Protein 8UG7 (pdb70)

Radius of gyration: 28.23 Å; Cα contacts (8 Å, |Δi|>4): 1019; chains: 2; bounding box: 72×80×54 Å

GO terms:
  GO:0015252 proton channel activity (F, IDA)
  GO:1902600 proton transmembrane transport (P, IDA)

Sequence (786 aa):
GGRLLSVLLAVNVLLLACTLISGGAFNKVAVYDTDVFALLTTMMLLAALWIVFYLLRTARHAGPIWLRGGLVLFGICTLVMDVFKTGYYSSFFECQSAIKILHPIIQAVFVIVQTYFLWISTHLDLTRCGLMFTLATNLAIWMAAVVDESVHQQQGYFYLYPFNIEYSLFASTMLYVMWKNVGRLETFFAGPVLGLLLFVVGLAVFILYEVQGHTRQALVIYYSFNIVCLGLMTLVSLSGSVIYRFDHKNPTRTLDVALLMGAALGQYAISYYSIVAVVVGSPRDLQGALNLSHALLMIAQHTFQNVFIIESLHRGCHWRRRCLKDISLFLLLCNVILWIMPAFGARPHFSNTVEVDFYGYSLWAAIVNICLPFGIFYRMHAVSSLLEVYVLSGGRLLSVLLAVNVLLLACTLISGGAFNKVAVYDTDVFALLTTMMLLAALWIVFYLLRTARHAGPIWLRGGLVLFGICTLVMDVFKTGYYSSFFECQSAIKILHPIIQAVFVIVQTYFLWISTHLDLTRCGLMFTLATNLAIWMAAVVDESVHQQQGYFYLYPFNIEYSLFASTMLYVMWKNVGRLETFFAGPVLGLLLFVVGLAVFILYEVQGHTRQALVIYYSFNIVCLGLMTLVSLSGSVIYRFDHKNPTRTLDVALLMGAALGQYAISYYSIVAVVVGSPRDLQGALNLSHALLMIAQHTFQNVFIIESLHRGCHWRRRCLKDISLFLLLCNVILWIMPAFGARPHFSNTVEVDFYGYSLWAAIVNICLPFGIFYRMHAVSSLLEVYVLS

Structure (mmCIF, N/CA/C/O backbone):
data_8UG7
#
_entry.id   8UG7
#
_cell.length_a   1.00
_cell.length_b   1.00
_cell.length_c   1.00
_cell.angle_alpha   90.00
_cell.angle_beta   90.00
_cell.angle_gamma   90.00
#
_symmetry.space_group_name_H-M   'P 1'
#
loop_
_atom_site.group_PDB
_atom_site.id
_atom_site.type_symbol
_atom_site.label_atom_id
_atom_site.label_alt_id
_atom_site.label_comp_id
_atom_site.label_asym_id
_atom_site.label_entity_id
_atom_site.label_seq_id
_atom_site.pdbx_PDB_ins_code
_atom_site.Cartn_x
_atom_site.Cartn_y
_atom_site.Cartn_z
_atom_site.occupancy
_atom_site.B_iso_or_equiv
_atom_site.auth_seq_id
_atom_site.auth_comp_id
_atom_site.auth_asym_id
_atom_site.auth_atom_id
_atom_site.pdbx_PDB_model_num
ATOM 1 N N . GLY A 1 27 ? 120.680 103.817 104.768 1.00 81.34 27 GLY A N 1
ATOM 2 C CA . GLY A 1 27 ? 121.787 103.480 103.892 1.00 79.31 27 GLY A CA 1
ATOM 3 C C . GLY A 1 27 ? 122.624 104.678 103.490 1.00 79.61 27 GLY A C 1
ATOM 4 O O . GLY A 1 27 ? 122.131 105.804 103.433 1.00 77.77 27 GLY A O 1
ATOM 5 N N . GLY A 1 28 ? 123.901 104.430 103.211 1.00 74.08 28 GLY A N 1
ATOM 6 C CA . GLY A 1 28 ? 124.800 105.484 102.785 1.00 74.65 28 GLY A CA 1
ATOM 7 C C . GLY A 1 28 ? 125.038 106.547 103.836 1.00 74.15 28 GLY A C 1
ATOM 8 O O . GLY A 1 28 ? 125.525 106.253 104.932 1.00 68.83 28 GLY A O 1
ATOM 9 N N . ARG A 1 29 ? 124.706 107.796 103.501 1.00 70.66 29 ARG A N 1
ATOM 10 C CA . ARG A 1 29 ? 124.909 108.896 104.438 1.00 65.34 29 ARG A CA 1
ATOM 11 C C . ARG A 1 29 ? 124.041 108.737 105.678 1.00 66.62 29 ARG A C 1
ATOM 12 O O . ARG A 1 29 ? 124.502 108.983 106.799 1.00 66.80 29 ARG A O 1
ATOM 20 N N . LEU A 1 30 ? 122.781 108.335 105.499 1.00 64.38 30 LEU A N 1
ATOM 21 C CA . LEU A 1 30 ? 121.881 108.210 106.639 1.00 63.67 30 LEU A CA 1
ATOM 22 C C . LEU A 1 30 ? 122.292 107.073 107.562 1.00 63.73 30 LEU A C 1
ATOM 23 O O . LEU A 1 30 ? 122.057 107.147 108.773 1.00 60.63 30 LEU A O 1
ATOM 28 N N . LEU A 1 31 ? 122.904 106.021 107.018 1.00 57.59 31 LEU A N 1
ATOM 29 C CA . LEU A 1 31 ? 123.364 104.924 107.860 1.00 55.31 31 LEU A CA 1
ATOM 30 C C . LEU A 1 31 ? 124.418 105.401 108.852 1.00 55.82 31 LEU A C 1
ATOM 31 O O . LEU A 1 31 ? 124.408 105.001 110.022 1.00 52.66 31 LEU A O 1
ATOM 36 N N . SER A 1 32 ? 125.337 106.256 108.400 1.00 51.91 32 SER A N 1
ATOM 37 C CA . SER A 1 32 ? 126.350 106.799 109.298 1.00 49.13 32 SER A CA 1
ATOM 38 C C . SER A 1 32 ? 125.738 107.731 110.335 1.00 53.33 32 SER A C 1
ATOM 39 O O . SER A 1 32 ? 126.140 107.717 111.504 1.00 45.99 32 SER A O 1
ATOM 42 N N . VAL A 1 33 ? 124.769 108.554 109.926 1.00 50.34 33 VAL A N 1
ATOM 43 C CA . VAL A 1 33 ? 124.130 109.481 110.857 1.00 40.12 33 VAL A CA 1
ATOM 44 C C . VAL A 1 33 ? 123.396 108.718 111.949 1.00 44.34 33 VAL A C 1
ATOM 45 O O . VAL A 1 33 ? 123.479 109.064 113.133 1.00 44.40 33 VAL A O 1
ATOM 49 N N . LEU A 1 34 ? 122.662 107.670 111.570 1.00 42.51 34 LEU A N 1
ATOM 50 C CA . LEU A 1 34 ? 121.924 106.884 112.550 1.00 45.86 34 LEU A CA 1
ATOM 51 C C . LEU A 1 34 ? 122.857 106.209 113.543 1.00 49.72 34 LEU A C 1
ATOM 52 O O . LEU A 1 34 ? 122.524 106.087 114.727 1.00 48.37 34 LEU A O 1
ATOM 57 N N . LEU A 1 35 ? 124.033 105.777 113.095 1.00 46.82 35 LEU A N 1
ATOM 58 C CA . LEU A 1 35 ? 124.996 105.178 114.055 1.00 41.75 35 LEU A CA 1
ATOM 59 C C . LEU A 1 35 ? 125.435 106.245 115.037 1.00 43.53 35 LEU A C 1
ATOM 60 O O . LEU A 1 35 ? 125.448 105.966 116.234 1.00 42.88 35 LEU A O 1
ATOM 65 N N . ALA A 1 36 ? 125.724 107.420 114.557 1.00 47.01 36 ALA A N 1
ATOM 66 C CA . ALA A 1 36 ? 126.274 108.439 115.446 1.00 44.80 36 ALA A CA 1
ATOM 67 C C . ALA A 1 36 ? 125.305 108.785 116.571 1.00 47.47 36 ALA A C 1
ATOM 68 O O . ALA A 1 36 ? 125.692 108.818 117.744 1.00 42.84 36 ALA A O 1
ATOM 70 N N . VAL A 1 37 ? 124.039 109.045 116.233 1.00 42.92 37 VAL A N 1
ATOM 71 C CA . VAL A 1 37 ? 123.078 109.459 117.252 1.00 37.16 37 VAL A CA 1
ATOM 72 C C . VAL A 1 37 ? 122.817 108.325 118.235 1.00 42.13 37 VAL A C 1
ATOM 73 O O . VAL A 1 37 ? 122.653 108.558 119.438 1.00 41.71 37 VAL A O 1
ATOM 77 N N . ASN A 1 38 ? 122.761 107.087 117.744 1.00 37.15 38 ASN A N 1
ATOM 78 C CA . ASN A 1 38 ? 122.591 105.948 118.639 1.00 27.53 38 ASN A CA 1
ATOM 79 C C . ASN A 1 38 ? 123.795 105.779 119.551 1.00 44.69 38 ASN A C 1
ATOM 80 O O . ASN A 1 38 ? 123.645 105.487 120.742 1.00 48.65 38 ASN A O 1
ATOM 85 N N . VAL A 1 39 ? 125.002 105.952 119.008 1.00 43.02 39 VAL A N 1
ATOM 86 C CA . VAL A 1 39 ? 126.203 105.886 119.829 1.00 32.51 39 VAL A CA 1
ATOM 87 C C . VAL A 1 39 ? 126.251 107.060 120.799 1.00 42.25 39 VAL A C 1
ATOM 88 O O . VAL A 1 39 ? 126.567 106.893 121.983 1.00 46.20 39 VAL A O 1
ATOM 92 N N . LEU A 1 40 ? 125.936 108.264 120.315 1.00 34.54 40 LEU A N 1
ATOM 93 C CA . LEU A 1 40 ? 125.953 109.441 121.178 1.00 25.50 40 LEU A CA 1
ATOM 94 C C . LEU A 1 40 ? 124.914 109.336 122.285 1.00 38.38 40 LEU A C 1
ATOM 95 O O . LEU A 1 40 ? 125.186 109.692 123.436 1.00 40.48 40 LEU A O 1
ATOM 100 N N . LEU A 1 41 ? 123.714 108.853 121.955 1.00 37.89 41 LEU A N 1
ATOM 101 C CA . LEU A 1 41 ? 122.672 108.712 122.968 1.00 33.35 41 LEU A CA 1
ATOM 102 C C . LEU A 1 41 ? 123.083 107.720 124.046 1.00 38.68 41 LEU A C 1
ATOM 103 O O . LEU A 1 41 ? 122.832 107.945 125.235 1.00 43.06 41 LEU A O 1
ATOM 108 N N . LEU A 1 42 ? 123.708 106.609 123.650 1.00 27.33 42 LEU A N 1
ATOM 109 C CA . LEU A 1 42 ? 124.169 105.634 124.630 1.00 26.84 42 LEU A CA 1
ATOM 110 C C . LEU A 1 42 ? 125.220 106.235 125.552 1.00 32.56 42 LEU A C 1
ATOM 111 O O . LEU A 1 42 ? 125.158 106.070 126.775 1.00 34.38 42 LEU A O 1
ATOM 116 N N . ALA A 1 43 ? 126.193 106.948 124.981 1.00 35.16 43 ALA A N 1
ATOM 117 C CA . ALA A 1 43 ? 127.234 107.563 125.797 1.00 34.52 43 ALA A CA 1
ATOM 118 C C . ALA A 1 43 ? 126.665 108.648 126.701 1.00 42.05 43 ALA A C 1
ATOM 119 O O . ALA A 1 43 ? 127.036 108.741 127.876 1.00 44.27 43 ALA A O 1
ATOM 121 N N . CYS A 1 44 ? 125.763 109.476 126.171 1.00 41.18 44 CYS A N 1
ATOM 122 C CA . CYS A 1 44 ? 125.224 110.588 126.947 1.00 35.94 44 CYS A CA 1
ATOM 123 C C . CYS A 1 44 ? 124.436 110.096 128.154 1.00 42.68 44 CYS A C 1
ATOM 124 O O . CYS A 1 44 ? 124.499 110.699 129.231 1.00 44.09 44 CYS A O 1
ATOM 127 N N . THR A 1 45 ? 123.675 109.015 127.987 1.00 46.41 45 THR A N 1
ATOM 128 C CA . THR A 1 45 ? 122.922 108.460 129.106 1.00 37.27 45 THR A CA 1
ATOM 129 C C . THR A 1 45 ? 123.851 107.945 130.197 1.00 43.45 45 THR A C 1
ATOM 130 O O . THR A 1 45 ? 123.609 108.172 131.388 1.00 48.49 45 THR A O 1
ATOM 134 N N . LEU A 1 46 ? 124.923 107.252 129.810 1.00 41.65 46 LEU A N 1
ATOM 135 C CA . LEU A 1 46 ? 125.879 106.758 130.796 1.00 38.48 46 LEU A CA 1
ATOM 136 C C . LEU A 1 46 ? 126.585 107.905 131.505 1.00 39.07 46 LEU A C 1
ATOM 137 O O . LEU A 1 46 ? 126.818 107.841 132.717 1.00 47.53 46 LEU A O 1
ATOM 142 N N . ILE A 1 47 ? 126.941 108.957 130.768 1.00 39.81 47 ILE A N 1
ATOM 143 C CA . ILE A 1 47 ? 127.588 110.110 131.388 1.00 40.59 47 ILE A CA 1
ATOM 144 C C . ILE A 1 47 ? 126.623 110.820 132.331 1.00 47.83 47 ILE A C 1
ATOM 145 O O . ILE A 1 47 ? 126.959 111.114 133.484 1.00 54.38 47 ILE A O 1
ATOM 150 N N . SER A 1 48 ? 125.407 111.099 131.857 1.00 45.82 48 SER A N 1
ATOM 151 C CA . SER A 1 48 ? 124.434 111.804 132.686 1.00 40.80 48 SER A CA 1
ATOM 152 C C . SER A 1 48 ? 123.903 110.915 133.801 1.00 41.37 48 SER A C 1
ATOM 153 O O . SER A 1 48 ? 123.738 111.370 134.940 1.00 45.82 48 SER A O 1
ATOM 156 N N . GLY A 1 49 ? 123.621 109.649 133.497 1.00 43.85 49 GLY A N 1
ATOM 157 C CA . GLY A 1 49 ? 123.128 108.749 134.525 1.00 45.17 49 GLY A CA 1
ATOM 158 C C . GLY A 1 49 ? 124.142 108.506 135.625 1.00 45.04 49 GLY A C 1
ATOM 159 O O . GLY A 1 49 ? 123.794 108.464 136.805 1.00 49.39 49 GLY A O 1
ATOM 160 N N . GLY A 1 50 ? 125.413 108.349 135.252 1.00 52.83 50 GLY A N 1
ATOM 161 C CA . GLY A 1 50 ? 126.446 108.083 136.236 1.00 54.97 50 GLY A CA 1
ATOM 162 C C . GLY A 1 50 ? 126.851 109.290 137.055 1.00 55.72 50 GLY A C 1
ATOM 163 O O . GLY A 1 50 ? 127.549 109.135 138.061 1.00 63.71 50 GLY A O 1
ATOM 164 N N . ALA A 1 51 ? 126.422 110.485 136.655 1.00 44.13 51 ALA A N 1
ATOM 165 C CA . ALA A 1 51 ? 126.788 111.710 137.349 1.00 47.29 51 ALA A CA 1
ATOM 166 C C . ALA A 1 51 ? 125.641 112.364 138.099 1.00 53.82 51 ALA A C 1
ATOM 167 O O . ALA A 1 51 ? 125.886 113.064 139.083 1.00 57.13 51 ALA A O 1
ATOM 169 N N . PHE A 1 52 ? 124.399 112.157 137.664 1.00 52.46 52 PHE A N 1
ATOM 170 C CA . PHE A 1 52 ? 123.245 112.826 138.250 1.00 42.93 52 PHE A CA 1
ATOM 171 C C . PHE A 1 52 ? 122.369 111.883 139.065 1.00 50.48 52 PHE A C 1
ATOM 172 O O . PHE A 1 52 ? 121.233 112.233 139.399 1.00 61.41 52 PHE A O 1
ATOM 180 N N . ASN A 1 53 ? 122.869 110.697 139.391 1.00 57.61 53 ASN A N 1
ATOM 181 C CA . ASN A 1 53 ? 122.137 109.772 140.240 1.00 50.37 53 ASN A CA 1
ATOM 182 C C . ASN A 1 53 ? 122.452 110.042 141.707 1.00 54.61 53 ASN A C 1
ATOM 183 O O . ASN A 1 53 ? 123.422 110.720 142.050 1.00 63.48 53 ASN A O 1
ATOM 188 N N . LYS A 1 54 ? 121.616 109.491 142.583 1.00 56.71 54 LYS A N 1
ATOM 189 C CA . LYS A 1 54 ? 121.707 109.766 144.011 1.00 56.92 54 LYS A CA 1
ATOM 190 C C . LYS A 1 54 ? 122.488 108.718 144.787 1.00 59.61 54 LYS A C 1
ATOM 191 O O . LYS A 1 54 ? 123.015 109.028 145.859 1.00 66.23 54 LYS A O 1
ATOM 197 N N . VAL A 1 55 ? 122.574 107.485 144.280 1.00 65.34 55 VAL A N 1
ATOM 198 C CA . VAL A 1 55 ? 123.242 106.416 145.025 1.00 65.81 55 VAL A CA 1
ATOM 199 C C . VAL A 1 55 ? 124.725 106.724 145.186 1.00 69.97 55 VAL A C 1
ATOM 200 O O . VAL A 1 55 ? 125.271 106.691 146.295 1.00 74.92 55 VAL A O 1
ATOM 204 N N . ALA A 1 56 ? 125.394 107.040 144.079 1.00 72.16 56 ALA A N 1
ATOM 205 C CA . ALA A 1 56 ? 126.812 107.369 144.107 1.00 75.31 56 ALA A CA 1
ATOM 206 C C . ALA A 1 56 ? 127.202 107.973 142.767 1.00 77.63 56 ALA A C 1
ATOM 207 O O . ALA A 1 56 ? 126.507 107.793 141.765 1.00 80.10 56 ALA A O 1
ATOM 209 N N . VAL A 1 57 ? 128.322 108.687 142.764 1.00 76.64 57 VAL A N 1
ATOM 210 C CA . VAL A 1 57 ? 128.842 109.286 141.540 1.00 74.94 57 VAL A CA 1
ATOM 211 C C . VAL A 1 57 ? 129.893 108.358 140.948 1.00 78.43 57 VAL A C 1
ATOM 212 O O . VAL A 1 57 ? 130.832 107.942 141.638 1.00 80.72 57 VAL A O 1
ATOM 216 N N . TYR A 1 58 ? 129.737 108.023 139.670 1.00 75.49 58 TYR A N 1
ATOM 217 C CA . TYR A 1 58 ? 130.625 107.097 138.982 1.00 73.73 58 TYR A CA 1
ATOM 218 C C . TYR A 1 58 ? 131.399 107.851 137.913 1.00 77.08 58 TYR A C 1
ATOM 219 O O . TYR A 1 58 ? 130.800 108.501 137.049 1.00 78.27 58 TYR A O 1
ATOM 228 N N . ASP A 1 59 ? 132.720 107.765 137.976 1.00 91.38 59 ASP A N 1
ATOM 229 C CA . ASP A 1 59 ? 133.596 108.349 136.972 1.00 89.76 59 ASP A CA 1
ATOM 230 C C . ASP A 1 59 ? 134.514 107.330 136.319 1.00 92.86 59 ASP A C 1
ATOM 231 O O . ASP A 1 59 ? 134.850 107.477 135.143 1.00 92.54 59 ASP A O 1
ATOM 236 N N . THR A 1 60 ? 134.918 106.289 137.050 1.00 94.10 60 THR A N 1
ATOM 237 C CA . THR A 1 60 ? 135.749 105.245 136.455 1.00 93.93 60 THR A CA 1
ATOM 238 C C . THR A 1 60 ? 135.023 104.563 135.303 1.00 90.87 60 THR A C 1
ATOM 239 O O . THR A 1 60 ? 135.627 104.274 134.264 1.00 90.36 60 THR A O 1
ATOM 243 N N . ASP A 1 61 ? 133.728 104.294 135.471 1.00 87.59 61 ASP A N 1
ATOM 244 C CA . ASP A 1 61 ? 132.936 103.755 134.370 1.00 89.73 61 ASP A CA 1
ATOM 245 C C . ASP A 1 61 ? 132.847 104.751 133.221 1.00 87.17 61 ASP A C 1
ATOM 246 O O . ASP A 1 61 ? 132.911 104.365 132.047 1.00 87.91 61 ASP A O 1
ATOM 251 N N . VAL A 1 62 ? 132.693 106.039 133.538 1.00 74.63 62 VAL A N 1
ATOM 252 C CA . VAL A 1 62 ? 132.629 107.062 132.497 1.00 74.75 62 VAL A CA 1
ATOM 253 C C . VAL A 1 62 ? 133.968 107.178 131.781 1.00 77.15 62 VAL A C 1
ATOM 254 O O . VAL A 1 62 ? 134.025 107.275 130.549 1.00 78.27 62 VAL A O 1
ATOM 258 N N . PHE A 1 63 ? 135.066 107.178 132.540 1.00 87.34 63 PHE A N 1
ATOM 259 C CA . PHE A 1 63 ? 136.397 107.193 131.937 1.00 85.65 63 PHE A CA 1
ATOM 260 C C . PHE A 1 63 ? 136.644 105.927 131.124 1.00 84.99 63 PHE A C 1
ATOM 261 O O . PHE A 1 63 ? 137.256 105.972 130.050 1.00 82.49 63 PHE A O 1
ATOM 269 N N . ALA A 1 64 ? 136.179 104.782 131.627 1.00 74.32 64 ALA A N 1
ATOM 270 C CA . ALA A 1 64 ? 136.288 103.537 130.870 1.00 68.51 64 ALA A CA 1
ATOM 271 C C . ALA A 1 64 ? 135.507 103.626 129.568 1.00 68.13 64 ALA A C 1
ATOM 272 O O . ALA A 1 64 ? 135.944 103.118 128.529 1.00 69.39 64 ALA A O 1
ATOM 274 N N . LEU A 1 65 ? 134.333 104.260 129.614 1.00 60.52 65 LEU A N 1
ATOM 275 C CA . LEU A 1 65 ? 133.550 104.459 128.400 1.00 55.95 65 LEU A CA 1
ATOM 276 C C . LEU A 1 65 ? 134.284 105.354 127.411 1.00 58.08 65 LEU A C 1
ATOM 277 O O . LEU A 1 65 ? 134.446 104.998 126.240 1.00 59.96 65 LEU A O 1
ATOM 282 N N . LEU A 1 66 ? 134.750 106.516 127.871 1.00 56.88 66 LEU A N 1
ATOM 283 C CA . LEU A 1 66 ? 135.402 107.464 126.974 1.00 49.09 66 LEU A CA 1
ATOM 284 C C . LEU A 1 66 ? 136.673 106.878 126.375 1.00 53.61 66 LEU A C 1
ATOM 285 O O . LEU A 1 66 ? 136.991 107.128 125.207 1.00 52.02 66 LEU A O 1
ATOM 290 N N . THR A 1 67 ? 137.416 106.099 127.164 1.00 58.25 67 THR A N 1
ATOM 291 C CA . THR A 1 67 ? 138.621 105.458 126.648 1.00 52.44 67 THR A CA 1
ATOM 292 C C . THR A 1 67 ? 138.288 104.490 125.521 1.00 57.10 67 THR A C 1
ATOM 293 O O . THR A 1 67 ? 139.010 104.422 124.518 1.00 58.64 67 THR A O 1
ATOM 297 N N . THR A 1 68 ? 137.203 103.732 125.669 1.00 54.01 68 THR A N 1
ATOM 298 C CA . THR A 1 68 ? 136.804 102.788 124.630 1.00 48.70 68 THR A CA 1
ATOM 299 C C . THR A 1 68 ? 136.419 103.513 123.346 1.00 53.65 68 THR A C 1
ATOM 300 O O . THR A 1 68 ? 136.825 103.115 122.251 1.00 53.44 68 THR A O 1
ATOM 304 N N . MET A 1 69 ? 135.630 104.585 123.465 1.00 51.02 69 MET A N 1
ATOM 305 C CA . MET A 1 69 ? 135.249 105.356 122.286 1.00 45.77 69 MET A CA 1
ATOM 306 C C . MET A 1 69 ? 136.464 105.983 121.616 1.00 51.03 69 MET A C 1
ATOM 307 O O . MET A 1 69 ? 136.560 105.999 120.384 1.00 57.61 69 MET A O 1
ATOM 312 N N . MET A 1 70 ? 137.398 106.513 122.407 1.00 44.42 70 MET A N 1
ATOM 313 C CA . MET A 1 70 ? 138.600 107.099 121.824 1.00 42.56 70 MET A CA 1
ATOM 314 C C . MET A 1 70 ? 139.471 106.034 121.171 1.00 49.25 70 MET A C 1
ATOM 315 O O . MET A 1 70 ? 140.084 106.283 120.127 1.00 46.04 70 MET A O 1
ATOM 320 N N . LEU A 1 71 ? 139.542 104.847 121.775 1.00 51.32 71 LEU A N 1
ATOM 321 C CA . LEU A 1 71 ? 140.364 103.777 121.217 1.00 44.46 71 LEU A CA 1
ATOM 322 C C . LEU A 1 71 ? 139.862 103.350 119.844 1.00 45.94 71 LEU A C 1
ATOM 323 O O . LEU A 1 71 ? 140.643 103.233 118.895 1.00 53.77 71 LEU A O 1
ATOM 328 N N . LEU A 1 72 ? 138.556 103.105 119.722 1.00 40.99 72 LEU A N 1
ATOM 329 C CA . LEU A 1 72 ? 138.003 102.729 118.425 1.00 44.49 72 LEU A CA 1
ATOM 330 C C . LEU A 1 72 ? 138.116 103.869 117.423 1.00 51.21 72 LEU A C 1
ATOM 331 O O . LEU A 1 72 ? 138.445 103.642 116.253 1.00 52.24 72 LEU A O 1
ATOM 336 N N . ALA A 1 73 ? 137.849 105.101 117.861 1.00 48.59 73 ALA A N 1
ATOM 337 C CA . ALA A 1 73 ? 137.966 106.243 116.962 1.00 42.63 73 ALA A CA 1
ATOM 338 C C . ALA A 1 73 ? 139.400 106.424 116.487 1.00 45.63 73 ALA A C 1
ATOM 339 O O . ALA A 1 73 ? 139.640 106.685 115.304 1.00 57.57 73 ALA A O 1
ATOM 341 N N . ALA A 1 74 ? 140.368 106.288 117.396 1.00 46.04 74 ALA A N 1
ATOM 342 C CA . ALA A 1 74 ? 141.769 106.359 116.996 1.00 45.13 74 ALA A CA 1
ATOM 343 C C . ALA A 1 74 ? 142.137 105.198 116.081 1.00 44.91 74 ALA A C 1
ATOM 344 O O . ALA A 1 74 ? 142.905 105.369 115.128 1.00 48.97 74 ALA A O 1
ATOM 346 N N . LEU A 1 75 ? 141.571 104.036 116.309 1.00 42.04 75 LEU A N 1
ATOM 347 C CA . LEU A 1 75 ? 141.991 102.881 115.479 1.00 43.94 75 LEU A CA 1
ATOM 348 C C . LEU A 1 75 ? 141.405 103.036 114.086 1.00 43.67 75 LEU A C 1
ATOM 349 O O . LEU A 1 75 ? 142.107 102.671 113.145 1.00 51.98 75 LEU A O 1
ATOM 354 N N . TRP A 1 76 ? 140.204 103.582 113.936 1.00 42.20 76 TRP A N 1
ATOM 355 C CA . TRP A 1 76 ? 139.712 103.838 112.588 1.00 39.18 76 TRP A CA 1
ATOM 356 C C . TRP A 1 76 ? 140.554 104.891 111.887 1.00 47.42 76 TRP A C 1
ATOM 357 O O . TRP A 1 76 ? 140.867 104.751 110.699 1.00 55.86 76 TRP A O 1
ATOM 368 N N . ILE A 1 77 ? 140.924 105.954 112.603 1.00 50.70 77 ILE A N 1
ATOM 369 C CA . ILE A 1 77 ? 141.729 107.011 112.000 1.00 44.43 77 ILE A CA 1
ATOM 370 C C . ILE A 1 77 ? 143.087 106.471 111.574 1.00 56.40 77 ILE A C 1
ATOM 371 O O . ILE A 1 77 ? 143.570 106.759 110.473 1.00 61.30 77 ILE A O 1
ATOM 376 N N . VAL A 1 78 ? 143.719 105.674 112.438 1.00 64.16 78 VAL A N 1
ATOM 377 C CA . VAL A 1 78 ? 145.013 105.084 112.101 1.00 57.46 78 VAL A CA 1
ATOM 378 C C . VAL A 1 78 ? 144.879 104.187 110.877 1.00 58.67 78 VAL A C 1
ATOM 379 O O . VAL A 1 78 ? 145.699 104.240 109.953 1.00 64.33 78 VAL A O 1
ATOM 383 N N . PHE A 1 79 ? 143.835 103.360 110.848 1.00 56.38 79 PHE A N 1
ATOM 384 C CA . PHE A 1 79 ? 143.581 102.537 109.672 1.00 57.81 79 PHE A CA 1
ATOM 385 C C . PHE A 1 79 ? 143.293 103.404 108.453 1.00 60.88 79 PHE A C 1
ATOM 386 O O . PHE A 1 79 ? 143.720 103.084 107.338 1.00 65.52 79 PHE A O 1
ATOM 394 N N . TYR A 1 80 ? 142.560 104.502 108.647 1.00 58.95 80 TYR A N 1
ATOM 395 C CA . TYR A 1 80 ? 142.261 105.401 107.537 1.00 58.38 80 TYR A CA 1
ATOM 396 C C . TYR A 1 80 ? 143.525 106.048 106.990 1.00 60.49 80 TYR A C 1
ATOM 397 O O . TYR A 1 80 ? 143.692 106.167 105.770 1.00 65.32 80 TYR A O 1
ATOM 406 N N . LEU A 1 81 ? 144.425 106.484 107.874 1.00 63.35 81 LEU A N 1
ATOM 407 C CA . LEU A 1 81 ? 145.638 107.158 107.424 1.00 59.96 81 LEU A CA 1
ATOM 408 C C . LEU A 1 81 ? 146.532 106.222 106.621 1.00 62.70 81 LEU A C 1
ATOM 409 O O . LEU A 1 81 ? 147.099 106.621 105.599 1.00 64.43 81 LEU A O 1
ATOM 414 N N . LEU A 1 82 ? 146.672 104.972 107.070 1.00 67.07 82 LEU A N 1
ATOM 415 C CA . LEU A 1 82 ? 147.512 104.021 106.351 1.00 67.27 82 LEU A CA 1
ATOM 416 C C . LEU A 1 82 ? 146.948 103.713 104.971 1.00 70.49 82 LEU A C 1
ATOM 417 O O . LEU A 1 82 ? 147.697 103.613 103.993 1.00 73.08 82 LEU A O 1
ATOM 422 N N . ARG A 1 83 ? 145.628 103.564 104.869 1.00 74.20 83 ARG A N 1
ATOM 423 C CA . ARG A 1 83 ? 144.996 103.243 103.596 1.00 73.83 83 ARG A CA 1
ATOM 424 C C . ARG A 1 83 ? 144.863 104.448 102.674 1.00 77.86 83 ARG A C 1
ATOM 425 O O . ARG A 1 83 ? 144.473 104.277 101.514 1.00 76.88 83 ARG A O 1
ATOM 433 N N . THR A 1 84 ? 145.169 105.654 103.155 1.00 80.98 84 THR A N 1
ATOM 434 C CA . THR A 1 84 ? 145.070 106.858 102.343 1.00 80.37 84 THR A CA 1
ATOM 435 C C . THR A 1 84 ? 146.419 107.503 102.051 1.00 83.53 84 THR A C 1
ATOM 436 O O . THR A 1 84 ? 146.533 108.234 101.063 1.00 85.07 84 THR A O 1
ATOM 440 N N . ALA A 1 85 ? 147.444 107.226 102.861 1.00 86.52 85 ALA A N 1
ATOM 441 C CA . ALA A 1 85 ? 148.744 107.860 102.671 1.00 86.55 85 ALA A CA 1
ATOM 442 C C . ALA A 1 85 ? 149.413 107.449 101.366 1.00 89.70 85 ALA A C 1
ATOM 443 O O . ALA A 1 85 ? 150.378 108.099 100.951 1.00 88.41 85 ALA A O 1
ATOM 445 N N . ARG A 1 86 ? 148.933 106.391 100.717 1.00 92.71 86 ARG A N 1
ATOM 446 C CA . ARG A 1 86 ? 149.496 105.947 99.446 1.00 91.65 86 ARG A CA 1
ATOM 447 C C . ARG A 1 86 ? 149.385 107.030 98.380 1.00 90.95 86 ARG A C 1
ATOM 448 O O . ARG A 1 86 ? 148.531 106.957 97.497 1.00 90.59 86 ARG A O 1
ATOM 456 N N . HIS A 1 97 ? 134.609 124.636 100.432 1.00 90.10 97 HIS A N 1
ATOM 457 C CA . HIS A 1 97 ? 134.054 123.341 100.807 1.00 90.06 97 HIS A CA 1
ATOM 458 C C . HIS A 1 97 ? 134.719 122.810 102.070 1.00 93.21 97 HIS A C 1
ATOM 459 O O . HIS A 1 97 ? 134.189 121.921 102.734 1.00 96.97 97 HIS A O 1
ATOM 466 N N . ALA A 1 98 ? 135.886 123.361 102.397 1.00 82.40 98 ALA A N 1
ATOM 467 C CA . ALA A 1 98 ? 136.622 122.954 103.587 1.00 81.85 98 ALA A CA 1
ATOM 468 C C . ALA A 1 98 ? 136.148 123.661 104.847 1.00 84.02 98 ALA A C 1
ATOM 469 O O . ALA A 1 98 ? 136.661 123.365 105.933 1.00 83.89 98 ALA A O 1
ATOM 471 N N . GLY A 1 99 ? 135.193 124.577 104.737 1.00 75.63 99 GLY A N 1
ATOM 472 C CA . GLY A 1 99 ? 134.692 125.295 105.883 1.00 72.74 99 GLY A CA 1
ATOM 473 C C . GLY A 1 99 ? 135.578 126.458 106.276 1.00 72.80 99 GLY A C 1
ATOM 474 O O . GLY A 1 99 ? 136.457 126.885 105.522 1.00 74.33 99 GLY A O 1
ATOM 475 N N . PRO A 1 100 ? 135.348 127.000 107.469 1.00 55.08 100 PRO A N 1
ATOM 476 C CA . PRO A 1 100 ? 136.123 128.160 107.923 1.00 54.42 100 PRO A CA 1
ATOM 477 C C . PRO A 1 100 ? 137.609 127.849 108.038 1.00 51.93 100 PRO A C 1
ATOM 478 O O . PRO A 1 100 ? 138.009 126.729 108.359 1.00 55.98 100 PRO A O 1
ATOM 482 N N . ILE A 1 101 ? 138.430 128.864 107.772 1.00 44.63 101 ILE A N 1
ATOM 483 C CA . ILE A 1 101 ? 139.879 128.689 107.786 1.00 51.37 101 ILE A CA 1
ATOM 484 C C . ILE A 1 101 ? 140.413 128.697 109.213 1.00 51.09 101 ILE A C 1
ATOM 485 O O . ILE A 1 101 ? 141.410 128.035 109.523 1.00 52.41 101 ILE A O 1
ATOM 490 N N . TRP A 1 102 ? 139.761 129.442 110.102 1.00 41.00 102 TRP A N 1
ATOM 491 C CA . TRP A 1 102 ? 140.209 129.557 111.485 1.00 38.13 102 TRP A CA 1
ATOM 492 C C . TRP A 1 102 ? 139.972 128.267 112.260 1.00 40.93 102 TRP A C 1
ATOM 493 O O . TRP A 1 102 ? 140.452 128.120 113.387 1.00 45.40 102 TRP A O 1
ATOM 504 N N . LEU A 1 103 ? 139.222 127.335 111.668 1.00 41.48 103 LEU A N 1
ATOM 505 C CA . LEU A 1 103 ? 138.905 126.088 112.359 1.00 36.01 103 LEU A CA 1
ATOM 506 C C . LEU A 1 103 ? 140.161 125.280 112.653 1.00 43.19 103 LEU A C 1
ATOM 507 O O . LEU A 1 103 ? 140.308 124.724 113.748 1.00 45.89 103 LEU A O 1
ATOM 512 N N . ARG A 1 104 ? 141.075 125.195 111.685 1.00 52.27 104 ARG A N 1
ATOM 513 C CA . ARG A 1 104 ? 142.297 124.420 111.880 1.00 40.70 104 ARG A CA 1
ATOM 514 C C . ARG A 1 104 ? 143.166 125.019 112.977 1.00 48.05 104 ARG A C 1
ATOM 515 O O . ARG A 1 104 ? 143.741 124.288 113.791 1.00 55.77 104 ARG A O 1
ATOM 523 N N . GLY A 1 105 ? 143.277 126.347 113.014 1.00 43.30 105 GLY A N 1
ATOM 524 C CA . GLY A 1 105 ? 144.085 126.983 114.042 1.00 40.49 105 GLY A CA 1
ATOM 525 C C . GLY A 1 105 ? 143.534 126.755 115.436 1.00 43.08 105 GLY A C 1
ATOM 526 O O . GLY A 1 105 ? 144.286 126.528 116.387 1.00 47.97 105 GLY A O 1
ATOM 527 N N . G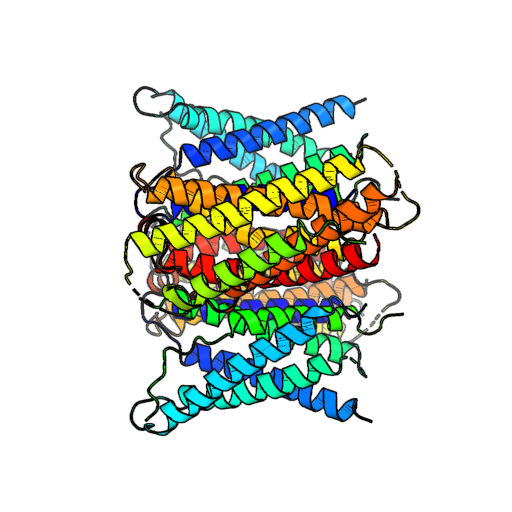LY A 1 106 ? 142.210 126.823 115.576 1.00 34.94 106 GLY A N 1
ATOM 528 C CA . GLY A 1 106 ? 141.604 126.566 116.871 1.00 38.81 106 GLY A CA 1
ATOM 529 C C . GLY A 1 106 ? 141.770 125.127 117.319 1.00 41.45 106 GLY A C 1
ATOM 530 O O . GLY A 1 106 ? 141.947 124.853 118.507 1.00 45.41 106 GLY A O 1
ATOM 531 N N . LEU A 1 107 ? 141.705 124.187 116.375 1.00 37.04 107 LEU A N 1
ATOM 532 C CA . LEU A 1 107 ? 141.866 122.778 116.715 1.00 37.69 107 LEU A CA 1
ATOM 533 C C . LEU A 1 107 ? 143.270 122.494 117.238 1.00 44.44 107 LEU A C 1
ATOM 534 O O . LEU A 1 107 ? 143.441 121.800 118.247 1.00 44.95 107 LEU A O 1
ATOM 539 N N . VAL A 1 108 ? 144.289 123.029 116.562 1.00 41.79 108 VAL A N 1
ATOM 540 C CA . VAL A 1 108 ? 145.667 122.789 116.981 1.00 34.45 108 VAL A CA 1
ATOM 541 C C . VAL A 1 108 ? 145.947 123.463 118.317 1.00 41.46 108 VAL A C 1
ATOM 542 O O . VAL A 1 108 ? 146.578 122.878 119.205 1.00 46.20 108 VAL A O 1
ATOM 546 N N . LEU A 1 109 ? 145.483 124.704 118.484 1.00 34.31 109 LEU A N 1
ATOM 547 C CA . LEU A 1 109 ? 145.738 125.426 119.725 1.00 37.79 109 LEU A CA 1
ATOM 548 C C . LEU A 1 109 ? 145.090 124.729 120.913 1.00 43.02 109 LEU A C 1
ATOM 549 O O . LEU A 1 109 ? 145.739 124.492 121.938 1.00 41.11 109 LEU A O 1
ATOM 554 N N . PHE A 1 110 ? 143.808 124.388 120.793 1.00 42.60 110 PHE A N 1
ATOM 555 C CA . PHE A 1 110 ? 143.120 123.736 121.900 1.00 32.61 110 PHE A CA 1
ATOM 556 C C . PHE A 1 110 ? 143.520 122.273 122.027 1.00 39.09 110 PHE A C 1
ATOM 557 O O . PHE A 1 110 ? 143.435 121.702 123.120 1.00 40.19 110 PHE A O 1
ATOM 565 N N . GLY A 1 111 ? 143.957 121.654 120.931 1.00 41.54 111 GLY A N 1
ATOM 566 C CA . GLY A 1 111 ? 144.518 120.318 121.030 1.00 38.13 111 GLY A CA 1
ATOM 567 C C . GLY A 1 111 ? 145.823 120.293 121.802 1.00 42.86 111 GLY A C 1
ATOM 568 O O . GLY A 1 111 ? 146.079 119.368 122.576 1.00 43.04 111 GLY A O 1
ATOM 569 N N . ILE A 1 112 ? 146.669 121.306 121.598 1.00 46.26 112 ILE A N 1
ATOM 570 C CA . ILE A 1 112 ? 147.923 121.393 122.340 1.00 41.82 112 ILE A CA 1
ATOM 571 C C . ILE A 1 112 ? 147.649 121.605 123.822 1.00 46.08 112 ILE A C 1
ATOM 572 O O . ILE A 1 112 ? 148.291 120.990 124.683 1.00 50.47 112 ILE A O 1
ATOM 577 N N . CYS A 1 113 ? 146.692 122.476 124.145 1.00 55.65 113 CYS A N 1
ATOM 578 C CA . CYS A 1 113 ? 146.353 122.723 125.543 1.00 48.69 113 CYS A CA 1
ATOM 579 C C . CYS A 1 113 ? 145.820 121.463 126.210 1.00 48.23 113 CYS A C 1
ATOM 580 O O . CYS A 1 113 ? 146.095 121.213 127.389 1.00 58.57 113 CYS A O 1
ATOM 583 N N . THR A 1 114 ? 145.039 120.667 125.478 1.00 45.64 114 THR A N 1
ATOM 584 C CA . THR A 1 114 ? 144.591 119.385 126.012 1.00 53.23 114 THR A CA 1
ATOM 585 C C . THR A 1 114 ? 145.769 118.450 126.255 1.00 56.04 114 THR A C 1
ATOM 586 O O . THR A 1 114 ? 145.815 117.747 127.269 1.00 54.56 114 THR A O 1
ATOM 590 N N . LEU A 1 115 ? 146.731 118.431 125.330 1.00 54.78 115 LEU A N 1
ATOM 591 C CA . LEU A 1 115 ? 147.892 117.561 125.481 1.00 49.88 115 LEU A CA 1
ATOM 592 C C . LEU A 1 115 ? 148.704 117.928 126.715 1.00 49.58 115 LEU A C 1
ATOM 593 O O . LEU A 1 115 ? 149.192 117.044 127.428 1.00 54.01 115 LEU A O 1
ATOM 598 N N . VAL A 1 116 ? 148.871 119.225 126.976 1.00 50.75 116 VAL A N 1
ATOM 599 C CA . VAL A 1 116 ? 149.585 119.657 128.174 1.00 52.83 116 VAL A CA 1
ATOM 600 C C . VAL A 1 116 ? 148.848 119.190 129.423 1.00 53.75 116 VAL A C 1
ATOM 601 O O . VAL A 1 116 ? 149.457 118.683 130.374 1.00 60.41 116 VAL A O 1
ATOM 605 N N . MET A 1 117 ? 147.524 119.352 129.439 1.00 61.96 117 MET A N 1
ATOM 606 C CA . MET A 1 117 ? 146.726 118.798 130.526 1.00 63.14 117 MET A CA 1
ATOM 607 C C . MET A 1 117 ? 146.823 117.279 130.555 1.00 64.05 117 MET A C 1
ATOM 608 O O . MET A 1 117 ? 146.902 116.673 131.630 1.00 66.16 117 MET A O 1
ATOM 613 N N . ASP A 1 118 ? 146.820 116.604 129.415 1.00 63.36 118 ASP A N 1
ATOM 614 C CA . ASP A 1 118 ? 146.960 115.131 129.480 1.00 64.07 118 ASP A CA 1
ATOM 615 C C . ASP A 1 118 ? 148.371 114.743 129.906 1.00 67.29 118 ASP A C 1
ATOM 616 O O . ASP A 1 118 ? 148.497 113.754 130.619 1.00 68.86 118 ASP A O 1
ATOM 621 N N . VAL A 1 119 ? 149.392 115.496 129.497 1.00 68.91 119 VAL A N 1
ATOM 622 C CA . VAL A 1 119 ? 150.734 115.157 129.969 1.00 62.94 119 VAL A CA 1
ATOM 623 C C . VAL A 1 119 ? 150.829 115.331 131.479 1.00 65.29 119 VAL A C 1
ATOM 624 O O . VAL A 1 119 ? 151.401 114.487 132.181 1.00 73.46 119 VAL A O 1
ATOM 628 N N . PHE A 1 120 ? 150.274 116.424 132.004 1.00 68.29 120 PHE A N 1
ATOM 629 C CA . PHE A 1 120 ? 150.326 116.658 133.443 1.00 65.70 120 PHE A CA 1
ATOM 630 C C . PHE A 1 120 ? 149.546 115.606 134.218 1.00 69.35 120 PHE A C 1
ATOM 631 O O . PHE A 1 120 ? 149.902 115.288 135.358 1.00 74.61 120 PHE A O 1
ATOM 639 N N . LYS A 1 121 ? 148.483 115.060 133.626 1.00 72.36 121 LYS A N 1
ATOM 640 C CA . LYS A 1 121 ? 147.686 114.060 134.327 1.00 73.84 121 LYS A CA 1
ATOM 641 C C . LYS A 1 121 ? 148.454 112.753 134.495 1.00 74.59 121 LYS A C 1
ATOM 642 O O . LYS A 1 121 ? 148.412 112.135 135.564 1.00 75.75 121 LYS A O 1
ATOM 648 N N . THR A 1 122 ? 149.161 112.316 133.450 1.00 73.58 122 THR A N 1
ATOM 649 C CA . THR A 1 122 ? 149.947 111.091 133.559 1.00 76.58 122 THR A CA 1
ATOM 650 C C . THR A 1 122 ? 151.069 111.248 134.575 1.00 80.32 122 THR A C 1
ATOM 651 O O . THR A 1 122 ? 151.358 110.329 135.345 1.00 84.04 122 THR A O 1
ATOM 655 N N . GLY A 1 123 ? 151.721 112.411 134.583 1.00 83.59 123 GLY A N 1
ATOM 656 C CA . GLY A 1 123 ? 152.794 112.636 135.539 1.00 84.10 123 GLY A CA 1
ATOM 657 C C . GLY A 1 123 ? 152.313 112.593 136.973 1.00 86.56 123 GLY A C 1
ATOM 658 O O . GLY A 1 123 ? 152.978 112.040 137.851 1.00 89.12 123 GLY A O 1
ATOM 659 N N . TYR A 1 124 ? 151.097 113.040 137.204 1.00 83.42 124 TYR A N 1
ATOM 660 C CA . TYR A 1 124 ? 150.607 113.094 138.589 1.00 86.24 124 TYR A CA 1
ATOM 661 C C . TYR A 1 124 ? 150.131 111.706 138.939 1.00 92.07 124 TYR A C 1
ATOM 662 O O . TYR A 1 124 ? 150.438 111.173 140.009 1.00 95.98 124 TYR A O 1
ATOM 671 N N . TYR A 1 125 ? 149.342 111.093 138.068 1.00 93.22 125 TYR A N 1
ATOM 672 C CA . TYR A 1 125 ? 148.753 109.789 138.450 1.00 91.79 125 TYR A CA 1
ATOM 673 C C . TYR A 1 125 ? 149.788 108.655 138.365 1.00 94.86 125 TYR A C 1
ATOM 674 O O . TYR A 1 125 ? 149.411 107.527 138.726 1.00 97.52 125 TYR A O 1
ATOM 683 N N . SER A 1 126 ? 151.021 108.897 137.890 1.00 96.52 126 SER A N 1
ATOM 684 C CA . SER A 1 126 ? 152.033 107.850 137.896 1.00 96.19 126 SER A CA 1
ATOM 685 C C . SER A 1 126 ? 152.882 107.834 139.155 1.00 98.67 126 SER A C 1
ATOM 686 O O . SER A 1 126 ? 153.490 106.808 139.459 1.00 98.62 126 SER A O 1
ATOM 689 N N . SER A 1 127 ? 152.942 108.949 139.887 1.00 105.51 127 SER A N 1
ATOM 690 C CA . SER A 1 127 ? 153.688 108.967 141.139 1.00 106.13 127 SER A CA 1
ATOM 691 C C . SER A 1 127 ? 153.076 108.022 142.163 1.00 107.46 127 SER A C 1
ATOM 692 O O . SER A 1 127 ? 153.805 107.340 142.893 1.00 106.88 127 SER A O 1
ATOM 695 N N . PHE A 1 128 ? 151.749 107.960 142.229 1.00 109.74 128 PHE A N 1
ATOM 696 C CA . PHE A 1 128 ? 151.067 107.023 143.108 1.00 110.00 128 PHE A CA 1
ATOM 697 C C . PHE A 1 128 ? 150.097 106.192 142.282 1.00 111.18 128 PHE A C 1
ATOM 698 O O . PHE A 1 128 ? 149.377 106.704 141.423 1.00 112.25 128 PHE A O 1
ATOM 706 N N . PHE A 1 129 ? 150.088 104.891 142.558 1.00 119.32 129 PHE A N 1
ATOM 707 C CA . PHE A 1 129 ? 149.191 103.966 141.880 1.00 120.18 129 PHE A CA 1
ATOM 708 C C . PHE A 1 129 ? 148.538 103.047 142.902 1.00 122.28 129 PHE A C 1
ATOM 709 O O . PHE A 1 129 ? 147.574 102.339 142.595 1.00 120.89 129 PHE A O 1
ATOM 717 N N . GLU A 1 130 ? 149.067 103.059 144.127 1.00 130.54 130 GLU A N 1
ATOM 718 C CA . GLU A 1 130 ? 148.562 102.188 145.181 1.00 129.33 130 GLU A CA 1
ATOM 719 C C . GLU A 1 130 ? 147.171 102.588 145.653 1.00 128.95 130 GLU A C 1
ATOM 720 O O . GLU A 1 130 ? 146.485 101.771 146.275 1.00 127.94 130 GLU A O 1
ATOM 726 N N . CYS A 1 131 ? 146.742 103.818 145.378 1.00 129.23 131 CYS A N 1
ATOM 727 C CA . CYS A 1 131 ? 145.459 104.320 145.852 1.00 129.51 131 CYS A CA 1
ATOM 728 C C . CYS A 1 131 ? 144.659 104.979 144.731 1.00 128.92 131 CYS A C 1
ATOM 729 O O . CYS A 1 131 ? 143.926 105.941 144.968 1.00 129.33 131 CYS A O 1
ATOM 732 N N . GLN A 1 132 ? 144.787 104.473 143.506 1.00 119.27 132 GLN A N 1
ATOM 733 C CA . GLN A 1 132 ? 144.014 105.018 142.399 1.00 119.06 132 GLN A CA 1
ATOM 734 C C . GLN A 1 132 ? 143.877 103.950 141.323 1.00 119.47 132 GLN A C 1
ATOM 735 O O . GLN A 1 132 ? 144.807 103.167 141.104 1.00 119.50 132 GLN A O 1
ATOM 741 N N . SER A 1 133 ? 142.726 103.926 140.659 1.00 112.99 133 SER A N 1
ATOM 742 C CA . SER A 1 133 ? 142.425 102.882 139.692 1.00 112.68 133 SER A CA 1
ATOM 743 C C . SER A 1 133 ? 143.273 103.032 138.432 1.00 111.58 133 SER A C 1
ATOM 744 O O . SER A 1 133 ? 143.817 104.099 138.131 1.00 112.62 133 SER A O 1
ATOM 747 N N . ALA A 1 134 ? 143.373 101.931 137.685 1.00 99.53 134 ALA A N 1
ATOM 748 C CA . ALA A 1 134 ? 144.203 101.907 136.485 1.00 97.06 134 ALA A CA 1
ATOM 749 C C . ALA A 1 134 ? 143.578 102.719 135.359 1.00 98.40 134 ALA A C 1
ATOM 750 O O . ALA A 1 134 ? 144.283 103.237 134.486 1.00 99.03 134 ALA A O 1
ATOM 752 N N . ILE A 1 135 ? 142.251 102.824 135.347 1.00 96.03 135 ILE A N 1
ATOM 753 C CA . ILE A 1 135 ? 141.558 103.565 134.298 1.00 98.21 135 ILE A CA 1
ATOM 754 C C . ILE A 1 135 ? 141.911 105.043 134.404 1.00 95.94 135 ILE A C 1
ATOM 755 O O . ILE A 1 135 ? 141.916 105.764 133.401 1.00 93.48 135 ILE A O 1
ATOM 760 N N . LYS A 1 136 ? 142.225 105.503 135.618 1.00 98.42 136 LYS A N 1
ATOM 761 C CA . LYS A 1 136 ? 142.517 106.918 135.814 1.00 98.13 136 LYS A CA 1
ATOM 762 C C . LYS A 1 136 ? 143.877 107.307 135.246 1.00 102.16 136 LYS A C 1
ATOM 763 O O . LYS A 1 136 ? 144.106 108.487 134.958 1.00 103.42 136 LYS A O 1
ATOM 769 N N . ILE A 1 137 ? 144.786 106.351 135.083 1.00 87.28 137 ILE A N 1
ATOM 770 C CA . ILE A 1 137 ? 146.066 106.651 134.451 1.00 80.39 137 ILE A CA 1
ATOM 771 C C . ILE A 1 137 ? 146.069 106.236 132.981 1.00 78.33 137 ILE A C 1
ATOM 772 O O . ILE A 1 137 ? 146.743 106.867 132.161 1.00 80.63 137 ILE A O 1
ATOM 777 N N . LEU A 1 138 ? 145.307 105.203 132.623 1.00 73.21 138 LEU A N 1
ATOM 778 C CA . LEU A 1 138 ? 145.230 104.789 131.226 1.00 75.11 138 LEU A CA 1
ATOM 779 C C . LEU A 1 138 ? 144.457 105.803 130.390 1.00 74.73 138 LEU A C 1
ATOM 780 O O . LEU A 1 138 ? 144.730 105.967 129.196 1.00 75.41 138 LEU A O 1
ATOM 785 N N . HIS A 1 139 ? 143.485 106.486 130.996 1.00 69.13 139 HIS A N 1
ATOM 786 C CA . HIS A 1 139 ? 142.674 107.445 130.249 1.00 66.46 139 HIS A CA 1
ATOM 787 C C . HIS A 1 139 ? 143.487 108.602 129.676 1.00 69.44 139 HIS A C 1
ATOM 788 O O . HIS A 1 139 ? 143.351 108.877 128.471 1.00 70.54 139 HIS A O 1
ATOM 795 N N . PRO A 1 140 ? 144.322 109.315 130.443 1.00 61.99 140 PRO A N 1
ATOM 796 C CA . PRO A 1 140 ? 145.103 110.400 129.825 1.00 60.48 140 PRO A CA 1
ATOM 797 C C . PRO A 1 140 ? 146.052 109.929 128.738 1.00 63.12 140 PRO A C 1
ATOM 798 O O . PRO A 1 140 ? 146.277 110.663 127.768 1.00 64.43 140 PRO A O 1
ATOM 802 N N . ILE A 1 141 ? 146.622 108.730 128.869 1.00 57.14 141 ILE A N 1
ATOM 803 C CA . ILE A 1 141 ? 147.519 108.219 127.837 1.00 53.08 141 ILE A CA 1
ATOM 804 C C . ILE A 1 141 ? 146.759 107.988 126.539 1.00 51.32 141 ILE A C 1
ATOM 805 O O . ILE A 1 141 ? 147.236 108.330 125.451 1.00 50.14 141 ILE A O 1
ATOM 810 N N . ILE A 1 142 ? 145.567 107.397 126.632 1.00 57.52 142 ILE A N 1
ATOM 811 C CA . ILE A 1 142 ? 144.754 107.176 125.440 1.00 57.28 142 ILE A CA 1
ATOM 812 C C . ILE A 1 142 ? 144.239 108.500 124.892 1.00 60.18 142 ILE A C 1
ATOM 813 O O . ILE A 1 142 ? 144.186 108.708 123.675 1.00 62.26 142 ILE A O 1
ATOM 818 N N . GLN A 1 143 ? 143.852 109.416 125.781 1.00 55.20 143 GLN A N 1
ATOM 819 C CA . GLN A 1 143 ? 143.370 110.716 125.327 1.00 50.31 143 GLN A CA 1
ATOM 820 C C . GLN A 1 143 ? 144.462 111.480 124.591 1.00 54.31 143 GLN A C 1
ATOM 821 O O . GLN A 1 143 ? 144.199 112.117 123.564 1.00 58.92 143 GLN A O 1
ATOM 827 N N . ALA A 1 144 ? 145.695 111.430 125.101 1.00 46.48 144 ALA A N 1
ATOM 828 C CA . ALA A 1 144 ? 146.798 112.107 124.429 1.00 44.71 144 ALA A CA 1
ATOM 829 C C . ALA A 1 144 ? 147.046 111.514 123.049 1.00 44.80 144 ALA A C 1
ATOM 830 O O . ALA A 1 144 ? 147.293 112.250 122.086 1.00 46.40 144 ALA A O 1
ATOM 832 N N . VAL A 1 145 ? 146.990 110.187 122.934 1.00 44.20 145 VAL A N 1
ATOM 833 C CA . VAL A 1 145 ? 147.130 109.545 121.631 1.00 45.27 145 VAL A CA 1
ATOM 834 C C . VAL A 1 145 ? 145.977 109.943 120.720 1.00 50.95 145 VAL A C 1
ATOM 835 O O . VAL A 1 145 ? 146.174 110.266 119.543 1.00 49.31 145 VAL A O 1
ATOM 839 N N . PHE A 1 146 ? 144.755 109.933 121.257 1.00 49.89 146 PHE A N 1
ATOM 840 C CA . PHE A 1 146 ? 143.589 110.293 120.456 1.00 36.64 146 PHE A CA 1
ATOM 841 C C . PHE A 1 146 ? 143.680 111.729 119.958 1.00 40.23 146 PHE A C 1
ATOM 842 O O . PHE A 1 146 ? 143.381 112.008 118.793 1.00 41.12 146 PHE A O 1
ATOM 850 N N . VAL A 1 147 ? 144.098 112.653 120.826 1.00 39.44 147 VAL A N 1
ATOM 851 C CA . VAL A 1 147 ? 144.215 114.051 120.418 1.00 38.53 147 VAL A CA 1
ATOM 852 C C . VAL A 1 147 ? 145.298 114.213 119.361 1.00 39.74 147 VAL A C 1
ATOM 853 O O . VAL A 1 147 ? 145.118 114.935 118.372 1.00 42.36 147 VAL A O 1
ATOM 857 N N . ILE A 1 148 ? 146.440 113.545 119.546 1.00 40.40 148 ILE A N 1
ATOM 858 C CA . ILE A 1 148 ? 147.541 113.668 118.593 1.00 34.05 148 ILE A CA 1
ATOM 859 C C . ILE A 1 148 ? 147.124 113.148 117.224 1.00 35.69 148 ILE A C 1
ATOM 860 O O . ILE A 1 148 ? 147.342 113.802 116.198 1.00 41.61 148 ILE A O 1
ATOM 865 N N . VAL A 1 149 ? 146.510 111.966 117.191 1.00 35.19 149 VAL A N 1
ATOM 866 C CA . VAL A 1 149 ? 146.152 111.359 115.914 1.00 37.85 149 VAL A CA 1
ATOM 867 C C . VAL A 1 149 ? 145.010 112.119 115.252 1.00 42.99 149 VAL A C 1
ATOM 868 O O . VAL A 1 149 ? 145.031 112.359 114.039 1.00 44.55 149 VAL A O 1
ATOM 872 N N . GLN A 1 150 ? 144.000 112.511 116.030 1.00 43.14 150 GLN A N 1
ATOM 873 C CA . GLN A 1 150 ? 142.864 113.228 115.456 1.00 34.24 150 GLN A CA 1
ATOM 874 C C . GLN A 1 150 ? 143.273 114.596 114.927 1.00 44.19 150 GLN A C 1
ATOM 875 O O . GLN A 1 150 ? 142.807 115.019 113.862 1.00 55.60 150 GLN A O 1
ATOM 881 N N . THR A 1 151 ? 144.126 115.314 115.662 1.00 35.52 151 THR A N 1
ATOM 882 C CA . THR A 1 151 ? 144.557 116.631 115.207 1.00 27.47 151 THR A CA 1
ATOM 883 C C . THR A 1 151 ? 145.342 116.535 113.906 1.00 43.89 151 THR A C 1
ATOM 884 O O . THR A 1 151 ? 145.137 117.339 112.989 1.00 55.18 151 THR A O 1
ATOM 888 N N . TYR A 1 152 ? 146.251 115.564 113.809 1.00 44.13 152 TYR A N 1
ATOM 889 C CA . TYR A 1 152 ? 146.981 115.368 112.562 1.00 44.26 152 TYR A CA 1
ATOM 890 C C . TYR A 1 152 ? 146.048 114.929 111.445 1.00 48.12 152 TYR A C 1
ATOM 891 O O . TYR A 1 152 ? 146.181 115.377 110.300 1.00 52.19 152 TYR A O 1
ATOM 900 N N . PHE A 1 153 ? 145.097 114.047 111.759 1.00 42.13 153 PHE A N 1
ATOM 901 C CA . PHE A 1 153 ? 144.155 113.568 110.753 1.00 42.16 153 PHE A CA 1
ATOM 902 C C . PHE A 1 153 ? 143.296 114.701 110.210 1.00 47.49 153 PHE A C 1
ATOM 903 O O . PHE A 1 153 ? 143.066 114.791 108.999 1.00 46.75 153 PHE A O 1
ATOM 911 N N . LEU A 1 154 ? 142.815 115.576 111.092 1.00 50.80 154 LEU A N 1
ATOM 912 C CA . LEU A 1 154 ? 141.989 116.697 110.659 1.00 48.61 154 LEU A CA 1
ATOM 913 C C . LEU A 1 154 ? 142.810 117.781 109.973 1.00 52.43 154 LEU A C 1
ATOM 914 O O . LEU A 1 154 ? 142.282 118.505 109.125 1.00 58.50 154 LEU A O 1
ATOM 919 N N . TRP A 1 155 ? 144.091 117.910 110.330 1.00 51.10 155 TRP A N 1
ATOM 920 C CA . TRP A 1 155 ? 144.929 118.946 109.736 1.00 50.07 155 TRP A CA 1
ATOM 921 C C . TRP A 1 155 ? 145.143 118.710 108.246 1.00 59.54 155 TRP A C 1
ATOM 922 O O . TRP A 1 155 ? 145.066 119.649 107.446 1.00 63.92 155 TRP A O 1
ATOM 933 N N . ILE A 1 156 ? 145.409 117.463 107.852 1.00 59.60 156 ILE A N 1
ATOM 934 C CA . ILE A 1 156 ? 145.714 117.142 106.463 1.00 60.68 156 ILE A CA 1
ATOM 935 C C . ILE A 1 156 ? 144.465 116.909 105.630 1.00 64.44 156 ILE A C 1
ATOM 936 O O . ILE A 1 156 ? 144.574 116.642 104.425 1.00 63.66 156 ILE A O 1
ATOM 941 N N . SER A 1 157 ? 143.283 117.006 106.227 1.00 70.13 157 SER A N 1
ATOM 942 C CA . SER A 1 157 ? 142.031 116.779 105.516 1.00 72.08 157 SER A CA 1
ATOM 943 C C . SER A 1 157 ? 141.767 117.860 104.473 1.00 74.15 157 SER A C 1
ATOM 944 O O . SER A 1 157 ? 140.622 118.243 104.240 1.00 66.66 157 SER A O 1
ATOM 947 N N . THR A 1 164 ? 138.856 102.906 99.672 1.00 89.83 164 THR A N 1
ATOM 948 C CA . THR A 1 164 ? 138.035 104.131 99.871 1.00 94.12 164 THR A CA 1
ATOM 949 C C . THR A 1 164 ? 136.832 103.803 100.760 1.00 92.43 164 THR A C 1
ATOM 950 O O . THR A 1 164 ? 136.688 104.467 101.804 1.00 91.07 164 THR A O 1
ATOM 954 N N . HIS A 1 165 ? 136.014 102.827 100.356 1.00 86.51 165 HIS A N 1
ATOM 955 C CA . HIS A 1 165 ? 134.786 102.469 101.121 1.00 86.63 165 HIS A CA 1
ATOM 956 C C . HIS A 1 165 ? 134.100 103.722 101.673 1.00 87.56 165 HIS A C 1
ATOM 957 O O . HIS A 1 165 ? 133.962 103.857 102.908 1.00 86.42 165 HIS A O 1
ATOM 964 N N . LEU A 1 166 ? 133.665 104.608 100.774 1.00 81.09 166 LEU A N 1
ATOM 965 C CA . LEU A 1 166 ? 133.029 105.868 101.220 1.00 78.47 166 LEU A CA 1
ATOM 966 C C . LEU A 1 166 ? 132.013 105.599 102.324 1.00 78.99 166 LEU A C 1
ATOM 967 O O . LEU A 1 166 ? 131.818 106.476 103.163 1.00 78.70 166 LEU A O 1
ATOM 972 N N . ASP A 1 167 ? 131.409 104.426 102.321 1.00 80.06 167 ASP A N 1
ATOM 973 C CA . ASP A 1 167 ? 130.444 104.064 103.354 1.00 78.49 167 ASP A CA 1
ATOM 974 C C . ASP A 1 167 ? 131.138 103.818 104.688 1.00 77.04 167 ASP A C 1
ATOM 975 O O . ASP A 1 167 ? 130.658 104.255 105.739 1.00 75.80 167 ASP A O 1
ATOM 980 N N . LEU A 1 168 ? 132.266 103.109 104.659 1.00 70.12 168 LEU A N 1
ATOM 981 C CA . LEU A 1 168 ? 133.028 102.909 105.920 1.00 67.38 168 LEU A CA 1
ATOM 982 C C . LEU A 1 168 ? 133.536 104.270 106.399 1.00 67.71 168 LEU A C 1
ATOM 983 O O . LEU A 1 168 ? 133.442 104.545 107.610 1.00 72.92 168 LEU A O 1
ATOM 988 N N . THR A 1 169 ? 134.049 105.088 105.476 1.00 58.80 169 THR A N 1
ATOM 989 C CA . THR A 1 169 ? 134.587 106.386 105.868 1.00 58.67 169 THR A CA 1
ATOM 990 C C . THR A 1 169 ? 133.531 107.230 106.571 1.00 59.38 169 THR A C 1
ATOM 991 O O . THR A 1 169 ? 133.812 107.879 107.586 1.00 61.52 169 THR A O 1
ATOM 995 N N . ARG A 1 170 ? 132.309 107.234 106.042 1.00 54.08 170 ARG A N 1
ATOM 996 C CA . ARG A 1 170 ? 131.242 108.031 106.637 1.00 46.96 170 ARG A CA 1
ATOM 997 C C . ARG A 1 170 ? 130.908 107.544 108.042 1.00 50.83 170 ARG A C 1
ATOM 998 O O . ARG A 1 170 ? 130.724 108.345 108.964 1.00 61.84 170 ARG A O 1
ATOM 1006 N N . CYS A 1 171 ? 130.824 106.226 108.221 1.00 54.03 171 CYS A N 1
ATOM 1007 C CA . CYS A 1 171 ? 130.542 105.680 109.545 1.00 52.33 171 CYS A CA 1
ATOM 1008 C C . CYS A 1 171 ? 131.677 105.973 110.516 1.00 51.95 171 CYS A C 1
ATOM 1009 O O . CYS A 1 171 ? 131.437 106.284 111.688 1.00 58.02 171 CYS A O 1
ATOM 1012 N N . GLY A 1 172 ? 132.923 105.866 110.051 1.00 40.33 172 GLY A N 1
ATOM 1013 C CA . GLY A 1 172 ? 134.051 106.166 110.916 1.00 36.53 172 GLY A CA 1
ATOM 1014 C C . GLY A 1 172 ? 134.104 107.625 111.323 1.00 42.40 172 GLY A C 1
ATOM 1015 O O . GLY A 1 172 ? 134.418 107.948 112.472 1.00 44.66 172 GLY A O 1
ATOM 1016 N N . LEU A 1 173 ? 133.815 108.529 110.384 1.00 43.31 173 LEU A N 1
ATOM 1017 C CA . LEU A 1 173 ? 133.745 109.947 110.716 1.00 36.37 173 LEU A CA 1
ATOM 1018 C C . LEU A 1 173 ? 132.605 110.233 111.681 1.00 40.24 173 LEU A C 1
ATOM 1019 O O . LEU A 1 173 ? 132.765 111.014 112.627 1.00 42.02 173 LEU A O 1
ATOM 1024 N N . MET A 1 174 ? 131.446 109.613 111.456 1.00 39.31 174 MET A N 1
ATOM 1025 C CA . MET A 1 174 ? 130.297 109.844 112.325 1.00 33.54 174 MET A CA 1
ATOM 1026 C C . MET A 1 174 ? 130.539 109.288 113.721 1.00 37.01 174 MET A C 1
ATOM 1027 O O . MET A 1 174 ? 130.110 109.883 114.716 1.00 39.47 174 MET A O 1
ATOM 1032 N N . PHE A 1 175 ? 131.209 108.138 113.815 1.00 36.54 175 PHE A N 1
ATOM 1033 C CA . PHE A 1 175 ? 131.544 107.589 115.122 1.00 34.82 175 PHE A CA 1
ATOM 1034 C C . PHE A 1 175 ? 132.518 108.493 115.866 1.00 39.67 175 PHE A C 1
ATOM 1035 O O . PHE A 1 175 ? 132.381 108.699 117.077 1.00 48.87 175 PHE A O 1
ATOM 1043 N N . THR A 1 176 ? 133.514 109.034 115.160 1.00 40.16 176 THR A N 1
ATOM 1044 C CA . THR A 1 176 ? 134.455 109.946 115.798 1.00 34.69 176 THR A CA 1
ATOM 1045 C C . THR A 1 176 ? 133.788 111.260 116.178 1.00 35.55 176 THR A C 1
ATOM 1046 O O . THR A 1 176 ? 134.143 111.858 117.199 1.00 41.29 176 THR A O 1
ATOM 1050 N N . LEU A 1 177 ? 132.833 111.725 115.373 1.00 29.96 177 LEU A N 1
ATOM 1051 C CA . LEU A 1 177 ? 132.088 112.926 115.734 1.00 27.60 177 LEU A CA 1
ATOM 1052 C C . LEU A 1 177 ? 131.315 112.704 117.027 1.00 28.30 177 LEU A C 1
ATOM 1053 O O . LEU A 1 177 ? 131.302 113.569 117.910 1.00 36.42 177 LEU A O 1
ATOM 1058 N N . ALA A 1 178 ? 130.674 111.541 117.163 1.00 33.83 178 ALA A N 1
ATOM 1059 C CA . ALA A 1 178 ? 129.993 111.216 118.409 1.00 29.44 178 ALA A CA 1
ATOM 1060 C C . ALA A 1 178 ? 130.979 111.014 119.551 1.00 34.09 178 ALA A C 1
ATOM 1061 O O . ALA A 1 178 ? 130.641 111.265 120.712 1.00 35.04 178 ALA A O 1
ATOM 1063 N N . THR A 1 179 ? 132.193 110.550 119.243 1.00 39.82 179 THR A N 1
ATOM 1064 C CA . THR A 1 179 ? 133.217 110.400 120.271 1.00 32.17 179 THR A CA 1
ATOM 1065 C C . THR A 1 179 ? 133.585 111.743 120.885 1.00 38.13 179 THR A C 1
ATOM 1066 O O . THR A 1 179 ? 133.730 111.860 122.106 1.00 41.04 179 THR A O 1
ATOM 1070 N N . ASN A 1 180 ? 133.742 112.772 120.051 1.00 36.40 180 ASN A N 1
ATOM 1071 C CA . ASN A 1 180 ? 134.093 114.089 120.565 1.00 29.91 180 ASN A CA 1
ATOM 1072 C C . ASN A 1 180 ? 132.924 114.729 121.301 1.00 34.59 180 ASN A C 1
ATOM 1073 O O . ASN A 1 180 ? 133.121 115.412 122.311 1.00 37.65 180 ASN A O 1
ATOM 1078 N N . LEU A 1 181 ? 131.701 114.522 120.811 1.00 34.69 181 LEU A N 1
ATOM 1079 C CA . LEU A 1 181 ? 130.534 115.041 121.515 1.00 33.22 181 LEU A CA 1
ATOM 1080 C C . LEU A 1 181 ? 130.312 114.319 122.838 1.00 34.09 181 LEU A C 1
ATOM 1081 O O . LEU A 1 181 ? 129.854 114.932 123.806 1.00 40.71 181 LEU A O 1
ATOM 1086 N N . ALA A 1 182 ? 130.620 113.022 122.895 1.00 28.60 182 ALA A N 1
ATOM 1087 C CA . ALA A 1 182 ? 130.598 112.318 124.171 1.00 24.73 182 ALA A CA 1
ATOM 1088 C C . ALA A 1 182 ? 131.649 112.876 125.118 1.00 37.34 182 ALA A C 1
ATOM 1089 O O . ALA A 1 182 ? 131.396 113.032 126.319 1.00 44.65 182 ALA A O 1
ATOM 1091 N N . ILE A 1 183 ? 132.841 113.176 124.600 1.00 31.44 183 ILE A N 1
ATOM 1092 C CA . ILE A 1 183 ? 133.874 113.806 125.413 1.00 25.78 183 ILE A CA 1
ATOM 1093 C C . ILE A 1 183 ? 133.442 115.204 125.830 1.00 39.27 183 ILE A C 1
ATOM 1094 O O . ILE A 1 183 ? 133.686 115.631 126.965 1.00 47.50 183 ILE A O 1
ATOM 1099 N N . TRP A 1 184 ? 132.790 115.937 124.923 1.00 41.19 184 TRP A N 1
ATOM 1100 C CA . TRP A 1 184 ? 132.330 117.282 125.243 1.00 32.93 184 TRP A CA 1
ATOM 1101 C C . TRP A 1 184 ? 131.320 117.268 126.383 1.00 41.68 184 TRP A C 1
ATOM 1102 O O . TRP A 1 184 ? 131.392 118.101 127.294 1.00 47.28 184 TRP A O 1
ATOM 1113 N N . MET A 1 185 ? 130.371 116.329 126.353 1.00 32.87 185 MET A N 1
ATOM 1114 C CA . MET A 1 185 ? 129.359 116.282 127.401 1.00 33.47 185 MET A CA 1
ATOM 1115 C C . MET A 1 185 ? 129.960 115.881 128.741 1.00 38.62 185 MET A C 1
ATOM 1116 O O . MET A 1 185 ? 129.582 116.425 129.783 1.00 46.88 185 MET A O 1
ATOM 1121 N N . ALA A 1 186 ? 130.885 114.921 128.738 1.00 40.02 186 ALA A N 1
ATOM 1122 C CA . ALA A 1 186 ? 131.520 114.507 129.983 1.00 36.93 186 ALA A CA 1
ATOM 1123 C C . ALA A 1 186 ? 132.337 115.642 130.585 1.00 48.20 186 ALA A C 1
ATOM 1124 O O . ALA A 1 186 ? 132.353 115.825 131.808 1.00 51.89 186 ALA A O 1
ATOM 1126 N N . ALA A 1 187 ? 133.030 116.408 129.741 1.00 40.98 187 ALA A N 1
ATOM 1127 C CA . ALA A 1 187 ? 133.793 117.549 130.233 1.00 35.37 187 ALA A CA 1
ATOM 1128 C C . ALA A 1 187 ? 132.881 118.622 130.812 1.00 42.06 187 ALA A C 1
ATOM 1129 O O . ALA A 1 187 ? 133.190 119.209 131.854 1.00 45.46 187 ALA A O 1
ATOM 1131 N N . VAL A 1 188 ? 131.753 118.892 130.152 1.00 39.17 188 VAL A N 1
ATOM 1132 C CA . VAL A 1 188 ? 130.806 119.881 130.663 1.00 31.64 188 VAL A CA 1
ATOM 1133 C C . VAL A 1 188 ? 130.244 119.432 132.004 1.00 35.95 188 VAL A C 1
ATOM 1134 O 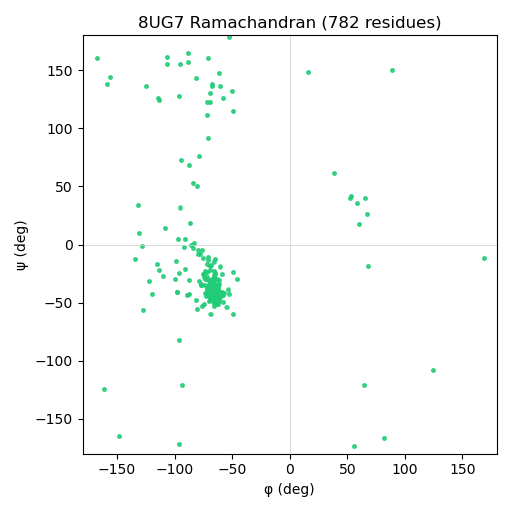O . VAL A 1 188 ? 130.121 120.227 132.944 1.00 42.24 188 VAL A O 1
ATOM 1138 N N . VAL A 1 189 ? 129.900 118.148 132.117 1.00 42.79 189 VAL A N 1
ATOM 1139 C CA . VAL A 1 189 ? 129.364 117.621 133.366 1.00 42.05 189 VAL A CA 1
ATOM 1140 C C . VAL A 1 189 ? 130.405 117.684 134.476 1.00 50.71 189 VAL A C 1
ATOM 1141 O O . VAL A 1 189 ? 130.067 117.927 135.642 1.00 56.48 189 VAL A O 1
ATOM 1145 N N . ASP A 1 190 ? 131.682 117.482 134.141 1.00 51.77 190 ASP A N 1
ATOM 1146 C CA . ASP A 1 190 ? 132.730 117.486 135.156 1.00 51.35 190 ASP A CA 1
ATOM 1147 C C . ASP A 1 190 ? 132.823 118.834 135.862 1.00 56.29 190 ASP A C 1
ATOM 1148 O O . ASP A 1 190 ? 132.954 118.891 137.089 1.00 60.66 190 ASP A O 1
ATOM 1153 N N . GLU A 1 191 ? 132.761 119.930 135.105 1.00 52.09 191 GLU A N 1
ATOM 1154 C CA . GLU A 1 191 ? 132.829 121.248 135.726 1.00 53.56 191 GLU A CA 1
ATOM 1155 C C . GLU A 1 191 ? 131.583 121.552 136.547 1.00 58.13 191 GLU A C 1
ATOM 1156 O O . GLU A 1 191 ? 131.667 122.259 137.557 1.00 63.47 191 GLU A O 1
ATOM 1162 N N . SER A 1 192 ? 130.426 121.037 136.132 1.00 55.49 192 SER A N 1
ATOM 1163 C CA . SER A 1 192 ? 129.190 121.312 136.854 1.00 54.63 192 SER A CA 1
ATOM 1164 C C . SER A 1 192 ? 129.184 120.645 138.223 1.00 59.98 192 SER A C 1
ATOM 1165 O O . SER A 1 192 ? 128.824 121.269 139.227 1.00 63.33 192 SER A O 1
ATOM 1168 N N . VAL A 1 193 ? 129.585 119.372 138.287 1.00 61.45 193 VAL A N 1
ATOM 1169 C CA . VAL A 1 193 ? 129.519 118.638 139.544 1.00 64.30 193 VAL A CA 1
ATOM 1170 C C . VAL A 1 193 ? 130.569 119.111 140.539 1.00 67.82 193 VAL A C 1
ATOM 1171 O O . VAL A 1 193 ? 130.461 118.814 141.734 1.00 71.06 193 VAL A O 1
ATOM 1175 N N . HIS A 1 194 ? 131.590 119.831 140.082 1.00 75.79 194 HIS A N 1
ATOM 1176 C CA . HIS A 1 194 ? 132.602 120.348 140.992 1.00 78.98 194 HIS A CA 1
ATOM 1177 C C . HIS A 1 194 ? 132.001 121.415 141.900 1.00 82.60 194 HIS A C 1
ATOM 1178 O O . HIS A 1 194 ? 131.231 122.267 141.448 1.00 78.88 194 HIS A O 1
ATOM 1185 N N . GLN A 1 195 ? 132.364 121.363 143.180 1.00 85.84 195 GLN A N 1
ATOM 1186 C CA . GLN A 1 195 ? 131.841 122.278 144.197 1.00 86.04 195 GLN A CA 1
ATOM 1187 C C . GLN A 1 195 ? 130.315 122.313 144.200 1.00 83.83 195 GLN A C 1
ATOM 1188 O O . GLN A 1 195 ? 129.707 123.302 144.611 1.00 83.06 195 GLN A O 1
ATOM 1194 N N . GLN A 1 238 ? 156.373 117.094 143.452 1.00 100.24 238 GLN A N 1
ATOM 1195 C CA . GLN A 1 238 ? 155.739 116.643 142.189 1.00 102.34 238 GLN A CA 1
ATOM 1196 C C . GLN A 1 238 ? 155.017 117.849 141.597 1.00 102.54 238 GLN A C 1
ATOM 1197 O O . GLN A 1 238 ? 155.166 118.942 142.164 1.00 98.41 238 GLN A O 1
ATOM 1203 N N . GLN A 1 239 ? 154.246 117.654 140.507 1.00 101.06 239 GLN A N 1
ATOM 1204 C CA . GLN A 1 239 ? 153.694 118.872 139.925 1.00 98.54 239 GLN A CA 1
ATOM 1205 C C . GLN A 1 239 ? 152.533 119.401 140.757 1.00 99.71 239 GLN A C 1
ATOM 1206 O O . GLN A 1 239 ? 152.519 120.570 141.160 1.00 99.86 239 GLN A O 1
ATOM 1212 N N . GLY A 1 240 ? 151.549 118.556 141.043 1.00 101.89 240 GLY A N 1
ATOM 1213 C CA . GLY A 1 240 ? 150.382 118.972 141.799 1.00 104.04 240 GLY A CA 1
ATOM 1214 C C . GLY A 1 240 ? 149.588 120.086 141.157 1.00 107.78 240 GLY A C 1
ATOM 1215 O O . GLY A 1 240 ? 148.782 120.731 141.834 1.00 106.35 240 GLY A O 1
ATOM 1216 N N . TYR A 1 241 ? 149.786 120.324 139.860 1.00 112.21 241 TYR A N 1
ATOM 1217 C CA . TYR A 1 241 ? 149.190 121.472 139.181 1.00 111.98 241 TYR A CA 1
ATOM 1218 C C . TYR A 1 241 ? 147.880 121.026 138.540 1.00 109.38 241 TYR A C 1
ATOM 1219 O O . TYR A 1 241 ? 147.753 120.880 137.323 1.00 106.36 241 TYR A O 1
ATOM 1228 N N . PHE A 1 242 ? 146.885 120.801 139.398 1.00 109.72 242 PHE A N 1
ATOM 1229 C CA . PHE A 1 242 ? 145.564 120.403 138.926 1.00 113.35 242 PHE A CA 1
ATOM 1230 C C . PHE A 1 242 ? 144.755 121.589 138.424 1.00 115.00 242 PHE A C 1
ATOM 1231 O O . PHE A 1 242 ? 143.673 121.400 137.858 1.00 113.00 242 PHE A O 1
ATOM 1239 N N . TYR A 1 243 ? 145.254 122.811 138.626 1.00 107.89 243 TYR A N 1
ATOM 1240 C CA . TYR A 1 243 ? 144.522 123.995 138.188 1.00 108.86 243 TYR A CA 1
ATOM 1241 C C . TYR A 1 243 ? 144.415 124.053 136.669 1.00 108.28 243 TYR A C 1
ATOM 1242 O O . TYR A 1 243 ? 143.520 124.710 136.124 1.00 106.50 243 TYR A O 1
ATOM 1251 N N . LEU A 1 244 ? 145.330 123.380 135.968 1.00 93.82 244 LEU A N 1
ATOM 1252 C CA . LEU A 1 244 ? 145.309 123.343 134.510 1.00 91.18 244 LEU A CA 1
ATOM 1253 C C . LEU A 1 244 ? 143.925 122.980 133.994 1.00 88.88 244 LEU A C 1
ATOM 1254 O O . LEU A 1 244 ? 143.440 121.868 134.222 1.00 90.98 244 LEU A O 1
ATOM 1259 N N . TYR A 1 245 ? 143.289 123.913 133.301 1.00 65.43 245 TYR A N 1
ATOM 1260 C CA . TYR A 1 245 ? 141.957 123.682 132.774 1.00 70.21 245 TYR A CA 1
ATOM 1261 C C . TYR A 1 245 ? 142.026 122.699 131.609 1.00 69.91 245 TYR A C 1
ATOM 1262 O O . TYR A 1 245 ? 142.755 122.951 130.638 1.00 63.51 245 TYR A O 1
ATOM 1271 N N . PRO A 1 246 ? 141.315 121.584 131.670 1.00 65.76 246 PRO A N 1
ATOM 1272 C CA . PRO A 1 246 ? 141.258 120.697 130.505 1.00 64.50 246 PRO A CA 1
ATOM 1273 C C . PRO A 1 246 ? 140.422 121.321 129.402 1.00 69.71 246 PRO A C 1
ATOM 1274 O O . PRO A 1 246 ? 139.202 121.456 129.544 1.00 72.68 246 PRO A O 1
ATOM 1278 N N . PHE A 1 247 ? 141.057 121.708 128.299 1.00 51.57 247 PHE A N 1
ATOM 1279 C CA . PHE A 1 247 ? 140.319 122.332 127.211 1.00 44.46 247 PHE A CA 1
ATOM 1280 C C . PHE A 1 247 ? 139.633 121.260 126.378 1.00 49.47 247 PHE A C 1
ATOM 1281 O O . PHE A 1 247 ? 139.749 121.241 125.150 1.00 54.73 247 PHE A O 1
ATOM 1289 N N . ASN A 1 248 ? 138.907 120.366 127.051 1.00 42.25 248 ASN A N 1
ATOM 1290 C CA . ASN A 1 248 ? 138.208 119.296 126.353 1.00 39.49 248 ASN A CA 1
ATOM 1291 C C . ASN A 1 248 ? 136.949 119.822 125.685 1.00 45.44 248 ASN A C 1
ATOM 1292 O O . ASN A 1 248 ? 136.569 119.365 124.602 1.00 50.14 248 ASN A O 1
ATOM 1297 N N . ILE A 1 249 ? 136.284 120.785 126.323 1.00 34.47 249 ILE A N 1
ATOM 1298 C CA . ILE A 1 249 ? 135.060 121.348 125.758 1.00 31.90 249 ILE A CA 1
ATOM 1299 C C . ILE A 1 249 ? 135.364 122.074 124.455 1.00 38.63 249 ILE A C 1
ATOM 1300 O O . ILE A 1 249 ? 134.666 121.909 123.449 1.00 39.32 249 ILE A O 1
ATOM 1305 N N . GLU A 1 250 ? 136.423 122.885 124.454 1.00 39.95 250 GLU A N 1
ATOM 1306 C CA . GLU A 1 250 ? 136.749 123.673 123.271 1.00 34.94 250 GLU A CA 1
ATOM 1307 C C . GLU A 1 250 ? 137.345 122.803 122.171 1.00 43.10 250 GLU A C 1
ATOM 1308 O O . GLU A 1 250 ? 137.009 122.969 120.995 1.00 51.05 250 GLU A O 1
ATOM 1314 N N . TYR A 1 251 ? 138.236 121.878 122.531 1.00 35.05 251 TYR A N 1
ATOM 1315 C CA . TYR A 1 251 ? 138.823 121.001 121.526 1.00 27.55 251 TYR A CA 1
ATOM 1316 C C . TYR A 1 251 ? 137.767 120.110 120.884 1.00 38.13 251 TYR A C 1
ATOM 1317 O O . TYR A 1 251 ? 137.774 119.908 119.665 1.00 43.61 251 TYR A O 1
ATOM 1326 N N . SER A 1 252 ? 136.848 119.570 121.688 1.00 37.53 252 SER A N 1
ATOM 1327 C CA . SER A 1 252 ? 135.802 118.715 121.141 1.00 31.09 252 SER A CA 1
ATOM 1328 C C . SER A 1 252 ? 134.887 119.492 120.205 1.00 40.37 252 SER A C 1
ATOM 1329 O O . SER A 1 252 ? 134.436 118.961 119.185 1.00 42.85 252 SER A O 1
ATOM 1332 N N . LEU A 1 253 ? 134.590 120.748 120.545 1.00 31.62 253 LEU A N 1
ATOM 1333 C CA . LEU A 1 253 ? 133.776 121.579 119.666 1.00 25.74 253 LEU A CA 1
ATOM 1334 C C . LEU A 1 253 ? 134.457 121.795 118.322 1.00 27.70 253 LEU A C 1
ATOM 1335 O O . LEU A 1 253 ? 133.817 121.690 117.269 1.00 36.04 253 LEU A O 1
ATOM 1340 N N . PHE A 1 254 ? 135.754 122.105 118.339 1.00 33.51 254 PHE A N 1
ATOM 1341 C CA . PHE A 1 254 ? 136.487 122.303 117.094 1.00 28.67 254 PHE A CA 1
ATOM 1342 C C . PHE A 1 254 ? 136.623 121.000 116.318 1.00 34.57 254 PHE A C 1
ATOM 1343 O O . PHE A 1 254 ? 136.498 120.988 115.090 1.00 43.44 254 PHE A O 1
ATOM 1351 N N . ALA A 1 255 ? 136.892 119.897 117.019 1.00 36.13 255 ALA A N 1
ATOM 1352 C CA . ALA A 1 255 ? 137.030 118.611 116.345 1.00 25.38 255 ALA A CA 1
ATOM 1353 C C . ALA A 1 255 ? 135.710 118.154 115.741 1.00 41.26 255 ALA A C 1
ATOM 1354 O O . ALA A 1 255 ? 135.679 117.672 114.604 1.00 46.79 255 ALA A O 1
ATOM 1356 N N . SER A 1 256 ? 134.613 118.264 116.476 1.00 40.27 256 SER A N 1
ATOM 1357 C CA . SER A 1 256 ? 133.285 117.845 115.989 1.00 29.41 256 SER A CA 1
ATOM 1358 C C . SER A 1 256 ? 132.857 118.683 114.787 1.00 35.83 256 SER A C 1
ATOM 1359 O O . SER A 1 256 ? 132.300 118.103 113.855 1.00 51.12 256 SER A O 1
ATOM 1362 N N . THR A 1 257 ? 133.122 119.981 114.784 1.00 33.67 257 THR A N 1
ATOM 1363 C CA . THR A 1 257 ? 132.802 120.806 113.626 1.00 37.81 257 THR A CA 1
ATOM 1364 C C . THR A 1 257 ? 133.638 120.407 112.420 1.00 41.16 257 THR A C 1
ATOM 1365 O O . THR A 1 257 ? 133.131 120.345 111.295 1.00 45.18 257 THR A O 1
ATOM 1369 N N . MET A 1 258 ? 134.929 120.141 112.633 1.00 46.14 258 MET A N 1
ATOM 1370 C CA . MET A 1 258 ? 135.791 119.727 111.534 1.00 44.52 258 MET A CA 1
ATOM 1371 C C . MET A 1 258 ? 135.420 118.339 111.029 1.00 43.17 258 MET A C 1
ATOM 1372 O O . MET A 1 258 ? 135.460 118.082 109.821 1.00 47.03 258 MET A O 1
ATOM 1377 N N . LEU A 1 259 ? 135.065 117.428 111.939 1.00 34.96 259 LEU A N 1
ATOM 1378 C CA . LEU A 1 259 ? 134.662 116.088 111.525 1.00 30.58 259 LEU A CA 1
ATOM 1379 C C . LEU A 1 259 ? 133.390 116.126 110.691 1.00 34.86 259 LEU A C 1
ATOM 1380 O O . LEU A 1 259 ? 133.264 115.392 109.706 1.00 46.44 259 LEU A O 1
ATOM 1385 N N . TYR A 1 260 ? 132.428 116.964 111.080 1.00 38.49 260 TYR A N 1
ATOM 1386 C CA . TYR A 1 260 ? 131.201 117.082 110.304 1.00 41.99 260 TYR A CA 1
ATOM 1387 C C . TYR A 1 260 ? 131.475 117.663 108.923 1.00 47.52 260 TYR A C 1
ATOM 1388 O O . TYR A 1 260 ? 130.868 117.236 107.934 1.00 54.75 260 TYR A O 1
ATOM 1397 N N . VAL A 1 261 ? 132.380 118.640 108.837 1.00 49.85 261 VAL A N 1
ATOM 1398 C CA . VAL A 1 261 ? 132.677 119.268 107.553 1.00 47.16 261 VAL A CA 1
ATOM 1399 C C . VAL A 1 261 ? 133.264 118.249 106.585 1.00 50.64 261 VAL A C 1
ATOM 1400 O O . VAL A 1 261 ? 132.866 118.174 105.418 1.00 60.27 261 VAL A O 1
ATOM 1404 N N . MET A 1 262 ? 134.159 117.441 107.101 1.00 48.77 262 MET A N 1
ATOM 1405 C CA . MET A 1 262 ? 134.803 116.399 106.281 1.00 46.94 262 MET A CA 1
ATOM 1406 C C . MET A 1 262 ? 133.752 115.399 105.854 1.00 50.77 262 MET A C 1
ATOM 1407 O O . MET A 1 262 ? 133.723 115.032 104.681 1.00 55.76 262 MET A O 1
ATOM 1412 N N . TRP A 1 263 ? 132.929 114.988 106.782 1.00 46.91 263 TRP A N 1
ATOM 1413 C CA . TRP A 1 263 ? 131.899 113.990 106.509 1.00 44.54 263 TRP A CA 1
ATOM 1414 C C . TRP A 1 263 ? 130.950 114.461 105.416 1.00 52.36 263 TRP A C 1
ATOM 1415 O O . TRP A 1 263 ? 130.543 113.675 104.553 1.00 57.64 263 TRP A O 1
ATOM 1426 N N . LYS A 1 264 ? 130.578 115.742 105.438 1.00 56.57 264 LYS A N 1
ATOM 1427 C CA . LYS A 1 264 ? 129.682 116.272 104.418 1.00 54.86 264 LYS A CA 1
ATOM 1428 C C . LYS A 1 264 ? 130.330 116.269 103.039 1.00 57.26 264 LYS A C 1
ATOM 1429 O O . LYS A 1 264 ? 129.630 116.150 102.028 1.00 65.99 264 LYS A O 1
ATOM 1435 N N . ASN A 1 265 ? 131.651 116.389 102.974 1.00 55.12 265 ASN A N 1
ATOM 1436 C CA . ASN A 1 265 ? 132.363 116.446 101.706 1.00 58.06 265 ASN A CA 1
ATOM 1437 C C . ASN A 1 265 ? 132.805 115.080 101.205 1.00 61.37 265 ASN A C 1
ATOM 1438 O O . ASN A 1 265 ? 133.502 115.006 100.187 1.00 67.20 265 ASN A O 1
ATOM 1443 N N . VAL A 1 266 ? 132.429 114.001 101.889 1.00 59.57 266 VAL A N 1
ATOM 1444 C CA . VAL A 1 266 ? 132.812 112.663 101.456 1.00 55.81 266 VAL A CA 1
ATOM 1445 C C . VAL A 1 266 ? 132.070 112.332 100.169 1.00 55.73 266 VAL A C 1
ATOM 1446 O O . VAL A 1 266 ? 130.835 112.357 100.122 1.00 60.30 266 VAL A O 1
ATOM 1450 N N . GLY A 1 267 ? 132.821 112.013 99.120 1.00 70.45 267 GLY A N 1
ATOM 1451 C CA . GLY A 1 267 ? 132.220 111.722 97.829 1.00 74.11 267 GLY A CA 1
ATOM 1452 C C . GLY A 1 267 ? 131.524 112.902 97.185 1.00 77.70 267 GLY A C 1
ATOM 1453 O O . GLY A 1 267 ? 130.451 112.734 96.592 1.00 78.42 267 GLY A O 1
ATOM 1454 N N . ARG A 1 268 ? 132.106 114.093 97.289 1.00 80.44 268 ARG A N 1
ATOM 1455 C CA . ARG A 1 268 ? 131.531 115.292 96.700 1.00 78.86 268 ARG A CA 1
ATOM 1456 C C . ARG A 1 268 ? 131.879 115.371 95.219 1.00 83.26 268 ARG A C 1
ATOM 1457 O O . ARG A 1 268 ? 132.980 114.993 94.807 1.00 83.36 268 ARG A O 1
ATOM 1465 N N . LEU A 1 269 ? 130.934 115.860 94.423 1.00 94.69 269 LEU A N 1
ATOM 1466 C CA . LEU A 1 269 ? 131.138 115.998 92.985 1.00 93.75 269 LEU A CA 1
ATOM 1467 C C . LEU A 1 269 ? 131.566 117.416 92.625 1.00 91.65 269 LEU A C 1
ATOM 1468 O O . LEU A 1 269 ? 132.525 117.949 93.183 1.00 92.32 269 LEU A O 1
ATOM 1473 N N . GLU A 1 288 ? 142.243 154.907 102.497 1.00 104.41 288 GLU A N 1
ATOM 1474 C CA . GLU A 1 288 ? 143.305 154.207 103.208 1.00 104.51 288 GLU A CA 1
ATOM 1475 C C . GLU A 1 288 ? 142.929 154.018 104.677 1.00 104.45 288 GLU A C 1
ATOM 1476 O O . GLU A 1 288 ? 142.475 152.946 105.073 1.00 103.40 288 GLU A O 1
ATOM 1482 N N . THR A 1 289 ? 143.149 155.070 105.482 1.00 102.14 289 THR A N 1
ATOM 1483 C CA . THR A 1 289 ? 142.908 154.983 106.949 1.00 101.45 289 THR A CA 1
ATOM 1484 C C . THR A 1 289 ? 142.721 156.385 107.540 1.00 101.12 289 THR A C 1
ATOM 1485 O O . THR A 1 289 ? 143.484 157.286 107.147 1.00 100.72 289 THR A O 1
ATOM 1489 N N . PHE A 1 290 ? 141.755 156.564 108.446 1.00 101.54 290 PHE A N 1
ATOM 1490 C CA . PHE A 1 290 ? 141.509 157.833 109.112 1.00 97.87 290 PHE A CA 1
ATOM 1491 C C . PHE A 1 290 ? 142.258 157.960 110.432 1.00 100.24 290 PHE A C 1
ATOM 1492 O O . PHE A 1 290 ? 142.159 159.004 111.085 1.00 100.54 290 PHE A O 1
ATOM 1500 N N . PHE A 1 291 ? 142.988 156.914 110.831 1.00 103.22 291 PHE A N 1
ATOM 1501 C CA . PHE A 1 291 ? 143.791 156.938 112.086 1.00 102.92 291 PHE A CA 1
ATOM 1502 C C . PHE A 1 291 ? 142.873 157.217 113.281 1.00 103.19 291 PHE A C 1
ATOM 1503 O O . PHE A 1 291 ? 143.312 157.903 114.224 1.00 105.69 291 PHE A O 1
ATOM 1511 N N . ALA A 1 292 ? 141.643 156.701 113.240 1.00 90.51 292 ALA A N 1
ATOM 1512 C CA . ALA A 1 292 ? 140.696 156.856 114.340 1.00 88.77 292 ALA A CA 1
ATOM 1513 C C . ALA A 1 292 ? 140.283 155.509 114.918 1.00 89.97 292 ALA A C 1
ATOM 1514 O O . ALA A 1 292 ? 140.199 155.350 116.139 1.00 89.71 292 ALA A O 1
ATOM 1516 N N . GLY A 1 293 ? 140.023 154.532 114.057 1.00 87.82 293 GLY A N 1
ATOM 1517 C CA . GLY A 1 293 ? 139.607 153.220 114.484 1.00 86.33 293 GLY A CA 1
ATOM 1518 C C . GLY A 1 293 ? 140.760 152.348 114.940 1.00 87.87 293 GLY A C 1
ATOM 1519 O O . GLY A 1 293 ? 140.756 151.816 116.054 1.00 88.02 293 GLY A O 1
ATOM 1520 N N . PRO A 1 294 ? 141.765 152.166 114.072 1.00 87.50 294 PRO A N 1
ATOM 1521 C CA . PRO A 1 294 ? 142.942 151.375 114.459 1.00 86.99 294 PRO A CA 1
ATOM 1522 C C . PRO A 1 294 ? 143.593 151.863 115.744 1.00 87.17 294 PRO A C 1
ATOM 1523 O O . PRO A 1 294 ? 144.047 151.057 116.560 1.00 88.76 294 PRO A O 1
ATOM 1527 N N . VAL A 1 295 ? 143.648 153.182 115.930 1.00 86.94 295 VAL A N 1
ATOM 1528 C CA . VAL A 1 295 ? 144.214 153.734 117.158 1.00 86.91 295 VAL A CA 1
ATOM 1529 C C . VAL A 1 295 ? 143.331 153.381 118.349 1.00 88.28 295 VAL A C 1
ATOM 1530 O O . VAL A 1 295 ? 143.809 152.914 119.388 1.00 85.28 295 VAL A O 1
ATOM 1534 N N . LEU A 1 296 ? 142.022 153.605 118.210 1.00 81.82 296 LEU A N 1
ATOM 1535 C CA . LEU A 1 296 ? 141.095 153.258 119.281 1.00 77.79 296 LEU A CA 1
ATOM 1536 C C . LEU A 1 296 ? 141.029 151.751 119.492 1.00 80.28 296 LEU A C 1
ATOM 1537 O O . LEU A 1 296 ? 140.959 151.277 120.632 1.00 82.76 296 LEU A O 1
ATOM 1542 N N . GLY A 1 297 ? 141.037 150.982 118.401 1.00 75.81 297 GLY A N 1
ATOM 1543 C CA . GLY A 1 297 ? 140.994 149.534 118.529 1.00 74.65 297 GLY A CA 1
ATOM 1544 C C . GLY A 1 297 ? 142.217 148.979 119.233 1.00 78.19 297 GLY A C 1
ATOM 1545 O O . GLY A 1 297 ? 142.114 148.070 120.061 1.00 75.42 297 GLY A O 1
ATOM 1546 N N . LEU A 1 298 ? 143.394 149.519 118.908 1.00 82.00 298 LEU A N 1
ATOM 1547 C CA . LEU A 1 298 ? 144.615 149.080 119.572 1.00 77.14 298 LEU A CA 1
ATOM 1548 C C . LEU A 1 298 ? 144.617 149.453 121.048 1.00 75.76 298 LEU A C 1
ATOM 1549 O O . LEU A 1 298 ? 145.099 148.676 121.880 1.00 76.34 298 LEU A O 1
ATOM 1554 N N . LEU A 1 299 ? 144.091 150.631 121.392 1.00 76.34 299 LEU A N 1
ATOM 1555 C CA . LEU A 1 299 ? 144.056 151.047 122.790 1.00 77.24 299 LEU A CA 1
ATOM 1556 C C . LEU A 1 299 ? 143.196 150.104 123.621 1.00 75.73 299 LEU A C 1
ATOM 1557 O O . LEU A 1 299 ? 143.581 149.712 124.729 1.00 75.75 299 LEU A O 1
ATOM 1562 N N . LEU A 1 300 ? 142.028 149.723 123.100 1.00 68.09 300 LEU A N 1
ATOM 1563 C CA . LEU A 1 300 ? 141.178 148.768 123.801 1.00 65.62 300 LEU A CA 1
ATOM 1564 C C . LEU A 1 300 ? 141.807 147.385 123.876 1.00 69.77 300 LEU A C 1
ATOM 1565 O O . LEU A 1 300 ? 141.565 146.661 124.846 1.00 74.84 300 LEU A O 1
A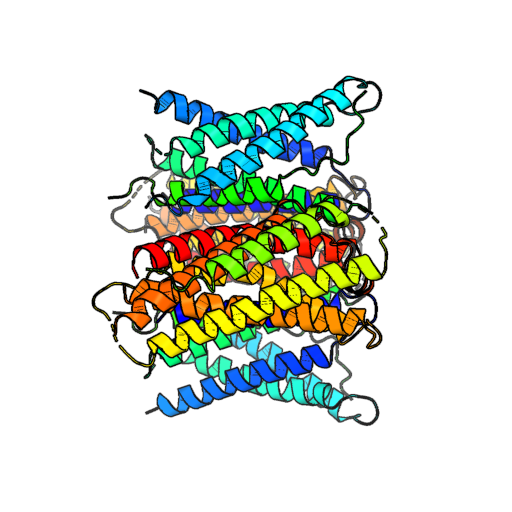TOM 1570 N N . PHE A 1 301 ? 142.600 147.002 122.874 1.00 67.49 301 PHE A N 1
ATOM 1571 C CA . PHE A 1 301 ? 143.290 145.718 122.926 1.00 63.40 301 PHE A CA 1
ATOM 1572 C C . PHE A 1 301 ? 144.275 145.668 124.085 1.00 64.31 301 PHE A C 1
ATOM 1573 O O . PHE A 1 301 ? 144.362 144.656 124.790 1.00 63.15 301 PHE A O 1
ATOM 1581 N N . VAL A 1 302 ? 145.029 146.748 124.298 1.00 68.15 302 VAL A N 1
ATOM 1582 C CA . VAL A 1 302 ? 145.993 146.780 125.396 1.00 67.46 302 VAL A CA 1
ATOM 1583 C C . VAL A 1 302 ? 145.272 146.813 126.737 1.00 68.35 302 VAL A C 1
ATOM 1584 O O . VAL A 1 302 ? 145.628 146.081 127.670 1.00 69.72 302 VAL A O 1
ATOM 1588 N N . VAL A 1 303 ? 144.249 147.662 126.857 1.00 69.62 303 VAL A N 1
ATOM 1589 C CA . VAL A 1 303 ? 143.488 147.737 128.102 1.00 70.38 303 VAL A CA 1
ATOM 1590 C C . VAL A 1 303 ? 142.795 146.410 128.381 1.00 70.17 303 VAL A C 1
ATOM 1591 O O . VAL A 1 303 ? 142.773 145.933 129.521 1.00 68.09 303 VAL A O 1
ATOM 1595 N N . GLY A 1 304 ? 142.217 145.799 127.346 1.00 68.92 304 GLY A N 1
ATOM 1596 C CA . GLY A 1 304 ? 141.577 144.508 127.527 1.00 66.18 304 GLY A CA 1
ATOM 1597 C C . GLY A 1 304 ? 142.559 143.399 127.861 1.00 67.64 304 GLY A C 1
ATOM 1598 O O . GLY A 1 304 ? 142.259 142.520 128.672 1.00 72.48 304 GLY A O 1
ATOM 1599 N N . LEU A 1 305 ? 143.736 143.418 127.232 1.00 62.97 305 LEU A N 1
ATOM 1600 C CA . LEU A 1 305 ? 144.743 142.406 127.531 1.00 63.28 305 LEU A CA 1
ATOM 1601 C C . LEU A 1 305 ? 145.205 142.501 128.979 1.00 66.37 305 LEU A C 1
ATOM 1602 O O . LEU A 1 305 ? 145.410 141.478 129.642 1.00 70.39 305 LEU A O 1
ATOM 1607 N N . ALA A 1 306 ? 145.379 143.724 129.485 1.00 58.74 306 ALA A N 1
ATOM 1608 C CA . ALA A 1 306 ? 145.772 143.899 130.879 1.00 58.89 306 ALA A CA 1
ATOM 1609 C C . ALA A 1 306 ? 144.687 143.404 131.825 1.00 63.48 306 ALA A C 1
ATOM 1610 O O . ALA A 1 306 ? 144.986 142.807 132.865 1.00 68.83 306 ALA A O 1
ATOM 1612 N N . VAL A 1 307 ? 143.420 143.629 131.482 1.00 59.14 307 VAL A N 1
ATOM 1613 C CA . VAL A 1 307 ? 142.263 143.200 132.331 1.00 56.74 307 VAL A CA 1
ATOM 1614 C C . VAL A 1 307 ? 142.189 141.678 132.404 1.00 59.54 307 VAL A C 1
ATOM 1615 O O . VAL A 1 307 ? 141.871 141.160 133.477 1.00 64.63 307 VAL A O 1
ATOM 1619 N N . PHE A 1 308 ? 142.548 140.988 131.334 1.00 57.46 308 PHE A N 1
ATOM 1620 C CA . PHE A 1 308 ? 142.552 139.529 131.363 1.00 60.86 308 PHE A CA 1
ATOM 1621 C C . PHE A 1 308 ? 143.658 138.992 132.263 1.00 65.05 308 PHE A C 1
ATOM 1622 O O . PHE A 1 308 ? 143.436 138.052 133.034 1.00 69.82 308 PHE A O 1
ATOM 1630 N N . ILE A 1 309 ? 144.854 139.576 132.178 1.00 63.26 309 ILE A N 1
ATOM 1631 C CA . ILE A 1 309 ? 145.977 139.080 132.968 1.00 63.04 309 ILE A CA 1
ATOM 1632 C C . ILE A 1 309 ? 145.747 139.329 134.454 1.00 68.20 309 ILE A C 1
ATOM 1633 O O . ILE A 1 309 ? 146.034 138.467 135.293 1.00 70.22 309 ILE A O 1
ATOM 1638 N N . LEU A 1 310 ? 145.223 140.503 134.803 1.00 62.45 310 LEU A N 1
ATOM 1639 C CA . LEU A 1 310 ? 145.156 140.890 136.208 1.00 62.88 310 LEU A CA 1
ATOM 1640 C C . LEU A 1 310 ? 144.094 140.104 136.971 1.00 66.71 310 LEU A C 1
ATOM 1641 O O . LEU A 1 310 ? 144.350 139.637 138.086 1.00 69.30 310 LEU A O 1
ATOM 1646 N N . TYR A 1 311 ? 142.899 139.943 136.396 1.00 67.17 311 TYR A N 1
ATOM 1647 C CA . TYR A 1 311 ? 141.778 139.399 137.152 1.00 67.11 311 TYR A CA 1
ATOM 1648 C C . TYR A 1 311 ? 141.072 138.227 136.480 1.00 70.39 311 TYR A C 1
ATOM 1649 O O . TYR A 1 311 ? 140.129 137.681 137.062 1.00 73.08 311 TYR A O 1
ATOM 1658 N N . GLU A 1 312 ? 141.489 137.817 135.283 1.00 72.56 312 GLU A N 1
ATOM 1659 C CA . GLU A 1 312 ? 140.742 136.814 134.538 1.00 70.99 312 GLU A CA 1
ATOM 1660 C C . GLU A 1 312 ? 141.480 135.504 134.311 1.00 75.15 312 GLU A C 1
ATOM 1661 O O . GLU A 1 312 ? 140.830 134.512 133.964 1.00 77.91 312 GLU A O 1
ATOM 1667 N N . VAL A 1 313 ? 142.804 135.462 134.479 1.00 79.83 313 VAL A N 1
ATOM 1668 C CA . VAL A 1 313 ? 143.517 134.204 134.287 1.00 76.65 313 VAL A CA 1
ATOM 1669 C C . VAL A 1 313 ? 143.171 133.210 135.391 1.00 80.11 313 VAL A C 1
ATOM 1670 O O . VAL A 1 313 ? 143.138 131.996 135.152 1.00 82.44 313 VAL A O 1
ATOM 1674 N N . GLN A 1 314 ? 142.907 133.693 136.600 1.00 92.30 314 GLN A N 1
ATOM 1675 C CA . GLN A 1 314 ? 142.625 132.816 137.731 1.00 92.82 314 GLN A CA 1
ATOM 1676 C C . GLN A 1 314 ? 141.128 132.591 137.897 1.00 95.59 314 GLN A C 1
ATOM 1677 O O . GLN A 1 314 ? 140.703 131.547 138.391 1.00 96.18 314 GLN A O 1
ATOM 1683 N N . GLY A 1 320 ? 138.248 135.104 145.365 1.00 103.77 320 GLY A N 1
ATOM 1684 C CA . GLY A 1 320 ? 137.631 136.417 145.384 1.00 104.36 320 GLY A CA 1
ATOM 1685 C C . GLY A 1 320 ? 138.514 137.502 144.800 1.00 105.60 320 GLY A C 1
ATOM 1686 O O . GLY A 1 320 ? 139.647 137.238 144.395 1.00 106.25 320 GLY A O 1
ATOM 1687 N N . HIS A 1 321 ? 137.996 138.723 144.763 1.00 95.90 321 HIS A N 1
ATOM 1688 C CA . HIS A 1 321 ? 138.725 139.856 144.205 1.00 96.01 321 HIS A CA 1
ATOM 1689 C C . HIS A 1 321 ? 138.307 141.108 144.969 1.00 95.00 321 HIS A C 1
ATOM 1690 O O . HIS A 1 321 ? 137.712 141.022 146.048 1.00 96.15 321 HIS A O 1
ATOM 1697 N N . THR A 1 322 ? 138.620 142.273 144.414 1.00 86.44 322 THR A N 1
ATOM 1698 C CA . THR A 1 322 ? 138.291 143.551 145.023 1.00 86.35 322 THR A CA 1
ATOM 1699 C C . THR A 1 322 ? 137.153 144.222 144.266 1.00 84.66 322 THR A C 1
ATOM 1700 O O . THR A 1 322 ? 136.849 143.878 143.121 1.00 83.46 322 THR A O 1
ATOM 1704 N N . ARG A 1 323 ? 136.520 145.188 144.932 1.00 79.64 323 ARG A N 1
ATOM 1705 C CA . ARG A 1 323 ? 135.430 145.927 144.305 1.00 76.90 323 ARG A CA 1
ATOM 1706 C C . ARG A 1 323 ? 135.921 146.710 143.093 1.00 78.69 323 ARG A C 1
ATOM 1707 O O . ARG A 1 323 ? 135.259 146.727 142.049 1.00 77.53 323 ARG A O 1
ATOM 1715 N N . GLN A 1 324 ? 137.085 147.355 143.209 1.00 82.06 324 GLN A N 1
ATOM 1716 C CA . GLN A 1 324 ? 137.618 148.123 142.088 1.00 80.88 324 GLN A CA 1
ATOM 1717 C C . GLN A 1 324 ? 137.944 147.223 140.905 1.00 82.74 324 GLN A C 1
ATOM 1718 O O . GLN A 1 324 ? 137.750 147.613 139.748 1.00 84.05 324 GLN A O 1
ATOM 1724 N N . ALA A 1 325 ? 138.449 146.017 141.173 1.00 71.12 325 ALA A N 1
ATOM 1725 C CA . ALA A 1 325 ? 138.761 145.088 140.091 1.00 66.96 325 ALA A CA 1
ATOM 1726 C C . ALA A 1 325 ? 137.509 144.712 139.313 1.00 65.71 325 ALA A C 1
ATOM 1727 O O . ALA A 1 325 ? 137.541 144.602 138.082 1.00 64.52 325 ALA A O 1
ATOM 1729 N N . LEU A 1 326 ? 136.397 144.502 140.018 1.00 61.36 326 LEU A N 1
ATOM 1730 C CA . LEU A 1 326 ? 135.137 144.201 139.348 1.00 61.24 326 LEU A CA 1
ATOM 1731 C C . LEU A 1 326 ? 134.671 145.371 138.490 1.00 63.30 326 LEU A C 1
ATOM 1732 O O . LEU A 1 326 ? 134.190 145.173 137.369 1.00 64.86 326 LEU A O 1
ATOM 1737 N N . VAL A 1 327 ? 134.807 146.597 138.998 1.00 63.47 327 VAL A N 1
ATOM 1738 C CA . VAL A 1 327 ? 134.357 147.765 138.245 1.00 62.73 327 VAL A CA 1
ATOM 1739 C C . VAL A 1 327 ? 135.210 147.963 136.998 1.00 60.94 327 VAL A C 1
ATOM 1740 O O . VAL A 1 327 ? 134.705 148.368 135.945 1.00 58.08 327 VAL A O 1
ATOM 1744 N N . ILE A 1 328 ? 136.512 147.686 137.095 1.00 59.01 328 ILE A N 1
ATOM 1745 C CA . ILE A 1 328 ? 137.390 147.843 135.938 1.00 56.38 328 ILE A CA 1
ATOM 1746 C C . ILE A 1 328 ? 136.985 146.887 134.825 1.00 59.98 328 ILE A C 1
ATOM 1747 O O . ILE A 1 328 ? 136.943 147.264 133.647 1.00 58.85 328 ILE A O 1
ATOM 1752 N N . TYR A 1 329 ? 136.679 145.634 135.174 1.00 58.29 329 TY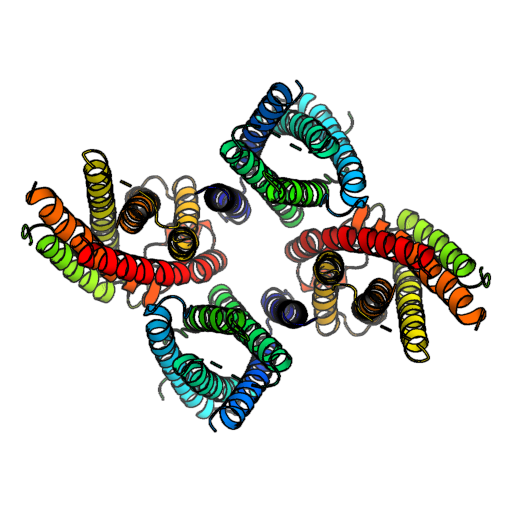R A N 1
ATOM 1753 C CA . TYR A 1 329 ? 136.286 144.662 134.161 1.00 54.66 329 TYR A CA 1
ATOM 1754 C C . TYR A 1 329 ? 135.002 145.084 133.463 1.00 55.17 329 TYR A C 1
ATOM 1755 O O . TYR A 1 329 ? 134.897 145.019 132.233 1.00 60.72 329 TYR A O 1
ATOM 1764 N N . TYR A 1 330 ? 134.005 145.519 134.237 1.00 55.93 330 TYR A N 1
ATOM 1765 C CA . TYR A 1 330 ? 132.754 145.973 133.639 1.00 53.83 330 TYR A CA 1
ATOM 1766 C C . TYR A 1 330 ? 132.960 147.250 132.836 1.00 60.23 330 TYR A C 1
ATOM 1767 O O . TYR A 1 330 ? 132.366 147.417 131.766 1.00 60.20 330 TYR A O 1
ATOM 1776 N N . SER A 1 331 ? 133.795 148.161 133.339 1.00 55.78 331 SER A N 1
ATOM 1777 C CA . SER A 1 331 ? 134.007 149.429 132.653 1.00 53.08 331 SER A CA 1
ATOM 1778 C C . SER A 1 331 ? 134.617 149.217 131.275 1.00 53.47 331 SER A C 1
ATOM 1779 O O . SER A 1 331 ? 134.200 149.855 130.301 1.00 60.40 331 SER A O 1
ATOM 1782 N N . PHE A 1 332 ? 135.607 148.331 131.171 1.00 45.24 332 PHE A N 1
ATOM 1783 C CA . PHE A 1 332 ? 136.206 148.056 129.870 1.00 52.29 332 PHE A CA 1
ATOM 1784 C C . PHE A 1 332 ? 135.211 147.365 128.945 1.00 55.17 332 PHE A C 1
ATOM 1785 O O . PHE A 1 332 ? 135.080 147.732 127.772 1.00 53.18 332 PHE A O 1
ATOM 1793 N N . ASN A 1 333 ? 134.501 146.357 129.458 1.00 54.50 333 ASN A N 1
ATOM 1794 C CA . ASN A 1 333 ? 133.557 145.619 128.625 1.00 44.42 333 ASN A CA 1
ATOM 1795 C C . ASN A 1 333 ? 132.412 146.509 128.162 1.00 50.09 333 ASN A C 1
ATOM 1796 O O . ASN A 1 333 ? 132.006 146.449 126.996 1.00 54.31 333 ASN A O 1
ATOM 1801 N N . ILE A 1 334 ? 131.878 147.339 129.058 1.00 44.69 334 ILE A N 1
ATOM 1802 C CA . ILE A 1 334 ? 130.798 148.247 128.676 1.00 42.32 334 ILE A CA 1
ATOM 1803 C C . ILE A 1 334 ? 131.286 149.237 127.629 1.00 49.63 334 ILE A C 1
ATOM 1804 O O . ILE A 1 334 ? 130.595 149.510 126.641 1.00 48.75 334 ILE A O 1
ATOM 1809 N N . VAL A 1 335 ? 132.486 149.789 127.825 1.00 47.49 335 VAL A N 1
ATOM 1810 C CA . VAL A 1 335 ? 133.052 150.704 126.838 1.00 45.61 335 VAL A CA 1
ATOM 1811 C C . VAL A 1 335 ? 133.318 149.977 125.526 1.00 46.24 335 VAL A C 1
ATOM 1812 O O . VAL A 1 335 ? 132.989 150.478 124.445 1.00 45.58 335 VAL A O 1
ATOM 1816 N N . CYS A 1 336 ? 133.909 148.782 125.599 1.00 46.93 336 CYS A N 1
ATOM 1817 C CA . CYS A 1 336 ? 134.221 148.035 124.385 1.00 45.70 336 CYS A CA 1
ATOM 1818 C C . CYS A 1 336 ? 132.954 147.635 123.640 1.00 47.51 336 CYS A C 1
ATOM 1819 O O . CYS A 1 336 ? 132.825 147.891 122.439 1.00 49.39 336 CYS A O 1
ATOM 1822 N N . LEU A 1 337 ? 132.002 147.017 124.340 1.00 42.90 337 LEU A N 1
ATOM 1823 C CA . LEU A 1 337 ? 130.768 146.591 123.686 1.00 44.63 337 LEU A CA 1
ATOM 1824 C C . LEU A 1 337 ? 129.963 147.783 123.186 1.00 49.98 337 LEU A C 1
ATOM 1825 O O . LEU A 1 337 ? 129.377 147.730 122.099 1.00 52.32 337 LEU A O 1
ATOM 1830 N N . GLY A 1 338 ? 129.914 148.861 123.968 1.00 50.94 338 GLY A N 1
ATOM 1831 C CA . GLY A 1 338 ? 129.199 150.046 123.525 1.00 47.58 338 GLY A CA 1
ATOM 1832 C C . GLY A 1 338 ? 129.798 150.657 122.274 1.00 50.74 338 GLY A C 1
ATOM 1833 O O . GLY A 1 338 ? 129.073 151.104 121.381 1.00 49.40 338 GLY A O 1
ATOM 1834 N N . LEU A 1 339 ? 131.130 150.687 122.191 1.00 51.91 339 LEU A N 1
ATOM 1835 C CA . LEU A 1 339 ? 131.787 151.289 121.037 1.00 49.50 339 LEU A CA 1
ATOM 1836 C C . LEU A 1 339 ? 131.513 150.505 119.758 1.00 56.14 339 LEU A C 1
ATOM 1837 O O . LEU A 1 339 ? 131.248 151.103 118.710 1.00 54.95 339 LEU A O 1
ATOM 1842 N N . MET A 1 340 ? 131.578 149.170 119.815 1.00 50.87 340 MET A N 1
ATOM 1843 C CA . MET A 1 340 ? 131.259 148.380 118.628 1.00 45.74 340 MET A CA 1
ATOM 1844 C C . MET A 1 340 ? 129.807 148.560 118.215 1.00 54.56 340 MET A C 1
ATOM 1845 O O . MET A 1 340 ? 129.499 148.625 117.019 1.00 59.35 340 MET A O 1
ATOM 1850 N N . THR A 1 341 ? 128.895 148.622 119.185 1.00 48.89 341 THR A N 1
ATOM 1851 C CA . THR A 1 341 ? 127.490 148.825 118.854 1.00 45.05 341 THR A CA 1
ATOM 1852 C C . THR A 1 341 ? 127.290 150.141 118.117 1.00 54.99 341 THR A C 1
ATOM 1853 O O . THR A 1 341 ? 126.538 150.207 117.140 1.00 59.20 341 THR A O 1
ATOM 1857 N N . LEU A 1 342 ? 127.964 151.201 118.567 1.00 53.12 342 LEU A N 1
ATOM 1858 C CA . LEU A 1 342 ? 127.899 152.472 117.857 1.00 52.55 342 LEU A CA 1
ATOM 1859 C C . LEU A 1 342 ? 128.627 152.398 116.521 1.00 51.64 342 LEU A C 1
ATOM 1860 O O . LEU A 1 342 ? 128.135 152.914 115.512 1.00 56.19 342 LEU A O 1
ATOM 1865 N N . VAL A 1 343 ? 129.798 151.761 116.496 1.00 49.95 343 VAL A N 1
ATOM 1866 C CA . VAL A 1 343 ? 130.579 151.684 115.266 1.00 48.06 343 VAL A CA 1
ATOM 1867 C C . VAL A 1 343 ? 129.872 150.812 114.235 1.00 52.84 343 VAL A C 1
ATOM 1868 O O . VAL A 1 343 ? 129.767 151.177 113.058 1.00 57.21 343 VAL A O 1
ATOM 1872 N N . SER A 1 344 ? 129.372 149.649 114.659 1.00 52.22 344 SER A N 1
ATOM 1873 C CA . SER A 1 344 ? 128.658 148.774 113.732 1.00 47.23 344 SER A CA 1
ATOM 1874 C C . SER A 1 344 ? 127.377 149.426 113.236 1.00 56.82 344 SER A C 1
ATOM 1875 O O . SER A 1 344 ? 127.011 149.278 112.064 1.00 63.33 344 SER A O 1
ATOM 1878 N N . LEU A 1 345 ? 126.674 150.145 114.114 1.00 64.58 345 LEU A N 1
ATOM 1879 C CA . LEU A 1 345 ? 125.494 150.884 113.682 1.00 59.65 345 LEU A CA 1
ATOM 1880 C C . LEU A 1 345 ? 125.869 151.966 112.677 1.00 63.14 345 LEU A C 1
ATOM 1881 O O . LEU A 1 345 ? 125.163 152.170 111.682 1.00 60.95 345 LEU A O 1
ATOM 1886 N N . SER A 1 346 ? 127.004 152.628 112.907 1.00 61.43 346 SER A N 1
ATOM 1887 C CA . SER A 1 346 ? 127.505 153.644 111.950 1.00 62.09 346 SER A CA 1
ATOM 1888 C C . SER A 1 346 ? 127.805 152.975 110.616 1.00 63.48 346 SER A C 1
ATOM 1889 O O . SER A 1 346 ? 127.555 153.567 109.572 1.00 64.52 346 SER A O 1
ATOM 1892 N N . GLY A 1 347 ? 128.365 151.793 110.675 1.00 63.06 347 GLY A N 1
ATOM 1893 C CA . GLY A 1 347 ? 128.678 151.101 109.437 1.00 62.45 347 GLY A CA 1
ATOM 1894 C C . GLY A 1 347 ? 127.440 150.784 108.621 1.00 66.51 347 GLY A C 1
ATOM 1895 O O . GLY A 1 347 ? 127.465 150.841 107.390 1.00 73.39 347 GLY A O 1
ATOM 1896 N N . SER A 1 348 ? 126.342 150.441 109.296 1.00 63.87 348 SER A N 1
ATOM 1897 C CA . SER A 1 348 ? 125.114 150.106 108.584 1.00 63.92 348 SER A CA 1
ATOM 1898 C C . SER A 1 348 ? 124.481 151.338 107.950 1.00 68.63 348 SER A C 1
ATOM 1899 O O . SER A 1 348 ? 124.025 151.283 106.802 1.00 72.27 348 SER A O 1
ATOM 1902 N N . VAL A 1 349 ? 124.436 152.456 108.678 1.00 67.70 349 VAL A N 1
ATOM 1903 C CA . VAL A 1 349 ? 123.812 153.656 108.129 1.00 69.88 349 VAL A CA 1
ATOM 1904 C C . VAL A 1 349 ? 124.607 154.184 106.943 1.00 71.66 349 VAL A C 1
ATOM 1905 O O . VAL A 1 349 ? 124.047 154.843 106.060 1.00 77.43 349 VAL A O 1
ATOM 1909 N N . ILE A 1 350 ? 125.912 153.911 106.894 1.00 64.56 350 ILE A N 1
ATOM 1910 C CA . ILE A 1 350 ? 126.701 154.282 105.724 1.00 65.45 350 ILE A CA 1
ATOM 1911 C C . ILE A 1 350 ? 126.226 153.506 104.503 1.00 64.54 350 ILE A C 1
ATOM 1912 O O . ILE A 1 350 ? 126.142 154.051 103.395 1.00 72.64 350 ILE A O 1
ATOM 1917 N N . TYR A 1 351 ? 125.895 152.227 104.690 1.00 63.41 351 TYR A N 1
ATOM 1918 C CA . TYR A 1 351 ? 125.393 151.421 103.583 1.00 69.04 351 TYR A CA 1
ATOM 1919 C C . TYR A 1 351 ? 124.049 151.927 103.080 1.00 72.13 351 TYR A C 1
ATOM 1920 O O . TYR A 1 351 ? 123.696 151.700 101.916 1.00 72.12 351 TYR A O 1
ATOM 1929 N N . ARG A 1 352 ? 123.281 152.602 103.938 1.00 73.18 352 ARG A N 1
ATOM 1930 C CA . ARG A 1 352 ? 121.992 153.137 103.510 1.00 75.54 352 ARG A CA 1
ATOM 1931 C C . ARG A 1 352 ? 122.165 154.219 102.451 1.00 77.16 352 ARG A C 1
ATOM 1932 O O . ARG A 1 352 ? 121.404 154.269 101.478 1.00 77.68 352 ARG A O 1
ATOM 1940 N N . PHE A 1 353 ? 123.158 155.093 102.620 1.00 81.29 353 PHE A N 1
ATOM 1941 C CA . PHE A 1 353 ? 123.420 156.168 101.663 1.00 79.71 353 PHE A CA 1
ATOM 1942 C C . PHE A 1 353 ? 124.350 155.659 100.561 1.00 82.97 353 PHE A C 1
ATOM 1943 O O . PHE A 1 353 ? 125.508 156.062 100.433 1.00 83.15 353 PHE A O 1
ATOM 1951 N N . ASP A 1 354 ? 123.812 154.750 99.755 1.00 86.55 354 ASP A N 1
ATOM 1952 C CA . ASP A 1 354 ? 124.541 154.211 98.613 1.00 86.54 354 ASP A CA 1
ATOM 1953 C C . ASP A 1 354 ? 123.586 153.560 97.618 1.00 88.01 354 ASP A C 1
ATOM 1954 O O . ASP A 1 354 ? 123.005 152.511 97.899 1.00 91.39 354 ASP A O 1
ATOM 1959 N N . HIS A 1 361 ? 124.119 142.424 93.568 1.00 115.59 361 HIS A N 1
ATOM 1960 C CA . HIS A 1 361 ? 122.922 141.723 94.022 1.00 116.42 361 HIS A CA 1
ATOM 1961 C C . HIS A 1 361 ? 122.776 140.380 93.314 1.00 116.70 361 HIS A C 1
ATOM 1962 O O . HIS A 1 361 ? 121.958 139.545 93.705 1.00 117.46 361 HIS A O 1
ATOM 1969 N N . LYS A 1 362 ? 123.580 140.174 92.271 1.00 112.69 362 LYS A N 1
ATOM 1970 C CA . LYS A 1 362 ? 123.560 138.945 91.492 1.00 112.54 362 LYS A CA 1
ATOM 1971 C C . LYS A 1 362 ? 124.450 137.859 92.086 1.00 112.05 362 LYS A C 1
ATOM 1972 O O . LYS A 1 362 ? 124.805 136.906 91.385 1.00 110.06 362 LYS A O 1
ATOM 1978 N N . ASN A 1 363 ? 124.811 137.983 93.356 1.00 103.44 363 ASN A N 1
ATOM 1979 C CA . ASN A 1 363 ? 125.583 136.991 94.080 1.00 100.32 363 ASN A CA 1
ATOM 1980 C C . ASN A 1 363 ? 124.694 136.236 95.069 1.00 100.86 363 ASN A C 1
ATOM 1981 O O . ASN A 1 363 ? 123.641 136.742 95.467 1.00 100.85 363 ASN A O 1
ATOM 1986 N N . PRO A 1 364 ? 125.055 135.013 95.452 1.00 93.27 364 PRO A N 1
ATOM 1987 C CA . PRO A 1 364 ? 124.197 134.239 96.347 1.00 92.36 364 PRO A CA 1
ATOM 1988 C C . PRO A 1 364 ? 124.470 134.491 97.826 1.00 91.68 364 PRO A C 1
ATOM 1989 O O . PRO A 1 364 ? 125.543 134.941 98.234 1.00 90.58 364 PRO A O 1
ATOM 1993 N N . THR A 1 365 ? 123.451 134.198 98.630 1.00 77.38 365 THR A N 1
ATOM 1994 C CA . THR A 1 365 ? 123.524 134.462 100.060 1.00 74.52 365 THR A CA 1
ATOM 1995 C C . THR A 1 365 ? 124.532 133.527 100.717 1.00 72.62 365 THR A C 1
ATOM 1996 O O . THR A 1 365 ? 124.490 132.310 100.516 1.00 75.08 365 THR A O 1
ATOM 2000 N N . ARG A 1 366 ? 125.435 134.085 101.512 1.00 63.10 366 ARG A N 1
ATOM 2001 C CA . ARG A 1 366 ? 126.491 133.286 102.157 1.00 65.04 366 ARG A CA 1
ATOM 2002 C C . ARG A 1 366 ? 125.858 132.599 103.358 1.00 65.45 366 ARG A C 1
ATOM 2003 O O . ARG A 1 366 ? 126.118 133.035 104.480 1.00 64.70 366 ARG A O 1
ATOM 2011 N N . THR A 1 367 ? 125.076 131.549 103.127 1.00 63.14 367 THR A N 1
ATOM 2012 C CA . THR A 1 367 ? 124.299 130.871 104.158 1.00 62.24 367 THR A CA 1
ATOM 2013 C C . THR A 1 367 ? 125.190 130.379 105.292 1.00 61.84 367 THR A C 1
ATOM 2014 O O . THR A 1 367 ? 124.825 130.488 106.467 1.00 64.49 367 THR A O 1
ATOM 2018 N N . LEU A 1 368 ? 126.361 129.832 104.959 1.00 54.86 368 LEU A N 1
ATOM 2019 C CA . LEU A 1 368 ? 127.274 129.366 105.997 1.00 57.32 368 LEU A CA 1
ATOM 2020 C C . LEU A 1 368 ? 127.767 130.525 106.854 1.00 54.52 368 LEU A C 1
ATOM 2021 O O . LEU A 1 368 ? 127.820 130.418 108.084 1.00 59.19 368 LEU A O 1
ATOM 2026 N N . ASP A 1 369 ? 128.138 131.640 106.223 1.00 51.98 369 ASP A N 1
ATOM 2027 C CA . ASP A 1 369 ? 128.616 132.792 106.979 1.00 50.70 369 ASP A CA 1
ATOM 2028 C C . ASP A 1 369 ? 127.512 133.386 107.840 1.00 50.17 369 ASP A C 1
ATOM 2029 O O . ASP A 1 369 ? 127.750 133.769 108.990 1.00 56.09 369 ASP A O 1
ATOM 2034 N N . VAL A 1 370 ? 126.296 133.474 107.300 1.00 47.29 370 VAL A N 1
ATOM 2035 C CA . VAL A 1 370 ? 125.178 134.008 108.073 1.00 41.00 370 VAL A CA 1
ATOM 2036 C C . VAL A 1 370 ? 124.836 133.075 109.225 1.00 48.23 370 VAL A C 1
ATOM 2037 O O . VAL A 1 370 ? 124.651 133.512 110.367 1.00 50.33 370 VAL A O 1
ATOM 2041 N N . ALA A 1 371 ? 124.758 131.772 108.947 1.00 42.19 371 ALA A N 1
ATOM 2042 C CA . ALA A 1 371 ? 124.396 130.814 109.988 1.00 36.05 371 ALA A CA 1
ATOM 2043 C C . ALA A 1 371 ? 125.431 130.793 111.105 1.00 41.00 371 ALA A C 1
ATOM 2044 O O . ALA A 1 371 ? 125.080 130.692 112.284 1.00 46.18 371 ALA A O 1
ATOM 2046 N N . LEU A 1 372 ? 126.713 130.875 110.750 1.00 38.11 372 LEU A N 1
ATOM 2047 C CA . LEU A 1 372 ? 127.765 130.852 111.760 1.00 36.34 372 LEU A CA 1
ATOM 2048 C C . LEU A 1 372 ? 127.704 132.090 112.646 1.00 39.83 372 LEU A C 1
ATOM 2049 O O . LEU A 1 372 ? 127.956 132.016 113.854 1.00 44.81 372 LEU A O 1
ATOM 2054 N N . LEU A 1 373 ? 127.388 133.245 112.058 1.00 39.50 373 LEU A N 1
ATOM 2055 C CA . LEU A 1 373 ? 127.346 134.483 112.831 1.00 33.58 373 LEU A CA 1
ATOM 2056 C C . LEU A 1 373 ? 126.232 134.454 113.872 1.00 41.83 373 LEU A C 1
ATOM 2057 O O . LEU A 1 373 ? 126.475 134.690 115.061 1.00 37.94 373 LEU A O 1
ATOM 2062 N N . MET A 1 374 ? 125.001 134.158 113.446 1.00 46.72 374 MET A N 1
ATOM 2063 C CA . MET A 1 374 ? 123.888 134.126 114.390 1.00 41.83 374 MET A CA 1
ATOM 2064 C C . MET A 1 374 ? 123.892 132.850 115.217 1.00 44.56 374 MET A C 1
ATOM 2065 O O . MET A 1 374 ? 123.484 132.861 116.384 1.00 54.37 374 MET A O 1
ATOM 2070 N N . GLY A 1 375 ? 124.327 131.735 114.630 1.00 28.35 375 GLY A N 1
ATOM 2071 C CA . GLY A 1 375 ? 124.354 130.489 115.374 1.00 33.50 375 GLY A CA 1
ATOM 2072 C C . GLY A 1 375 ? 125.321 130.521 116.541 1.00 37.09 375 GLY A C 1
ATOM 2073 O O . GLY A 1 375 ? 124.980 130.116 117.654 1.00 40.21 375 GLY A O 1
ATOM 2074 N N . ALA A 1 376 ? 126.538 131.009 116.306 1.00 28.48 376 ALA A N 1
ATOM 2075 C CA . ALA A 1 376 ? 127.529 131.052 117.374 1.00 22.70 376 ALA A CA 1
ATOM 2076 C C . ALA A 1 376 ? 127.238 132.160 118.377 1.00 39.10 376 ALA A C 1
ATOM 2077 O O . ALA A 1 376 ? 127.652 132.061 119.536 1.00 43.45 376 ALA A O 1
ATOM 2079 N N . ALA A 1 377 ? 126.538 133.214 117.952 1.00 36.32 377 ALA A N 1
ATOM 2080 C CA . ALA A 1 377 ? 126.155 134.269 118.880 1.00 34.04 377 ALA A CA 1
ATOM 2081 C C . ALA A 1 377 ? 125.077 133.819 119.854 1.00 41.55 377 ALA A C 1
ATOM 2082 O O . ALA A 1 377 ? 124.834 134.506 120.849 1.00 42.57 377 ALA A O 1
ATOM 2084 N N . LEU A 1 378 ? 124.430 132.680 119.589 1.00 28.84 378 LEU A N 1
ATOM 2085 C CA . LEU A 1 378 ? 123.383 132.194 120.479 1.00 24.00 378 LEU A CA 1
ATOM 2086 C C . LEU A 1 378 ? 123.925 131.867 121.861 1.00 27.89 378 LEU A C 1
ATOM 2087 O O . LEU A 1 378 ? 123.193 131.965 122.853 1.00 31.74 378 LEU A O 1
ATOM 2092 N N . GLY A 1 379 ? 125.193 131.465 121.948 1.00 22.08 379 GLY A N 1
ATOM 2093 C CA . GLY A 1 379 ? 125.773 131.166 123.247 1.00 26.02 379 GLY A CA 1
ATOM 2094 C C . GLY A 1 379 ? 125.835 132.383 124.146 1.00 31.75 379 GLY A C 1
ATOM 2095 O O . GLY A 1 379 ? 125.498 132.315 125.330 1.00 36.21 379 GLY A O 1
ATOM 2096 N N . GLN A 1 380 ? 126.266 133.519 123.596 1.00 35.07 380 GLN A N 1
ATOM 2097 C CA . GLN A 1 380 ? 126.312 134.741 124.388 1.00 35.09 380 GLN A CA 1
ATOM 2098 C C . GLN A 1 380 ? 124.919 135.304 124.623 1.00 34.27 380 GLN A C 1
ATOM 2099 O O . GLN A 1 380 ? 124.683 135.961 125.644 1.00 40.00 380 GLN A O 1
ATOM 2105 N N . TYR A 1 381 ? 123.990 135.068 123.697 1.00 27.93 381 TYR A N 1
ATOM 2106 C CA . TYR A 1 381 ? 122.604 135.456 123.927 1.00 20.13 381 TYR A CA 1
ATOM 2107 C C . TYR A 1 381 ? 122.043 134.741 125.148 1.00 29.63 381 TYR A C 1
ATOM 2108 O O . TYR A 1 381 ? 121.391 135.358 125.998 1.00 47.19 381 TYR A O 1
ATOM 2117 N N . ALA A 1 382 ? 122.299 133.437 125.256 1.00 23.56 382 ALA A N 1
ATOM 2118 C CA . ALA A 1 382 ? 121.833 132.682 126.414 1.00 25.34 382 ALA A CA 1
ATOM 2119 C C . ALA A 1 382 ? 122.501 133.162 127.695 1.00 28.53 382 ALA A C 1
ATOM 2120 O O . ALA A 1 382 ? 121.848 133.267 128.738 1.00 35.48 382 ALA A O 1
ATOM 2122 N N . ILE A 1 383 ? 123.802 133.456 127.638 1.00 31.41 383 ILE A N 1
ATOM 2123 C CA . ILE A 1 383 ? 124.496 133.985 128.810 1.00 25.79 383 ILE A CA 1
ATOM 2124 C C . ILE A 1 383 ? 123.876 135.310 129.230 1.00 34.42 383 ILE A C 1
ATOM 2125 O O . ILE A 1 383 ? 123.641 135.561 130.418 1.00 45.61 383 ILE A O 1
ATOM 2130 N N . SER A 1 384 ? 123.602 136.179 128.256 1.00 31.94 384 SER A N 1
ATOM 2131 C CA . SER A 1 384 ? 122.993 137.469 128.557 1.00 22.37 384 SER A CA 1
ATOM 2132 C C . SER A 1 384 ? 121.573 137.309 129.082 1.00 32.68 384 SER A C 1
ATOM 2133 O O . SER A 1 384 ? 121.191 137.966 130.055 1.00 40.31 384 SER A O 1
ATOM 2136 N N . TYR A 1 385 ? 120.776 136.442 128.453 1.00 33.33 385 TYR A N 1
ATOM 2137 C CA . TYR A 1 385 ? 119.404 136.234 128.906 1.00 21.67 385 TYR A CA 1
ATOM 2138 C C . TYR A 1 385 ? 119.376 135.704 130.332 1.00 27.54 385 TYR A C 1
ATOM 2139 O O . TYR A 1 385 ? 118.590 136.164 131.164 1.00 38.47 385 TYR A O 1
ATOM 2148 N N . TYR A 1 386 ? 120.235 134.729 130.632 1.00 28.71 386 TYR A N 1
ATOM 2149 C CA . TYR A 1 386 ? 120.312 134.205 131.989 1.00 24.23 386 TYR A CA 1
ATOM 2150 C C . TYR A 1 386 ? 120.795 135.274 132.960 1.00 34.56 386 TYR A C 1
ATOM 2151 O O . TYR A 1 386 ? 120.342 135.334 134.108 1.00 35.15 386 TYR A O 1
ATOM 2160 N N . SER A 1 387 ? 121.727 136.119 132.518 1.00 39.52 387 SER A N 1
ATOM 2161 C CA . SER A 1 387 ? 122.236 137.186 133.370 1.00 24.93 387 SER A CA 1
ATOM 2162 C C . SER A 1 387 ? 121.154 138.207 133.694 1.00 33.69 387 SER A C 1
ATOM 2163 O O . SER A 1 387 ? 121.058 138.677 134.833 1.00 38.38 387 SER A O 1
ATOM 2166 N N . ILE A 1 388 ? 120.332 138.563 132.706 1.00 38.95 388 ILE A N 1
ATOM 2167 C CA . ILE A 1 388 ? 119.356 139.635 132.891 1.00 29.99 388 ILE A CA 1
ATOM 2168 C C . ILE A 1 388 ? 118.342 139.259 133.964 1.00 38.45 388 ILE A C 1
ATOM 2169 O O . ILE A 1 388 ? 118.058 140.046 134.874 1.00 52.68 388 ILE A O 1
ATOM 2174 N N . VAL A 1 389 ? 117.833 138.044 133.882 1.00 32.68 389 VAL A N 1
ATOM 2175 C CA . VAL A 1 389 ? 116.806 137.581 134.848 1.00 39.08 389 VAL A CA 1
ATOM 2176 C C . VAL A 1 389 ? 117.457 137.526 136.214 1.00 44.51 389 VAL A C 1
ATOM 2177 O O . VAL A 1 389 ? 116.796 137.888 137.194 1.00 50.25 389 VAL A O 1
ATOM 2181 N N . ALA A 1 390 ? 118.711 137.141 136.261 1.00 46.12 390 ALA A N 1
ATOM 2182 C CA . ALA A 1 390 ? 119.396 137.007 137.540 1.00 42.42 390 ALA A CA 1
ATOM 2183 C C . ALA A 1 390 ? 119.621 138.360 138.195 1.00 46.09 390 ALA A C 1
ATOM 2184 O O . ALA A 1 390 ? 119.896 138.428 139.398 1.00 50.83 390 ALA A O 1
ATOM 2186 N N . VAL A 1 391 ? 119.523 139.442 137.423 1.00 47.46 391 VAL A N 1
ATOM 2187 C CA . VAL A 1 391 ? 119.703 140.780 137.978 1.00 51.70 391 VAL A CA 1
ATOM 2188 C C . VAL A 1 391 ? 118.353 141.423 138.272 1.00 55.29 391 VAL A C 1
ATOM 2189 O O . VAL A 1 391 ? 118.174 142.085 139.300 1.00 62.19 391 VAL A O 1
ATOM 2193 N N . VAL A 1 392 ? 117.387 141.239 137.371 1.00 49.78 392 VAL A N 1
ATOM 2194 C CA . VAL A 1 392 ? 116.052 141.804 137.539 1.00 53.96 392 VAL A CA 1
ATOM 2195 C C . VAL A 1 392 ? 115.439 141.230 138.808 1.00 58.33 392 VAL A C 1
ATOM 2196 O O . VAL A 1 392 ? 114.838 141.955 139.606 1.00 64.22 392 VAL A O 1
ATOM 2200 N N . VAL A 1 393 ? 115.594 139.926 139.003 1.00 53.28 393 VAL A N 1
ATOM 2201 C CA . VAL A 1 393 ? 115.267 139.264 140.260 1.00 54.38 393 VAL A CA 1
ATOM 2202 C C . VAL A 1 393 ? 116.578 138.751 140.835 1.00 63.23 393 VAL A C 1
ATOM 2203 O O . VAL A 1 393 ? 117.311 138.018 140.162 1.00 74.55 393 VAL A O 1
ATOM 2207 N N . GLY A 1 394 ? 116.874 139.110 142.080 1.00 64.80 394 GLY A N 1
ATOM 2208 C CA . GLY A 1 394 ? 118.195 138.832 142.602 1.00 65.29 394 GLY A CA 1
ATOM 2209 C C . GLY A 1 394 ? 118.909 140.064 143.121 1.00 73.30 394 GLY A C 1
ATOM 2210 O O . GLY A 1 394 ? 118.567 140.572 144.192 1.00 77.87 394 GLY A O 1
ATOM 2211 N N . SER A 1 395 ? 119.921 140.521 142.386 1.00 79.58 395 SER A N 1
ATOM 2212 C CA . SER A 1 395 ? 120.744 141.643 142.817 1.00 82.08 395 SER A CA 1
ATOM 2213 C C . SER A 1 395 ? 119.867 142.823 143.235 1.00 82.89 395 SER A C 1
ATOM 2214 O O . SER A 1 395 ? 118.941 143.192 142.500 1.00 81.58 395 SER A O 1
ATOM 2217 N N . PRO A 1 396 ? 120.125 143.435 144.392 1.00 82.82 396 PRO A N 1
ATOM 2218 C CA . PRO A 1 396 ? 119.220 144.455 144.951 1.00 86.76 396 PRO A CA 1
ATOM 2219 C C . PRO A 1 396 ? 119.471 145.849 144.383 1.00 85.56 396 PRO A C 1
ATOM 2220 O O . PRO A 1 396 ? 119.652 146.826 145.115 1.00 83.65 396 PRO A O 1
ATOM 2224 N N . ARG A 1 397 ? 119.471 145.943 143.052 1.00 83.49 397 ARG A N 1
ATOM 2225 C CA . ARG A 1 397 ? 119.605 147.213 142.346 1.00 84.10 397 ARG A CA 1
ATOM 2226 C C . ARG A 1 397 ? 120.830 147.997 142.805 1.00 83.21 397 ARG A C 1
ATOM 2227 O O . ARG A 1 397 ? 120.761 149.218 142.977 1.00 83.65 397 ARG A O 1
ATOM 2235 N N . ASP A 1 398 ? 121.950 147.311 143.006 1.00 78.51 398 ASP A N 1
ATOM 2236 C CA . ASP A 1 398 ? 123.184 147.948 143.431 1.00 79.57 398 ASP A CA 1
ATOM 2237 C C . ASP A 1 398 ? 124.066 148.227 142.213 1.00 79.67 398 ASP A C 1
ATOM 2238 O O . ASP A 1 398 ? 123.648 148.078 141.064 1.00 77.19 398 ASP A O 1
ATOM 2243 N N . LEU A 1 399 ? 125.303 148.652 142.476 1.00 71.04 399 LEU A N 1
ATOM 2244 C CA . LEU A 1 399 ? 126.211 149.017 141.393 1.00 69.21 399 LEU A CA 1
ATOM 2245 C C . LEU A 1 399 ? 126.512 147.821 140.498 1.00 69.62 399 LEU A C 1
ATOM 2246 O O . LEU A 1 399 ? 126.493 147.930 139.267 1.00 70.55 399 LEU A O 1
ATOM 2251 N N . GLN A 1 400 ? 126.791 146.666 141.103 1.00 69.38 400 GLN A N 1
ATOM 2252 C CA . GLN A 1 400 ? 127.108 145.477 140.320 1.00 68.81 400 GLN A CA 1
ATOM 2253 C C . GLN A 1 400 ? 125.933 145.059 139.448 1.00 69.06 400 GLN A C 1
ATOM 2254 O O . GLN A 1 400 ? 126.115 144.687 138.284 1.00 70.03 400 GLN A O 1
ATOM 2260 N N . GLY A 1 401 ? 124.717 145.120 139.993 1.00 59.77 401 GLY A N 1
ATOM 2261 C CA . GLY A 1 401 ? 123.547 144.775 139.203 1.00 61.04 401 GLY A CA 1
ATOM 2262 C C . GLY A 1 401 ? 123.351 145.700 138.018 1.00 63.56 401 GLY A C 1
ATOM 2263 O O . GLY A 1 401 ? 123.024 145.251 136.916 1.00 62.84 401 GLY A O 1
ATOM 2264 N N . ALA A 1 402 ? 123.542 147.005 138.226 1.00 57.91 402 ALA A N 1
ATOM 2265 C CA . ALA A 1 402 ? 123.452 147.947 137.118 1.00 54.16 402 ALA A CA 1
ATOM 2266 C C . ALA A 1 402 ? 124.533 147.679 136.080 1.00 56.49 402 ALA A C 1
ATOM 2267 O O . ALA A 1 402 ? 124.274 147.741 134.873 1.00 58.71 402 ALA A O 1
ATOM 2269 N N . LEU A 1 403 ? 125.753 147.385 136.533 1.00 55.39 403 LEU A N 1
ATOM 2270 C CA . LEU A 1 403 ? 126.820 147.038 135.601 1.00 51.10 403 LEU A CA 1
ATOM 2271 C C . LEU A 1 403 ? 126.535 145.709 134.915 1.00 54.55 403 LEU A C 1
ATOM 2272 O O . LEU A 1 403 ? 126.765 145.563 133.709 1.00 57.89 403 LEU A O 1
ATOM 2277 N N . ASN A 1 404 ? 126.044 144.735 135.682 1.00 54.82 404 ASN A N 1
ATOM 2278 C CA . ASN A 1 404 ? 125.699 143.417 135.088 1.00 48.96 404 ASN A CA 1
ATOM 2279 C C . ASN A 1 404 ? 124.596 143.623 134.046 1.00 51.47 404 ASN A C 1
ATOM 2280 O O . ASN A 1 404 ? 124.736 143.088 132.931 1.00 56.39 404 ASN A O 1
ATOM 2285 N N . LEU A 1 405 ? 123.549 144.377 134.395 1.00 51.12 405 LEU A N 1
ATOM 2286 C CA . LEU A 1 405 ? 122.438 144.577 133.470 1.00 50.27 405 LEU A CA 1
ATOM 2287 C C . LEU A 1 405 ? 122.909 145.248 132.189 1.00 48.75 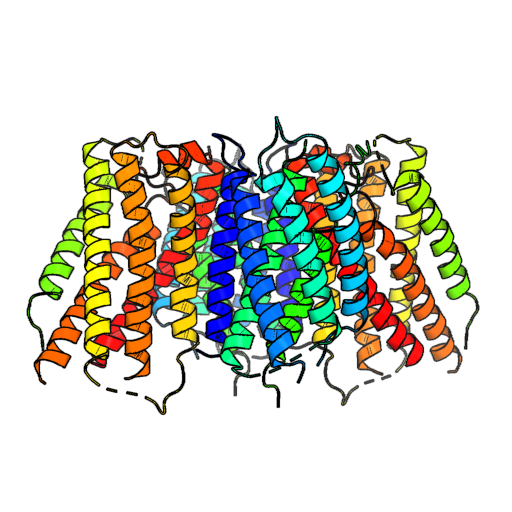405 LEU A C 1
ATOM 2288 O O . LEU A 1 405 ? 122.531 144.843 131.085 1.00 51.11 405 LEU A O 1
ATOM 2293 N N . SER A 1 406 ? 123.740 146.285 132.318 1.00 44.65 406 SER A N 1
ATOM 2294 C CA . SER A 1 406 ? 124.235 146.988 131.139 1.00 45.79 406 SER A CA 1
ATOM 2295 C C . SER A 1 406 ? 125.151 146.102 130.307 1.00 46.58 406 SER A C 1
ATOM 2296 O O . SER A 1 406 ? 125.083 146.115 129.073 1.00 49.55 406 SER A O 1
ATOM 2299 N N . HIS A 1 407 ? 126.016 145.328 130.963 1.00 44.99 407 HIS A N 1
ATOM 2300 C CA . HIS A 1 407 ? 126.923 144.452 130.228 1.00 38.81 407 HIS A CA 1
ATOM 2301 C C . HIS A 1 407 ? 126.159 143.379 129.465 1.00 41.36 407 HIS A C 1
ATOM 2302 O O . HIS A 1 407 ? 126.476 143.086 128.307 1.00 44.01 407 HIS A O 1
ATOM 2309 N N . ALA A 1 408 ? 125.152 142.777 130.099 1.00 37.30 408 ALA A N 1
ATOM 2310 C CA . ALA A 1 408 ? 124.367 141.747 129.430 1.00 30.30 408 ALA A CA 1
ATOM 2311 C C . ALA A 1 408 ? 123.596 142.323 128.249 1.00 34.02 408 ALA A C 1
ATOM 2312 O O . ALA A 1 408 ? 123.541 141.714 127.174 1.00 39.80 408 ALA A O 1
ATOM 2314 N N . LEU A 1 409 ? 122.987 143.496 128.431 1.00 39.63 409 LEU A N 1
ATOM 2315 C CA . LEU A 1 409 ? 122.252 144.125 127.339 1.00 34.24 409 LEU A CA 1
ATOM 2316 C C . LEU A 1 409 ? 123.183 144.534 126.207 1.00 44.51 409 LEU A C 1
ATOM 2317 O O . LEU A 1 409 ? 122.834 144.410 125.029 1.00 44.14 409 LEU A O 1
ATOM 2322 N N . LEU A 1 410 ? 124.374 145.032 126.546 1.00 45.69 410 LEU A N 1
ATOM 2323 C CA . LEU A 1 410 ? 125.317 145.455 125.518 1.00 42.26 410 LEU A CA 1
ATOM 2324 C C . LEU A 1 410 ? 125.844 144.277 124.710 1.00 46.61 410 LEU A C 1
ATOM 2325 O O . LEU A 1 410 ? 126.109 144.424 123.513 1.00 47.39 410 LEU A O 1
ATOM 2330 N N . MET A 1 411 ? 126.007 143.109 125.336 1.00 42.75 411 MET A N 1
ATOM 2331 C CA . MET A 1 411 ? 126.374 141.914 124.582 1.00 37.58 411 MET A CA 1
ATOM 2332 C C . MET A 1 411 ? 125.304 141.564 123.556 1.00 45.53 411 MET A C 1
ATOM 2333 O O . MET A 1 411 ? 125.616 141.205 122.416 1.00 54.40 411 MET A O 1
ATOM 2338 N N . ILE A 1 412 ? 124.033 141.654 123.949 1.00 32.50 412 ILE A N 1
ATOM 2339 C CA . ILE A 1 412 ? 122.943 141.403 123.009 1.00 33.80 412 ILE A CA 1
ATOM 2340 C C . ILE A 1 412 ? 122.968 142.433 121.888 1.00 41.85 412 ILE A C 1
ATOM 2341 O O . ILE A 1 412 ? 122.832 142.097 120.707 1.00 40.44 412 ILE A O 1
ATOM 2346 N N . ALA A 1 413 ? 123.142 143.707 122.247 1.00 46.54 413 ALA A N 1
ATOM 2347 C CA . ALA A 1 413 ? 123.159 144.764 121.242 1.00 42.29 413 ALA A CA 1
ATOM 2348 C C . ALA A 1 413 ? 124.389 144.667 120.349 1.00 46.54 413 ALA A C 1
ATOM 2349 O O . ALA A 1 413 ? 124.287 144.823 119.128 1.00 50.57 413 ALA A O 1
ATOM 2351 N N . GLN A 1 414 ? 125.560 144.417 120.939 1.00 40.08 414 GLN A N 1
ATOM 2352 C CA . GLN A 1 414 ? 126.779 144.330 120.142 1.00 34.83 414 GLN A CA 1
ATOM 2353 C C . GLN A 1 414 ? 126.704 143.172 119.156 1.00 40.63 414 GLN A C 1
ATOM 2354 O O . GLN A 1 414 ? 127.052 143.320 117.980 1.00 46.13 414 GLN A O 1
ATOM 2360 N N . HIS A 1 415 ? 126.243 142.010 119.620 1.00 37.51 415 HIS A N 1
ATOM 2361 C CA . HIS A 1 415 ? 126.138 140.849 118.745 1.00 36.74 415 HIS A CA 1
ATOM 2362 C C . HIS A 1 415 ? 125.132 141.092 117.630 1.00 43.96 415 HIS A C 1
ATOM 2363 O O . HIS A 1 415 ? 125.352 140.702 116.480 1.00 47.10 415 HIS A O 1
ATOM 2370 N N . THR A 1 416 ? 124.010 141.736 117.958 1.00 40.45 416 THR A N 1
ATOM 2371 C CA . THR A 1 416 ? 122.968 141.966 116.964 1.00 37.27 416 THR A CA 1
ATOM 2372 C C . THR A 1 416 ? 123.444 142.915 115.873 1.00 42.67 416 THR A C 1
ATOM 2373 O O . THR A 1 416 ? 123.320 142.623 114.680 1.00 40.15 416 THR A O 1
ATOM 2377 N N . PHE A 1 417 ? 123.996 144.061 116.266 1.00 47.86 417 PHE A N 1
ATOM 2378 C CA . PHE A 1 417 ? 124.335 145.090 115.291 1.00 45.18 417 PHE A CA 1
ATOM 2379 C C . PHE A 1 417 ? 125.605 144.750 114.523 1.00 49.11 417 PHE A C 1
ATOM 2380 O O . PHE A 1 417 ? 125.714 145.074 113.334 1.00 56.25 417 PHE A O 1
ATOM 2388 N N . GLN A 1 418 ? 126.573 144.105 115.175 1.00 37.02 418 GLN A N 1
ATOM 2389 C CA . GLN A 1 418 ? 127.756 143.648 114.454 1.00 32.98 418 GLN A CA 1
ATOM 2390 C C . GLN A 1 418 ? 127.387 142.612 113.403 1.00 43.18 418 GLN A C 1
ATOM 2391 O O . GLN A 1 418 ? 127.914 142.638 112.285 1.00 49.01 418 GLN A O 1
ATOM 2397 N N . ASN A 1 419 ? 126.482 141.693 113.743 1.00 45.86 419 ASN A N 1
ATOM 2398 C CA . ASN A 1 419 ? 126.057 140.684 112.779 1.00 41.60 419 ASN A CA 1
ATOM 2399 C C . ASN A 1 419 ? 125.353 141.319 111.588 1.00 48.02 419 ASN A C 1
ATOM 2400 O O . ASN A 1 419 ? 125.570 140.915 110.442 1.00 49.68 419 ASN A O 1
ATOM 2405 N N . VAL A 1 420 ? 124.506 142.318 111.843 1.00 50.98 420 VAL A N 1
ATOM 2406 C CA . VAL A 1 420 ? 123.819 143.005 110.754 1.00 48.39 420 VAL A CA 1
ATOM 2407 C C . VAL A 1 420 ? 124.830 143.694 109.847 1.00 51.50 420 VAL A C 1
ATOM 2408 O O . VAL A 1 420 ? 124.748 143.607 108.617 1.00 54.20 420 VAL A O 1
ATOM 2412 N N . PHE A 1 421 ? 125.807 144.381 110.444 1.00 44.43 421 PHE A N 1
ATOM 2413 C CA . PHE A 1 421 ? 126.803 145.086 109.645 1.00 41.17 421 PHE A CA 1
ATOM 2414 C C . PHE A 1 421 ? 127.642 144.121 108.819 1.00 45.53 421 PHE A C 1
ATOM 2415 O O . PHE A 1 421 ? 127.895 144.366 107.635 1.00 51.37 421 PHE A O 1
ATOM 2423 N N . ILE A 1 422 ? 128.080 143.016 109.424 1.00 47.33 422 ILE A N 1
ATOM 2424 C CA . ILE A 1 422 ? 128.933 142.074 108.706 1.00 43.27 422 ILE A CA 1
ATOM 2425 C C . ILE A 1 422 ? 128.159 141.386 107.588 1.00 47.81 422 ILE A C 1
ATOM 2426 O O . ILE A 1 422 ? 128.669 141.229 106.471 1.00 54.72 422 ILE A O 1
ATOM 2431 N N . ILE A 1 423 ? 126.922 140.968 107.864 1.00 46.91 423 ILE A N 1
ATOM 2432 C CA . ILE A 1 423 ? 126.149 140.227 106.870 1.00 46.89 423 ILE A CA 1
ATOM 2433 C C . ILE A 1 423 ? 125.870 141.092 105.650 1.00 56.24 423 ILE A C 1
ATOM 2434 O O . ILE A 1 423 ? 126.032 140.646 104.507 1.00 62.25 423 ILE A O 1
ATOM 2439 N N . GLU A 1 424 ? 125.450 142.339 105.865 1.00 62.96 424 GLU A N 1
ATOM 2440 C CA . GLU A 1 424 ? 125.221 143.235 104.736 1.00 60.34 424 GLU A CA 1
ATOM 2441 C C . GLU A 1 424 ? 126.518 143.529 103.996 1.00 65.53 424 GLU A C 1
ATOM 2442 O O . GLU A 1 424 ? 126.530 143.614 102.763 1.00 72.70 424 GLU A O 1
ATOM 2448 N N . SER A 1 425 ? 127.623 143.681 104.728 1.00 53.14 425 SER A N 1
ATOM 2449 C CA . SER A 1 425 ? 128.897 144.003 104.094 1.00 54.67 425 SER A CA 1
ATOM 2450 C C . SER A 1 425 ? 129.359 142.888 103.166 1.00 62.70 425 SER A C 1
ATOM 2451 O O . SER A 1 425 ? 129.855 143.155 102.066 1.00 65.39 425 SER A O 1
ATOM 2454 N N . LEU A 1 426 ? 129.219 141.631 103.594 1.00 64.18 426 LEU A N 1
ATOM 2455 C CA . LEU A 1 426 ? 129.697 140.516 102.784 1.00 60.69 426 LEU A CA 1
ATOM 2456 C C . LEU A 1 426 ? 128.916 140.393 101.483 1.00 64.86 426 LEU A C 1
ATOM 2457 O O . LEU A 1 426 ? 129.500 140.128 100.425 1.00 67.79 426 LEU A O 1
ATOM 2462 N N . HIS A 1 427 ? 127.598 140.585 101.538 1.00 69.96 427 HIS A N 1
ATOM 2463 C CA . HIS A 1 427 ? 126.760 140.268 100.387 1.00 70.24 427 HIS A CA 1
ATOM 2464 C C . HIS A 1 427 ? 126.952 141.262 99.249 1.00 71.87 427 HIS A C 1
ATOM 2465 O O . HIS A 1 427 ? 126.981 140.869 98.078 1.00 74.01 427 HIS A O 1
ATOM 2472 N N . ARG A 1 428 ? 127.072 142.554 99.564 1.00 73.59 428 ARG A N 1
ATOM 2473 C CA . ARG A 1 428 ? 127.246 143.543 98.502 1.00 74.56 428 ARG A CA 1
ATOM 2474 C C . ARG A 1 428 ? 128.568 143.345 97.773 1.00 76.58 428 ARG A C 1
ATOM 2475 O O . ARG A 1 428 ? 128.625 143.442 96.542 1.00 79.77 428 ARG A O 1
ATOM 2483 N N . GLY A 1 429 ? 129.636 143.064 98.510 1.00 80.70 429 GLY A N 1
ATOM 2484 C CA . GLY A 1 429 ? 130.946 142.880 97.915 1.00 83.17 429 GLY A CA 1
ATOM 2485 C C . GLY A 1 429 ? 131.519 144.149 97.313 1.00 82.72 429 GLY A C 1
ATOM 2486 O O . GLY A 1 429 ? 131.613 145.178 97.983 1.00 80.97 429 GLY A O 1
ATOM 2487 N N . CYS A 1 487 ? 132.257 158.636 96.949 1.00 114.77 487 CYS A N 1
ATOM 2488 C CA . CYS A 1 487 ? 133.180 159.489 97.688 1.00 116.60 487 CYS A CA 1
ATOM 2489 C C . CYS A 1 487 ? 134.349 158.686 98.245 1.00 117.99 487 CYS A C 1
ATOM 2490 O O . CYS A 1 487 ? 134.206 157.508 98.573 1.00 118.34 487 CYS A O 1
ATOM 2493 N N . HIS A 1 488 ? 135.512 159.334 98.345 1.00 113.55 488 HIS A N 1
ATOM 2494 C CA . HIS A 1 488 ? 136.698 158.652 98.855 1.00 113.07 488 HIS A CA 1
ATOM 2495 C C . HIS A 1 488 ? 136.541 158.287 100.326 1.00 111.57 488 HIS A C 1
ATOM 2496 O O . HIS A 1 488 ? 136.965 157.206 100.750 1.00 108.61 488 HIS A O 1
ATOM 2503 N N . TRP A 1 489 ? 135.932 159.180 101.107 1.00 111.60 489 TRP A N 1
ATOM 2504 C CA . TRP A 1 489 ? 135.818 158.933 102.568 1.00 110.09 489 TRP A CA 1
ATOM 2505 C C . TRP A 1 489 ? 135.005 157.662 102.827 1.00 110.97 489 TRP A C 1
ATOM 2506 O O . TRP A 1 489 ? 135.277 157.000 103.840 1.00 110.45 489 TRP A O 1
ATOM 2517 N N . ARG A 1 490 ? 134.049 157.334 101.953 1.00 103.03 490 ARG A N 1
ATOM 2518 C CA . ARG A 1 490 ? 133.183 156.189 102.213 1.00 100.86 490 ARG A CA 1
ATOM 2519 C C . ARG A 1 490 ? 133.999 154.915 102.380 1.00 100.30 490 ARG A C 1
ATOM 2520 O O . ARG A 1 490 ? 133.822 154.169 103.348 1.00 101.59 490 ARG A O 1
ATOM 2528 N N . ARG A 1 491 ? 134.911 154.652 101.441 1.00 95.49 491 ARG A N 1
ATOM 2529 C CA . ARG A 1 491 ? 135.773 153.483 101.563 1.00 93.58 491 ARG A CA 1
ATOM 2530 C C . ARG A 1 491 ? 136.777 153.660 102.693 1.00 94.16 491 ARG A C 1
ATOM 2531 O O . ARG A 1 491 ? 137.115 152.695 103.387 1.00 96.55 491 ARG A O 1
ATOM 2539 N N . ARG A 1 492 ? 137.266 154.886 102.889 1.00 98.78 492 ARG A N 1
ATOM 2540 C CA . ARG A 1 492 ? 138.226 155.139 103.957 1.00 96.58 492 ARG A CA 1
ATOM 2541 C C . ARG A 1 492 ? 137.605 154.904 105.328 1.00 95.37 492 ARG A C 1
ATOM 2542 O O . ARG A 1 492 ? 138.226 154.286 106.198 1.00 94.22 492 ARG A O 1
ATOM 2550 N N . CYS A 1 493 ? 136.377 155.383 105.538 1.00 92.68 493 CYS A N 1
ATOM 2551 C CA . CYS A 1 493 ? 135.725 155.196 106.830 1.00 92.63 493 CYS A CA 1
ATOM 2552 C C . CYS A 1 493 ? 135.419 153.727 107.087 1.00 91.01 493 CYS A C 1
ATOM 2553 O O . CYS A 1 493 ? 135.534 153.252 108.223 1.00 92.62 493 CYS A O 1
ATOM 2556 N N . LEU A 1 494 ? 135.023 152.993 106.047 1.00 79.59 494 LEU A N 1
ATOM 2557 C CA . LEU A 1 494 ? 134.732 151.574 106.198 1.00 74.71 494 LEU A CA 1
ATOM 2558 C C . LEU A 1 494 ? 135.967 150.763 106.562 1.00 77.28 494 LEU A C 1
ATOM 2559 O O . LEU A 1 494 ? 135.832 149.682 107.143 1.00 79.47 494 LEU A O 1
ATOM 2564 N N . LYS A 1 495 ? 137.163 151.253 106.229 1.00 77.51 495 LYS A N 1
ATOM 2565 C CA . LYS A 1 495 ? 138.381 150.541 106.596 1.00 71.96 495 LYS A CA 1
ATOM 2566 C C . LYS A 1 495 ? 138.604 150.578 108.103 1.00 73.53 495 LYS A C 1
ATOM 2567 O O . LYS A 1 495 ? 138.891 149.548 108.723 1.00 78.14 495 LYS A O 1
ATOM 2573 N N . ASP A 1 496 ? 138.484 151.760 108.711 1.00 73.74 496 ASP A N 1
ATOM 2574 C CA . ASP A 1 496 ? 138.657 151.860 110.156 1.00 75.18 496 ASP A CA 1
ATOM 2575 C C . ASP A 1 496 ? 137.517 151.179 110.901 1.00 75.37 496 ASP A C 1
ATOM 2576 O O . ASP A 1 496 ? 137.732 150.580 111.959 1.00 81.39 496 ASP A O 1
ATOM 2581 N N . ILE A 1 497 ? 136.297 151.266 110.369 1.00 64.51 497 ILE A N 1
ATOM 2582 C CA . ILE A 1 497 ? 135.164 150.609 111.012 1.00 63.06 497 ILE A CA 1
ATOM 2583 C C . ILE A 1 497 ? 135.373 149.102 111.041 1.00 66.84 497 ILE A C 1
ATOM 2584 O O . ILE A 1 497 ? 135.158 148.448 112.069 1.00 70.10 497 ILE A O 1
ATOM 2589 N N . SER A 1 498 ? 135.827 148.547 109.916 1.00 65.83 498 SER A N 1
ATOM 2590 C CA . SER A 1 498 ? 136.113 147.090 109.870 1.00 63.24 498 SER A CA 1
ATOM 2591 C C . SER A 1 498 ? 137.293 146.770 110.789 1.00 66.23 498 SER A C 1
ATOM 2592 O O . SER A 1 498 ? 137.210 145.764 111.518 1.00 68.79 498 SER A O 1
ATOM 2595 N N . LEU A 1 499 ? 138.339 147.602 110.769 1.00 59.96 499 LEU A N 1
ATOM 2596 C CA . LEU A 1 499 ? 139.534 147.308 111.555 1.00 54.23 499 LEU A CA 1
ATOM 2597 C C . LEU A 1 499 ? 139.287 147.494 113.045 1.00 57.44 499 LEU A C 1
ATOM 2598 O O . LEU A 1 499 ? 139.792 146.718 113.862 1.00 62.96 499 LEU A O 1
ATOM 2603 N N . PHE A 1 500 ? 138.522 148.523 113.423 1.00 52.92 500 PHE A N 1
ATOM 2604 C CA . PHE A 1 500 ? 138.190 148.704 114.832 1.00 55.95 500 PHE A CA 1
ATOM 2605 C C . PHE A 1 500 ? 137.363 147.538 115.354 1.00 57.24 500 PHE A C 1
ATOM 2606 O O . PHE A 1 500 ? 137.586 147.060 116.472 1.00 58.06 500 PHE A O 1
ATOM 2614 N N . LEU A 1 501 ? 136.400 147.069 114.558 1.00 50.00 501 LEU A N 1
ATOM 2615 C CA . LEU A 1 501 ? 135.619 145.903 114.955 1.00 47.39 501 LEU A CA 1
ATOM 2616 C C . LEU A 1 501 ? 136.475 144.647 114.998 1.00 51.96 501 LEU A C 1
ATOM 2617 O O . LEU A 1 501 ? 136.251 143.774 115.844 1.00 56.80 501 LEU A O 1
ATOM 2622 N N . LEU A 1 502 ? 137.448 144.532 114.092 1.00 51.19 502 LEU A N 1
ATOM 2623 C CA . LEU A 1 502 ? 138.338 143.377 114.097 1.00 47.86 502 LEU A CA 1
ATOM 2624 C C . LEU A 1 502 ? 139.167 143.330 115.374 1.00 47.59 502 LEU A C 1
ATOM 2625 O O . LEU A 1 502 ? 139.242 142.293 116.041 1.00 55.23 502 LEU A O 1
ATOM 2630 N N . LEU A 1 503 ? 139.800 144.449 115.727 1.00 48.98 503 LEU A N 1
ATOM 2631 C CA . LEU A 1 503 ? 140.655 144.474 116.910 1.00 49.40 503 LEU A CA 1
ATOM 2632 C C . LEU A 1 503 ? 139.848 144.281 118.185 1.00 49.62 503 LEU A C 1
ATOM 2633 O O . LEU A 1 503 ? 140.296 143.601 119.113 1.00 50.65 503 LEU A O 1
ATOM 2638 N N . CYS A 1 504 ? 138.658 144.878 118.253 1.00 50.27 504 CYS A N 1
ATOM 2639 C CA . CYS A 1 504 ? 137.810 144.698 119.426 1.00 45.70 504 CYS A CA 1
ATOM 2640 C C . CYS A 1 504 ? 137.289 143.272 119.530 1.00 52.84 504 CYS A C 1
ATOM 2641 O O . CYS A 1 504 ? 137.094 142.764 120.640 1.00 63.18 504 CYS A O 1
ATOM 2644 N N . ASN A 1 505 ? 137.048 142.612 118.395 1.00 47.92 505 ASN A N 1
ATOM 2645 C CA . ASN A 1 505 ? 136.629 141.217 118.433 1.00 39.12 505 ASN A CA 1
ATOM 2646 C C . ASN A 1 505 ? 137.750 140.307 118.917 1.00 47.15 505 ASN A C 1
ATOM 2647 O O . ASN A 1 505 ? 137.484 139.311 119.596 1.00 53.19 505 ASN A O 1
ATOM 2652 N N . VAL A 1 506 ? 138.999 140.626 118.575 1.00 46.26 506 VAL A N 1
ATOM 2653 C CA . VAL A 1 506 ? 140.124 139.806 119.014 1.00 42.00 506 VAL A CA 1
ATOM 2654 C C . VAL A 1 506 ? 140.282 139.879 120.527 1.00 41.20 506 VAL A C 1
ATOM 2655 O O . VAL A 1 506 ? 140.454 138.857 121.198 1.00 48.04 506 VAL A O 1
ATOM 2659 N N . ILE A 1 507 ? 140.226 141.089 121.087 1.00 45.24 507 ILE A N 1
ATOM 2660 C CA . ILE A 1 507 ? 140.436 141.236 122.523 1.00 46.57 507 ILE A CA 1
ATOM 2661 C C . ILE A 1 507 ? 139.295 140.605 123.306 1.00 45.39 507 ILE A C 1
ATOM 2662 O O . ILE A 1 507 ? 139.499 140.112 124.422 1.00 49.63 507 ILE A O 1
ATOM 2667 N N . LEU A 1 508 ? 138.084 140.601 122.752 1.00 43.49 508 LEU A N 1
ATOM 2668 C CA . LEU A 1 508 ? 136.965 139.950 123.416 1.00 43.60 508 LEU A CA 1
ATOM 2669 C C . LEU A 1 508 ? 136.916 138.455 123.151 1.00 46.75 508 LEU A C 1
ATOM 2670 O O . LEU A 1 508 ? 136.030 137.779 123.679 1.00 50.32 508 LEU A O 1
ATOM 2675 N N . TRP A 1 509 ? 137.885 137.935 122.396 1.00 41.81 509 TRP A N 1
ATOM 2676 C CA . TRP A 1 509 ? 137.943 136.469 122.165 1.00 34.84 509 TRP A CA 1
ATOM 2677 C C . TRP A 1 509 ? 138.736 135.790 123.285 1.00 36.62 509 TRP A C 1
ATOM 2678 O O . TRP A 1 509 ? 138.432 134.628 123.601 1.00 46.62 509 TRP A O 1
ATOM 2689 N N . ILE A 1 510 ? 139.710 136.488 123.869 1.00 43.29 510 ILE A N 1
ATOM 2690 C CA . ILE A 1 510 ? 140.604 135.817 124.864 1.00 48.23 510 ILE A CA 1
ATOM 2691 C C . ILE A 1 510 ? 139.845 135.389 126.129 1.00 50.09 510 ILE A C 1
ATOM 2692 O O . ILE A 1 510 ? 140.215 134.343 126.699 1.00 53.20 510 ILE A O 1
ATOM 2697 N N . MET A 1 511 ? 138.795 136.108 126.529 1.00 53.46 511 MET A N 1
ATOM 2698 C CA . MET A 1 511 ? 138.147 135.810 127.833 1.00 57.44 511 MET A CA 1
ATOM 2699 C C . MET A 1 511 ? 137.334 134.517 127.694 1.00 55.76 511 MET A C 1
ATOM 2700 O O . MET A 1 511 ? 137.544 133.613 128.525 1.00 55.99 511 MET A O 1
ATOM 2705 N N . PRO A 1 512 ? 136.443 134.351 126.688 1.00 46.12 512 PRO A N 1
ATOM 2706 C CA . PRO A 1 512 ? 135.727 133.085 126.530 1.00 42.30 512 PRO A CA 1
ATOM 2707 C C . PRO A 1 512 ? 136.693 131.943 126.197 1.00 50.34 512 PRO A C 1
ATOM 2708 O O . PRO A 1 512 ? 136.277 130.806 126.270 1.00 56.75 512 PRO A O 1
ATOM 2712 N N . ALA A 1 513 ? 137.942 132.265 125.850 1.00 46.16 513 ALA A N 1
ATOM 2713 C CA . ALA A 1 513 ? 138.879 131.225 125.454 1.00 38.85 513 ALA A CA 1
ATOM 2714 C C . ALA A 1 513 ? 139.814 130.775 126.563 1.00 41.91 513 ALA A C 1
ATOM 2715 O O . ALA A 1 513 ? 140.064 129.575 126.684 1.00 48.78 513 ALA A O 1
ATOM 2717 N N . PHE A 1 514 ? 140.330 131.693 127.382 1.00 44.15 514 PHE A N 1
ATOM 2718 C CA . PHE A 1 514 ? 141.325 131.317 128.379 1.00 47.63 514 PHE A CA 1
ATOM 2719 C C . PHE A 1 514 ? 141.019 131.837 129.777 1.00 49.98 514 PHE A C 1
ATOM 2720 O O . PHE A 1 514 ? 141.882 131.730 130.658 1.00 56.38 514 PHE A O 1
ATOM 2728 N N . GLY A 1 515 ? 139.836 132.389 130.018 1.00 46.09 515 GLY A N 1
ATOM 2729 C CA . GLY A 1 515 ? 139.439 132.821 131.347 1.00 43.34 515 GLY A CA 1
ATOM 2730 C C . GLY A 1 515 ? 138.639 131.733 132.037 1.00 48.62 515 GLY A C 1
ATOM 2731 O O . GLY A 1 515 ? 138.002 130.907 131.383 1.00 54.84 515 GLY A O 1
ATOM 2732 N N . ALA A 1 516 ? 138.646 131.758 133.374 1.00 45.96 516 ALA A N 1
ATOM 2733 C CA . ALA A 1 516 ? 137.856 130.776 134.154 1.00 50.02 516 ALA A CA 1
ATOM 2734 C C . ALA A 1 516 ? 136.381 130.890 133.762 1.00 58.26 516 ALA A C 1
ATOM 2735 O O . ALA A 1 516 ? 135.845 132.014 133.821 1.00 62.85 516 ALA A O 1
ATOM 2737 N N . ARG A 1 517 ? 135.756 129.776 133.369 1.00 50.32 517 ARG A N 1
ATOM 2738 C CA . ARG A 1 517 ? 134.348 129.820 132.883 1.00 48.43 517 ARG A CA 1
ATOM 2739 C C . ARG A 1 517 ? 133.465 130.604 133.868 1.00 57.15 517 ARG A C 1
ATOM 2740 O O . ARG A 1 517 ? 132.880 131.613 133.427 1.00 63.35 517 ARG A O 1
ATOM 2748 N N . PRO A 1 518 ? 133.313 130.222 135.159 1.00 55.75 518 PRO A N 1
ATOM 2749 C CA . PRO A 1 518 ? 132.530 131.028 136.097 1.00 50.75 518 PRO A CA 1
ATOM 2750 C C . PRO A 1 518 ? 133.310 132.312 136.410 1.00 59.10 518 PRO A C 1
ATOM 2751 O O . PRO A 1 518 ? 134.117 132.295 137.320 1.00 61.48 518 PRO A O 1
ATOM 2755 N N . HIS A 1 519 ? 133.060 133.381 135.649 1.00 56.52 519 HIS A N 1
ATOM 2756 C CA . HIS A 1 519 ? 133.806 134.652 135.844 1.00 57.71 519 HIS A CA 1
ATOM 2757 C C . HIS A 1 519 ? 133.597 135.212 137.253 1.00 58.97 519 HIS A C 1
ATOM 2758 O O . HIS A 1 519 ? 132.458 135.203 137.753 1.00 63.55 519 HIS A O 1
ATOM 2765 N N . PHE A 1 520 ? 134.675 135.677 137.886 1.00 57.44 520 PHE A N 1
ATOM 2766 C CA . PHE A 1 520 ? 134.569 136.317 139.191 1.00 57.72 520 PHE A CA 1
ATOM 2767 C C . PHE A 1 520 ? 133.489 137.388 139.223 1.00 54.91 520 PHE A C 1
ATOM 2768 O O . PHE A 1 520 ? 132.974 137.700 140.301 1.00 59.34 520 PHE A O 1
ATOM 2776 N N . SER A 1 521 ? 133.128 137.944 138.071 1.00 48.69 521 SER A N 1
ATOM 2777 C CA . SER A 1 521 ? 132.073 138.942 137.991 1.00 56.11 521 SER A CA 1
ATOM 2778 C C . SER A 1 521 ? 130.681 138.331 138.014 1.00 54.73 521 SER A C 1
ATOM 2779 O O . SER A 1 521 ? 129.696 139.076 138.034 1.00 56.63 521 SER A O 1
ATOM 2782 N N . ASN A 1 522 ? 130.576 137.003 138.010 1.00 51.32 522 ASN A N 1
ATOM 2783 C CA . ASN A 1 522 ? 129.295 136.313 137.985 1.00 52.52 522 ASN A CA 1
ATOM 2784 C C . ASN A 1 522 ? 128.816 135.926 139.377 1.00 51.68 522 ASN A C 1
ATOM 2785 O O . ASN A 1 522 ? 128.150 134.899 139.530 1.00 55.84 522 ASN A O 1
ATOM 2790 N N . THR A 1 523 ? 129.148 136.721 140.394 1.00 51.93 523 THR A N 1
ATOM 2791 C CA . THR A 1 523 ? 128.724 136.410 141.755 1.00 48.76 523 THR A CA 1
ATOM 2792 C C . THR A 1 523 ? 127.205 136.425 141.869 1.00 48.98 523 THR A C 1
ATOM 2793 O O . THR A 1 523 ? 126.610 135.574 142.537 1.00 58.55 523 THR A O 1
ATOM 2797 N N . VAL A 1 524 ? 126.563 137.400 141.223 1.00 48.89 524 VAL A N 1
ATOM 2798 C CA . VAL A 1 524 ? 125.103 137.461 141.221 1.00 53.39 524 VAL A CA 1
ATOM 2799 C C . VAL A 1 524 ? 124.521 136.242 140.524 1.00 52.09 524 VAL A C 1
ATOM 2800 O O . VAL A 1 524 ? 123.554 135.632 141.000 1.00 51.12 524 VAL A O 1
ATOM 2804 N N . GLU A 1 525 ? 125.104 135.862 139.387 1.00 48.66 525 GLU A N 1
ATOM 2805 C CA . GLU A 1 525 ? 124.596 134.722 138.630 1.00 39.96 525 GLU A CA 1
ATOM 2806 C C . GLU A 1 525 ? 124.756 133.427 139.413 1.00 40.75 525 GLU A C 1
ATOM 2807 O O . GLU A 1 525 ? 123.861 132.576 139.408 1.00 46.42 525 GLU A O 1
ATOM 2813 N N . VAL A 1 526 ? 125.901 133.254 140.079 1.00 45.01 526 VAL A N 1
ATOM 2814 C CA . VAL A 1 526 ? 126.144 132.036 140.842 1.00 44.08 526 VAL A CA 1
ATOM 2815 C C . VAL A 1 526 ? 125.163 131.930 142.001 1.00 47.29 526 VAL A C 1
ATOM 2816 O O . VAL A 1 526 ? 124.625 130.853 142.284 1.00 51.86 526 VAL A O 1
ATOM 2820 N N . ASP A 1 527 ? 124.906 133.046 142.686 1.00 50.05 527 ASP A N 1
ATOM 2821 C CA . ASP A 1 527 ? 123.955 133.026 143.790 1.00 54.52 527 ASP A CA 1
ATOM 2822 C C . ASP A 1 527 ? 122.547 132.704 143.303 1.00 53.40 527 ASP A C 1
ATOM 2823 O O . ASP A 1 527 ? 121.797 131.991 143.977 1.00 57.89 527 ASP A O 1
ATOM 2828 N N . PHE A 1 528 ? 122.168 133.227 142.136 1.00 48.66 528 PHE A N 1
ATOM 2829 C CA . PHE A 1 528 ? 120.811 133.031 141.637 1.00 39.68 528 PHE A CA 1
ATOM 2830 C C . PHE A 1 528 ? 120.570 131.587 141.215 1.00 45.12 528 PHE A C 1
ATOM 2831 O O . PHE A 1 528 ? 119.569 130.976 141.603 1.00 58.98 528 PHE A O 1
ATOM 2839 N N . TYR A 1 529 ? 121.479 131.021 140.421 1.00 38.55 529 TYR A N 1
ATOM 2840 C CA . TYR A 1 529 ? 121.290 129.696 139.850 1.00 38.09 529 TYR A CA 1
ATOM 2841 C C . TYR A 1 529 ? 122.011 128.596 140.613 1.00 44.32 529 TYR A C 1
ATOM 2842 O O . TYR A 1 529 ? 121.727 127.417 140.380 1.00 49.58 529 TYR A O 1
ATOM 2851 N N . GLY A 1 530 ? 122.926 128.941 141.499 1.00 44.13 530 GLY A N 1
ATOM 2852 C CA . GLY A 1 530 ? 123.793 127.910 142.042 1.00 50.71 530 GLY A CA 1
ATOM 2853 C C . GLY A 1 530 ? 125.032 127.722 141.192 1.00 51.16 530 GLY A C 1
ATOM 2854 O O . GLY A 1 530 ? 125.033 127.939 139.982 1.00 50.13 530 GLY A O 1
ATOM 2855 N N . TYR A 1 531 ? 126.118 127.316 141.850 1.00 45.10 531 TYR A N 1
ATOM 2856 C CA . TYR A 1 531 ? 127.380 127.157 141.136 1.00 40.21 531 TYR A CA 1
ATOM 2857 C C . TYR A 1 531 ? 127.285 126.073 140.073 1.00 45.28 531 TYR A C 1
ATOM 2858 O O . TYR A 1 531 ? 127.785 126.244 138.957 1.00 54.24 531 TYR A O 1
ATOM 2867 N N . SER A 1 532 ? 126.647 124.948 140.401 1.00 42.23 532 SER A N 1
ATOM 2868 C CA . SER A 1 532 ? 126.592 123.826 139.471 1.00 44.95 532 SER A CA 1
ATOM 2869 C C . SER A 1 532 ? 125.804 124.181 138.215 1.00 43.19 532 SER A C 1
ATOM 2870 O O . SER A 1 532 ? 126.213 123.841 137.099 1.00 43.71 532 SER A O 1
ATOM 2873 N N . LEU A 1 533 ? 124.668 124.857 138.376 1.00 32.35 533 LEU A N 1
ATOM 2874 C CA . LEU A 1 533 ? 123.854 125.202 137.217 1.00 27.74 533 LEU A CA 1
ATOM 2875 C C . LEU A 1 533 ? 124.519 126.283 136.377 1.00 36.35 533 LEU A C 1
ATOM 2876 O O . LEU A 1 533 ? 124.511 126.207 135.143 1.00 42.67 533 LEU A O 1
ATOM 2881 N N . TRP A 1 534 ? 125.094 127.300 137.021 1.00 32.19 534 TRP A N 1
ATOM 2882 C CA . TRP A 1 534 ? 125.737 128.370 136.267 1.00 30.44 534 TRP A CA 1
ATOM 2883 C C . TRP A 1 534 ? 127.001 127.879 135.577 1.00 36.24 534 TRP A C 1
ATOM 2884 O O . TRP A 1 534 ? 127.286 128.275 134.442 1.00 42.48 534 TRP A O 1
ATOM 2895 N N . ALA A 1 535 ? 127.773 127.019 136.245 1.00 37.27 535 ALA A N 1
ATOM 2896 C CA . ALA A 1 535 ? 128.964 126.460 135.615 1.00 25.71 535 ALA A CA 1
ATOM 2897 C C . ALA A 1 535 ? 128.596 125.643 134.386 1.00 37.68 535 ALA A C 1
ATOM 2898 O O . ALA A 1 535 ? 129.318 125.654 133.383 1.00 46.42 535 ALA A O 1
ATOM 2900 N N . ALA A 1 536 ? 127.480 124.917 134.450 1.00 34.59 536 ALA A N 1
ATOM 2901 C CA . ALA A 1 536 ? 126.997 124.201 133.276 1.00 26.36 536 ALA A CA 1
ATOM 2902 C C . ALA A 1 536 ? 126.624 125.165 132.158 1.00 37.50 536 ALA A C 1
ATOM 2903 O O . ALA A 1 536 ? 126.906 124.904 130.984 1.00 42.34 536 ALA A O 1
ATOM 2905 N N . ILE A 1 537 ? 125.989 126.285 132.506 1.00 36.21 537 ILE A N 1
ATOM 2906 C CA . ILE A 1 537 ? 125.535 127.234 131.493 1.00 30.20 537 ILE A CA 1
ATOM 2907 C C . ILE A 1 537 ? 126.725 127.850 130.769 1.00 29.52 537 ILE A C 1
ATOM 2908 O O . ILE A 1 537 ? 126.761 127.906 129.534 1.00 42.85 537 ILE A O 1
ATOM 2913 N N . VAL A 1 538 ? 127.717 128.324 131.524 1.00 27.25 538 VAL A N 1
ATOM 2914 C CA . VAL A 1 538 ? 128.855 128.995 130.905 1.00 32.70 538 VAL A CA 1
ATOM 2915 C C . VAL A 1 538 ? 129.713 128.003 130.125 1.00 37.37 538 VAL A C 1
ATOM 2916 O O . VAL A 1 538 ? 130.233 128.327 129.053 1.00 30.94 538 VAL A O 1
ATOM 2920 N N . ASN A 1 539 ? 129.866 126.781 130.639 1.00 36.55 539 ASN A N 1
ATOM 2921 C CA . ASN A 1 539 ? 130.694 125.797 129.949 1.00 29.53 539 ASN A CA 1
ATOM 2922 C C . ASN A 1 539 ? 130.051 125.327 128.652 1.00 39.41 539 ASN A C 1
ATOM 2923 O O . ASN A 1 539 ? 130.750 124.831 127.762 1.00 43.56 539 ASN A O 1
ATOM 2928 N N . ILE A 1 540 ? 128.732 125.466 128.524 1.00 26.62 540 ILE A N 1
ATOM 2929 C CA . ILE A 1 540 ? 128.076 125.122 127.270 1.00 29.76 540 ILE A CA 1
ATOM 2930 C C . ILE A 1 540 ? 128.078 126.313 126.323 1.00 34.60 540 ILE A C 1
ATOM 2931 O O . ILE A 1 540 ? 128.351 126.171 125.126 1.00 38.39 540 ILE A O 1
ATOM 2936 N N . CYS A 1 541 ? 127.796 127.505 126.844 1.00 27.78 541 CYS A N 1
ATOM 2937 C CA . CYS A 1 541 ? 127.535 128.669 126.011 1.00 22.31 541 CYS A CA 1
ATOM 2938 C C . CYS A 1 541 ? 128.796 129.455 125.663 1.00 37.37 541 CYS A C 1
ATOM 2939 O O . CYS A 1 541 ? 128.958 129.870 124.511 1.00 42.11 541 CYS A O 1
ATOM 2942 N N . LEU A 1 542 ? 129.686 129.674 126.630 1.00 34.64 542 LEU A N 1
ATOM 2943 C CA . LEU A 1 542 ? 130.888 130.463 126.362 1.00 31.29 542 LEU A CA 1
ATOM 2944 C C . LEU A 1 542 ? 131.774 129.897 125.256 1.00 32.43 542 LEU A C 1
ATOM 2945 O O . LEU A 1 542 ? 132.256 130.693 124.433 1.00 43.79 542 LEU A O 1
ATOM 2950 N N . PRO A 1 543 ? 132.043 128.588 125.174 1.00 22.45 543 PRO A N 1
ATOM 2951 C CA . PRO A 1 543 ? 132.905 128.103 124.083 1.00 24.73 543 PRO A CA 1
ATOM 2952 C C . PRO A 1 543 ? 132.375 128.413 122.697 1.00 26.49 543 PRO A C 1
ATOM 2953 O O . PRO A 1 543 ? 133.165 128.486 121.749 1.00 42.44 543 PRO A O 1
ATOM 2957 N N . PHE A 1 544 ? 131.064 128.588 122.538 1.00 21.99 544 PHE A N 1
ATOM 2958 C CA . PHE A 1 544 ? 130.547 129.003 121.240 1.00 20.41 544 PHE A CA 1
ATOM 2959 C C . PHE A 1 544 ? 130.880 130.459 120.949 1.00 21.80 544 PHE A C 1
ATOM 2960 O O . PHE A 1 544 ? 130.906 130.865 119.783 1.00 34.20 544 PHE A O 1
ATOM 2968 N N . GLY A 1 545 ? 131.118 131.245 122.002 1.00 33.17 545 GLY A N 1
ATOM 2969 C CA . GLY A 1 545 ? 131.564 132.633 121.780 1.00 36.30 545 GLY A CA 1
ATOM 2970 C C . GLY A 1 545 ? 132.899 132.602 121.066 1.00 39.07 545 GLY A C 1
ATOM 2971 O O . GLY A 1 545 ? 133.135 133.474 120.211 1.00 35.45 545 GLY A O 1
ATOM 2972 N N . ILE A 1 546 ? 133.738 131.618 121.400 1.00 36.84 546 ILE A N 1
ATOM 2973 C CA . ILE A 1 546 ? 135.034 131.450 120.683 1.00 27.92 546 ILE A CA 1
ATOM 2974 C C . ILE A 1 546 ? 134.716 131.338 119.190 1.00 30.82 546 ILE A C 1
ATOM 2975 O O . ILE A 1 546 ? 135.275 132.128 118.407 1.00 45.65 546 ILE A O 1
ATOM 2980 N N . PHE A 1 547 ? 133.825 130.411 118.825 1.00 29.48 547 PHE A N 1
ATOM 2981 C CA . PHE A 1 547 ? 133.474 130.251 117.418 1.00 26.63 547 PHE A CA 1
ATOM 2982 C C . PHE A 1 547 ? 133.048 131.577 116.803 1.00 31.93 547 PHE A C 1
ATOM 2983 O O . PHE A 1 547 ? 133.423 131.899 115.670 1.00 39.26 547 PHE A O 1
ATOM 2991 N N . TYR A 1 548 ? 132.253 132.358 117.537 1.00 25.76 548 TYR A N 1
ATOM 2992 C CA . TYR A 1 548 ? 131.764 133.621 116.997 1.00 18.50 548 TYR A CA 1
ATOM 2993 C C . TYR A 1 548 ? 132.903 134.605 116.761 1.00 35.65 548 TYR A C 1
ATOM 2994 O O . TYR A 1 548 ? 132.951 135.268 115.718 1.00 47.85 548 TYR A O 1
ATOM 3003 N N . ARG A 1 549 ? 133.821 134.721 117.721 1.00 39.32 549 ARG A N 1
ATOM 3004 C CA . ARG A 1 549 ? 134.870 135.732 117.623 1.00 25.84 549 ARG A CA 1
ATOM 3005 C C . ARG A 1 549 ? 135.809 135.462 116.456 1.00 29.12 549 ARG A C 1
ATOM 3006 O O . ARG A 1 549 ? 136.174 136.388 115.724 1.00 41.19 549 ARG A O 1
ATOM 3014 N N . MET A 1 550 ? 136.219 134.205 116.264 1.00 27.39 550 MET A N 1
ATOM 3015 C CA . MET A 1 550 ? 137.072 133.889 115.123 1.00 29.75 550 MET A CA 1
ATOM 3016 C C . MET A 1 550 ? 136.369 134.198 113.811 1.00 37.24 550 MET A C 1
ATOM 3017 O O . MET A 1 550 ? 136.964 134.784 112.898 1.00 41.99 550 MET A O 1
ATOM 3022 N N . HIS A 1 551 ? 135.102 133.804 113.691 1.00 37.48 551 HIS A N 1
ATOM 3023 C CA . HIS A 1 551 ? 134.388 134.045 112.445 1.00 31.08 551 HIS A CA 1
ATOM 3024 C C . HIS A 1 551 ? 134.109 135.525 112.240 1.00 41.33 551 HIS A C 1
ATOM 3025 O O . HIS A 1 551 ? 134.126 136.001 111.100 1.00 46.13 551 HIS A O 1
ATOM 3032 N N . ALA A 1 552 ? 133.845 136.263 113.317 1.00 38.70 552 ALA A N 1
ATOM 3033 C CA . ALA A 1 552 ? 133.707 137.708 113.192 1.00 30.30 552 ALA A CA 1
ATOM 3034 C C . ALA A 1 552 ? 135.002 138.337 112.702 1.00 41.50 552 ALA A C 1
ATOM 3035 O O . ALA A 1 552 ? 134.987 139.194 111.814 1.00 55.26 552 ALA A O 1
ATOM 3037 N N . VAL A 1 553 ? 136.138 137.904 113.254 1.00 41.01 553 VAL A N 1
ATOM 3038 C CA . VAL A 1 553 ? 137.427 138.435 112.823 1.00 36.76 553 VAL A CA 1
ATOM 3039 C C . VAL A 1 553 ? 137.701 138.055 111.374 1.00 38.18 553 VAL A C 1
ATOM 3040 O O . VAL A 1 553 ? 138.118 138.891 110.563 1.00 48.69 553 VAL A O 1
ATOM 3044 N N . SER A 1 554 ? 137.468 136.789 111.025 1.00 43.80 554 SER A N 1
ATOM 3045 C CA . SER A 1 554 ? 137.717 136.344 109.658 1.00 43.23 554 SER A CA 1
ATOM 3046 C C . SER A 1 554 ? 136.783 137.034 108.672 1.00 46.90 554 SER A C 1
ATOM 3047 O O . SER A 1 554 ? 137.202 137.420 107.576 1.00 50.50 554 SER A O 1
ATOM 3050 N N . SER A 1 555 ? 135.509 137.188 109.038 1.00 43.79 555 SER A N 1
ATOM 3051 C CA . SER A 1 555 ? 134.574 137.892 108.166 1.00 41.55 555 SER A CA 1
ATOM 3052 C C . SER A 1 555 ? 134.930 139.368 108.051 1.00 46.51 555 SER A C 1
ATOM 3053 O O . SER A 1 555 ? 134.839 139.951 106.964 1.00 54.28 555 SER A O 1
ATOM 3056 N N . LEU A 1 556 ? 135.331 139.992 109.161 1.00 44.20 556 LEU A N 1
ATOM 3057 C CA . LEU A 1 556 ? 135.736 141.392 109.111 1.00 43.93 556 LEU A CA 1
ATOM 3058 C C . LEU A 1 556 ? 137.016 141.569 108.307 1.00 47.84 556 LEU A C 1
ATOM 3059 O O . LEU A 1 556 ? 137.193 142.586 107.628 1.00 59.03 556 LEU A O 1
ATOM 3064 N N . LEU A 1 557 ? 137.923 140.592 108.374 1.00 48.57 557 LEU A N 1
ATOM 3065 C CA . LEU A 1 557 ? 139.133 140.657 107.565 1.00 50.98 557 LEU A CA 1
ATOM 3066 C C . LEU A 1 557 ? 138.802 140.652 106.080 1.00 54.21 557 LEU A C 1
ATOM 3067 O O . LEU A 1 557 ? 139.411 141.388 105.296 1.00 59.09 557 LEU A O 1
ATOM 3072 N N . GLU A 1 558 ? 137.840 139.822 105.674 1.00 62.16 558 GLU A N 1
ATOM 3073 C CA . GLU A 1 558 ? 137.420 139.808 104.278 1.00 63.00 558 GLU A CA 1
ATOM 3074 C C . GLU A 1 558 ? 136.737 141.114 103.897 1.00 64.22 558 GLU A C 1
ATOM 3075 O O . GLU A 1 558 ? 136.928 141.622 102.785 1.00 72.40 558 GLU A O 1
ATOM 3081 N N . VAL A 1 559 ? 135.937 141.677 104.807 1.00 60.42 559 VAL A N 1
ATOM 3082 C CA . VAL A 1 559 ? 135.273 142.949 104.537 1.00 60.70 559 VAL A CA 1
ATOM 3083 C C . VAL A 1 559 ? 136.301 144.058 104.359 1.00 62.06 559 VAL A C 1
ATOM 3084 O O . VAL A 1 559 ? 136.228 144.852 103.414 1.00 65.18 559 VAL A O 1
ATOM 3088 N N . TYR A 1 560 ? 137.280 144.124 105.263 1.00 63.18 560 TYR A N 1
ATOM 3089 C CA . TYR A 1 560 ? 138.318 145.145 105.165 1.00 57.46 560 TYR A CA 1
ATOM 3090 C C . TYR A 1 560 ? 139.130 144.975 103.888 1.00 61.52 560 TYR A C 1
ATOM 3091 O O . TYR A 1 560 ? 139.482 145.960 103.232 1.00 65.45 560 TYR A O 1
ATOM 3100 N N . VAL A 1 561 ? 139.444 143.730 103.526 1.00 71.57 561 VAL A N 1
ATOM 3101 C CA . VAL A 1 561 ? 140.146 143.475 102.271 1.00 71.38 561 VAL A CA 1
ATOM 3102 C C . VAL A 1 561 ? 139.269 143.856 101.085 1.00 70.63 561 VAL A C 1
ATOM 3103 O O . VAL A 1 561 ? 139.744 144.441 100.103 1.00 72.23 561 VAL A O 1
ATOM 3107 N N . LEU A 1 562 ? 137.975 143.539 101.158 1.00 71.20 562 LEU A N 1
ATOM 3108 C CA . LEU A 1 562 ? 137.072 143.839 100.051 1.00 70.75 562 LEU A CA 1
ATOM 3109 C C . LEU A 1 562 ? 136.863 145.340 99.905 1.00 72.76 562 LEU A C 1
ATOM 3110 O O . LEU A 1 562 ? 137.163 145.923 98.857 1.00 79.09 562 LEU A O 1
ATOM 3115 N N . SER A 1 563 ? 136.349 145.985 100.948 1.00 78.76 563 SER A N 1
ATOM 3116 C CA . SER A 1 563 ? 136.080 147.417 100.901 1.00 84.29 563 SER A CA 1
ATOM 3117 C C . SER A 1 563 ? 135.973 148.012 102.298 1.00 88.42 563 SER A C 1
ATOM 3118 O O . SER A 1 563 ? 135.292 147.473 103.170 1.00 86.06 563 SER A O 1
ATOM 3122 N N . GLY B 1 27 ? 118.345 135.232 104.773 1.00 81.34 27 GLY B N 1
ATOM 3123 C CA . GLY B 1 27 ? 117.238 135.569 103.896 1.00 79.31 27 GLY B CA 1
ATOM 3124 C C . GLY B 1 27 ? 116.402 134.371 103.494 1.00 79.61 27 GLY B C 1
ATOM 3125 O O . GLY B 1 27 ? 116.895 133.245 103.437 1.00 77.77 27 GLY B O 1
ATOM 3126 N N . GLY B 1 28 ? 115.125 134.618 103.214 1.00 74.08 28 GLY B N 1
ATOM 3127 C CA . GLY B 1 28 ? 114.227 133.564 102.788 1.00 74.65 28 GLY B CA 1
ATOM 3128 C C . GLY B 1 28 ? 113.988 132.501 103.839 1.00 74.15 28 GLY B C 1
ATOM 3129 O O . GLY B 1 28 ? 113.501 132.795 104.934 1.00 68.83 28 GLY B O 1
ATOM 3130 N N . ARG B 1 29 ? 114.321 131.252 103.504 1.00 70.66 29 ARG B N 1
ATOM 3131 C CA . ARG B 1 29 ? 114.118 130.152 104.441 1.00 65.34 29 ARG B CA 1
ATOM 3132 C C . ARG B 1 29 ? 114.985 130.311 105.681 1.00 66.62 29 ARG B C 1
ATOM 3133 O O . ARG B 1 29 ? 114.523 130.065 106.802 1.00 66.80 29 ARG B O 1
ATOM 3141 N N . LEU B 1 30 ? 116.245 130.714 105.503 1.00 64.38 30 LEU B N 1
ATOM 3142 C CA . LEU B 1 30 ? 117.144 130.839 106.644 1.00 63.67 30 LEU B CA 1
ATOM 3143 C C . LEU B 1 30 ? 116.732 131.976 107.566 1.00 63.73 30 LEU B C 1
ATOM 3144 O O . LEU B 1 30 ? 116.967 131.902 108.777 1.00 60.63 30 LEU B O 1
ATOM 3149 N N . LEU B 1 31 ? 116.120 133.028 107.022 1.00 57.59 31 LEU B N 1
ATOM 3150 C CA . LEU B 1 31 ? 115.660 134.124 107.864 1.00 55.31 31 LEU B CA 1
ATOM 3151 C C . LEU B 1 31 ? 114.605 133.647 108.855 1.00 55.82 31 LEU B C 1
ATOM 3152 O O . LEU B 1 31 ? 114.614 134.047 110.025 1.00 52.66 31 LEU B O 1
ATOM 3157 N N . SER B 1 32 ? 113.687 132.792 108.403 1.00 51.91 32 SER B N 1
ATOM 3158 C CA . SER B 1 32 ? 112.673 132.249 109.300 1.00 49.13 32 SER B CA 1
ATOM 3159 C C . SER B 1 32 ? 113.285 131.317 110.337 1.00 53.33 32 SER B C 1
ATOM 3160 O O . SER B 1 32 ? 112.882 131.331 111.506 1.00 45.99 32 SER B O 1
ATOM 3163 N N . VAL B 1 33 ? 114.254 130.494 109.929 1.00 50.34 33 VAL B N 1
ATOM 3164 C CA . VAL B 1 33 ? 114.893 129.567 110.860 1.00 40.12 33 VAL B CA 1
ATOM 3165 C C . VAL B 1 33 ? 115.626 130.331 111.953 1.00 44.34 33 VAL B C 1
ATOM 3166 O O . VAL B 1 33 ? 115.543 129.985 113.137 1.00 44.40 33 VAL B O 1
ATOM 3170 N N . LEU B 1 34 ? 116.360 131.379 111.574 1.00 42.51 34 LEU B N 1
ATOM 3171 C CA . LEU B 1 34 ? 117.097 132.165 112.554 1.00 45.86 34 LEU B CA 1
ATOM 3172 C C . LEU B 1 34 ? 116.164 132.840 113.547 1.00 49.72 34 LEU B C 1
ATOM 3173 O O . LEU B 1 34 ? 116.496 132.962 114.731 1.00 48.37 34 LEU B O 1
ATOM 3178 N N . LEU B 1 35 ? 114.988 133.271 113.098 1.00 46.82 35 LEU B N 1
ATOM 3179 C CA . LEU B 1 35 ? 114.024 133.870 114.058 1.00 41.75 35 LEU B CA 1
ATOM 3180 C C . LEU B 1 35 ? 113.585 132.803 115.040 1.00 43.53 35 LEU B C 1
ATOM 3181 O O . LEU B 1 35 ? 113.571 133.082 116.237 1.00 42.88 35 LEU B O 1
ATOM 3186 N N . ALA B 1 36 ? 113.297 131.628 114.559 1.00 47.01 36 ALA B N 1
ATOM 3187 C CA . ALA B 1 36 ? 112.746 130.609 115.448 1.00 44.80 36 ALA B CA 1
ATOM 3188 C C . ALA B 1 36 ? 113.715 130.263 116.574 1.00 47.47 36 ALA B C 1
ATOM 3189 O O . ALA B 1 36 ? 113.327 130.230 117.746 1.00 42.84 36 ALA B O 1
ATOM 3191 N N . VAL B 1 37 ? 114.981 130.004 116.236 1.00 42.92 37 VAL B N 1
ATOM 3192 C CA . VAL B 1 37 ? 115.942 129.590 117.256 1.00 37.16 37 VAL B CA 1
ATOM 3193 C C . VAL B 1 37 ? 116.202 130.724 118.239 1.00 42.13 37 VAL B C 1
ATOM 3194 O O . VAL B 1 37 ? 116.365 130.491 119.442 1.00 41.71 37 VAL B O 1
ATOM 3198 N N . ASN B 1 38 ? 116.258 131.962 117.748 1.00 37.15 38 ASN B N 1
ATOM 3199 C CA . ASN B 1 38 ? 116.427 133.101 118.643 1.00 27.53 38 ASN B CA 1
ATOM 3200 C C . ASN B 1 38 ? 115.222 133.270 119.554 1.00 44.69 38 ASN B C 1
ATOM 3201 O O . ASN B 1 38 ? 115.372 133.562 120.745 1.00 48.65 38 ASN B O 1
ATOM 3206 N N . VAL B 1 39 ? 114.016 133.096 119.011 1.00 43.02 39 VAL B N 1
ATOM 3207 C CA . VAL B 1 39 ? 112.814 133.162 119.831 1.00 32.51 39 VAL B CA 1
ATOM 3208 C C . VAL B 1 39 ? 112.766 131.988 120.801 1.00 42.25 39 VAL B C 1
ATOM 3209 O O . VAL B 1 39 ? 112.449 132.155 121.985 1.00 46.20 39 VAL B O 1
ATOM 3213 N N . LEU B 1 40 ? 113.082 130.784 120.317 1.00 34.54 40 LEU B N 1
ATOM 3214 C CA . LEU B 1 40 ? 113.064 129.607 121.180 1.00 25.50 40 LEU B CA 1
ATOM 3215 C C . LEU B 1 40 ? 114.103 129.712 122.288 1.00 38.38 40 LEU B C 1
ATOM 3216 O O . LEU B 1 40 ? 113.830 129.356 123.439 1.00 40.48 40 LEU B O 1
ATOM 3221 N N . LEU B 1 41 ? 115.303 130.196 121.959 1.00 37.89 41 LEU B N 1
ATOM 3222 C CA . LEU B 1 41 ? 116.344 130.337 122.972 1.00 33.35 41 LEU B CA 1
ATOM 3223 C C . LEU B 1 41 ? 115.932 131.329 124.050 1.00 38.68 41 LEU B C 1
ATOM 3224 O O . LEU B 1 41 ? 116.183 131.104 125.239 1.00 43.06 41 LEU B O 1
ATOM 3229 N N . LEU B 1 42 ? 115.307 132.440 123.653 1.00 27.33 42 LEU B N 1
ATOM 3230 C CA . LEU B 1 42 ? 114.845 133.415 124.633 1.00 26.84 42 LEU B CA 1
ATOM 3231 C C . LEU B 1 42 ? 113.794 132.814 125.555 1.00 32.56 42 LEU B C 1
ATOM 3232 O O . LEU B 1 42 ? 113.855 132.979 126.778 1.00 34.38 42 LEU B O 1
ATOM 3237 N N . ALA B 1 43 ? 112.822 132.100 124.983 1.00 35.16 43 ALA B N 1
ATOM 3238 C CA . ALA B 1 43 ? 111.780 131.485 125.799 1.00 34.52 43 ALA B CA 1
ATOM 3239 C C . ALA B 1 43 ? 112.349 130.400 126.703 1.00 42.05 43 ALA B C 1
ATOM 3240 O O . ALA B 1 43 ? 111.978 130.307 127.878 1.00 44.27 43 ALA B O 1
ATOM 3242 N N . CYS B 1 44 ? 113.252 129.572 126.173 1.00 41.18 44 CYS B N 1
ATOM 3243 C CA . CYS B 1 44 ? 113.791 128.461 126.950 1.00 35.94 44 CYS B CA 1
ATOM 3244 C C . CYS B 1 44 ? 114.578 128.953 128.157 1.00 42.68 44 CYS B C 1
ATOM 3245 O O . CYS B 1 44 ? 114.514 128.350 129.234 1.00 44.09 44 CYS B O 1
ATOM 3248 N N . THR B 1 45 ? 115.339 130.034 127.991 1.00 46.41 45 THR B N 1
ATOM 3249 C CA . THR B 1 45 ? 116.091 130.589 129.110 1.00 37.27 45 THR B CA 1
ATOM 3250 C C . THR B 1 45 ? 115.161 131.104 130.200 1.00 43.45 45 THR B C 1
ATOM 3251 O O . THR B 1 45 ? 115.402 130.877 131.392 1.00 48.49 45 THR B O 1
ATOM 3255 N N . LEU B 1 46 ? 114.089 131.797 129.813 1.00 41.65 46 LEU B N 1
ATOM 3256 C CA . LEU B 1 46 ? 113.132 132.291 130.798 1.00 38.48 46 LEU B CA 1
ATOM 3257 C C . LEU B 1 46 ? 112.426 131.143 131.507 1.00 39.07 46 LEU B C 1
ATOM 3258 O O . LEU B 1 46 ? 112.193 131.207 132.719 1.00 47.53 46 LEU B O 1
ATOM 3263 N N . ILE B 1 47 ? 112.071 130.091 130.770 1.00 39.81 47 ILE B N 1
ATOM 3264 C CA . ILE B 1 47 ? 111.424 128.938 131.389 1.00 40.59 47 ILE B CA 1
ATOM 3265 C C . ILE B 1 47 ? 112.389 128.228 132.333 1.00 47.83 47 ILE B C 1
ATOM 3266 O O . ILE B 1 47 ? 112.052 127.934 133.486 1.00 54.38 47 ILE B O 1
ATOM 3271 N N . SER B 1 48 ? 113.605 127.950 131.860 1.00 45.82 48 SER B N 1
ATOM 3272 C CA . SER B 1 48 ? 114.578 127.245 132.689 1.00 40.80 48 SER B CA 1
ATOM 3273 C C . SER B 1 48 ? 115.108 128.134 133.805 1.00 41.37 48 SER B C 1
ATOM 3274 O O . SER B 1 48 ? 115.272 127.679 134.944 1.00 45.82 48 SER B O 1
ATOM 3277 N N . GLY B 1 49 ? 115.390 129.400 133.501 1.00 43.85 49 GLY B N 1
ATOM 3278 C CA . GLY B 1 49 ? 115.882 130.300 134.529 1.00 45.17 49 GLY B CA 1
ATOM 3279 C C . GLY B 1 49 ? 114.867 130.543 135.628 1.00 45.04 49 GLY B C 1
ATOM 3280 O O . GLY B 1 49 ? 115.215 130.585 136.809 1.00 49.39 49 GLY B O 1
ATOM 3281 N N . GLY B 1 50 ? 113.596 130.700 135.255 1.00 52.83 50 GLY B N 1
ATOM 3282 C CA . GLY B 1 50 ? 112.563 130.966 136.238 1.00 54.97 50 GLY B CA 1
ATOM 3283 C C . GLY B 1 50 ? 112.158 129.758 137.057 1.00 55.72 50 GLY B C 1
ATOM 3284 O O . GLY B 1 50 ? 111.459 129.913 138.062 1.00 63.71 50 GLY B O 1
ATOM 3285 N N . ALA B 1 51 ? 112.587 128.564 136.657 1.00 44.13 51 ALA B N 1
ATOM 3286 C CA . ALA B 1 51 ? 112.221 127.338 137.351 1.00 47.29 51 ALA B CA 1
ATOM 3287 C C . ALA B 1 51 ? 113.368 126.685 138.102 1.00 53.82 51 ALA B C 1
ATOM 3288 O O . ALA B 1 51 ? 113.122 125.985 139.085 1.00 57.13 51 ALA B O 1
ATOM 3290 N N . PHE B 1 52 ? 114.610 126.892 137.667 1.00 52.46 52 PHE B N 1
ATOM 3291 C CA . PHE B 1 52 ? 115.764 126.223 138.254 1.00 42.93 52 PHE B CA 1
ATOM 3292 C C . PHE B 1 52 ? 116.639 127.167 139.069 1.00 50.48 52 PHE B C 1
ATOM 3293 O O . PHE B 1 52 ? 117.775 126.817 139.404 1.00 61.41 52 PHE B O 1
ATOM 3301 N N . ASN B 1 53 ? 116.139 128.353 139.395 1.00 57.61 53 ASN B N 1
ATOM 3302 C CA . ASN B 1 53 ? 116.870 129.278 140.244 1.00 50.37 53 ASN B CA 1
ATOM 3303 C C . ASN B 1 53 ? 116.554 129.008 141.711 1.00 54.61 53 ASN B C 1
ATOM 3304 O O . ASN B 1 53 ? 115.584 128.330 142.054 1.00 63.48 53 ASN B O 1
ATOM 3309 N N . LYS B 1 54 ? 117.390 129.559 142.588 1.00 56.71 54 LYS B N 1
ATOM 3310 C CA . LYS B 1 54 ? 117.298 129.284 144.016 1.00 56.92 54 LYS B CA 1
ATOM 3311 C C . LYS B 1 54 ? 116.516 130.332 144.791 1.00 59.61 54 LYS B C 1
ATOM 3312 O O . LYS B 1 54 ? 115.989 130.022 145.863 1.00 66.23 54 LYS B O 1
ATOM 3318 N N . VAL B 1 55 ? 116.430 131.565 144.284 1.00 65.34 55 VAL B N 1
ATOM 3319 C CA . VAL B 1 55 ? 115.761 132.634 145.029 1.00 65.81 55 VAL B CA 1
ATOM 3320 C C . VAL B 1 55 ? 114.278 132.325 145.189 1.00 69.97 55 VAL B C 1
ATOM 3321 O O . VAL B 1 55 ? 113.732 132.358 146.298 1.00 74.92 55 VAL B O 1
ATOM 3325 N N . ALA B 1 56 ? 113.610 132.009 144.082 1.00 72.16 56 ALA B N 1
ATOM 3326 C CA . ALA B 1 56 ? 112.192 131.680 144.109 1.00 75.31 56 ALA B CA 1
ATOM 3327 C C . ALA B 1 56 ? 111.803 131.076 142.769 1.00 77.63 56 ALA B C 1
ATOM 3328 O O . ALA B 1 56 ? 112.499 131.256 141.767 1.00 80.10 56 ALA B O 1
ATOM 3330 N N . VAL B 1 57 ? 110.683 130.361 142.765 1.00 76.64 57 VAL B N 1
ATOM 3331 C CA . VAL B 1 57 ? 110.164 129.762 141.541 1.00 74.94 57 VAL B CA 1
ATOM 3332 C C . VAL B 1 57 ? 109.113 130.690 140.948 1.00 78.43 57 VAL B C 1
ATOM 3333 O O . VAL B 1 57 ? 108.174 131.106 141.638 1.00 80.72 57 VAL B O 1
ATOM 3337 N N . TYR B 1 58 ? 109.270 131.025 139.670 1.00 75.49 58 TYR B N 1
ATOM 3338 C CA . TYR B 1 58 ? 108.382 131.951 138.982 1.00 73.73 58 TYR B CA 1
ATOM 3339 C C . TYR B 1 58 ? 107.609 131.196 137.912 1.00 77.08 58 TYR B C 1
ATOM 3340 O O . TYR B 1 58 ? 108.208 130.546 137.049 1.00 78.27 58 TYR B O 1
ATOM 3349 N N . ASP B 1 59 ? 106.288 131.282 137.975 1.00 91.38 59 ASP B N 1
ATOM 3350 C CA . ASP B 1 59 ? 105.412 130.698 136.970 1.00 89.76 59 ASP B CA 1
ATOM 3351 C C . ASP B 1 59 ? 104.494 131.716 136.317 1.00 92.86 59 ASP B C 1
ATOM 3352 O O . ASP B 1 59 ? 104.159 131.569 135.140 1.00 92.54 59 ASP B O 1
ATOM 3357 N N . THR B 1 60 ? 104.090 132.757 137.047 1.00 94.10 60 THR B N 1
ATOM 3358 C CA . THR B 1 60 ? 103.259 133.801 136.452 1.00 93.93 60 THR B CA 1
ATOM 3359 C C . THR B 1 60 ? 103.985 134.483 135.300 1.00 90.87 60 THR B C 1
ATOM 3360 O O . THR B 1 60 ? 103.382 134.772 134.261 1.00 90.36 60 THR B O 1
ATOM 3364 N N . ASP B 1 61 ? 105.280 134.753 135.469 1.00 87.59 61 ASP B N 1
ATOM 3365 C CA . ASP B 1 61 ? 106.073 135.292 134.368 1.00 89.73 61 ASP B CA 1
ATOM 3366 C C . ASP B 1 61 ? 106.162 134.296 133.219 1.00 87.17 61 ASP B C 1
ATOM 3367 O O . ASP B 1 61 ? 106.099 134.682 132.045 1.00 87.91 61 ASP B O 1
ATOM 3372 N N . VAL B 1 62 ? 106.317 133.008 133.537 1.00 74.63 62 VAL B N 1
ATOM 3373 C CA . VAL B 1 62 ? 106.382 131.985 132.496 1.00 74.75 62 VAL B CA 1
ATOM 3374 C C . VAL B 1 62 ? 105.043 131.868 131.779 1.00 77.15 62 VAL B C 1
ATOM 3375 O O . VAL B 1 62 ? 104.987 131.771 130.547 1.00 78.27 62 VAL B O 1
ATOM 3379 N N . PHE B 1 63 ? 103.945 131.868 132.537 1.00 87.34 63 PHE B N 1
ATOM 3380 C CA . PHE B 1 63 ? 102.614 131.853 131.933 1.00 85.65 63 PHE B CA 1
ATOM 3381 C C . PHE B 1 63 ? 102.367 133.119 131.120 1.00 84.99 63 PHE B C 1
ATOM 3382 O O . PHE B 1 63 ? 101.756 133.073 130.046 1.00 82.49 63 PHE B O 1
ATOM 3390 N N . ALA B 1 64 ? 102.831 134.264 131.624 1.00 74.32 64 ALA B N 1
ATOM 3391 C CA . ALA B 1 64 ? 102.722 135.509 130.866 1.00 68.51 64 ALA B CA 1
ATOM 3392 C C . ALA B 1 64 ? 103.504 135.420 129.565 1.00 68.13 64 ALA B C 1
ATOM 3393 O O . ALA B 1 64 ? 103.068 135.928 128.526 1.00 69.39 64 ALA B O 1
ATOM 3395 N N . LEU B 1 65 ? 104.678 134.786 129.612 1.00 60.52 65 LEU B N 1
ATOM 3396 C CA . LEU B 1 65 ? 105.462 134.587 128.398 1.00 55.95 65 LEU B CA 1
ATOM 3397 C C . LEU B 1 65 ? 104.729 133.692 127.409 1.00 58.08 65 LEU B C 1
ATOM 3398 O O . LEU B 1 65 ? 104.567 134.048 126.238 1.00 59.96 65 LEU B O 1
ATOM 3403 N N . LEU B 1 66 ? 104.263 132.530 127.868 1.00 56.88 66 LEU B N 1
ATOM 3404 C CA . LEU B 1 66 ? 103.612 131.582 126.971 1.00 49.09 66 LEU B CA 1
ATOM 3405 C C . LEU B 1 66 ? 102.341 132.167 126.371 1.00 53.61 66 LEU B C 1
ATOM 3406 O O . LEU B 1 66 ? 102.024 131.917 125.203 1.00 52.02 66 LEU B O 1
ATOM 3411 N N . THR B 1 67 ? 101.597 132.946 127.160 1.00 58.25 67 THR B N 1
ATOM 3412 C CA . THR B 1 67 ? 100.392 133.587 126.643 1.00 52.44 67 THR B CA 1
ATOM 3413 C C . THR B 1 67 ? 100.726 134.555 125.516 1.00 57.10 67 THR B C 1
ATOM 3414 O O . THR B 1 67 ? 100.004 134.623 124.513 1.00 58.64 67 THR B O 1
ATOM 3418 N N . THR B 1 68 ? 101.810 135.313 125.665 1.00 54.01 68 THR B N 1
ATOM 3419 C CA . THR B 1 68 ? 102.210 136.257 124.626 1.00 48.70 68 THR B CA 1
ATOM 3420 C C . THR B 1 68 ? 102.596 135.532 123.342 1.00 53.65 68 THR B C 1
ATOM 3421 O O . THR B 1 68 ? 102.190 135.930 122.247 1.00 53.44 68 THR B O 1
ATOM 3425 N N . MET B 1 69 ? 103.385 134.461 123.462 1.00 51.02 69 MET B N 1
ATOM 3426 C CA . MET B 1 69 ? 103.767 133.690 122.283 1.00 45.77 69 MET B CA 1
ATOM 3427 C C . MET B 1 69 ? 102.552 133.062 121.612 1.00 51.03 69 MET B C 1
ATOM 3428 O O . MET B 1 69 ? 102.457 133.046 120.380 1.00 57.61 69 MET B O 1
ATOM 3433 N N . MET B 1 70 ? 101.618 132.532 122.403 1.00 44.42 70 MET B N 1
ATOM 3434 C CA . MET B 1 70 ? 100.416 131.946 121.819 1.00 42.56 70 MET B CA 1
ATOM 3435 C C . MET B 1 70 ? 99.546 133.011 121.166 1.00 49.25 70 MET B C 1
ATOM 3436 O O . MET B 1 70 ? 98.933 132.761 120.121 1.00 46.04 70 MET B O 1
ATOM 3441 N N . LEU B 1 71 ? 99.474 134.198 121.770 1.00 51.32 71 LEU B N 1
ATOM 3442 C CA . LEU B 1 71 ? 98.652 135.267 121.211 1.00 44.46 71 LEU B CA 1
ATOM 3443 C C . LEU B 1 71 ? 99.155 135.694 119.838 1.00 45.94 71 LEU B C 1
ATOM 3444 O O . LEU B 1 71 ? 98.374 135.811 118.889 1.00 53.77 71 LEU B O 1
ATOM 3449 N N . LEU B 1 72 ? 100.461 135.940 119.717 1.00 40.99 72 LEU B N 1
ATOM 3450 C CA . LEU B 1 72 ? 101.014 136.316 118.420 1.00 44.49 72 LEU B CA 1
ATOM 3451 C C . LEU B 1 72 ? 100.902 135.176 117.418 1.00 51.21 72 LEU B C 1
ATOM 3452 O O . LEU B 1 72 ? 100.574 135.403 116.248 1.00 52.24 72 LEU B O 1
ATOM 3457 N N . ALA B 1 73 ? 101.169 133.944 117.857 1.00 48.59 73 ALA B N 1
ATOM 3458 C CA . ALA B 1 73 ? 101.053 132.802 116.958 1.00 42.63 73 ALA B CA 1
ATOM 3459 C C . ALA B 1 73 ? 99.619 132.620 116.482 1.00 45.63 73 ALA B C 1
ATOM 3460 O O . ALA B 1 73 ? 99.380 132.359 115.299 1.00 57.57 73 ALA B O 1
ATOM 3462 N N . ALA B 1 74 ? 98.651 132.756 117.390 1.00 46.04 74 ALA B N 1
ATOM 3463 C CA . ALA B 1 74 ? 97.250 132.685 116.989 1.00 45.13 74 ALA B CA 1
ATOM 3464 C C . ALA B 1 74 ? 96.882 133.846 116.074 1.00 44.91 74 ALA B C 1
ATOM 3465 O O . ALA B 1 74 ? 96.115 133.674 115.121 1.00 48.97 74 ALA B O 1
ATOM 3467 N N . LEU B 1 75 ? 97.448 135.008 116.303 1.00 42.04 75 LEU B N 1
ATOM 3468 C CA . LEU B 1 75 ? 97.028 136.163 115.472 1.00 43.94 75 LEU B CA 1
ATOM 3469 C C . LEU B 1 75 ? 97.615 136.008 114.080 1.00 43.67 75 LEU B C 1
ATOM 3470 O O . LEU B 1 75 ? 96.913 136.373 113.138 1.00 51.98 75 LEU B O 1
ATOM 3475 N N . TRP B 1 76 ? 98.816 135.462 113.930 1.00 42.20 76 TRP B N 1
ATOM 3476 C CA . TRP B 1 76 ? 99.309 135.206 112.583 1.00 39.18 76 TRP B CA 1
ATOM 3477 C C . TRP B 1 76 ? 98.467 134.153 111.881 1.00 47.42 76 TRP B C 1
ATOM 3478 O O . TRP B 1 76 ? 98.155 134.293 110.693 1.00 55.86 76 TRP B O 1
ATOM 3489 N N . ILE B 1 77 ? 98.097 133.090 112.597 1.00 50.70 77 ILE B N 1
ATOM 3490 C CA . ILE B 1 77 ? 97.293 132.033 111.994 1.00 44.43 77 ILE B CA 1
ATOM 3491 C C . ILE B 1 77 ? 95.935 132.572 111.567 1.00 56.40 77 ILE B C 1
ATOM 3492 O O . ILE B 1 77 ? 95.453 132.284 110.466 1.00 61.30 77 ILE B O 1
ATOM 3497 N N . VAL B 1 78 ? 95.302 133.369 112.430 1.00 64.16 78 VAL B N 1
ATOM 3498 C CA . VAL B 1 78 ? 94.008 133.959 112.093 1.00 57.46 78 VAL B CA 1
ATOM 3499 C C . VAL B 1 78 ? 94.143 134.856 110.869 1.00 58.67 78 VAL B C 1
ATOM 3500 O O . VAL B 1 78 ? 93.323 134.803 109.944 1.00 64.33 78 VAL B O 1
ATOM 3504 N N . PHE B 1 79 ? 95.187 135.683 110.840 1.00 56.38 79 PHE B N 1
ATOM 3505 C CA . PHE B 1 79 ? 95.441 136.506 109.664 1.00 57.81 79 PHE B CA 1
ATOM 3506 C C . PHE B 1 79 ? 95.730 135.639 108.446 1.00 60.88 79 PHE B C 1
ATOM 3507 O O . PHE B 1 79 ? 95.303 135.959 107.330 1.00 65.52 79 PHE B O 1
ATOM 3515 N N . TYR B 1 80 ? 96.463 134.541 108.640 1.00 58.95 80 TYR B N 1
ATOM 3516 C CA . TYR B 1 80 ? 96.763 133.642 107.530 1.00 58.38 80 TYR B CA 1
ATOM 3517 C C . TYR B 1 80 ? 95.499 132.995 106.983 1.00 60.49 80 TYR B C 1
ATOM 3518 O O . TYR B 1 80 ? 95.333 132.876 105.762 1.00 65.32 80 TYR B O 1
ATOM 3527 N N . LEU B 1 81 ? 94.599 132.559 107.866 1.00 63.35 81 LEU B N 1
ATOM 3528 C CA . LEU B 1 81 ? 93.386 131.885 107.415 1.00 59.96 81 LEU B CA 1
ATOM 3529 C C . LEU B 1 81 ? 92.493 132.820 106.612 1.00 62.70 81 LEU B C 1
ATOM 3530 O O . LEU B 1 81 ? 91.926 132.421 105.590 1.00 64.43 81 LEU B O 1
ATOM 3535 N N . LEU B 1 82 ? 92.352 134.070 107.061 1.00 67.07 82 LEU B N 1
ATOM 3536 C CA . LEU B 1 82 ? 91.512 135.021 106.341 1.00 67.27 82 LEU B CA 1
ATOM 3537 C C . LEU B 1 82 ? 92.077 135.329 104.962 1.00 70.49 82 LEU B C 1
ATOM 3538 O O . LEU B 1 82 ? 91.328 135.429 103.983 1.00 73.08 82 LEU B O 1
ATOM 3543 N N . ARG B 1 83 ? 93.397 135.478 104.860 1.00 74.20 83 ARG B N 1
ATOM 3544 C CA . ARG B 1 83 ? 94.029 135.800 103.588 1.00 73.83 83 ARG B CA 1
ATOM 3545 C C . ARG B 1 83 ? 94.163 134.595 102.666 1.00 77.86 83 ARG B C 1
ATOM 3546 O O . ARG B 1 83 ? 94.554 134.766 101.506 1.00 76.88 83 ARG B O 1
ATOM 3554 N N . THR B 1 84 ? 93.857 133.388 103.147 1.00 80.98 84 THR B N 1
ATOM 3555 C CA . THR B 1 84 ? 93.957 132.184 102.335 1.00 80.37 84 THR B CA 1
ATOM 3556 C C . THR B 1 84 ? 92.608 131.539 102.042 1.00 83.53 84 THR B C 1
ATOM 3557 O O . THR B 1 84 ? 92.495 130.808 101.054 1.00 85.07 84 THR B O 1
ATOM 3561 N N . ALA B 1 85 ? 91.583 131.816 102.851 1.00 86.52 85 ALA B N 1
ATOM 3562 C CA . ALA B 1 85 ? 90.283 131.182 102.661 1.00 86.55 85 ALA B CA 1
ATOM 3563 C C . ALA B 1 85 ? 89.615 131.592 101.355 1.00 89.70 85 ALA B C 1
ATOM 3564 O O . ALA B 1 85 ? 88.650 130.942 100.940 1.00 88.41 85 ALA B O 1
ATOM 3566 N N . ARG B 1 86 ? 90.095 132.650 100.707 1.00 92.71 86 ARG B N 1
ATOM 3567 C CA . ARG B 1 86 ? 89.533 133.094 99.435 1.00 91.65 86 ARG B CA 1
ATOM 3568 C C . ARG B 1 86 ? 89.644 132.011 98.369 1.00 90.95 86 ARG B C 1
ATOM 3569 O O . ARG B 1 86 ? 90.499 132.084 97.487 1.00 90.59 86 ARG B O 1
ATOM 3577 N N . HIS B 1 97 ? 104.424 114.409 100.430 1.00 90.10 97 HIS B N 1
ATOM 3578 C CA . HIS B 1 97 ? 104.978 115.704 100.805 1.00 90.06 97 HIS B CA 1
ATOM 3579 C C . HIS B 1 97 ? 104.313 116.235 102.068 1.00 93.21 97 HIS B C 1
ATOM 3580 O O . HIS B 1 97 ? 104.842 117.124 102.732 1.00 96.97 97 HIS B O 1
ATOM 3587 N N . ALA B 1 98 ? 103.146 115.684 102.394 1.00 82.40 98 ALA B N 1
ATOM 3588 C CA . ALA B 1 98 ? 102.409 116.091 103.584 1.00 81.85 98 ALA B CA 1
ATOM 3589 C C . ALA B 1 98 ? 102.882 115.384 104.844 1.00 84.02 98 ALA B C 1
ATOM 3590 O O . ALA B 1 98 ? 102.369 115.680 105.930 1.00 83.89 98 ALA B O 1
ATOM 3592 N N . GLY B 1 99 ? 103.838 114.468 104.735 1.00 75.63 99 GLY B N 1
ATOM 3593 C CA . GLY B 1 99 ? 104.338 113.750 105.881 1.00 72.74 99 GLY B CA 1
ATOM 3594 C C . GLY B 1 99 ? 103.452 112.587 106.274 1.00 72.80 99 GLY B C 1
ATOM 3595 O O . GLY B 1 99 ? 102.574 112.160 105.519 1.00 74.33 99 GLY B O 1
ATOM 3596 N N . PRO B 1 100 ? 103.682 112.045 107.467 1.00 55.08 100 PRO B N 1
ATOM 3597 C CA . PRO B 1 100 ? 102.907 110.885 107.920 1.00 54.42 100 PRO B CA 1
ATOM 3598 C C . PRO B 1 100 ? 101.421 111.196 108.034 1.00 51.93 100 PRO B C 1
ATOM 3599 O O . PRO B 1 100 ? 101.020 112.316 108.355 1.00 55.98 100 PRO B O 1
ATOM 3603 N N . ILE B 1 101 ? 100.600 110.180 107.768 1.00 44.63 101 ILE B N 1
ATOM 3604 C CA . ILE B 1 101 ? 99.151 110.355 107.781 1.00 51.37 101 ILE B CA 1
ATOM 3605 C C . ILE B 1 101 ? 98.616 110.347 109.208 1.00 51.09 101 ILE B C 1
ATOM 3606 O O . ILE B 1 101 ? 97.619 111.009 109.517 1.00 52.41 101 ILE B O 1
ATOM 3611 N N . TRP B 1 102 ? 99.268 109.602 110.097 1.00 41.00 102 TRP B N 1
ATOM 3612 C CA . TRP B 1 102 ? 98.819 109.487 111.480 1.00 38.13 102 TRP B CA 1
ATOM 3613 C C . TRP B 1 102 ? 99.055 110.777 112.255 1.00 40.93 102 TRP B C 1
ATOM 3614 O O . TRP B 1 102 ? 98.575 110.924 113.382 1.00 45.40 102 TRP B O 1
ATOM 3625 N N . LEU B 1 103 ? 99.805 111.709 111.664 1.00 41.48 103 LEU B N 1
ATOM 3626 C CA . LEU B 1 103 ? 100.122 112.956 112.355 1.00 36.01 103 LEU B CA 1
ATOM 3627 C C . LEU B 1 103 ? 98.865 113.764 112.648 1.00 43.19 103 LEU B C 1
ATOM 3628 O O . LEU B 1 103 ? 98.718 114.320 113.743 1.00 45.89 103 LEU B O 1
ATOM 3633 N N . ARG B 1 104 ? 97.952 113.849 111.679 1.00 52.27 104 ARG B N 1
ATOM 3634 C CA . ARG B 1 104 ? 96.730 114.624 111.87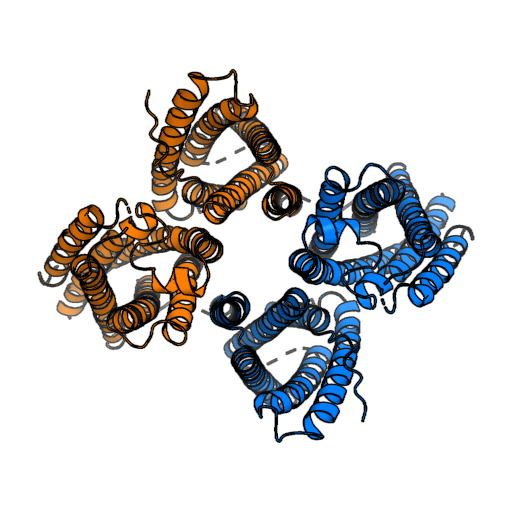4 1.00 40.70 104 ARG B CA 1
ATOM 3635 C C . ARG B 1 104 ? 95.860 114.024 112.970 1.00 48.05 104 ARG B C 1
ATOM 3636 O O . ARG B 1 104 ? 95.284 114.755 113.784 1.00 55.77 104 ARG B O 1
ATOM 3644 N N . GLY B 1 105 ? 95.749 112.696 113.007 1.00 43.30 105 GLY B N 1
ATOM 3645 C CA . GLY B 1 105 ? 94.941 112.060 114.035 1.00 40.49 105 GLY B CA 1
ATOM 3646 C C . GLY B 1 105 ? 95.491 112.288 115.429 1.00 43.08 105 GLY B C 1
ATOM 3647 O O . GLY B 1 105 ? 94.739 112.515 116.380 1.00 47.97 105 GLY B O 1
ATOM 3648 N N . GLY B 1 106 ? 96.815 112.221 115.570 1.00 34.94 106 GLY B N 1
ATOM 3649 C CA . GLY B 1 106 ? 97.420 112.478 116.865 1.00 38.81 106 GLY B CA 1
ATOM 3650 C C . GLY B 1 106 ? 97.254 113.917 117.313 1.00 41.45 106 GLY B C 1
ATOM 3651 O O . GLY B 1 106 ? 97.076 114.191 118.501 1.00 45.41 106 GLY B O 1
ATOM 3652 N N . LEU B 1 107 ? 97.319 114.857 116.369 1.00 37.04 107 LEU B N 1
ATOM 3653 C CA . LEU B 1 107 ? 97.157 116.266 116.709 1.00 37.69 107 LEU B CA 1
ATOM 3654 C C . LEU B 1 107 ? 95.753 116.549 117.231 1.00 44.44 107 LEU B C 1
ATOM 3655 O O . LEU B 1 107 ? 95.581 117.243 118.240 1.00 44.95 107 LEU B O 1
ATOM 3660 N N . VAL B 1 108 ? 94.735 116.014 116.555 1.00 41.79 108 VAL B N 1
ATOM 3661 C CA . VAL B 1 108 ? 93.356 116.254 116.973 1.00 34.45 108 VAL B CA 1
ATOM 3662 C C . VAL B 1 108 ? 93.076 115.580 118.309 1.00 41.46 108 VAL B C 1
ATOM 3663 O O . VAL B 1 108 ? 92.444 116.165 119.196 1.00 46.20 108 VAL B O 1
ATOM 3667 N N . LEU B 1 109 ? 93.540 114.339 118.476 1.00 34.31 109 LEU B N 1
ATOM 3668 C CA . LEU B 1 109 ? 93.284 113.617 119.717 1.00 37.79 109 LEU B CA 1
ATOM 3669 C C . LEU B 1 109 ? 93.932 114.314 120.905 1.00 43.02 109 LEU B C 1
ATOM 3670 O O . LEU B 1 109 ? 93.282 114.551 121.930 1.00 41.11 109 LEU B O 1
ATOM 3675 N N . PHE B 1 110 ? 95.214 114.655 120.786 1.00 42.60 110 PHE B N 1
ATOM 3676 C CA . PHE B 1 110 ? 95.901 115.308 121.893 1.00 32.61 110 PHE B CA 1
ATOM 3677 C C . PHE B 1 110 ? 95.500 116.771 122.020 1.00 39.09 110 PHE B C 1
ATOM 3678 O O . PHE B 1 110 ? 95.585 117.342 123.113 1.00 40.19 110 PHE B O 1
ATOM 3686 N N . GLY B 1 111 ? 95.064 117.389 120.924 1.00 41.54 111 GLY B N 1
ATOM 3687 C CA . GLY B 1 111 ? 94.502 118.725 121.022 1.00 38.13 111 GLY B CA 1
ATOM 3688 C C . GLY B 1 111 ? 93.197 118.750 121.794 1.00 42.86 111 GLY B C 1
ATOM 3689 O O . GLY B 1 111 ? 92.940 119.675 122.568 1.00 43.04 111 GLY B O 1
ATOM 3690 N N . ILE B 1 112 ? 92.351 117.737 121.589 1.00 46.26 112 ILE B N 1
ATOM 3691 C CA . ILE B 1 112 ? 91.097 117.649 122.331 1.00 41.82 112 ILE B CA 1
ATOM 3692 C C . ILE B 1 112 ? 91.370 117.437 123.813 1.00 46.08 112 ILE B C 1
ATOM 3693 O O . ILE B 1 112 ? 90.728 118.052 124.673 1.00 50.47 112 ILE B O 1
ATOM 3698 N N . CYS B 1 113 ? 92.327 116.567 124.136 1.00 55.65 113 CYS B N 1
ATOM 3699 C CA . CYS B 1 113 ? 92.666 116.320 125.534 1.00 48.69 113 CYS B CA 1
ATOM 3700 C C . CYS B 1 113 ? 93.198 117.580 126.202 1.00 48.23 113 CYS B C 1
ATOM 3701 O O . CYS B 1 113 ? 92.922 117.830 127.381 1.00 58.57 113 CYS B O 1
ATOM 3704 N N . THR B 1 114 ? 93.979 118.376 125.470 1.00 45.64 114 THR B N 1
ATOM 3705 C CA . THR B 1 114 ? 94.426 119.658 126.004 1.00 53.23 114 THR B CA 1
ATOM 3706 C C . THR B 1 114 ? 93.248 120.593 126.247 1.00 56.04 114 THR B C 1
ATOM 3707 O O . THR B 1 114 ? 93.201 121.296 127.261 1.00 54.56 114 THR B O 1
ATOM 3711 N N . LEU B 1 115 ? 92.287 120.612 125.321 1.00 54.78 115 LEU B N 1
ATOM 3712 C CA . LEU B 1 115 ? 91.125 121.481 125.471 1.00 49.88 115 LEU B CA 1
ATOM 3713 C C . LEU B 1 115 ? 90.313 121.114 126.705 1.00 49.58 115 LEU B C 1
ATOM 3714 O O . LEU B 1 115 ? 89.824 121.998 127.418 1.00 54.01 115 LEU B O 1
ATOM 3719 N N . VAL B 1 116 ? 90.146 119.817 126.966 1.00 50.75 116 VAL B N 1
ATOM 3720 C CA . VAL B 1 116 ? 89.431 119.385 128.164 1.00 52.83 116 VAL B CA 1
ATOM 3721 C C . VAL B 1 116 ? 90.167 119.852 129.413 1.00 53.75 116 VAL B C 1
ATOM 3722 O O . VAL B 1 116 ? 89.558 120.359 130.364 1.00 60.41 116 VAL B O 1
ATOM 3726 N N . MET B 1 117 ? 91.491 119.691 129.430 1.00 61.96 117 MET B N 1
ATOM 3727 C CA . MET B 1 117 ? 92.289 120.245 130.517 1.00 63.14 117 MET B CA 1
ATOM 3728 C C . MET B 1 117 ? 92.191 121.764 130.546 1.00 64.05 117 MET B C 1
ATOM 3729 O O . MET B 1 117 ? 92.112 122.370 131.621 1.00 66.16 117 MET B O 1
ATOM 3734 N N . ASP B 1 118 ? 92.195 122.439 129.406 1.00 63.36 118 ASP B N 1
ATOM 3735 C CA . ASP B 1 118 ? 92.054 123.912 129.471 1.00 64.07 118 ASP B CA 1
ATOM 3736 C C . ASP B 1 118 ? 90.643 124.299 129.896 1.00 67.29 118 ASP B C 1
ATOM 3737 O O . ASP B 1 118 ? 90.516 125.288 130.609 1.00 68.86 118 ASP B O 1
ATOM 3742 N N . VAL B 1 119 ? 89.622 123.546 129.487 1.00 68.91 119 VAL B N 1
ATOM 3743 C CA . VAL B 1 119 ? 88.280 123.885 129.958 1.00 62.94 119 VAL B CA 1
ATOM 3744 C C . VAL B 1 119 ? 88.184 123.711 131.468 1.00 65.29 119 VAL B C 1
ATOM 3745 O O . VAL B 1 119 ? 87.612 124.555 132.169 1.00 73.46 119 VAL B O 1
ATOM 3749 N N . PHE B 1 120 ? 88.739 122.618 131.993 1.00 68.29 120 PHE B N 1
ATOM 3750 C CA . PHE B 1 120 ? 88.687 122.384 133.432 1.00 65.70 120 PHE B CA 1
ATOM 3751 C C . PHE B 1 120 ? 89.466 123.436 134.207 1.00 69.35 120 PHE B C 1
ATOM 3752 O O . PHE B 1 120 ? 89.109 123.754 135.347 1.00 74.61 120 PHE B O 1
ATOM 3760 N N . LYS B 1 121 ? 90.529 123.983 133.616 1.00 72.36 121 LYS B N 1
ATOM 3761 C CA . LYS B 1 121 ? 91.325 124.983 134.317 1.00 73.84 121 LYS B CA 1
ATOM 3762 C C . LYS B 1 121 ? 90.557 126.290 134.485 1.00 74.59 121 LYS B C 1
ATOM 3763 O O . LYS B 1 121 ? 90.598 126.908 135.554 1.00 75.75 121 LYS B O 1
ATOM 3769 N N . THR B 1 122 ? 89.850 126.726 133.440 1.00 73.58 122 THR B N 1
ATOM 3770 C CA . THR B 1 122 ? 89.064 127.951 133.548 1.00 76.58 122 THR B CA 1
ATOM 3771 C C . THR B 1 122 ? 87.941 127.794 134.564 1.00 80.32 122 THR B C 1
ATOM 3772 O O . THR B 1 122 ? 87.652 128.713 135.333 1.00 84.04 122 THR B O 1
ATOM 3776 N N . GLY B 1 123 ? 87.290 126.631 134.571 1.00 83.59 123 GLY B N 1
ATOM 3777 C CA . GLY B 1 123 ? 86.216 126.405 135.527 1.00 84.10 123 GLY B CA 1
ATOM 3778 C C . GLY B 1 123 ? 86.697 126.449 136.961 1.00 86.56 123 GLY B C 1
ATOM 3779 O O . GLY B 1 123 ? 86.031 127.002 137.838 1.00 89.12 123 GLY B O 1
ATOM 3780 N N . TYR B 1 124 ? 87.913 126.002 137.193 1.00 83.42 124 TYR B N 1
ATOM 3781 C CA . TYR B 1 124 ? 88.402 125.948 138.578 1.00 86.24 124 TYR B CA 1
ATOM 3782 C C . TYR B 1 124 ? 88.877 127.336 138.928 1.00 92.07 124 TYR B C 1
ATOM 3783 O O . TYR B 1 124 ? 88.569 127.869 139.998 1.00 95.98 124 TYR B O 1
ATOM 3792 N N . TYR B 1 125 ? 89.667 127.949 138.057 1.00 93.22 125 TYR B N 1
ATOM 3793 C CA . TYR B 1 125 ? 90.255 129.254 138.440 1.00 91.79 125 TYR B CA 1
ATOM 3794 C C . TYR B 1 125 ? 89.220 130.387 138.354 1.00 94.86 125 TYR B C 1
ATOM 3795 O O . TYR B 1 125 ? 89.596 131.515 138.715 1.00 97.52 125 TYR B O 1
ATOM 3804 N N . SER B 1 126 ? 87.987 130.145 137.878 1.00 96.52 126 SER B N 1
ATOM 3805 C CA . SER B 1 126 ? 86.975 131.192 137.884 1.00 96.19 126 SER B CA 1
ATOM 3806 C C . SER B 1 126 ? 86.125 131.208 139.142 1.00 98.67 126 SER B C 1
ATOM 3807 O O . SER B 1 126 ? 85.517 132.233 139.446 1.00 98.62 126 SER B O 1
ATOM 3810 N N . SER B 1 127 ? 86.065 130.093 139.874 1.00 105.51 127 SER B N 1
ATOM 3811 C CA . SER B 1 127 ? 85.318 130.074 141.126 1.00 106.13 127 SER B CA 1
ATOM 3812 C C . SER B 1 127 ? 85.929 131.020 142.150 1.00 107.46 127 SER B C 1
ATOM 3813 O O . SER B 1 127 ? 85.200 131.701 142.880 1.00 106.88 127 SER B O 1
ATOM 3816 N N . PHE B 1 128 ? 87.256 131.082 142.217 1.00 109.74 128 PHE B N 1
ATOM 3817 C CA . PHE B 1 128 ? 87.938 132.019 143.096 1.00 110.00 128 PHE B CA 1
ATOM 3818 C C . PHE B 1 128 ? 88.908 132.850 142.271 1.00 111.18 128 PHE B C 1
ATOM 3819 O O . PHE B 1 128 ? 89.628 132.339 141.412 1.00 112.25 128 PHE B O 1
ATOM 3827 N N . PHE B 1 129 ? 88.916 134.151 142.547 1.00 119.32 129 PHE B N 1
ATOM 3828 C CA . PHE B 1 129 ? 89.814 135.077 141.869 1.00 120.18 129 PHE B CA 1
ATOM 3829 C C . PHE B 1 129 ? 90.466 135.996 142.892 1.00 122.28 129 PHE B C 1
ATOM 3830 O O . PHE B 1 129 ? 91.430 136.704 142.585 1.00 120.89 129 PHE B O 1
ATOM 3838 N N . GLU B 1 130 ? 89.936 135.984 144.116 1.00 130.54 130 GLU B N 1
ATOM 3839 C CA . GLU B 1 130 ? 90.440 136.855 145.171 1.00 129.33 130 GLU B CA 1
ATOM 3840 C C . GLU B 1 130 ? 91.831 136.455 145.643 1.00 128.95 130 GLU B C 1
ATOM 3841 O O . GLU B 1 130 ? 92.516 137.273 146.266 1.00 127.94 130 GLU B O 1
ATOM 3847 N N . CYS B 1 131 ? 92.261 135.225 145.369 1.00 129.23 131 CYS B N 1
ATOM 3848 C CA . CYS B 1 131 ? 93.543 134.724 145.843 1.00 129.51 131 CYS B CA 1
ATOM 3849 C C . CYS B 1 131 ? 94.344 134.065 144.723 1.00 128.92 131 CYS B C 1
ATOM 3850 O O . CYS B 1 131 ? 95.077 133.103 144.960 1.00 129.33 131 CYS B O 1
ATOM 3853 N N . GLN B 1 132 ? 94.217 134.571 143.498 1.00 119.27 132 GLN B N 1
ATOM 3854 C CA . GLN B 1 132 ? 94.990 134.026 142.391 1.00 119.06 132 GLN B CA 1
ATOM 3855 C C . GLN B 1 132 ? 95.128 135.094 141.315 1.00 119.47 132 GLN B C 1
ATOM 3856 O O . GLN B 1 132 ? 94.198 135.877 141.096 1.00 119.50 132 GLN B O 1
ATOM 3862 N N . SER B 1 133 ? 96.279 135.118 140.652 1.00 112.99 133 SER B N 1
ATOM 3863 C CA . SER B 1 133 ? 96.580 136.162 139.685 1.00 112.68 133 SER B CA 1
ATOM 3864 C C . SER B 1 133 ? 95.733 136.012 138.425 1.00 111.58 133 SER B C 1
ATOM 3865 O O . SER B 1 133 ? 95.190 134.945 138.123 1.00 112.62 133 SER B O 1
ATOM 3868 N N . ALA B 1 134 ? 95.633 137.113 137.677 1.00 99.53 134 ALA B N 1
ATOM 3869 C CA . ALA B 1 134 ? 94.804 137.137 136.477 1.00 97.06 134 ALA B CA 1
ATOM 3870 C C . ALA B 1 134 ? 95.430 136.325 135.351 1.00 98.40 134 ALA B C 1
ATOM 3871 O O . ALA B 1 134 ? 94.725 135.807 134.478 1.00 99.03 134 ALA B O 1
ATOM 3873 N N . ILE B 1 135 ? 96.757 136.220 135.340 1.00 96.03 135 ILE B N 1
ATOM 3874 C CA . ILE B 1 135 ? 97.451 135.479 134.292 1.00 98.21 135 ILE B CA 1
ATOM 3875 C C . ILE B 1 135 ? 97.098 134.001 134.397 1.00 95.94 135 ILE B C 1
ATOM 3876 O O . ILE B 1 135 ? 97.094 133.280 133.394 1.00 93.48 135 ILE B O 1
ATOM 3881 N N . LYS B 1 136 ? 96.783 133.541 135.611 1.00 98.42 136 LYS B N 1
ATOM 3882 C CA . LYS B 1 136 ? 96.492 132.126 135.807 1.00 98.13 136 LYS B CA 1
ATOM 3883 C C . LYS B 1 136 ? 95.132 131.737 135.238 1.00 102.16 136 LYS B C 1
ATOM 3884 O O . LYS B 1 136 ? 94.904 130.557 134.950 1.00 103.42 136 LYS B O 1
ATOM 3890 N N . ILE B 1 137 ? 94.223 132.693 135.075 1.00 87.28 137 ILE B N 1
ATOM 3891 C CA . ILE B 1 137 ? 92.943 132.392 134.442 1.00 80.39 137 ILE B CA 1
ATOM 3892 C C . ILE B 1 137 ? 92.941 132.807 132.972 1.00 78.33 137 ILE B C 1
ATOM 3893 O O . ILE B 1 137 ? 92.268 132.176 132.152 1.00 80.63 137 ILE B O 1
ATOM 3898 N N . LEU B 1 138 ? 93.703 133.840 132.614 1.00 73.21 138 LEU B N 1
ATOM 3899 C CA . LEU B 1 138 ? 93.781 134.254 131.218 1.00 75.11 138 LEU B CA 1
ATOM 3900 C C . LEU B 1 138 ? 94.554 133.241 130.382 1.00 74.73 138 LEU B C 1
ATOM 3901 O O . LEU B 1 138 ? 94.282 133.076 129.188 1.00 75.41 138 LEU B O 1
ATOM 3906 N N . HIS B 1 139 ? 95.526 132.558 130.989 1.00 69.13 139 HIS B N 1
ATOM 3907 C CA . HIS B 1 139 ? 96.338 131.599 130.242 1.00 66.46 139 HIS B CA 1
ATOM 3908 C C . HIS B 1 139 ? 95.525 130.442 129.669 1.00 69.44 139 HIS B C 1
ATOM 3909 O O . HIS B 1 139 ? 95.662 130.167 128.464 1.00 70.54 139 HIS B O 1
ATOM 3916 N N . PRO B 1 140 ? 94.690 129.729 130.435 1.00 61.99 140 PRO B N 1
ATOM 3917 C CA . PRO B 1 140 ? 93.910 128.643 129.817 1.00 60.48 140 PRO B CA 1
ATOM 3918 C C . PRO B 1 140 ? 92.961 129.114 128.729 1.00 63.12 140 PRO B C 1
ATOM 3919 O O . PRO B 1 140 ? 92.737 128.380 127.759 1.00 64.43 140 PRO B O 1
ATOM 3923 N N . ILE B 1 141 ? 92.391 130.313 128.860 1.00 57.14 141 ILE B N 1
ATOM 3924 C CA . ILE B 1 141 ? 91.494 130.824 127.827 1.00 53.08 141 ILE B CA 1
ATOM 3925 C C . ILE B 1 141 ? 92.255 131.055 126.530 1.00 51.32 141 ILE B C 1
ATOM 3926 O O . ILE B 1 141 ? 91.779 130.713 125.442 1.00 50.14 141 ILE B O 1
ATOM 3931 N N . ILE B 1 142 ? 93.447 131.646 126.623 1.00 57.52 142 ILE B N 1
ATOM 3932 C CA . ILE B 1 142 ? 94.260 131.867 125.432 1.00 57.28 142 ILE B CA 1
ATOM 3933 C C . ILE B 1 142 ? 94.776 130.543 124.884 1.00 60.18 142 ILE B C 1
ATOM 3934 O O . ILE B 1 142 ? 94.830 130.335 123.667 1.00 62.26 142 ILE B O 1
ATOM 3939 N N . GLN B 1 143 ? 95.163 129.628 125.773 1.00 55.20 143 GLN B N 1
ATOM 3940 C CA . GLN B 1 143 ? 95.645 128.328 125.320 1.00 50.31 143 GLN B CA 1
ATOM 3941 C C . GLN B 1 143 ? 94.554 127.563 124.583 1.00 54.31 143 GLN B C 1
ATOM 3942 O O . GLN B 1 143 ? 94.818 126.926 123.556 1.00 58.92 143 GLN B O 1
ATOM 3948 N N . ALA B 1 144 ? 93.321 127.613 125.092 1.00 46.48 144 ALA B N 1
ATOM 3949 C CA . ALA B 1 144 ? 92.218 126.936 124.420 1.00 44.71 144 ALA B CA 1
ATOM 3950 C C . ALA B 1 144 ? 91.971 127.529 123.040 1.00 44.80 144 ALA B C 1
ATOM 3951 O O . ALA B 1 144 ? 91.725 126.793 122.077 1.00 46.40 144 ALA B O 1
ATOM 3953 N N . VAL B 1 145 ? 92.027 128.856 122.925 1.00 44.20 145 VAL B N 1
ATOM 3954 C CA . VAL B 1 145 ? 91.887 129.498 121.622 1.00 45.27 145 VAL B CA 1
ATOM 3955 C C . VAL B 1 145 ? 93.041 129.100 120.711 1.00 50.95 145 VAL B C 1
ATOM 3956 O O . VAL B 1 145 ? 92.845 128.777 119.534 1.00 49.31 145 VAL B O 1
ATOM 3960 N N . PHE B 1 146 ? 94.262 129.110 121.249 1.00 49.89 146 PHE B N 1
ATOM 3961 C CA . PHE B 1 146 ? 95.429 128.750 120.449 1.00 36.64 146 PHE B CA 1
ATOM 3962 C C . PHE B 1 146 ? 95.339 127.314 119.951 1.00 40.23 146 PHE B C 1
ATOM 3963 O O . PHE B 1 146 ? 95.638 127.035 118.786 1.00 41.12 146 PHE B O 1
ATOM 3971 N N . VAL B 1 147 ? 94.920 126.390 120.818 1.00 39.44 147 VAL B N 1
ATOM 3972 C CA . VAL B 1 147 ? 94.804 124.992 120.410 1.00 38.53 147 VAL B CA 1
ATOM 3973 C C . VAL B 1 147 ? 93.722 124.830 119.353 1.00 39.74 147 VAL B C 1
ATOM 3974 O O . VAL B 1 147 ? 93.902 124.108 118.364 1.00 42.36 147 VAL B O 1
ATOM 3978 N N . ILE B 1 148 ? 92.579 125.498 119.537 1.00 40.40 148 ILE B N 1
ATOM 3979 C CA . ILE B 1 148 ? 91.479 125.374 118.584 1.00 34.05 148 ILE B CA 1
ATOM 3980 C C . ILE B 1 148 ? 91.897 125.894 117.215 1.00 35.69 148 ILE B C 1
ATOM 3981 O O . ILE B 1 148 ? 91.679 125.240 116.189 1.00 41.61 148 ILE B O 1
ATOM 3986 N N . VAL B 1 149 ? 92.510 127.077 117.182 1.00 35.19 149 VAL B N 1
ATOM 3987 C CA . VAL B 1 149 ? 92.869 127.684 115.905 1.00 37.85 149 VAL B CA 1
ATOM 3988 C C . VAL B 1 149 ? 94.011 126.924 115.244 1.00 42.99 149 VAL B C 1
ATOM 3989 O O . VAL B 1 149 ? 93.991 126.684 114.031 1.00 44.55 149 VAL B O 1
ATOM 3993 N N . GLN B 1 150 ? 95.021 126.532 116.022 1.00 43.14 150 GLN B N 1
ATOM 3994 C CA . GLN B 1 150 ? 96.158 125.815 115.449 1.00 34.24 150 GLN B CA 1
ATOM 3995 C C . GLN B 1 150 ? 95.749 124.447 114.920 1.00 44.19 150 GLN B C 1
ATOM 3996 O O . GLN B 1 150 ? 96.216 124.024 113.855 1.00 55.60 150 GLN B O 1
ATOM 4002 N N . THR B 1 151 ? 94.896 123.729 115.654 1.00 35.52 151 THR B N 1
ATOM 4003 C CA . THR B 1 151 ? 94.466 122.412 115.199 1.00 27.47 151 THR B CA 1
ATOM 4004 C C . THR B 1 151 ? 93.681 122.508 113.898 1.00 43.89 151 THR B C 1
ATOM 4005 O O . THR B 1 151 ? 93.887 121.704 112.981 1.00 55.18 151 THR B O 1
ATOM 4009 N N . TYR B 1 152 ? 92.772 123.479 113.800 1.00 44.13 152 TYR B N 1
ATOM 4010 C CA . TYR B 1 152 ? 92.043 123.674 112.553 1.00 44.26 152 TYR B CA 1
ATOM 4011 C C . TYR B 1 152 ? 92.976 124.114 111.436 1.00 48.12 152 TYR B C 1
ATOM 4012 O O . TYR B 1 152 ? 92.844 123.665 110.291 1.00 52.19 152 TYR B O 1
ATOM 4021 N N . PHE B 1 153 ? 93.927 124.996 111.751 1.00 42.13 153 PHE B N 1
ATOM 4022 C CA . PHE B 1 153 ? 94.869 125.475 110.745 1.00 42.16 153 PHE B CA 1
ATOM 4023 C C . PHE B 1 153 ? 95.729 124.342 110.203 1.00 47.49 153 PHE B C 1
ATOM 4024 O O . PHE B 1 153 ? 95.960 124.252 108.992 1.00 46.75 153 PHE B O 1
ATOM 4032 N N . LEU B 1 154 ? 96.210 123.467 111.085 1.00 50.80 154 LEU B N 1
ATOM 4033 C CA . LEU B 1 154 ? 97.036 122.347 110.653 1.00 48.61 154 LEU B CA 1
ATOM 4034 C C . LEU B 1 154 ? 96.216 121.262 109.966 1.00 52.43 154 LEU B C 1
ATOM 4035 O O . LEU B 1 154 ? 96.744 120.538 109.119 1.00 58.50 154 LEU B O 1
ATOM 4040 N N . TRP B 1 155 ? 94.935 121.133 110.323 1.00 51.10 155 TRP B N 1
ATOM 4041 C CA . TRP B 1 155 ? 94.097 120.097 109.728 1.00 50.07 155 TRP B CA 1
ATOM 4042 C C . TRP B 1 155 ? 93.884 120.333 108.238 1.00 59.54 155 TRP B C 1
ATOM 4043 O O . TRP B 1 155 ? 93.962 119.394 107.438 1.00 63.92 155 TRP B O 1
ATOM 4054 N N . ILE B 1 156 ? 93.618 121.580 107.844 1.00 59.60 156 ILE B N 1
ATOM 4055 C CA . ILE B 1 156 ? 93.314 121.900 106.455 1.00 60.68 156 ILE B CA 1
ATOM 4056 C C . ILE B 1 156 ? 94.563 122.134 105.622 1.00 64.44 156 ILE B C 1
ATOM 4057 O O . ILE B 1 156 ? 94.455 122.401 104.417 1.00 63.66 156 ILE B O 1
ATOM 4062 N N . SER B 1 157 ? 95.745 122.037 106.220 1.00 70.13 157 SER B N 1
ATOM 4063 C CA . SER B 1 157 ? 96.997 122.264 105.510 1.00 72.08 157 SER B CA 1
ATOM 4064 C C . SER B 1 157 ? 97.262 121.183 104.467 1.00 74.15 157 SER B C 1
ATOM 4065 O O . SER B 1 157 ? 98.407 120.801 104.235 1.00 66.66 157 SER B O 1
ATOM 4068 N N . THR B 1 164 ? 100.172 136.138 99.667 1.00 89.83 164 THR B N 1
ATOM 4069 C CA . THR B 1 164 ? 100.993 134.913 99.866 1.00 94.12 164 THR B CA 1
ATOM 4070 C C . THR B 1 164 ? 102.195 135.242 100.756 1.00 92.43 164 THR B C 1
ATOM 4071 O O . THR B 1 164 ? 102.339 134.578 101.800 1.00 91.07 164 THR B O 1
ATOM 4075 N N . HIS B 1 165 ? 103.013 136.218 100.353 1.00 86.51 165 HIS B N 1
ATOM 4076 C CA . HIS B 1 165 ? 104.241 136.576 101.118 1.00 86.63 165 HIS B CA 1
ATOM 4077 C C . HIS B 1 165 ? 104.927 135.323 101.671 1.00 87.56 165 HIS B C 1
ATOM 4078 O O . HIS B 1 165 ? 105.064 135.188 102.906 1.00 86.42 165 HIS B O 1
ATOM 4085 N N . LEU B 1 166 ? 105.362 134.437 100.772 1.00 81.09 166 LEU B N 1
ATOM 4086 C CA . LEU B 1 166 ? 105.998 133.178 101.218 1.00 78.47 166 LEU B CA 1
ATOM 4087 C C . LEU B 1 166 ? 107.014 133.447 102.323 1.00 78.99 166 LEU B C 1
ATOM 4088 O O . LEU B 1 166 ? 107.209 132.570 103.162 1.00 78.70 166 LEU B O 1
ATOM 4093 N N . ASP B 1 167 ? 107.618 134.620 102.320 1.00 80.06 167 ASP B N 1
ATOM 4094 C CA . ASP B 1 167 ? 108.582 134.982 103.354 1.00 78.49 167 ASP B CA 1
ATOM 4095 C C . ASP B 1 167 ? 107.887 135.228 104.687 1.00 77.04 167 ASP B C 1
ATOM 4096 O O . ASP B 1 167 ? 108.367 134.791 105.739 1.00 75.80 167 ASP B O 1
ATOM 4101 N N . LEU B 1 168 ? 106.759 135.937 104.658 1.00 70.12 168 LEU B N 1
ATOM 4102 C CA . LEU B 1 168 ? 105.996 136.137 105.918 1.00 67.38 168 LEU B CA 1
ATOM 4103 C C . LEU B 1 168 ? 105.488 134.776 106.397 1.00 67.71 168 LEU B C 1
ATOM 4104 O O . LEU B 1 168 ? 105.582 134.501 107.608 1.00 72.92 168 LEU B O 1
ATOM 4109 N N . THR B 1 169 ? 104.976 133.958 105.474 1.00 58.80 169 THR B N 1
ATOM 4110 C CA . THR B 1 169 ? 104.438 132.659 105.865 1.00 58.67 169 THR B CA 1
ATOM 4111 C C . THR B 1 169 ? 105.494 131.816 106.569 1.00 59.38 169 THR B C 1
ATOM 4112 O O . THR B 1 169 ? 105.213 131.167 107.584 1.00 61.52 169 THR B O 1
ATOM 4116 N N . ARG B 1 170 ? 106.716 131.812 106.041 1.00 54.08 170 ARG B N 1
ATOM 4117 C CA . ARG B 1 170 ? 107.783 131.015 106.636 1.00 46.96 170 ARG B CA 1
ATOM 4118 C C . ARG B 1 170 ? 108.116 131.502 108.042 1.00 50.83 170 ARG B C 1
ATOM 4119 O O . ARG B 1 170 ? 108.300 130.702 108.964 1.00 61.84 170 ARG B O 1
ATOM 4127 N N . CYS B 1 171 ? 108.200 132.820 108.221 1.00 54.03 171 CYS B N 1
ATOM 4128 C CA . CYS B 1 171 ? 108.481 133.367 109.545 1.00 52.33 171 CYS B CA 1
ATOM 4129 C C . CYS B 1 171 ? 107.345 133.073 110.515 1.00 51.95 171 CYS B C 1
ATOM 4130 O O . CYS B 1 171 ? 107.585 132.762 111.687 1.00 58.02 171 CYS B O 1
ATOM 4133 N N . GLY B 1 172 ? 106.100 133.180 110.049 1.00 40.33 172 GLY B N 1
ATOM 4134 C CA . GLY B 1 172 ? 104.971 132.880 110.914 1.00 36.53 172 GLY B CA 1
ATOM 4135 C C . GLY B 1 172 ? 104.918 131.421 111.321 1.00 42.40 172 GLY B C 1
ATOM 4136 O O . GLY B 1 172 ? 104.604 131.098 112.470 1.00 44.66 172 GLY B O 1
ATOM 4137 N N . LEU B 1 173 ? 105.208 130.517 110.382 1.00 43.31 173 LEU B N 1
ATOM 4138 C CA . LEU B 1 173 ? 105.278 129.099 110.714 1.00 36.37 173 LEU B CA 1
ATOM 4139 C C . LEU B 1 173 ? 106.418 128.813 111.680 1.00 40.24 173 LEU B C 1
ATOM 4140 O O . LEU B 1 173 ? 106.258 128.032 112.626 1.00 42.02 173 LEU B O 1
ATOM 4145 N N . MET B 1 174 ? 107.577 129.433 111.455 1.00 39.31 174 MET B N 1
ATOM 4146 C CA . MET B 1 174 ? 108.725 129.203 112.325 1.00 33.54 174 MET B CA 1
ATOM 4147 C C . MET B 1 174 ? 108.482 129.759 113.721 1.00 37.01 174 MET B C 1
ATOM 4148 O O . MET B 1 174 ? 108.911 129.164 114.716 1.00 39.47 174 MET B O 1
ATOM 4153 N N . PHE B 1 175 ? 107.812 130.909 113.814 1.00 36.54 175 PHE B N 1
ATOM 4154 C CA . PHE B 1 175 ? 107.476 131.458 115.121 1.00 34.82 175 PHE B CA 1
ATOM 4155 C C . PHE B 1 175 ? 106.502 130.553 115.865 1.00 39.67 175 PHE B C 1
ATOM 4156 O O . PHE B 1 175 ? 106.638 130.347 117.076 1.00 48.87 175 PHE B O 1
ATOM 4164 N N . THR B 1 176 ? 105.507 130.012 115.158 1.00 40.16 176 THR B N 1
ATOM 4165 C CA . THR B 1 176 ? 104.566 129.100 115.796 1.00 34.69 176 THR B CA 1
ATOM 4166 C C . THR B 1 176 ? 105.233 127.786 116.176 1.00 35.55 176 THR B C 1
ATOM 4167 O O . THR B 1 176 ? 104.877 127.188 117.197 1.00 41.29 176 THR B O 1
ATOM 4171 N N . LEU B 1 177 ? 106.188 127.321 115.372 1.00 29.96 177 LEU B N 1
ATOM 4172 C CA . LEU B 1 177 ? 106.933 126.120 115.733 1.00 27.60 177 LEU B CA 1
ATOM 4173 C C . LEU B 1 177 ? 107.706 126.343 117.026 1.00 28.30 177 LEU B C 1
ATOM 4174 O O . LEU B 1 177 ? 107.718 125.478 117.910 1.00 36.42 177 LEU B O 1
ATOM 4179 N N . ALA B 1 178 ? 108.346 127.506 117.163 1.00 33.83 178 ALA B N 1
ATOM 4180 C CA . ALA B 1 178 ? 109.026 127.831 118.409 1.00 29.44 178 ALA B CA 1
ATOM 4181 C C . ALA B 1 178 ? 108.040 128.033 119.551 1.00 34.09 178 ALA B C 1
ATOM 4182 O O . ALA B 1 178 ? 108.377 127.782 120.712 1.00 35.04 178 ALA B O 1
ATOM 4184 N N . THR B 1 179 ? 106.826 128.496 119.242 1.00 39.82 179 THR B N 1
ATOM 4185 C CA . THR B 1 179 ? 105.801 128.646 120.269 1.00 32.17 179 THR B CA 1
ATOM 4186 C C . THR B 1 179 ? 105.433 127.303 120.883 1.00 38.13 179 THR B C 1
ATOM 4187 O O . THR B 1 179 ? 105.288 127.186 122.104 1.00 41.04 179 THR B O 1
ATOM 4191 N N . ASN B 1 180 ? 105.277 126.274 120.049 1.00 36.40 180 ASN B N 1
ATOM 4192 C CA . ASN B 1 180 ? 104.926 124.957 120.563 1.00 29.91 180 ASN B CA 1
ATOM 4193 C C . ASN B 1 180 ? 106.095 124.317 121.300 1.00 34.59 180 ASN B C 1
ATOM 4194 O O . ASN B 1 180 ? 105.897 123.634 122.310 1.00 37.65 180 ASN B O 1
ATOM 4199 N N . LEU B 1 181 ? 107.318 124.525 120.810 1.00 34.69 181 LEU B N 1
ATOM 4200 C CA . LEU B 1 181 ? 108.485 124.006 121.515 1.00 33.22 181 LEU B CA 1
ATOM 4201 C C . LEU B 1 181 ? 108.706 124.728 122.838 1.00 34.09 181 LEU B C 1
ATOM 4202 O O . LEU B 1 181 ? 109.163 124.115 123.806 1.00 40.71 181 LEU B O 1
ATOM 4207 N N . ALA B 1 182 ? 108.397 126.025 122.895 1.00 28.60 182 ALA B N 1
ATOM 4208 C CA . ALA B 1 182 ? 108.419 126.729 124.171 1.00 24.73 182 ALA B CA 1
ATOM 4209 C C . ALA B 1 182 ? 107.367 126.171 125.117 1.00 37.34 182 ALA B C 1
ATOM 4210 O O . ALA B 1 182 ? 107.620 126.015 126.318 1.00 44.65 182 ALA B O 1
ATOM 4212 N N . ILE B 1 183 ? 106.176 125.870 124.599 1.00 31.44 183 ILE B N 1
ATOM 4213 C CA . ILE B 1 183 ? 105.142 125.240 125.411 1.00 25.78 183 ILE B CA 1
ATOM 4214 C C . ILE B 1 183 ? 105.574 123.842 125.828 1.00 39.27 183 ILE B C 1
ATOM 4215 O O . ILE B 1 183 ? 105.330 123.415 126.963 1.00 47.50 183 ILE B O 1
ATOM 4220 N N . TRP B 1 184 ? 106.227 123.109 124.922 1.00 41.19 184 TRP B N 1
ATOM 4221 C CA . TRP B 1 184 ? 106.687 121.765 125.242 1.00 32.93 184 TRP B CA 1
ATOM 4222 C C . TRP B 1 184 ? 107.697 121.779 126.383 1.00 41.68 184 TRP B C 1
ATOM 4223 O O . TRP B 1 184 ? 107.624 120.946 127.294 1.00 47.28 184 TRP B O 1
ATOM 4234 N N . MET B 1 185 ? 108.645 122.718 126.353 1.00 32.87 185 MET B N 1
ATOM 4235 C CA . MET B 1 185 ? 109.657 122.765 127.402 1.00 33.47 185 MET B CA 1
ATOM 4236 C C . MET B 1 185 ? 109.055 123.166 128.741 1.00 38.62 185 MET B C 1
ATOM 4237 O O . MET B 1 185 ? 109.433 122.622 129.784 1.00 46.88 185 MET B O 1
ATOM 4242 N N . ALA B 1 186 ? 108.130 124.126 128.738 1.00 40.02 186 ALA B N 1
ATOM 4243 C CA . ALA B 1 186 ? 107.494 124.540 129.982 1.00 36.93 186 ALA B CA 1
ATOM 4244 C C . ALA B 1 186 ? 106.677 123.405 130.584 1.00 48.20 186 ALA B C 1
ATOM 4245 O O . ALA B 1 186 ? 106.660 123.222 131.807 1.00 51.89 186 ALA B O 1
ATOM 4247 N N . ALA B 1 187 ? 105.985 122.639 129.740 1.00 40.98 187 ALA B N 1
ATOM 4248 C CA . ALA B 1 187 ? 105.222 121.497 130.231 1.00 35.37 187 ALA B CA 1
ATOM 4249 C C . ALA B 1 187 ? 106.134 120.425 130.811 1.00 42.06 187 ALA B C 1
ATOM 4250 O O . ALA B 1 187 ? 105.824 119.838 131.853 1.00 45.46 187 ALA B O 1
ATOM 4252 N N . VAL B 1 188 ? 107.262 120.155 130.151 1.00 39.17 188 VAL B N 1
ATOM 4253 C CA . VAL B 1 188 ? 108.209 119.166 130.663 1.00 31.64 188 VAL B CA 1
ATOM 4254 C C . VAL B 1 188 ? 108.770 119.615 132.004 1.00 35.95 188 VAL B C 1
ATOM 4255 O O . VAL B 1 188 ? 108.893 118.820 132.944 1.00 42.24 188 VAL B O 1
ATOM 4259 N N . VAL B 1 189 ? 109.114 120.899 132.117 1.00 42.79 189 VAL B N 1
ATOM 4260 C CA . VAL B 1 189 ? 109.649 121.427 133.367 1.00 42.05 189 VAL B CA 1
ATOM 4261 C C . VAL B 1 189 ? 108.607 121.363 134.476 1.00 50.71 189 VAL B C 1
ATOM 4262 O O . VAL B 1 189 ? 108.945 121.121 135.642 1.00 56.48 189 VAL B O 1
ATOM 4266 N N . ASP B 1 190 ? 107.330 121.565 134.140 1.00 51.77 190 ASP B N 1
ATOM 4267 C CA . ASP B 1 190 ? 106.282 121.561 135.155 1.00 51.35 190 ASP B CA 1
ATOM 4268 C C . ASP B 1 190 ? 106.189 120.213 135.861 1.00 56.29 190 ASP B C 1
ATOM 4269 O O . ASP B 1 190 ? 106.057 120.156 137.088 1.00 60.66 190 ASP B O 1
ATOM 4274 N N . GLU B 1 191 ? 106.251 119.117 135.104 1.00 52.09 191 GLU B N 1
ATOM 4275 C CA . GLU B 1 191 ? 106.184 117.799 135.725 1.00 53.56 191 GLU B CA 1
ATOM 4276 C C . GLU B 1 191 ? 107.429 117.495 136.547 1.00 58.13 191 GLU B C 1
ATOM 4277 O O . GLU B 1 191 ? 107.345 116.788 137.557 1.00 63.47 191 GLU B O 1
ATOM 4283 N N . SER B 1 192 ? 108.586 118.010 136.132 1.00 55.49 192 SER B N 1
ATOM 4284 C CA . SER B 1 192 ? 109.822 117.736 136.855 1.00 54.63 192 SER B CA 1
ATOM 4285 C C . SER B 1 192 ? 109.827 118.403 138.224 1.00 59.98 192 SER B C 1
ATOM 4286 O O . SER B 1 192 ? 110.187 117.779 139.228 1.00 63.33 192 SER B O 1
ATOM 4289 N N . VAL B 1 193 ? 109.426 119.676 138.288 1.00 61.45 193 VAL B N 1
ATOM 4290 C CA . VAL B 1 193 ? 109.491 120.410 139.545 1.00 64.30 193 VAL B CA 1
ATOM 4291 C C . VAL B 1 193 ? 108.440 119.937 140.539 1.00 67.82 193 VAL B C 1
ATOM 4292 O O . VAL B 1 193 ? 108.548 120.234 141.734 1.00 71.06 193 VAL B O 1
ATOM 4296 N N . HIS B 1 194 ? 107.420 119.216 140.082 1.00 75.79 194 HIS B N 1
ATOM 4297 C CA . HIS B 1 194 ? 106.407 118.699 140.991 1.00 78.98 194 HIS B CA 1
ATOM 4298 C C . HIS B 1 194 ? 107.008 117.632 141.899 1.00 82.60 194 HIS B C 1
ATOM 4299 O O . HIS B 1 194 ? 107.779 116.780 141.448 1.00 78.88 194 HIS B O 1
ATOM 4306 N N . GLN B 1 195 ? 106.644 117.684 143.179 1.00 85.84 195 GLN B N 1
ATOM 4307 C CA . GLN B 1 195 ? 107.167 116.769 144.196 1.00 86.04 195 GLN B CA 1
ATOM 4308 C C . GLN B 1 195 ? 108.693 116.735 144.200 1.00 83.83 195 GLN B C 1
ATOM 4309 O O . GLN B 1 195 ? 109.301 115.746 144.612 1.00 83.06 195 GLN B O 1
ATOM 4315 N N . GLN B 1 238 ? 82.634 121.947 143.438 1.00 100.24 238 GLN B N 1
ATOM 4316 C CA . GLN B 1 238 ? 83.269 122.398 142.175 1.00 102.34 238 GLN B CA 1
ATOM 4317 C C . GLN B 1 238 ? 83.991 121.192 141.584 1.00 102.54 238 GLN B C 1
ATOM 4318 O O . GLN B 1 238 ? 83.842 120.099 142.150 1.00 98.41 238 GLN B O 1
ATOM 4324 N N . GLN B 1 239 ? 84.763 121.387 140.494 1.00 101.06 239 GLN B N 1
ATOM 4325 C CA . GLN B 1 239 ? 85.316 120.169 139.912 1.00 98.54 239 GLN B CA 1
ATOM 4326 C C . GLN B 1 239 ? 86.476 119.641 140.745 1.00 99.71 239 GLN B C 1
ATOM 4327 O O . GLN B 1 239 ? 86.490 118.472 141.148 1.00 99.86 239 GLN B O 1
ATOM 4333 N N . GLY B 1 240 ? 87.460 120.486 141.031 1.00 101.89 240 GLY B N 1
ATOM 4334 C CA . GLY B 1 240 ? 88.627 120.070 141.788 1.00 104.04 240 GLY B CA 1
ATOM 4335 C C . GLY B 1 240 ? 89.421 118.957 141.147 1.00 107.78 240 GLY B C 1
ATOM 4336 O O . GLY B 1 240 ? 90.227 118.312 141.824 1.00 106.35 240 GLY B O 1
ATOM 4337 N N . TYR B 1 241 ? 89.224 118.718 139.850 1.00 112.21 241 TYR B N 1
ATOM 4338 C CA . TYR B 1 241 ? 89.821 117.571 139.171 1.00 111.98 241 TYR B CA 1
ATOM 4339 C C . TYR B 1 241 ? 91.131 118.017 138.531 1.00 109.38 241 TYR B C 1
ATOM 4340 O O . TYR B 1 241 ? 91.259 118.163 137.314 1.00 106.36 241 TYR B O 1
ATOM 4349 N N . PHE B 1 242 ? 92.125 118.242 139.389 1.00 109.72 242 PHE B N 1
ATOM 4350 C CA . PHE B 1 242 ? 93.447 118.641 138.918 1.00 113.35 242 PHE B CA 1
ATOM 4351 C C . PHE B 1 242 ? 94.256 117.455 138.416 1.00 115.00 242 PHE B C 1
ATOM 4352 O O . PHE B 1 242 ? 95.338 117.644 137.851 1.00 113.00 242 PHE B O 1
ATOM 4360 N N . TYR B 1 243 ? 93.757 116.233 138.618 1.00 107.89 243 TYR B N 1
ATOM 4361 C CA . TYR B 1 243 ? 94.490 115.049 138.181 1.00 108.86 243 TYR B CA 1
ATOM 4362 C C . TYR B 1 243 ? 94.598 114.991 136.662 1.00 108.28 243 TYR B C 1
ATO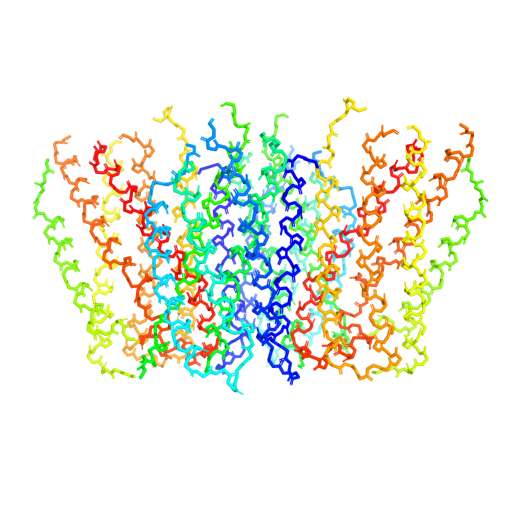M 4363 O O . TYR B 1 243 ? 95.493 114.334 136.117 1.00 106.50 243 TYR B O 1
ATOM 4372 N N . LEU B 1 244 ? 93.683 115.663 135.960 1.00 93.82 244 LEU B N 1
ATOM 4373 C CA . LEU B 1 244 ? 93.705 115.700 134.502 1.00 91.18 244 LEU B CA 1
ATOM 4374 C C . LEU B 1 244 ? 95.089 116.064 133.987 1.00 88.88 244 LEU B C 1
ATOM 4375 O O . LEU B 1 244 ? 95.574 117.176 134.215 1.00 90.98 244 LEU B O 1
ATOM 4380 N N . TYR B 1 245 ? 95.726 115.131 133.294 1.00 65.43 245 TYR B N 1
ATOM 4381 C CA . TYR B 1 245 ? 97.058 115.362 132.768 1.00 70.21 245 TYR B CA 1
ATOM 4382 C C . TYR B 1 245 ? 96.989 116.345 131.603 1.00 69.91 245 TYR B C 1
ATOM 4383 O O . TYR B 1 245 ? 96.261 116.093 130.631 1.00 63.51 245 TYR B O 1
ATOM 4392 N N . PRO B 1 246 ? 97.700 117.460 131.664 1.00 65.76 246 PRO B N 1
ATOM 4393 C CA . PRO B 1 246 ? 97.757 118.347 130.499 1.00 64.50 246 PRO B CA 1
ATOM 4394 C C . PRO B 1 246 ? 98.594 117.724 129.397 1.00 69.71 246 PRO B C 1
ATOM 4395 O O . PRO B 1 246 ? 99.814 117.589 129.539 1.00 72.68 246 PRO B O 1
ATOM 4399 N N . PHE B 1 247 ? 97.960 117.336 128.293 1.00 51.57 247 PHE B N 1
ATOM 4400 C CA . PHE B 1 247 ? 98.699 116.713 127.206 1.00 44.46 247 PHE B CA 1
ATOM 4401 C C . PHE B 1 247 ? 99.385 117.785 126.373 1.00 49.47 247 PHE B C 1
ATOM 4402 O O . PHE B 1 247 ? 99.269 117.804 125.145 1.00 54.73 247 PHE B O 1
ATOM 4410 N N . ASN B 1 248 ? 100.110 118.679 127.047 1.00 42.25 248 ASN B N 1
ATOM 4411 C CA . ASN B 1 248 ? 100.809 119.749 126.349 1.00 39.49 248 ASN B CA 1
ATOM 4412 C C . ASN B 1 248 ? 102.069 119.223 125.682 1.00 45.44 248 ASN B C 1
ATOM 4413 O O . ASN B 1 248 ? 102.449 119.680 124.599 1.00 50.14 248 ASN B O 1
ATOM 4418 N N . ILE B 1 249 ? 102.734 118.261 126.320 1.00 34.47 249 ILE B N 1
ATOM 4419 C CA . ILE B 1 249 ? 103.958 117.698 125.756 1.00 31.90 249 ILE B CA 1
ATOM 4420 C C . ILE B 1 249 ? 103.655 116.972 124.453 1.00 38.63 249 ILE B C 1
ATOM 4421 O O . ILE B 1 249 ? 104.353 117.137 123.447 1.00 39.32 249 ILE B O 1
ATOM 4426 N N . GLU B 1 250 ? 102.596 116.160 124.451 1.00 39.95 250 GLU B N 1
ATOM 4427 C CA . GLU B 1 250 ? 102.271 115.372 123.268 1.00 34.94 250 GLU B CA 1
ATOM 4428 C C . GLU B 1 250 ? 101.675 116.242 122.167 1.00 43.10 250 GLU B C 1
ATOM 4429 O O . GLU B 1 250 ? 102.012 116.076 120.992 1.00 51.05 250 GLU B O 1
ATOM 4435 N N . TYR B 1 251 ? 100.784 117.167 122.527 1.00 35.05 251 TYR B N 1
ATOM 4436 C CA . TYR B 1 251 ? 100.197 118.044 121.522 1.00 27.55 251 TYR B CA 1
ATOM 4437 C C . TYR B 1 251 ? 101.253 118.935 120.880 1.00 38.13 251 TYR B C 1
ATOM 4438 O O . TYR B 1 251 ? 101.247 119.137 119.661 1.00 43.61 251 TYR B O 1
ATOM 4447 N N . SER B 1 252 ? 102.172 119.475 121.685 1.00 37.53 252 SER B N 1
ATOM 4448 C CA . SER B 1 252 ? 103.218 120.331 121.138 1.00 31.09 252 SER B CA 1
ATOM 4449 C C . SER B 1 252 ? 104.134 119.554 120.203 1.00 40.37 252 SER B C 1
ATOM 4450 O O . SER B 1 252 ? 104.585 120.085 119.183 1.00 42.85 252 SER B O 1
ATOM 4453 N N . LEU B 1 253 ? 104.431 118.298 120.543 1.00 31.62 253 LEU B N 1
ATOM 4454 C CA . LEU B 1 253 ? 105.245 117.467 119.664 1.00 25.74 253 LEU B CA 1
ATOM 4455 C C . LEU B 1 253 ? 104.565 117.251 118.320 1.00 27.70 253 LEU B C 1
ATOM 4456 O O . LEU B 1 253 ? 105.206 117.356 117.267 1.00 36.04 253 LEU B O 1
ATOM 4461 N N . PHE B 1 254 ? 103.268 116.940 118.336 1.00 33.51 254 PHE B N 1
ATOM 4462 C CA . PHE B 1 254 ? 102.536 116.742 117.091 1.00 28.67 254 PHE B CA 1
ATOM 4463 C C . PHE B 1 254 ? 102.400 118.045 116.315 1.00 34.57 254 PHE B C 1
ATOM 4464 O O . PHE B 1 254 ? 102.526 118.057 115.087 1.00 43.44 254 PHE B O 1
ATOM 4472 N N . ALA B 1 255 ? 102.130 119.148 117.016 1.00 36.13 255 ALA B N 1
ATOM 4473 C CA . ALA B 1 255 ? 101.993 120.434 116.342 1.00 25.38 255 ALA B CA 1
ATOM 4474 C C . ALA B 1 255 ? 103.313 120.891 115.738 1.00 41.26 255 ALA B C 1
ATOM 4475 O O . ALA B 1 255 ? 103.344 121.373 114.601 1.00 46.79 255 ALA B O 1
ATOM 4477 N N . SER B 1 256 ? 104.409 120.782 116.474 1.00 40.27 256 SER B N 1
ATOM 4478 C CA . SER B 1 256 ? 105.738 121.201 115.988 1.00 29.41 256 SER B CA 1
ATOM 4479 C C . SER B 1 256 ? 106.166 120.363 114.786 1.00 35.83 256 SER B C 1
ATOM 4480 O O . SER B 1 256 ? 106.724 120.943 113.854 1.00 51.12 256 SER B O 1
ATOM 4483 N N . THR B 1 257 ? 105.902 119.065 114.783 1.00 33.67 257 THR B N 1
ATOM 4484 C CA . THR B 1 257 ? 106.223 118.240 113.625 1.00 37.81 257 THR B CA 1
ATOM 4485 C C . THR B 1 257 ? 105.387 118.639 112.418 1.00 41.16 257 THR B C 1
ATOM 4486 O O . THR B 1 257 ? 105.895 118.701 111.294 1.00 45.18 257 THR B O 1
ATOM 4490 N N . MET B 1 258 ? 104.096 118.905 112.631 1.00 46.14 258 MET B N 1
ATOM 4491 C CA . MET B 1 258 ? 103.234 119.318 111.531 1.00 44.52 258 MET B CA 1
ATOM 4492 C C . MET B 1 258 ? 103.605 120.706 111.026 1.00 43.17 258 MET B C 1
ATOM 4493 O O . MET B 1 258 ? 103.566 120.963 109.818 1.00 47.03 258 MET B O 1
ATOM 4498 N N . LEU B 1 259 ? 103.960 121.617 111.937 1.00 34.96 259 LEU B N 1
ATOM 4499 C CA . LEU B 1 259 ? 104.363 122.958 111.523 1.00 30.58 259 LEU B CA 1
ATOM 4500 C C . LEU B 1 259 ? 105.635 122.920 110.689 1.00 34.86 259 LEU B C 1
ATOM 4501 O O . LEU B 1 259 ? 105.761 123.654 109.704 1.00 46.44 259 LEU B O 1
ATOM 4506 N N . TYR B 1 260 ? 106.597 122.082 111.079 1.00 38.49 260 TYR B N 1
ATOM 4507 C CA . TYR B 1 260 ? 107.824 121.964 110.304 1.00 41.99 260 TYR B CA 1
ATOM 4508 C C . TYR B 1 260 ? 107.551 121.383 108.923 1.00 47.52 260 TYR B C 1
ATOM 4509 O O . TYR B 1 260 ? 108.159 121.810 107.934 1.00 54.75 260 TYR B O 1
ATOM 4518 N N . VAL B 1 261 ? 106.647 120.406 108.836 1.00 49.85 261 VAL B N 1
ATOM 4519 C CA . VAL B 1 261 ? 106.351 119.778 107.552 1.00 47.16 261 VAL B CA 1
ATOM 4520 C C . VAL B 1 261 ? 105.764 120.797 106.584 1.00 50.64 261 VAL B C 1
ATOM 4521 O O . VAL B 1 261 ? 106.162 120.872 105.417 1.00 60.27 261 VAL B O 1
ATOM 4525 N N . MET B 1 262 ? 104.868 121.605 107.099 1.00 48.77 262 MET B N 1
ATOM 4526 C CA . MET B 1 262 ? 104.225 122.646 106.279 1.00 46.94 262 MET B CA 1
ATOM 4527 C C . MET B 1 262 ? 105.275 123.647 105.852 1.00 50.77 262 MET B C 1
ATOM 4528 O O . MET B 1 262 ? 105.305 124.014 104.679 1.00 55.76 262 MET B O 1
ATOM 4533 N N . TRP B 1 263 ? 106.098 124.058 106.781 1.00 46.91 263 TRP B N 1
ATOM 4534 C CA . TRP B 1 263 ? 107.128 125.056 106.508 1.00 44.54 263 TRP B CA 1
ATOM 4535 C C . TRP B 1 263 ? 108.077 124.585 105.416 1.00 52.36 263 TRP B C 1
ATOM 4536 O O . TRP B 1 263 ? 108.485 125.371 104.553 1.00 57.64 263 TRP B O 1
ATOM 4547 N N . LYS B 1 264 ? 108.450 123.304 105.438 1.00 56.57 264 LYS B N 1
ATOM 4548 C CA . LYS B 1 264 ? 109.346 122.775 104.418 1.00 54.86 264 LYS B CA 1
ATOM 4549 C C . LYS B 1 264 ? 108.699 122.777 103.039 1.00 57.26 264 LYS B C 1
ATOM 4550 O O . LYS B 1 264 ? 109.400 122.897 102.029 1.00 65.99 264 LYS B O 1
ATOM 4556 N N . ASN B 1 265 ? 107.378 122.657 102.973 1.00 55.12 265 ASN B N 1
ATOM 4557 C CA . ASN B 1 265 ? 106.667 122.600 101.705 1.00 58.06 265 ASN B CA 1
ATOM 4558 C C . ASN B 1 265 ? 106.225 123.966 101.204 1.00 61.37 265 ASN B C 1
ATOM 4559 O O . ASN B 1 265 ? 105.529 124.040 100.185 1.00 67.20 265 ASN B O 1
ATOM 4564 N N . VAL B 1 266 ? 106.600 125.045 101.888 1.00 59.57 266 VAL B N 1
ATOM 4565 C CA . VAL B 1 266 ? 106.217 126.383 101.455 1.00 55.81 266 VAL B CA 1
ATOM 4566 C C . VAL B 1 266 ? 106.960 126.714 100.168 1.00 55.73 266 VAL B C 1
ATOM 4567 O O . VAL B 1 266 ? 108.195 126.689 100.122 1.00 60.30 266 VAL B O 1
ATOM 4571 N N . GLY B 1 267 ? 106.209 127.033 99.119 1.00 70.45 267 GLY B N 1
ATOM 4572 C CA . GLY B 1 267 ? 106.811 127.324 97.828 1.00 74.11 267 GLY B CA 1
ATOM 4573 C C . GLY B 1 267 ? 107.508 126.144 97.184 1.00 77.70 267 GLY B C 1
ATOM 4574 O O . GLY B 1 267 ? 108.581 126.312 96.592 1.00 78.42 267 GLY B O 1
ATOM 4575 N N . ARG B 1 268 ? 106.926 124.953 97.288 1.00 80.44 268 ARG B N 1
ATOM 4576 C CA . ARG B 1 268 ? 107.502 123.754 96.699 1.00 78.86 268 ARG B CA 1
ATOM 4577 C C . ARG B 1 268 ? 107.154 123.675 95.218 1.00 83.26 268 ARG B C 1
ATOM 4578 O O . ARG B 1 268 ? 106.053 124.052 94.806 1.00 83.36 268 ARG B O 1
ATOM 4586 N N . LEU B 1 269 ? 108.100 123.186 94.423 1.00 94.69 269 LEU B N 1
ATOM 4587 C CA . LEU B 1 269 ? 107.897 123.048 92.985 1.00 93.75 269 LEU B CA 1
ATOM 4588 C C . LEU B 1 269 ? 107.469 121.630 92.624 1.00 91.65 269 LEU B C 1
ATOM 4589 O O . LEU B 1 269 ? 106.510 121.097 93.182 1.00 92.32 269 LEU B O 1
ATOM 4594 N N . GLU B 1 288 ? 96.797 84.136 102.492 1.00 104.41 288 GLU B N 1
ATOM 4595 C CA . GLU B 1 288 ? 95.734 84.836 103.202 1.00 104.51 288 GLU B CA 1
ATOM 4596 C C . GLU B 1 288 ? 96.109 85.025 104.671 1.00 104.45 288 GLU B C 1
ATOM 4597 O O . GLU B 1 288 ? 96.563 86.097 105.068 1.00 103.40 288 GLU B O 1
ATOM 4603 N N . THR B 1 289 ? 95.889 83.973 105.476 1.00 102.14 289 THR B N 1
ATOM 4604 C CA . THR B 1 289 ? 96.129 84.060 106.943 1.00 101.45 289 THR B CA 1
ATOM 4605 C C . THR B 1 289 ? 96.316 82.658 107.535 1.00 101.12 289 THR B C 1
ATOM 4606 O O . THR B 1 289 ? 95.554 81.757 107.141 1.00 100.72 289 THR B O 1
ATOM 4610 N N . PHE B 1 290 ? 97.282 82.480 108.441 1.00 101.54 290 PHE B N 1
ATOM 4611 C CA . PHE B 1 290 ? 97.528 81.211 109.107 1.00 97.87 290 PHE B CA 1
ATOM 4612 C C . PHE B 1 290 ? 96.778 81.084 110.427 1.00 100.24 290 PHE B C 1
ATOM 4613 O O . PHE B 1 290 ? 96.877 80.040 111.080 1.00 100.54 290 PHE B O 1
ATOM 4621 N N . PHE B 1 291 ? 96.048 82.129 110.825 1.00 103.22 291 PHE B N 1
ATOM 4622 C CA . PHE B 1 291 ? 95.244 82.105 112.080 1.00 102.92 291 PHE B CA 1
ATOM 4623 C C . PHE B 1 291 ? 96.161 81.826 113.276 1.00 103.19 291 PHE B C 1
ATOM 4624 O O . PHE B 1 291 ? 95.722 81.140 114.218 1.00 105.69 291 PHE B O 1
ATOM 4632 N N . ALA B 1 292 ? 97.391 82.343 113.235 1.00 90.51 292 ALA B N 1
ATOM 4633 C CA . ALA B 1 292 ? 98.338 82.188 114.336 1.00 88.77 292 ALA B CA 1
ATOM 4634 C C . ALA B 1 292 ? 98.750 83.535 114.914 1.00 89.97 292 ALA B C 1
ATOM 4635 O O . ALA B 1 292 ? 98.833 83.694 116.135 1.00 89.71 292 ALA B O 1
ATOM 4637 N N . GLY B 1 293 ? 99.010 84.512 114.053 1.00 87.82 293 GLY B N 1
ATOM 4638 C CA . GLY B 1 293 ? 99.426 85.824 114.480 1.00 86.33 293 GLY B CA 1
ATOM 4639 C C . GLY B 1 293 ? 98.272 86.696 114.936 1.00 87.87 293 GLY B C 1
ATOM 4640 O O . GLY B 1 293 ? 98.276 87.228 116.050 1.00 88.02 293 GLY B O 1
ATOM 4641 N N . PRO B 1 294 ? 97.268 86.878 114.067 1.00 87.50 294 PRO B N 1
ATOM 4642 C CA . PRO B 1 294 ? 96.090 87.668 114.453 1.00 86.99 294 PRO B CA 1
ATOM 4643 C C . PRO B 1 294 ? 95.439 87.180 115.738 1.00 87.17 294 PRO B C 1
ATOM 4644 O O . PRO B 1 294 ? 94.984 87.986 116.554 1.00 88.76 294 PRO B O 1
ATOM 4648 N N . VAL B 1 295 ? 95.384 85.861 115.924 1.00 86.94 295 VAL B N 1
ATOM 4649 C CA . VAL B 1 295 ? 94.817 85.309 117.152 1.00 86.91 295 VAL B CA 1
ATOM 4650 C C . VAL B 1 295 ? 95.700 85.662 118.343 1.00 88.28 295 VAL B C 1
ATOM 4651 O O . VAL B 1 295 ? 95.221 86.129 119.382 1.00 85.28 295 VAL B O 1
ATOM 4655 N N . LEU B 1 296 ? 97.009 85.439 118.205 1.00 81.82 296 LEU B N 1
ATOM 4656 C CA . LEU B 1 296 ? 97.935 85.786 119.276 1.00 77.79 296 LEU B CA 1
ATOM 4657 C C . LEU B 1 296 ? 98.001 87.293 119.487 1.00 80.28 296 LEU B C 1
ATOM 4658 O O . LEU B 1 296 ? 98.070 87.767 120.627 1.00 82.76 296 LEU B O 1
ATOM 4663 N N . GLY B 1 297 ? 97.993 88.062 118.396 1.00 75.81 297 GLY B N 1
ATOM 4664 C CA . GLY B 1 297 ? 98.036 89.510 118.524 1.00 74.65 297 GLY B CA 1
ATOM 4665 C C . GLY B 1 297 ? 96.812 90.065 119.228 1.00 78.19 297 GLY B C 1
ATOM 4666 O O . GLY B 1 297 ? 96.914 90.974 120.056 1.00 75.42 297 GLY B O 1
ATOM 4667 N N . LEU B 1 298 ? 95.635 89.524 118.902 1.00 82.00 298 LEU B N 1
ATOM 4668 C CA . LEU B 1 298 ? 94.414 89.963 119.565 1.00 77.14 298 LEU B CA 1
ATOM 4669 C C . LEU B 1 298 ? 94.411 89.590 121.041 1.00 75.76 298 LEU B C 1
ATOM 4670 O O . LEU B 1 298 ? 93.928 90.367 121.873 1.00 76.34 298 LEU B O 1
ATOM 4675 N N . LEU B 1 299 ? 94.937 88.412 121.386 1.00 76.34 299 LEU B N 1
ATOM 4676 C CA . LEU B 1 299 ? 94.972 87.996 122.784 1.00 77.24 299 LEU B CA 1
ATOM 4677 C C . LEU B 1 299 ? 95.831 88.940 123.615 1.00 75.73 299 LEU B C 1
ATOM 4678 O O . LEU B 1 299 ? 95.445 89.332 124.723 1.00 75.75 299 LEU B O 1
ATOM 4683 N N . LEU B 1 300 ? 96.999 89.321 123.095 1.00 68.09 300 LEU B N 1
ATOM 4684 C CA . LEU B 1 300 ? 97.848 90.276 123.796 1.00 65.62 300 LEU B CA 1
ATOM 4685 C C . LEU B 1 300 ? 97.219 91.659 123.871 1.00 69.77 300 LEU B C 1
ATOM 4686 O O . LEU B 1 300 ? 97.460 92.383 124.841 1.00 74.84 300 LEU B O 1
ATOM 4691 N N . PHE B 1 301 ? 96.426 92.042 122.868 1.00 67.49 301 PHE B N 1
ATOM 4692 C CA . PHE B 1 301 ? 95.736 93.326 122.920 1.00 63.40 301 PHE B CA 1
ATOM 4693 C C . PHE B 1 301 ? 94.750 93.375 124.078 1.00 64.31 301 PHE B C 1
ATOM 4694 O O . PHE B 1 301 ? 94.663 94.387 124.783 1.00 63.15 301 PHE B O 1
ATOM 4702 N N . VAL B 1 302 ? 93.997 92.295 124.291 1.00 68.15 302 VAL B N 1
ATOM 4703 C CA . VAL B 1 302 ? 93.032 92.263 125.388 1.00 67.46 302 VAL B CA 1
ATOM 4704 C C . VAL B 1 302 ? 93.752 92.230 126.730 1.00 68.35 302 VAL B C 1
ATOM 4705 O O . VAL B 1 302 ? 93.396 92.962 127.663 1.00 69.72 302 VAL B O 1
ATOM 4709 N N . VAL B 1 303 ? 94.775 91.381 126.850 1.00 69.62 303 VAL B N 1
ATOM 4710 C CA . VAL B 1 303 ? 95.536 91.307 128.096 1.00 70.38 303 VAL B CA 1
ATOM 4711 C C . VAL B 1 303 ? 96.228 92.634 128.375 1.00 70.17 303 VAL B C 1
ATOM 4712 O O . VAL B 1 303 ? 96.250 93.111 129.515 1.00 68.09 303 VAL B O 1
ATOM 4716 N N . GLY B 1 304 ? 96.807 93.245 127.341 1.00 68.92 304 GLY B N 1
ATOM 4717 C CA . GLY B 1 304 ? 97.446 94.536 127.522 1.00 66.18 304 GLY B CA 1
ATOM 4718 C C . GLY B 1 304 ? 96.464 95.645 127.855 1.00 67.64 304 GLY B C 1
ATOM 4719 O O . GLY B 1 304 ? 96.763 96.524 128.666 1.00 72.48 304 GLY B O 1
ATOM 4720 N N . LEU B 1 305 ? 95.287 95.626 127.226 1.00 62.97 305 LEU B N 1
ATOM 4721 C CA . LEU B 1 305 ? 94.280 96.637 127.524 1.00 63.28 305 LEU B CA 1
ATOM 4722 C C . LEU B 1 305 ? 93.817 96.542 128.972 1.00 66.37 305 LEU B C 1
ATOM 4723 O O . LEU B 1 305 ? 93.611 97.565 129.635 1.00 70.39 305 LEU B O 1
ATOM 4728 N N . ALA B 1 306 ? 93.643 95.319 129.478 1.00 58.74 306 ALA B N 1
ATOM 4729 C CA . ALA B 1 306 ? 93.249 95.144 130.871 1.00 58.89 306 ALA B CA 1
ATOM 4730 C C . ALA B 1 306 ? 94.334 95.640 131.818 1.00 63.48 306 ALA B C 1
ATOM 4731 O O . ALA B 1 306 ? 94.034 96.236 132.858 1.00 68.83 306 ALA B O 1
ATOM 4733 N N . VAL B 1 307 ? 95.601 95.415 131.476 1.00 59.14 307 VAL B N 1
ATOM 4734 C CA . VAL B 1 307 ? 96.757 95.844 132.325 1.00 56.74 307 VAL B CA 1
ATOM 4735 C C . VAL B 1 307 ? 96.831 97.366 132.398 1.00 59.54 307 VAL B C 1
ATOM 4736 O O . VAL B 1 307 ? 97.148 97.884 133.472 1.00 64.63 307 VAL B O 1
ATOM 4740 N N . PHE B 1 308 ? 96.472 98.056 131.328 1.00 57.46 308 PHE B N 1
ATOM 4741 C CA . PHE B 1 308 ? 96.468 99.515 131.357 1.00 60.86 308 PHE B CA 1
ATOM 4742 C C . PHE B 1 308 ? 95.361 100.052 132.256 1.00 65.05 308 PHE B C 1
ATOM 4743 O O . PHE B 1 308 ? 95.582 100.992 133.028 1.00 69.82 308 PHE B O 1
ATOM 4751 N N . ILE B 1 309 ? 94.165 99.467 132.171 1.00 63.26 309 ILE B N 1
ATOM 4752 C CA . ILE B 1 309 ? 93.042 99.963 132.960 1.00 63.04 309 ILE B CA 1
ATOM 4753 C C . ILE B 1 309 ? 93.271 99.714 134.446 1.00 68.20 309 ILE B C 1
ATOM 4754 O O . ILE B 1 309 ? 92.983 100.576 135.285 1.00 70.22 309 ILE B O 1
ATOM 4759 N N . LEU B 1 310 ? 93.795 98.540 134.796 1.00 62.45 310 LEU B N 1
ATOM 4760 C CA . LEU B 1 310 ? 93.861 98.154 136.201 1.00 62.88 310 LEU B CA 1
ATOM 4761 C C . LEU B 1 310 ? 94.923 98.940 136.964 1.00 66.71 310 LEU B C 1
ATOM 4762 O O . LEU B 1 310 ? 94.666 99.407 138.079 1.00 69.30 310 LEU B O 1
ATOM 4767 N N . TYR B 1 311 ? 96.118 99.101 136.390 1.00 67.17 311 TYR B N 1
ATOM 4768 C CA . TYR B 1 311 ? 97.239 99.645 137.147 1.00 67.11 311 TYR B CA 1
ATOM 4769 C C . TYR B 1 311 ? 97.945 100.818 136.475 1.00 70.39 311 TYR B C 1
ATOM 4770 O O . TYR B 1 311 ? 98.887 101.364 137.057 1.00 73.08 311 TYR B O 1
ATOM 4779 N N . GLU B 1 312 ? 97.528 101.227 135.278 1.00 72.56 312 GLU B N 1
ATOM 4780 C CA . GLU B 1 312 ? 98.275 102.231 134.533 1.00 70.99 312 GLU B CA 1
ATOM 4781 C C . GLU B 1 312 ? 97.537 103.540 134.306 1.00 75.15 312 GLU B C 1
ATOM 4782 O O . GLU B 1 312 ? 98.187 104.533 133.959 1.00 77.91 312 GLU B O 1
ATOM 4788 N N . VAL B 1 313 ? 96.213 103.582 134.473 1.00 79.83 313 VAL B N 1
ATOM 4789 C CA . VAL B 1 313 ? 95.500 104.840 134.280 1.00 76.65 313 VAL B CA 1
ATOM 4790 C C . VAL B 1 313 ? 95.845 105.834 135.385 1.00 80.11 313 VAL B C 1
ATOM 4791 O O . VAL B 1 313 ? 95.878 107.048 135.146 1.00 82.44 313 VAL B O 1
ATOM 4795 N N . GLN B 1 314 ? 96.108 105.351 136.594 1.00 92.30 314 GLN B N 1
ATOM 4796 C CA . GLN B 1 314 ? 96.389 106.228 137.725 1.00 92.82 314 GLN B CA 1
ATOM 4797 C C . GLN B 1 314 ? 97.886 106.454 137.892 1.00 95.59 314 GLN B C 1
ATOM 4798 O O . GLN B 1 314 ? 98.311 107.498 138.386 1.00 96.18 314 GLN B O 1
ATOM 4804 N N . GLY B 1 320 ? 100.763 103.942 145.361 1.00 103.77 320 GLY B N 1
ATOM 4805 C CA . GLY B 1 320 ? 101.380 102.629 145.381 1.00 104.36 320 GLY B CA 1
ATOM 4806 C C . GLY B 1 320 ? 100.498 101.544 144.796 1.00 105.60 320 GLY B C 1
ATOM 4807 O O . GLY B 1 320 ? 99.365 101.807 144.391 1.00 106.25 320 GLY B O 1
ATOM 4808 N N . HIS B 1 321 ? 101.016 100.323 144.760 1.00 95.90 321 HIS B N 1
ATOM 4809 C CA . HIS B 1 321 ? 100.288 99.190 144.201 1.00 96.01 321 HIS B CA 1
ATOM 4810 C C . HIS B 1 321 ? 100.706 97.938 144.966 1.00 95.00 321 HIS B C 1
ATOM 4811 O O . HIS B 1 321 ? 101.300 98.024 146.045 1.00 96.15 321 HIS B O 1
ATOM 4818 N N . THR B 1 322 ? 100.393 96.773 144.410 1.00 86.44 322 THR B N 1
ATOM 4819 C CA . THR B 1 322 ? 100.722 95.495 145.020 1.00 86.35 322 THR B CA 1
ATOM 4820 C C . THR B 1 322 ? 101.861 94.824 144.263 1.00 84.66 322 THR B C 1
ATOM 4821 O O . THR B 1 322 ? 102.165 95.168 143.118 1.00 83.46 322 THR B O 1
ATOM 4825 N N . ARG B 1 323 ? 102.494 93.858 144.930 1.00 79.64 323 ARG B N 1
ATOM 4826 C CA . ARG B 1 323 ? 103.584 93.119 144.303 1.00 76.90 323 ARG B CA 1
ATOM 4827 C C . ARG B 1 323 ? 103.094 92.336 143.091 1.00 78.69 323 ARG B C 1
ATOM 4828 O O . ARG B 1 323 ? 103.757 92.319 142.047 1.00 77.53 323 ARG B O 1
ATOM 4836 N N . GLN B 1 324 ? 101.930 91.691 143.206 1.00 82.06 324 GLN B N 1
ATOM 4837 C CA . GLN B 1 324 ? 101.398 90.923 142.085 1.00 80.88 324 GLN B CA 1
ATOM 4838 C C . GLN B 1 324 ? 101.073 91.823 140.902 1.00 82.74 324 GLN B C 1
ATOM 4839 O O . GLN B 1 324 ? 101.267 91.433 139.745 1.00 84.05 324 GLN B O 1
ATOM 4845 N N . ALA B 1 325 ? 100.567 93.028 141.170 1.00 71.12 325 ALA B N 1
ATOM 4846 C CA . ALA B 1 325 ? 100.255 93.957 140.087 1.00 66.96 325 ALA B CA 1
ATOM 4847 C C . ALA B 1 325 ? 101.508 94.334 139.310 1.00 65.71 325 ALA B C 1
ATOM 4848 O O . ALA B 1 325 ? 101.476 94.444 138.079 1.00 64.52 325 ALA B O 1
ATOM 4850 N N . LEU B 1 326 ? 102.619 94.544 140.016 1.00 61.36 326 LEU B N 1
ATOM 4851 C CA . LEU B 1 326 ? 103.880 94.845 139.346 1.00 61.24 326 LEU B CA 1
ATOM 4852 C C . LEU B 1 326 ? 104.346 93.675 138.489 1.00 63.30 326 LEU B C 1
ATOM 4853 O O . LEU B 1 326 ? 104.828 93.874 137.368 1.00 64.86 326 LEU B O 1
ATOM 4858 N N . VAL B 1 327 ? 104.210 92.449 138.997 1.00 63.47 327 VAL B N 1
ATOM 4859 C CA . VAL B 1 327 ? 104.661 91.281 138.244 1.00 62.73 327 VAL B CA 1
ATOM 4860 C C . VAL B 1 327 ? 103.809 91.083 136.996 1.00 60.94 327 VAL B C 1
ATOM 4861 O O . VAL B 1 327 ? 104.315 90.678 135.944 1.00 58.08 327 VAL B O 1
ATOM 4865 N N . ILE B 1 328 ? 102.507 91.360 137.093 1.00 59.01 328 ILE B N 1
ATOM 4866 C CA . ILE B 1 328 ? 101.629 91.203 135.935 1.00 56.38 328 ILE B CA 1
ATOM 4867 C C . ILE B 1 328 ? 102.035 92.159 134.822 1.00 59.98 328 ILE B C 1
ATOM 4868 O O . ILE B 1 328 ? 102.078 91.782 133.644 1.00 58.85 328 ILE B O 1
ATOM 4873 N N . TYR B 1 329 ? 102.340 93.412 135.172 1.00 58.29 329 TYR B N 1
ATOM 4874 C CA . TYR B 1 329 ? 102.734 94.384 134.159 1.00 54.66 329 TYR B CA 1
ATOM 4875 C C . TYR B 1 329 ? 104.018 93.962 133.461 1.00 55.17 329 TYR B C 1
ATOM 4876 O O . TYR B 1 329 ? 104.124 94.027 132.232 1.00 60.72 329 TYR B O 1
ATOM 4885 N N . TYR B 1 330 ? 105.015 93.527 134.236 1.00 55.93 330 TYR B N 1
ATOM 4886 C CA . TYR B 1 330 ? 106.266 93.074 133.639 1.00 53.83 330 TYR B CA 1
ATOM 4887 C C . TYR B 1 330 ? 106.061 91.797 132.836 1.00 60.23 330 TYR B C 1
ATOM 4888 O O . TYR B 1 330 ? 106.656 91.630 131.766 1.00 60.20 330 TYR B O 1
ATOM 4897 N N . SER B 1 331 ? 105.226 90.885 133.338 1.00 55.78 331 SER B N 1
ATOM 4898 C CA . SER B 1 331 ? 105.015 89.617 132.652 1.00 53.08 331 SER B CA 1
ATOM 4899 C C . SER B 1 331 ? 104.405 89.829 131.274 1.00 53.47 331 SER B C 1
ATOM 4900 O O . SER B 1 331 ? 104.823 89.191 130.300 1.00 60.40 331 SER B O 1
ATOM 4903 N N . PHE B 1 332 ? 103.415 90.715 131.169 1.00 45.24 332 PHE B N 1
ATOM 4904 C CA . PHE B 1 332 ? 102.817 90.990 129.868 1.00 52.29 332 PHE B CA 1
ATOM 4905 C C . PHE B 1 332 ? 103.812 91.681 128.943 1.00 55.17 332 PHE B C 1
ATOM 4906 O O . PHE B 1 332 ? 103.944 91.314 127.771 1.00 53.18 332 PHE B O 1
ATOM 4914 N N . ASN B 1 333 ? 104.522 92.689 129.457 1.00 54.50 333 ASN B N 1
ATOM 4915 C CA . ASN B 1 333 ? 105.466 93.427 128.624 1.00 44.42 333 ASN B CA 1
ATOM 4916 C C . ASN B 1 333 ? 106.611 92.538 128.162 1.00 50.09 333 ASN B C 1
ATOM 4917 O O . ASN B 1 333 ? 107.018 92.598 126.996 1.00 54.31 333 ASN B O 1
ATOM 4922 N N . ILE B 1 334 ? 107.145 91.708 129.058 1.00 44.69 334 ILE B N 1
ATOM 4923 C CA . ILE B 1 334 ? 108.226 90.800 128.677 1.00 42.32 334 ILE B CA 1
ATOM 4924 C C . ILE B 1 334 ? 107.738 89.810 127.630 1.00 49.63 334 ILE B C 1
ATOM 4925 O O . ILE B 1 334 ? 108.430 89.537 126.642 1.00 48.75 334 ILE B O 1
ATOM 4930 N N . VAL B 1 335 ? 106.538 89.258 127.825 1.00 47.49 335 VAL B N 1
ATOM 4931 C CA . VAL B 1 335 ? 105.973 88.342 126.838 1.00 45.61 335 VAL B CA 1
ATOM 4932 C C . VAL B 1 335 ? 105.708 89.069 125.526 1.00 46.24 335 VAL B C 1
ATOM 4933 O O . VAL B 1 335 ? 106.038 88.568 124.445 1.00 45.58 335 VAL B O 1
ATOM 4937 N N . CYS B 1 336 ? 105.116 90.264 125.598 1.00 46.93 336 CYS B N 1
ATOM 4938 C CA . CYS B 1 336 ? 104.805 91.011 124.384 1.00 45.70 336 CYS B CA 1
ATOM 4939 C C . CYS B 1 336 ? 106.072 91.411 123.640 1.00 47.51 336 CYS B C 1
ATOM 4940 O O . CYS B 1 336 ? 106.202 91.155 122.439 1.00 49.39 336 CYS B O 1
ATOM 4943 N N . LEU B 1 337 ? 107.024 92.030 124.340 1.00 42.90 337 LEU B N 1
ATOM 4944 C CA . LEU B 1 337 ? 108.258 92.456 123.687 1.00 44.63 337 LEU B CA 1
ATOM 4945 C C . LEU B 1 337 ? 109.064 91.264 123.187 1.00 49.98 337 LEU B C 1
ATOM 4946 O O . LEU B 1 337 ? 109.650 91.317 122.101 1.00 52.32 337 LEU B O 1
ATOM 4951 N N . GLY B 1 338 ? 109.112 90.186 123.969 1.00 50.94 338 GLY B N 1
ATOM 4952 C CA . GLY B 1 338 ? 109.828 89.001 123.527 1.00 47.58 338 GLY B CA 1
ATOM 4953 C C . GLY B 1 338 ? 109.230 88.390 122.276 1.00 50.74 338 GLY B C 1
ATOM 4954 O O . GLY B 1 338 ? 109.955 87.943 121.383 1.00 49.40 338 GLY B O 1
ATOM 4955 N N . LEU B 1 339 ? 107.898 88.360 122.192 1.00 51.91 339 LEU B N 1
ATOM 4956 C CA . LEU B 1 339 ? 107.242 87.758 121.037 1.00 49.50 339 LEU B CA 1
ATOM 4957 C C . LEU B 1 339 ? 107.516 88.542 119.759 1.00 56.14 339 LEU B C 1
ATOM 4958 O O . LEU B 1 339 ? 107.782 87.944 118.711 1.00 54.95 339 LEU B O 1
ATOM 4963 N N . MET B 1 340 ? 107.451 89.877 119.815 1.00 50.87 340 MET B N 1
ATOM 4964 C CA . MET B 1 340 ? 107.770 90.667 118.629 1.00 45.74 340 MET B CA 1
ATOM 4965 C C . MET B 1 340 ? 109.222 90.487 118.216 1.00 54.56 340 MET B C 1
ATOM 4966 O O . MET B 1 340 ? 109.531 90.422 117.021 1.00 59.35 340 MET B O 1
ATOM 4971 N N . THR B 1 341 ? 110.134 90.425 119.187 1.00 48.89 341 THR B N 1
ATOM 4972 C CA . THR B 1 341 ? 111.539 90.223 118.857 1.00 45.05 341 THR B CA 1
ATOM 4973 C C . THR B 1 341 ? 111.740 88.907 118.120 1.00 54.99 341 THR B C 1
ATOM 4974 O O . THR B 1 341 ? 112.492 88.841 117.143 1.00 59.20 341 THR B O 1
ATOM 4978 N N . LEU B 1 342 ? 111.066 87.847 118.570 1.00 53.12 342 LEU B N 1
ATOM 4979 C CA . LEU B 1 342 ? 111.132 86.576 117.860 1.00 52.55 342 LEU B CA 1
ATOM 4980 C C . LEU B 1 342 ? 110.404 86.649 116.523 1.00 51.64 342 LEU B C 1
ATOM 4981 O O . LEU B 1 342 ? 110.897 86.133 115.515 1.00 56.19 342 LEU B O 1
ATOM 4986 N N . VAL B 1 343 ? 109.233 87.286 116.498 1.00 49.95 343 VAL B N 1
ATOM 4987 C CA . VAL B 1 343 ? 108.453 87.363 115.267 1.00 48.06 343 VAL B CA 1
ATOM 4988 C C . VAL B 1 343 ? 109.160 88.235 114.236 1.00 52.84 343 VAL B C 1
ATOM 4989 O O . VAL B 1 343 ? 109.266 87.870 113.060 1.00 57.21 343 VAL B O 1
ATOM 4993 N N . SER B 1 344 ? 109.660 89.398 114.661 1.00 52.22 344 SER B N 1
ATOM 4994 C CA . SER B 1 344 ? 110.374 90.273 113.734 1.00 47.23 344 SER B CA 1
ATOM 4995 C C . SER B 1 344 ? 111.655 89.622 113.239 1.00 56.82 344 SER B C 1
ATOM 4996 O O . SER B 1 344 ? 112.022 89.770 112.067 1.00 63.33 344 SER B O 1
ATOM 4999 N N . LEU B 1 345 ? 112.358 88.903 114.117 1.00 64.58 345 LEU B N 1
ATOM 5000 C CA . LEU B 1 345 ? 113.539 88.164 113.686 1.00 59.65 345 LEU B CA 1
ATOM 5001 C C . LEU B 1 345 ? 113.164 87.082 112.681 1.00 63.14 345 LEU B C 1
ATOM 5002 O O . LEU B 1 345 ? 113.871 86.878 111.686 1.00 60.95 345 LEU B O 1
ATOM 5007 N N . SER B 1 346 ? 112.029 86.420 112.910 1.00 61.43 346 SER B N 1
ATOM 5008 C CA . SER B 1 346 ? 111.529 85.403 111.953 1.00 62.09 346 SER B CA 1
ATOM 5009 C C . SER B 1 346 ? 111.230 86.072 110.619 1.00 63.48 346 SER B C 1
ATOM 5010 O O . SER B 1 346 ? 111.481 85.480 109.575 1.00 64.52 346 SER B O 1
ATOM 5013 N N . GLY B 1 347 ? 110.669 87.254 110.677 1.00 63.06 347 GLY B N 1
ATOM 5014 C CA . GLY B 1 347 ? 110.357 87.946 109.439 1.00 62.45 347 GLY B CA 1
ATOM 5015 C C . GLY B 1 347 ? 111.595 88.263 108.624 1.00 66.51 347 GLY B C 1
ATOM 5016 O O . GLY B 1 347 ? 111.571 88.206 107.393 1.00 73.39 347 GLY B O 1
ATOM 5017 N N . SER B 1 348 ? 112.693 88.607 109.299 1.00 63.87 348 SER B N 1
ATOM 5018 C CA . SER B 1 348 ? 113.921 88.942 108.588 1.00 63.92 348 SER B CA 1
ATOM 5019 C C . SER B 1 348 ? 114.555 87.710 107.954 1.00 68.63 348 SER B C 1
ATOM 5020 O O . SER B 1 348 ? 115.011 87.765 106.807 1.00 72.27 348 SER B O 1
ATOM 5023 N N . VAL B 1 349 ? 114.600 86.592 108.683 1.00 67.70 349 VAL B N 1
ATOM 5024 C CA . VAL B 1 349 ? 115.224 85.392 108.134 1.00 69.88 349 VAL B CA 1
ATOM 5025 C C . VAL B 1 349 ? 114.430 84.864 106.948 1.00 71.66 349 VAL B C 1
ATOM 5026 O O . VAL B 1 349 ? 114.991 84.205 106.065 1.00 77.43 349 VAL B O 1
ATOM 5030 N N . ILE B 1 350 ? 113.125 85.137 106.898 1.00 64.56 350 ILE B N 1
ATOM 5031 C CA . ILE B 1 350 ? 112.337 84.765 105.727 1.00 65.45 350 ILE B CA 1
ATOM 5032 C C . ILE B 1 350 ? 112.812 85.542 104.507 1.00 64.54 350 ILE B C 1
ATOM 5033 O O . ILE B 1 350 ? 112.897 84.997 103.399 1.00 72.64 350 ILE B O 1
ATOM 5038 N N . TYR B 1 351 ? 113.143 86.821 104.694 1.00 63.41 351 TYR B N 1
ATOM 5039 C CA . TYR B 1 351 ? 113.645 87.627 103.587 1.00 69.04 351 TYR B CA 1
ATOM 5040 C C . TYR B 1 351 ? 114.990 87.121 103.085 1.00 72.13 351 TYR B C 1
ATOM 5041 O O . TYR B 1 351 ? 115.343 87.348 101.921 1.00 72.12 351 TYR B O 1
ATOM 5050 N N . ARG B 1 352 ? 115.757 86.446 103.943 1.00 73.18 352 ARG B N 1
ATOM 5051 C CA . ARG B 1 352 ? 117.047 85.912 103.516 1.00 75.54 352 ARG B CA 1
ATOM 5052 C C . ARG B 1 352 ? 116.875 84.830 102.457 1.00 77.16 352 ARG B C 1
ATOM 5053 O O . ARG B 1 352 ? 117.636 84.780 101.484 1.00 77.68 352 ARG B O 1
ATOM 5061 N N . PHE B 1 353 ? 115.882 83.955 102.625 1.00 81.29 353 PHE B N 1
ATOM 5062 C CA . PHE B 1 353 ? 115.621 82.880 101.668 1.00 79.71 353 PHE B CA 1
ATOM 5063 C C . PHE B 1 353 ? 114.691 83.389 100.566 1.00 82.97 353 PHE B C 1
ATOM 5064 O O . PHE B 1 353 ? 113.533 82.986 100.437 1.00 83.15 353 PHE B O 1
ATOM 5072 N N . ASP B 1 354 ? 115.229 84.298 99.760 1.00 86.55 354 ASP B N 1
ATOM 5073 C CA . ASP B 1 354 ? 114.501 84.837 98.618 1.00 86.54 354 ASP B CA 1
ATOM 5074 C C . ASP B 1 354 ? 115.456 85.488 97.623 1.00 88.01 354 ASP B C 1
ATOM 5075 O O . ASP B 1 354 ? 116.037 86.537 97.904 1.00 91.39 354 ASP B O 1
ATOM 5080 N N . HIS B 1 361 ? 114.922 96.624 93.572 1.00 115.59 361 HIS B N 1
ATOM 5081 C CA . HIS B 1 361 ? 116.119 97.325 94.027 1.00 116.42 361 HIS B CA 1
ATOM 5082 C C . HIS B 1 361 ? 116.265 98.668 93.319 1.00 116.70 361 HIS B C 1
ATOM 5083 O O . HIS B 1 361 ? 117.083 99.503 93.711 1.00 117.46 361 HIS B O 1
ATOM 5090 N N . LYS B 1 362 ? 115.462 98.874 92.276 1.00 112.69 362 LYS B N 1
ATOM 5091 C CA . LYS B 1 362 ? 115.482 100.103 91.497 1.00 112.54 362 LYS B CA 1
ATOM 5092 C C . LYS B 1 362 ? 114.591 101.189 92.090 1.00 112.05 362 LYS B C 1
ATOM 5093 O O . LYS B 1 362 ? 114.236 102.142 91.389 1.00 110.06 362 LYS B O 1
ATOM 5099 N N . ASN B 1 363 ? 114.229 101.065 93.360 1.00 103.44 363 ASN B N 1
ATOM 5100 C CA . ASN B 1 363 ? 113.457 102.056 94.083 1.00 100.32 363 ASN B CA 1
ATOM 5101 C C . ASN B 1 363 ? 114.345 102.812 95.073 1.00 100.86 363 ASN B C 1
ATOM 5102 O O . ASN B 1 363 ? 115.398 102.306 95.471 1.00 100.85 363 ASN B O 1
ATOM 5107 N N . PRO B 1 364 ? 113.983 104.035 95.456 1.00 93.27 364 PRO B N 1
ATOM 5108 C CA . PRO B 1 364 ? 114.841 104.809 96.351 1.00 92.36 364 PRO B CA 1
ATOM 5109 C C . PRO B 1 364 ? 114.567 104.557 97.830 1.00 91.68 364 PRO B C 1
ATOM 5110 O O . PRO B 1 364 ? 113.494 104.107 98.237 1.00 90.58 364 PRO B O 1
ATOM 5114 N N . THR B 1 365 ? 115.585 104.850 98.635 1.00 77.38 365 THR B N 1
ATOM 5115 C CA . THR B 1 365 ? 115.512 104.586 100.064 1.00 74.52 365 THR B CA 1
ATOM 5116 C C . THR B 1 365 ? 114.503 105.521 100.721 1.00 72.62 365 THR B C 1
ATOM 5117 O O . THR B 1 365 ? 114.545 106.738 100.520 1.00 75.08 365 THR B O 1
ATOM 5121 N N . ARG B 1 366 ? 113.600 104.963 101.515 1.00 63.10 366 ARG B N 1
ATOM 5122 C CA . ARG B 1 366 ? 112.543 105.761 102.160 1.00 65.04 366 ARG B CA 1
ATOM 5123 C C . ARG B 1 366 ? 113.175 106.449 103.361 1.00 65.45 366 ARG B C 1
ATOM 5124 O O . ARG B 1 366 ? 112.915 106.013 104.483 1.00 64.70 366 ARG B O 1
ATOM 5132 N N . THR B 1 367 ? 113.957 107.499 103.131 1.00 63.14 367 THR B N 1
ATOM 5133 C CA . THR B 1 367 ? 114.734 108.177 104.162 1.00 62.24 367 THR B CA 1
ATOM 5134 C C . THR B 1 367 ? 113.842 108.669 105.295 1.00 61.84 367 THR B C 1
ATOM 5135 O O . THR B 1 367 ? 114.206 108.560 106.471 1.00 64.49 367 THR B O 1
ATOM 5139 N N . LEU B 1 368 ? 112.671 109.216 104.962 1.00 54.86 368 LEU B N 1
ATOM 5140 C CA . LEU B 1 368 ? 111.757 109.681 105.999 1.00 57.32 368 LEU B CA 1
ATOM 5141 C C . LEU B 1 368 ? 111.264 108.522 106.856 1.00 54.52 368 LEU B C 1
ATOM 5142 O O . LEU B 1 368 ? 111.210 108.629 108.086 1.00 59.19 368 LEU B O 1
ATOM 5147 N N . ASP B 1 369 ? 110.894 107.407 106.225 1.00 51.98 369 ASP B N 1
ATOM 5148 C CA . ASP B 1 369 ? 110.415 106.255 106.981 1.00 50.70 369 ASP B CA 1
ATOM 5149 C C . ASP B 1 369 ? 111.519 105.661 107.842 1.00 50.17 369 ASP B C 1
ATOM 5150 O O . ASP B 1 369 ? 111.281 105.278 108.992 1.00 56.09 369 ASP B O 1
ATOM 5155 N N . VAL B 1 370 ? 112.735 105.574 107.303 1.00 47.29 370 VAL B N 1
ATOM 5156 C CA . VAL B 1 370 ? 113.853 105.040 108.077 1.00 41.00 370 VAL B CA 1
ATOM 5157 C C . VAL B 1 370 ? 114.194 105.973 109.229 1.00 48.23 370 VAL B C 1
ATOM 5158 O O . VAL B 1 370 ? 114.379 105.536 110.371 1.00 50.33 370 VAL B O 1
ATOM 5162 N N . ALA B 1 371 ? 114.272 107.276 108.951 1.00 42.19 371 ALA B N 1
ATOM 5163 C CA . ALA B 1 371 ? 114.633 108.234 109.992 1.00 36.05 371 ALA B CA 1
ATOM 5164 C C . ALA B 1 371 ? 113.598 108.255 111.108 1.00 41.00 371 ALA B C 1
ATOM 5165 O O . ALA B 1 371 ? 113.948 108.356 112.288 1.00 46.18 371 ALA B O 1
ATOM 5167 N N . LEU B 1 372 ? 112.316 108.173 110.753 1.00 38.11 372 LEU B N 1
ATOM 5168 C CA . LEU B 1 372 ? 111.263 108.195 111.762 1.00 36.34 372 LEU B CA 1
ATOM 5169 C C . LEU B 1 372 ? 111.324 106.957 112.648 1.00 39.83 372 LEU B C 1
ATOM 5170 O O . LEU B 1 372 ? 111.071 107.031 113.856 1.00 44.81 372 LEU B O 1
ATOM 5175 N N . LEU B 1 373 ? 111.641 105.803 112.060 1.00 39.50 373 LEU B N 1
ATOM 5176 C CA . LEU B 1 373 ? 111.683 104.565 112.833 1.00 33.58 373 LEU B CA 1
ATOM 5177 C C . LEU B 1 373 ? 112.796 104.594 113.875 1.00 41.83 373 LEU B C 1
ATOM 5178 O O . LEU B 1 373 ? 112.553 104.358 115.064 1.00 37.94 373 LEU B O 1
ATOM 5183 N N . MET B 1 374 ? 114.027 104.890 113.450 1.00 46.72 374 MET B N 1
ATOM 5184 C CA . MET B 1 374 ? 115.140 104.923 114.394 1.00 41.83 374 MET B CA 1
ATOM 5185 C C . MET B 1 374 ? 115.135 106.199 115.221 1.00 44.56 374 MET B C 1
ATOM 5186 O O . MET B 1 374 ? 115.542 106.188 116.388 1.00 54.37 374 MET B O 1
ATOM 5191 N N . GLY B 1 375 ? 114.700 107.313 114.634 1.00 28.35 375 GLY B N 1
ATOM 5192 C CA . GLY B 1 375 ? 114.672 108.559 115.378 1.00 33.50 375 GLY B CA 1
ATOM 5193 C C . GLY B 1 375 ? 113.705 108.527 116.544 1.00 37.09 375 GLY B C 1
ATOM 5194 O O . GLY B 1 375 ? 114.045 108.932 117.658 1.00 40.21 375 GLY B O 1
ATOM 5195 N N . ALA B 1 376 ? 112.488 108.039 116.309 1.00 28.48 376 ALA B N 1
ATOM 5196 C CA . ALA B 1 376 ? 111.496 107.996 117.376 1.00 22.70 376 ALA B CA 1
ATOM 5197 C C . ALA B 1 376 ? 111.787 106.888 118.379 1.00 39.10 376 ALA B C 1
ATOM 5198 O O . ALA B 1 376 ? 111.372 106.987 119.538 1.00 43.45 376 ALA B O 1
ATOM 5200 N N . ALA B 1 377 ? 112.488 105.834 117.955 1.00 36.32 377 ALA B N 1
ATOM 5201 C CA . ALA B 1 377 ? 112.870 104.779 118.883 1.00 34.04 377 ALA B CA 1
ATOM 5202 C C . ALA B 1 377 ? 113.948 105.229 119.858 1.00 41.55 377 ALA B C 1
ATOM 5203 O O . ALA B 1 377 ? 114.190 104.542 120.853 1.00 42.57 377 ALA B O 1
ATOM 5205 N N . LEU B 1 378 ? 114.594 106.369 119.593 1.00 28.84 378 LEU B N 1
ATOM 5206 C CA . LEU B 1 378 ? 115.641 106.855 120.483 1.00 24.00 378 LEU B CA 1
ATOM 5207 C C . LEU B 1 378 ? 115.098 107.182 121.865 1.00 27.89 378 LEU B C 1
ATOM 5208 O O . LEU B 1 378 ? 115.829 107.084 122.858 1.00 31.74 378 LEU B O 1
ATOM 5213 N N . GLY B 1 379 ? 113.830 107.583 121.951 1.00 22.08 379 GLY B N 1
ATOM 5214 C CA . GLY B 1 379 ? 113.249 107.882 123.250 1.00 26.02 379 GLY B CA 1
ATOM 5215 C C . GLY B 1 379 ? 113.187 106.665 124.149 1.00 31.75 379 GLY B C 1
ATOM 5216 O O . GLY B 1 379 ? 113.523 106.733 125.333 1.00 36.21 379 GLY B O 1
ATOM 5217 N N . GLN B 1 380 ? 112.756 105.529 123.599 1.00 35.07 380 GLN B N 1
ATOM 5218 C CA . GLN B 1 380 ? 112.710 104.307 124.391 1.00 35.09 380 GLN B CA 1
ATOM 5219 C C . GLN B 1 380 ? 114.103 103.745 124.627 1.00 34.27 380 GLN B C 1
ATOM 5220 O O . GLN B 1 380 ? 114.339 103.088 125.648 1.00 40.00 380 GLN B O 1
ATOM 5226 N N . TYR B 1 381 ? 115.033 103.981 123.701 1.00 27.93 381 TYR B N 1
ATOM 5227 C CA . TYR B 1 381 ? 116.419 103.593 123.932 1.00 20.13 381 TYR B CA 1
ATOM 5228 C C . TYR B 1 381 ? 116.979 104.308 125.153 1.00 29.63 381 TYR B C 1
ATOM 5229 O O . TYR B 1 381 ? 117.631 103.692 126.004 1.00 47.19 381 TYR B O 1
ATOM 5238 N N . ALA B 1 382 ? 116.723 105.612 125.261 1.00 23.56 382 ALA B N 1
ATOM 5239 C CA . ALA B 1 382 ? 117.188 106.367 126.419 1.00 25.34 382 ALA B CA 1
ATOM 5240 C C . ALA B 1 382 ? 116.519 105.887 127.700 1.00 28.53 382 ALA B C 1
ATOM 5241 O O . ALA B 1 382 ? 117.172 105.783 128.743 1.00 35.48 382 ALA B O 1
ATOM 5243 N N . ILE B 1 383 ? 115.218 105.593 127.642 1.00 31.41 383 ILE B N 1
ATOM 5244 C CA . ILE B 1 383 ? 114.524 105.064 128.814 1.00 25.79 383 ILE B CA 1
ATOM 5245 C C . ILE B 1 383 ? 115.144 103.739 129.234 1.00 34.42 383 ILE B C 1
ATOM 5246 O O . ILE B 1 383 ? 115.378 103.488 130.422 1.00 45.61 383 ILE B O 1
ATOM 5251 N N . SER B 1 384 ? 115.419 102.870 128.260 1.00 31.94 384 SER B N 1
ATOM 5252 C CA . SER B 1 384 ? 116.028 101.580 128.562 1.00 22.37 384 SER B CA 1
ATOM 5253 C C . SER B 1 384 ? 117.447 101.741 129.088 1.00 32.68 384 SER B C 1
ATOM 5254 O O . SER B 1 384 ? 117.829 101.084 130.061 1.00 40.31 384 SER B O 1
ATOM 5257 N N . TYR B 1 385 ? 118.245 102.608 128.459 1.00 33.33 385 TYR B N 1
ATOM 5258 C CA . TYR B 1 385 ? 119.616 102.816 128.913 1.00 21.67 385 TYR B CA 1
ATOM 5259 C C . TYR B 1 385 ? 119.643 103.346 130.339 1.00 27.54 385 TYR B C 1
ATOM 5260 O O . TYR B 1 385 ? 120.429 102.886 131.171 1.00 38.47 385 TYR B O 1
ATOM 5269 N N . TYR B 1 386 ? 118.784 104.321 130.638 1.00 28.71 386 TYR B N 1
ATOM 5270 C CA . TYR B 1 386 ? 118.706 104.845 131.995 1.00 24.23 386 TYR B CA 1
ATOM 5271 C C . TYR B 1 386 ? 118.223 103.776 132.966 1.00 34.56 386 TYR B C 1
ATOM 5272 O O . TYR B 1 386 ? 118.675 103.716 134.114 1.00 35.15 386 TYR B O 1
ATOM 5281 N N . SER B 1 387 ? 117.291 102.931 132.524 1.00 39.52 387 SER B N 1
ATOM 5282 C CA . SER B 1 387 ? 116.782 101.864 133.375 1.00 24.93 387 SER B CA 1
ATOM 5283 C C . SER B 1 387 ? 117.864 100.843 133.700 1.00 33.69 387 SER B C 1
ATOM 5284 O O . SER B 1 387 ? 117.960 100.373 134.839 1.00 38.38 387 SER B O 1
ATOM 5287 N N . ILE B 1 388 ? 118.687 100.487 132.712 1.00 38.95 388 ILE B N 1
ATOM 5288 C CA . ILE B 1 388 ? 119.663 99.415 132.898 1.00 29.99 388 ILE B CA 1
ATOM 5289 C C . ILE B 1 388 ? 120.676 99.792 133.971 1.00 38.45 388 ILE B C 1
ATOM 5290 O O . ILE B 1 388 ? 120.960 99.005 134.882 1.00 52.68 388 ILE B O 1
ATOM 5295 N N . VAL B 1 389 ? 121.185 101.007 133.890 1.00 32.68 389 VAL B N 1
ATOM 5296 C CA . VAL B 1 389 ? 122.211 101.470 134.856 1.00 39.08 389 VAL B CA 1
ATOM 5297 C C . VAL B 1 389 ? 121.560 101.525 136.222 1.00 44.51 389 VAL B C 1
ATOM 5298 O O . VAL B 1 389 ? 122.220 101.163 137.202 1.00 50.25 389 VAL B O 1
ATOM 5302 N N . ALA B 1 390 ? 120.305 101.910 136.268 1.00 46.12 390 ALA B N 1
ATOM 5303 C CA . ALA B 1 390 ? 119.620 102.043 137.547 1.00 42.42 390 ALA B CA 1
ATOM 5304 C C . ALA B 1 390 ? 119.395 100.690 138.202 1.00 46.09 390 ALA B C 1
ATOM 5305 O O . ALA B 1 390 ? 119.119 100.622 139.405 1.00 50.83 390 ALA B O 1
ATOM 5307 N N . VAL B 1 391 ? 119.493 99.608 137.430 1.00 47.46 391 VAL B N 1
ATOM 5308 C CA . VAL B 1 391 ? 119.313 98.270 137.985 1.00 51.70 391 VAL B CA 1
ATOM 5309 C C . VAL B 1 391 ? 120.663 97.628 138.280 1.00 55.29 391 VAL B C 1
ATOM 5310 O O . VAL B 1 391 ? 120.842 96.966 139.308 1.00 62.19 391 VAL B O 1
ATOM 5314 N N . VAL B 1 392 ? 121.630 97.812 137.379 1.00 49.78 392 VAL B N 1
ATOM 5315 C CA . VAL B 1 392 ? 122.965 97.247 137.548 1.00 53.96 392 VAL B CA 1
ATOM 5316 C C . VAL B 1 392 ? 123.577 97.822 138.817 1.00 58.33 392 VAL B C 1
ATOM 5317 O O . VAL B 1 392 ? 124.178 97.097 139.616 1.00 64.22 392 VAL B O 1
ATOM 5321 N N . VAL B 1 393 ? 123.422 99.126 139.012 1.00 53.28 393 VAL B N 1
ATOM 5322 C CA . VAL B 1 393 ? 123.748 99.788 140.269 1.00 54.38 393 VAL B CA 1
ATOM 5323 C C . VAL B 1 393 ? 122.436 100.300 140.843 1.00 63.23 393 VAL B C 1
ATOM 5324 O O . VAL B 1 393 ? 121.704 101.033 140.170 1.00 74.55 393 VAL B O 1
ATOM 5328 N N . GLY B 1 394 ? 122.140 99.941 142.088 1.00 64.80 394 GLY B N 1
ATOM 5329 C CA . GLY B 1 394 ? 120.818 100.219 142.610 1.00 65.29 394 GLY B CA 1
ATOM 5330 C C . GLY B 1 394 ? 120.104 98.987 143.128 1.00 73.30 394 GLY B C 1
ATOM 5331 O O . GLY B 1 394 ? 120.446 98.479 144.199 1.00 77.87 394 GLY B O 1
ATOM 5332 N N . SER B 1 395 ? 119.093 98.529 142.393 1.00 79.58 395 SER B N 1
ATOM 5333 C CA . SER B 1 395 ? 118.270 97.407 142.823 1.00 82.08 395 SER B CA 1
ATOM 5334 C C . SER B 1 395 ? 119.147 96.228 143.242 1.00 82.89 395 SER B C 1
ATOM 5335 O O . SER B 1 395 ? 120.074 95.859 142.507 1.00 81.58 395 SER B O 1
ATOM 5338 N N . PRO B 1 396 ? 118.889 95.615 144.399 1.00 82.82 396 PRO B N 1
ATOM 5339 C CA . PRO B 1 396 ? 119.794 94.596 144.958 1.00 86.76 396 PRO B CA 1
ATOM 5340 C C . PRO B 1 396 ? 119.543 93.202 144.390 1.00 85.56 396 PRO B C 1
ATOM 5341 O O . PRO B 1 396 ? 119.362 92.225 145.122 1.00 83.65 396 PRO B O 1
ATOM 5345 N N . ARG B 1 397 ? 119.544 93.108 143.059 1.00 83.49 397 ARG B N 1
ATOM 5346 C CA . ARG B 1 397 ? 119.411 91.838 142.353 1.00 84.10 397 ARG B CA 1
ATOM 5347 C C . ARG B 1 397 ? 118.186 91.053 142.811 1.00 83.21 397 ARG B C 1
ATOM 5348 O O . ARG B 1 397 ? 118.255 89.832 142.983 1.00 83.65 397 ARG B O 1
ATOM 5356 N N . ASP B 1 398 ? 117.065 91.739 143.012 1.00 78.51 398 ASP B N 1
ATOM 5357 C CA . ASP B 1 398 ? 115.831 91.102 143.436 1.00 79.57 398 ASP B CA 1
ATOM 5358 C C . ASP B 1 398 ? 114.950 90.822 142.218 1.00 79.67 398 ASP B C 1
ATOM 5359 O O . ASP B 1 398 ? 115.369 90.971 141.069 1.00 77.19 398 ASP B O 1
ATOM 5364 N N . LEU B 1 399 ? 113.713 90.397 142.480 1.00 71.04 399 LEU B N 1
ATOM 5365 C CA . LEU B 1 399 ? 112.806 90.032 141.396 1.00 69.21 399 LEU B CA 1
ATOM 5366 C C . LEU B 1 399 ? 112.505 91.228 140.501 1.00 69.62 399 LEU B C 1
ATOM 5367 O O . LEU B 1 399 ? 112.525 91.119 139.270 1.00 70.55 399 LEU B O 1
ATOM 5372 N N . GLN B 1 400 ? 112.225 92.383 141.106 1.00 69.38 400 GLN B N 1
ATOM 5373 C CA . GLN B 1 400 ? 111.908 93.571 140.323 1.00 68.81 400 GLN B CA 1
ATOM 5374 C C . GLN B 1 400 ? 113.084 93.990 139.451 1.00 69.06 400 GLN B C 1
ATOM 5375 O O . GLN B 1 400 ? 112.902 94.362 138.287 1.00 70.03 400 GLN B O 1
ATOM 5381 N N . GLY B 1 401 ? 114.299 93.929 139.997 1.00 59.77 401 GLY B N 1
ATOM 5382 C CA . GLY B 1 401 ? 115.470 94.274 139.208 1.00 61.04 401 GLY B CA 1
ATOM 5383 C C . GLY B 1 401 ? 115.667 93.349 138.023 1.00 63.56 401 GLY B C 1
ATOM 5384 O O . GLY B 1 401 ? 115.994 93.798 136.921 1.00 62.84 401 GLY B O 1
ATOM 5385 N N . ALA B 1 402 ? 115.476 92.044 138.231 1.00 57.91 402 ALA B N 1
ATOM 5386 C CA . ALA B 1 402 ? 115.567 91.102 137.123 1.00 54.16 402 ALA B CA 1
ATOM 5387 C C . ALA B 1 402 ? 114.486 91.370 136.084 1.00 56.49 402 ALA B C 1
ATOM 5388 O O . ALA B 1 402 ? 114.746 91.308 134.877 1.00 58.71 402 ALA B O 1
ATOM 5390 N N . LEU B 1 403 ? 113.266 91.664 136.537 1.00 55.39 403 LEU B N 1
ATOM 5391 C CA . LEU B 1 403 ? 112.199 92.010 135.604 1.00 51.10 403 LEU B CA 1
ATOM 5392 C C . LEU B 1 403 ? 112.484 93.339 134.918 1.00 54.55 403 LEU B C 1
ATOM 5393 O O . LEU B 1 403 ? 112.255 93.485 133.712 1.00 57.89 403 LEU B O 1
ATOM 5398 N N . ASN B 1 404 ? 112.975 94.314 135.685 1.00 54.82 404 ASN B N 1
ATOM 5399 C CA . ASN B 1 404 ? 113.320 95.632 135.092 1.00 48.96 404 ASN B CA 1
ATOM 5400 C C . ASN B 1 404 ? 114.423 95.426 134.050 1.00 51.47 404 ASN B C 1
ATOM 5401 O O . ASN B 1 404 ? 114.284 95.961 132.935 1.00 56.39 404 ASN B O 1
ATOM 5406 N N . LEU B 1 405 ? 115.470 94.672 134.400 1.00 51.12 405 LEU B N 1
ATOM 5407 C CA . LEU B 1 405 ? 116.582 94.473 133.475 1.00 50.27 405 LEU B CA 1
ATOM 5408 C C . LEU B 1 405 ? 116.112 93.801 132.194 1.00 48.75 405 LEU B C 1
ATOM 5409 O O . LEU B 1 405 ? 116.490 94.206 131.090 1.00 51.11 405 LEU B O 1
ATOM 5414 N N . SER B 1 406 ? 115.281 92.764 132.323 1.00 44.65 406 SER B N 1
ATOM 5415 C CA . SER B 1 406 ? 114.787 92.061 131.143 1.00 45.79 406 SER B CA 1
ATOM 5416 C C . SER B 1 406 ? 113.871 92.947 130.311 1.00 46.58 406 SER B C 1
ATOM 5417 O O . SER B 1 406 ? 113.940 92.934 129.077 1.00 49.55 406 SER B O 1
ATOM 5420 N N . HIS B 1 407 ? 113.006 93.720 130.966 1.00 44.99 407 HIS B N 1
ATOM 5421 C CA . HIS B 1 407 ? 112.099 94.596 130.231 1.00 38.81 407 HIS B CA 1
ATOM 5422 C C . HIS B 1 407 ? 112.863 95.669 129.468 1.00 41.36 407 HIS B C 1
ATOM 5423 O O . HIS B 1 407 ? 112.546 95.962 128.310 1.00 44.01 407 HIS B O 1
ATOM 5430 N N . ALA B 1 408 ? 113.869 96.272 130.103 1.00 37.30 408 ALA B N 1
ATOM 5431 C CA . ALA B 1 408 ? 114.654 97.302 129.434 1.00 30.30 408 ALA B CA 1
ATOM 5432 C C . ALA B 1 408 ? 115.426 96.726 128.254 1.00 34.02 408 ALA B C 1
ATOM 5433 O O . ALA B 1 408 ? 115.482 97.335 127.179 1.00 39.80 408 ALA B O 1
ATOM 5435 N N . LEU B 1 409 ? 116.035 95.553 128.436 1.00 39.63 409 LEU B N 1
ATOM 5436 C CA . LEU B 1 409 ? 116.771 94.924 127.344 1.00 34.24 409 LEU B CA 1
ATOM 5437 C C . LEU B 1 409 ? 115.841 94.515 126.212 1.00 44.51 409 LEU B C 1
ATOM 5438 O O . LEU B 1 409 ? 116.191 94.639 125.034 1.00 44.14 409 LEU B O 1
ATOM 5443 N N . LEU B 1 410 ? 114.650 94.017 126.550 1.00 45.69 410 LEU B N 1
ATOM 5444 C CA . LEU B 1 410 ? 113.708 93.593 125.522 1.00 42.26 410 LEU B CA 1
ATOM 5445 C C . LEU B 1 410 ? 113.181 94.771 124.714 1.00 46.61 410 LEU B C 1
ATOM 5446 O O . LEU B 1 410 ? 112.916 94.624 123.516 1.00 47.39 410 LEU B O 1
ATOM 5451 N N . MET B 1 411 ? 113.017 95.939 125.339 1.00 42.75 411 MET B N 1
ATOM 5452 C CA . MET B 1 411 ? 112.650 97.134 124.585 1.00 37.58 411 MET B CA 1
ATOM 5453 C C . MET B 1 411 ? 113.721 97.484 123.560 1.00 45.53 411 MET B C 1
ATOM 5454 O O . MET B 1 411 ? 113.409 97.843 122.420 1.00 54.40 411 MET B O 1
ATOM 5459 N N . ILE B 1 412 ? 114.991 97.395 123.953 1.00 32.50 412 ILE B N 1
ATOM 5460 C CA . ILE B 1 412 ? 116.082 97.646 123.014 1.00 33.80 412 ILE B CA 1
ATOM 5461 C C . ILE B 1 412 ? 116.058 96.616 121.893 1.00 41.85 412 ILE B C 1
ATOM 5462 O O . ILE B 1 412 ? 116.194 96.952 120.712 1.00 40.44 412 ILE B O 1
ATOM 5467 N N . ALA B 1 413 ? 115.884 95.342 122.252 1.00 46.54 413 ALA B N 1
ATOM 5468 C CA . ALA B 1 413 ? 115.868 94.285 121.247 1.00 42.29 413 ALA B CA 1
ATOM 5469 C C . ALA B 1 413 ? 114.638 94.382 120.353 1.00 46.54 413 ALA B C 1
ATOM 5470 O O . ALA B 1 413 ? 114.741 94.226 119.132 1.00 50.57 413 ALA B O 1
ATOM 5472 N N . GLN B 1 414 ? 113.467 94.631 120.943 1.00 40.08 414 GLN B N 1
ATOM 5473 C CA . GLN B 1 414 ? 112.248 94.718 120.145 1.00 34.83 414 GLN B CA 1
ATOM 5474 C C . GLN B 1 414 ? 112.324 95.876 119.159 1.00 40.63 414 GLN B C 1
ATOM 5475 O O . GLN B 1 414 ? 111.976 95.728 117.983 1.00 46.13 414 GLN B O 1
ATOM 5481 N N . HIS B 1 415 ? 112.784 97.038 119.623 1.00 37.51 415 HIS B N 1
ATOM 5482 C CA . HIS B 1 415 ? 112.889 98.199 118.748 1.00 36.74 415 HIS B CA 1
ATOM 5483 C C . HIS B 1 415 ? 113.896 97.956 117.634 1.00 43.96 415 HIS B C 1
ATOM 5484 O O . HIS B 1 415 ? 113.676 98.346 116.484 1.00 47.10 415 HIS B O 1
ATOM 5491 N N . THR B 1 416 ? 115.018 97.313 117.962 1.00 40.45 416 THR B N 1
ATOM 5492 C CA . THR B 1 416 ? 116.060 97.083 116.969 1.00 37.27 416 THR B CA 1
ATOM 5493 C C . THR B 1 416 ? 115.585 96.134 115.878 1.00 42.67 416 THR B C 1
ATOM 5494 O O . THR B 1 416 ? 115.710 96.426 114.685 1.00 40.15 416 THR B O 1
ATOM 5498 N N . PHE B 1 417 ? 115.033 94.988 116.271 1.00 47.86 417 PHE B N 1
ATOM 5499 C CA . PHE B 1 417 ? 114.695 93.958 115.295 1.00 45.18 417 PHE B CA 1
ATOM 5500 C C . PHE B 1 417 ? 113.425 94.298 114.527 1.00 49.11 417 PHE B C 1
ATOM 5501 O O . PHE B 1 417 ? 113.317 93.974 113.338 1.00 56.25 417 PHE B O 1
ATOM 5509 N N . GLN B 1 418 ? 112.457 94.943 115.178 1.00 37.02 418 GLN B N 1
ATOM 5510 C CA . GLN B 1 418 ? 111.274 95.399 114.456 1.00 32.98 418 GLN B CA 1
ATOM 5511 C C . GLN B 1 418 ? 111.644 96.436 113.406 1.00 43.18 418 GLN B C 1
ATOM 5512 O O . GLN B 1 418 ? 111.117 96.409 112.287 1.00 49.01 418 GLN B O 1
ATOM 5518 N N . ASN B 1 419 ? 112.548 97.355 113.746 1.00 45.86 419 ASN B N 1
ATOM 5519 C CA . ASN B 1 419 ? 112.973 98.364 112.782 1.00 41.60 419 ASN B CA 1
ATOM 5520 C C . ASN B 1 419 ? 113.678 97.729 111.592 1.00 48.02 419 ASN B C 1
ATOM 5521 O O . ASN B 1 419 ? 113.462 98.133 110.446 1.00 49.68 419 ASN B O 1
ATOM 5526 N N . VAL B 1 420 ? 114.525 96.730 111.847 1.00 50.98 420 VAL B N 1
ATOM 5527 C CA . VAL B 1 420 ? 115.213 96.043 110.759 1.00 48.39 420 VAL B CA 1
ATOM 5528 C C . VAL B 1 420 ? 114.203 95.354 109.851 1.00 51.50 420 VAL B C 1
ATOM 5529 O O . VAL B 1 420 ? 114.285 95.441 108.621 1.00 54.20 420 VAL B O 1
ATOM 5533 N N . PHE B 1 421 ? 113.226 94.667 110.448 1.00 44.43 421 PHE B N 1
ATOM 5534 C CA . PHE B 1 421 ? 112.230 93.962 109.648 1.00 41.17 421 PHE B CA 1
ATOM 5535 C C . PHE B 1 421 ? 111.391 94.926 108.822 1.00 45.53 421 PHE B C 1
ATOM 5536 O O . PHE B 1 421 ? 111.139 94.681 107.637 1.00 51.37 421 PHE B O 1
ATOM 5544 N N . ILE B 1 422 ? 110.953 96.031 109.426 1.00 47.33 422 ILE B N 1
ATOM 5545 C CA . ILE B 1 422 ? 110.100 96.973 108.708 1.00 43.27 422 ILE B CA 1
ATOM 5546 C C . ILE B 1 422 ? 110.874 97.661 107.590 1.00 47.81 422 ILE B C 1
ATOM 5547 O O . ILE B 1 422 ? 110.365 97.818 106.473 1.00 54.72 422 ILE B O 1
ATOM 5552 N N . ILE B 1 423 ? 112.111 98.080 107.867 1.00 46.91 423 ILE B N 1
ATOM 5553 C CA . ILE B 1 423 ? 112.885 98.821 106.873 1.00 46.89 423 ILE B CA 1
ATOM 5554 C C . ILE B 1 423 ? 113.164 97.956 105.653 1.00 56.24 423 ILE B C 1
ATOM 5555 O O . ILE B 1 423 ? 113.003 98.402 104.510 1.00 62.25 423 ILE B O 1
ATOM 5560 N N . GLU B 1 424 ? 113.585 96.709 105.869 1.00 62.96 424 GLU B N 1
ATOM 5561 C CA . GLU B 1 424 ? 113.814 95.813 104.740 1.00 60.34 424 GLU B CA 1
ATOM 5562 C C . GLU B 1 424 ? 112.518 95.518 103.999 1.00 65.53 424 GLU B C 1
ATOM 5563 O O . GLU B 1 424 ? 112.507 95.433 102.766 1.00 72.70 424 GLU B O 1
ATOM 5569 N N . SER B 1 425 ? 111.413 95.366 104.731 1.00 53.14 425 SER B N 1
ATOM 5570 C CA . SER B 1 425 ? 110.139 95.044 104.096 1.00 54.67 425 SER B CA 1
ATOM 5571 C C . SER B 1 425 ? 109.677 96.159 103.168 1.00 62.70 425 SER B C 1
ATOM 5572 O O . SER B 1 425 ? 109.182 95.892 102.067 1.00 65.39 425 SER B O 1
ATOM 5575 N N . LEU B 1 426 ? 109.817 97.416 103.596 1.00 64.18 426 LEU B N 1
ATOM 5576 C CA . LEU B 1 426 ? 109.339 98.531 102.785 1.00 60.69 426 LEU B CA 1
ATOM 5577 C C . LEU B 1 426 ? 110.121 98.654 101.485 1.00 64.86 426 LEU B C 1
ATOM 5578 O O . LEU B 1 426 ? 109.537 98.919 100.426 1.00 67.79 426 LEU B O 1
ATOM 5583 N N . HIS B 1 427 ? 111.439 98.462 101.540 1.00 69.96 427 HIS B N 1
ATOM 5584 C CA . HIS B 1 427 ? 112.277 98.779 100.390 1.00 70.24 427 HIS B CA 1
ATOM 5585 C C . HIS B 1 427 ? 112.086 97.785 99.252 1.00 71.87 427 HIS B C 1
ATOM 5586 O O . HIS B 1 427 ? 112.058 98.178 98.081 1.00 74.01 427 HIS B O 1
ATOM 5593 N N . ARG B 1 428 ? 111.966 96.493 99.567 1.00 73.59 428 ARG B N 1
ATOM 5594 C CA . ARG B 1 428 ? 111.793 95.504 98.505 1.00 74.56 428 ARG B CA 1
ATOM 5595 C C . ARG B 1 428 ? 110.471 95.702 97.775 1.00 76.58 428 ARG B C 1
ATOM 5596 O O . ARG B 1 428 ? 110.415 95.605 96.544 1.00 79.77 428 ARG B O 1
ATOM 5604 N N . GLY B 1 429 ? 109.403 95.982 98.511 1.00 80.70 429 GLY B N 1
ATOM 5605 C CA . GLY B 1 429 ? 108.093 96.166 97.916 1.00 83.17 429 GLY B CA 1
ATOM 5606 C C . GLY B 1 429 ? 107.521 94.897 97.313 1.00 82.72 429 GLY B C 1
ATOM 5607 O O . GLY B 1 429 ? 107.427 93.868 97.983 1.00 80.97 429 GLY B O 1
ATOM 5608 N N . CYS B 1 487 ? 106.787 80.410 96.949 1.00 114.77 487 CYS B N 1
ATOM 5609 C CA . CYS B 1 487 ? 105.864 79.557 97.688 1.00 116.60 487 CYS B CA 1
ATOM 5610 C C . CYS B 1 487 ? 104.694 80.359 98.244 1.00 117.99 487 CYS B C 1
ATOM 5611 O O . CYS B 1 487 ? 104.837 81.537 98.572 1.00 118.34 487 CYS B O 1
ATOM 5614 N N . HIS B 1 488 ? 103.531 79.711 98.344 1.00 113.55 488 HIS B N 1
ATOM 5615 C CA . HIS B 1 488 ? 102.345 80.393 98.853 1.00 113.07 488 HIS B CA 1
ATOM 5616 C C . HIS B 1 488 ? 102.501 80.758 100.324 1.00 111.57 488 HIS B C 1
ATOM 5617 O O . HIS B 1 488 ? 102.076 81.839 100.748 1.00 108.61 488 HIS B O 1
ATOM 5624 N N . TRP B 1 489 ? 103.110 79.865 101.105 1.00 111.60 489 TRP B N 1
ATOM 5625 C CA . TRP B 1 489 ? 103.223 80.112 102.566 1.00 110.09 489 TRP B CA 1
ATOM 5626 C C . TRP B 1 489 ? 104.035 81.383 102.826 1.00 110.97 489 TRP B C 1
ATOM 5627 O O . TRP B 1 489 ? 103.763 82.045 103.839 1.00 110.45 489 TRP B O 1
ATOM 5638 N N . ARG B 1 490 ? 104.992 81.711 101.952 1.00 103.03 490 ARG B N 1
ATOM 5639 C CA . ARG B 1 490 ? 105.857 82.857 102.213 1.00 100.86 490 ARG B CA 1
ATOM 5640 C C . ARG B 1 490 ? 105.041 84.130 102.379 1.00 100.30 490 ARG B C 1
ATOM 5641 O O . ARG B 1 490 ? 105.217 84.877 103.347 1.00 101.59 490 ARG B O 1
ATOM 5649 N N . ARG B 1 491 ? 104.129 84.393 101.440 1.00 95.49 491 ARG B N 1
ATOM 5650 C CA . ARG B 1 491 ? 103.267 85.562 101.561 1.00 93.58 491 ARG B CA 1
ATOM 5651 C C . ARG B 1 491 ? 102.262 85.385 102.691 1.00 94.16 491 ARG B C 1
ATOM 5652 O O . ARG B 1 491 ? 101.924 86.350 103.385 1.00 96.55 491 ARG B O 1
ATOM 5660 N N . ARG B 1 492 ? 101.774 84.159 102.887 1.00 98.78 492 ARG B N 1
ATOM 5661 C CA . ARG B 1 492 ? 100.813 83.905 103.954 1.00 96.58 492 ARG B CA 1
ATOM 5662 C C . ARG B 1 492 ? 101.433 84.141 105.325 1.00 95.37 492 ARG B C 1
ATOM 5663 O O . ARG B 1 492 ? 100.812 84.758 106.195 1.00 94.22 492 ARG B O 1
ATOM 5671 N N . CYS B 1 493 ? 102.661 83.662 105.536 1.00 92.68 493 CYS B N 1
ATOM 5672 C CA . CYS B 1 493 ? 103.313 83.849 106.828 1.00 92.63 493 CYS B CA 1
ATOM 5673 C C . CYS B 1 493 ? 103.618 85.318 107.086 1.00 91.01 493 CYS B C 1
ATOM 5674 O O . CYS B 1 493 ? 103.502 85.793 108.221 1.00 92.62 493 CYS B O 1
ATOM 5677 N N . LEU B 1 494 ? 104.014 86.052 106.046 1.00 79.59 494 LEU B N 1
ATOM 5678 C CA . LEU B 1 494 ? 104.305 87.471 106.197 1.00 74.71 494 LEU B CA 1
ATOM 5679 C C . LEU B 1 494 ? 103.069 88.282 106.560 1.00 77.28 494 LEU B C 1
ATOM 5680 O O . LEU B 1 494 ? 103.204 89.363 107.141 1.00 79.47 494 LEU B O 1
ATOM 5685 N N . LYS B 1 495 ? 101.874 87.792 106.226 1.00 77.51 495 LYS B N 1
ATOM 5686 C CA . LYS B 1 495 ? 100.655 88.503 106.593 1.00 71.96 495 LYS B CA 1
ATOM 5687 C C . LYS B 1 495 ? 100.432 88.466 108.100 1.00 73.53 495 LYS B C 1
ATOM 5688 O O . LYS B 1 495 ? 100.144 89.496 108.719 1.00 78.14 495 LYS B O 1
ATOM 5694 N N . ASP B 1 496 ? 100.552 87.284 108.708 1.00 73.74 496 ASP B N 1
ATOM 5695 C CA . ASP B 1 496 ? 100.378 87.184 110.153 1.00 75.18 496 ASP B CA 1
ATOM 5696 C C . ASP B 1 496 ? 101.517 87.866 110.898 1.00 75.37 496 ASP B C 1
ATOM 5697 O O . ASP B 1 496 ? 101.301 88.465 111.956 1.00 81.39 496 ASP B O 1
ATOM 5702 N N . ILE B 1 497 ? 102.738 87.779 110.367 1.00 64.51 497 ILE B N 1
ATOM 5703 C CA . ILE B 1 497 ? 103.870 88.436 111.011 1.00 63.06 497 ILE B CA 1
ATOM 5704 C C . ILE B 1 497 ? 103.661 89.943 111.039 1.00 66.84 497 ILE B C 1
ATOM 5705 O O . ILE B 1 497 ? 103.875 90.597 112.067 1.00 70.10 497 ILE B O 1
ATOM 5710 N N . SER B 1 498 ? 103.207 90.498 109.914 1.00 65.83 498 SER B N 1
ATOM 5711 C CA . SER B 1 498 ? 102.921 91.955 109.868 1.00 63.24 498 SER B CA 1
ATOM 5712 C C . SER B 1 498 ? 101.740 92.275 110.786 1.00 66.23 498 SER B C 1
ATOM 5713 O O . SER B 1 498 ? 101.822 93.281 111.515 1.00 68.79 498 SER B O 1
ATOM 5716 N N . LEU B 1 499 ? 100.694 91.443 110.766 1.00 59.96 499 LEU B N 1
ATOM 5717 C CA . LEU B 1 499 ? 99.499 91.736 111.551 1.00 54.23 499 LEU B CA 1
ATOM 5718 C C . LEU B 1 499 ? 99.745 91.550 113.041 1.00 57.44 499 LEU B C 1
ATOM 5719 O O . LEU B 1 499 ? 99.239 92.326 113.858 1.00 62.96 499 LEU B O 1
ATOM 5724 N N . PHE B 1 500 ? 100.510 90.522 113.420 1.00 52.92 500 PHE B N 1
ATOM 5725 C CA . PHE B 1 500 ? 100.841 90.341 114.829 1.00 55.95 500 PHE B CA 1
ATOM 5726 C C . PHE B 1 500 ? 101.668 91.507 115.351 1.00 57.24 500 PHE B C 1
ATOM 5727 O O . PHE B 1 500 ? 101.444 91.985 116.469 1.00 58.06 500 PHE B O 1
ATOM 5735 N N . LEU B 1 501 ? 102.631 91.976 114.556 1.00 50.00 501 LEU B N 1
ATOM 5736 C CA . LEU B 1 501 ? 103.412 93.142 114.953 1.00 47.39 501 LEU B CA 1
ATOM 5737 C C . LEU B 1 501 ? 102.555 94.398 114.996 1.00 51.96 501 LEU B C 1
ATOM 5738 O O . LEU B 1 501 ? 102.778 95.271 115.842 1.00 56.80 501 LEU B O 1
ATOM 5743 N N . LEU B 1 502 ? 101.583 94.513 114.089 1.00 51.19 502 LEU B N 1
ATOM 5744 C CA . LEU B 1 502 ? 100.692 95.668 114.094 1.00 47.86 502 LEU B CA 1
ATOM 5745 C C . LEU B 1 502 ? 99.863 95.714 115.370 1.00 47.59 502 LEU B C 1
ATOM 5746 O O . LEU B 1 502 ? 99.787 96.751 116.037 1.00 55.23 502 LEU B O 1
ATOM 5751 N N . LEU B 1 503 ? 99.230 94.595 115.723 1.00 48.98 503 LEU B N 1
ATOM 5752 C CA . LEU B 1 503 ? 98.374 94.570 116.905 1.00 49.40 503 LEU B CA 1
ATOM 5753 C C . LEU B 1 503 ? 99.180 94.763 118.181 1.00 49.62 503 LEU B C 1
ATOM 5754 O O . LEU B 1 503 ? 98.732 95.443 119.108 1.00 50.65 503 LEU B O 1
ATOM 5759 N N . CYS B 1 504 ? 100.370 94.167 118.249 1.00 50.27 504 CYS B N 1
ATOM 5760 C CA . CYS B 1 504 ? 101.218 94.347 119.423 1.00 45.70 504 CYS B CA 1
ATOM 5761 C C . CYS B 1 504 ? 101.738 95.773 119.527 1.00 52.84 504 CYS B C 1
ATOM 5762 O O . CYS B 1 504 ? 101.933 96.281 120.637 1.00 63.18 504 CYS B O 1
ATOM 5765 N N . ASN B 1 505 ? 101.980 96.433 118.392 1.00 47.92 505 ASN B N 1
ATOM 5766 C CA . ASN B 1 505 ? 102.398 97.828 118.430 1.00 39.12 505 ASN B CA 1
ATOM 5767 C C . ASN B 1 505 ? 101.277 98.738 118.914 1.00 47.15 505 ASN B C 1
ATOM 5768 O O . ASN B 1 505 ? 101.542 99.734 119.593 1.00 53.19 505 ASN B O 1
ATOM 5773 N N . VAL B 1 506 ? 100.028 98.419 118.571 1.00 46.26 506 VAL B N 1
ATOM 5774 C CA . VAL B 1 506 ? 98.903 99.238 119.009 1.00 42.00 506 VAL B CA 1
ATOM 5775 C C . VAL B 1 506 ? 98.744 99.165 120.522 1.00 41.20 506 VAL B C 1
ATOM 5776 O O . VAL B 1 506 ? 98.571 100.187 121.193 1.00 48.04 506 VAL B O 1
ATOM 5780 N N . ILE B 1 507 ? 98.800 97.955 121.082 1.00 45.24 507 ILE B N 1
ATOM 5781 C CA . ILE B 1 507 ? 98.589 97.808 122.518 1.00 46.57 507 ILE B CA 1
ATOM 5782 C C . ILE B 1 507 ? 99.730 98.440 123.302 1.00 45.39 507 ILE B C 1
ATOM 5783 O O . ILE B 1 507 ? 99.525 98.933 124.418 1.00 49.63 507 ILE B O 1
ATOM 5788 N N . LEU B 1 508 ? 100.941 98.444 122.749 1.00 43.49 508 LEU B N 1
ATOM 5789 C CA . LEU B 1 508 ? 102.059 99.095 123.413 1.00 43.60 508 LEU B CA 1
ATOM 5790 C C . LEU B 1 508 ? 102.108 100.590 123.148 1.00 46.75 508 LEU B C 1
ATOM 5791 O O . LEU B 1 508 ? 102.994 101.267 123.677 1.00 50.32 508 LEU B O 1
ATOM 5796 N N . TRP B 1 509 ? 101.139 101.110 122.393 1.00 41.81 509 TRP B N 1
ATOM 5797 C CA . TRP B 1 509 ? 101.081 102.576 122.162 1.00 34.84 509 TRP B CA 1
ATOM 5798 C C . TRP B 1 509 ? 100.287 103.255 123.281 1.00 36.62 509 TRP B C 1
ATOM 5799 O O . TRP B 1 509 ? 100.591 104.417 123.597 1.00 46.62 509 TRP B O 1
ATOM 5810 N N . ILE B 1 510 ? 99.313 102.557 123.865 1.00 43.29 510 ILE B N 1
ATOM 5811 C CA . ILE B 1 510 ? 98.418 103.227 124.859 1.00 48.23 510 ILE B CA 1
ATOM 5812 C C . ILE B 1 510 ? 99.177 103.656 126.124 1.00 50.09 510 ILE B C 1
ATOM 5813 O O . ILE B 1 510 ? 98.806 104.702 126.694 1.00 53.20 510 ILE B O 1
ATOM 5818 N N . MET B 1 511 ? 100.227 102.937 126.525 1.00 53.46 511 MET B N 1
ATOM 5819 C CA . MET B 1 511 ? 100.874 103.235 127.829 1.00 57.44 511 MET B CA 1
ATOM 5820 C C . MET B 1 511 ? 101.686 104.528 127.691 1.00 55.76 511 MET B C 1
ATOM 5821 O O . MET B 1 511 ? 101.476 105.432 128.522 1.00 55.99 511 MET B O 1
ATOM 5826 N N . PRO B 1 512 ? 102.578 104.695 126.685 1.00 46.12 512 PRO B N 1
ATOM 5827 C CA . PRO B 1 512 ? 103.294 105.961 126.528 1.00 42.30 512 PRO B CA 1
ATOM 5828 C C . PRO B 1 512 ? 102.328 107.102 126.194 1.00 50.34 512 PRO B C 1
ATOM 5829 O O . PRO B 1 512 ? 102.743 108.240 126.267 1.00 56.75 512 PRO B O 1
ATOM 5833 N N . ALA B 1 513 ? 101.079 106.780 125.846 1.00 46.16 513 ALA B N 1
ATOM 5834 C CA . ALA B 1 513 ? 100.142 107.820 125.450 1.00 38.85 513 ALA B CA 1
ATOM 5835 C C . ALA B 1 513 ? 99.206 108.270 126.558 1.00 41.91 513 ALA B C 1
ATOM 5836 O O . ALA B 1 513 ? 98.956 109.470 126.679 1.00 48.78 513 ALA B O 1
ATOM 5838 N N . PHE B 1 514 ? 98.690 107.352 127.377 1.00 44.15 514 PHE B N 1
ATOM 5839 C CA . PHE B 1 514 ? 97.694 107.727 128.374 1.00 47.63 514 PHE B CA 1
ATOM 5840 C C . PHE B 1 514 ? 98.000 107.207 129.772 1.00 49.98 514 PHE B C 1
ATOM 5841 O O . PHE B 1 514 ? 97.136 107.314 130.652 1.00 56.38 514 PHE B O 1
ATOM 5849 N N . GLY B 1 515 ? 99.183 106.656 130.013 1.00 46.09 515 GLY B N 1
ATOM 5850 C CA . GLY B 1 515 ? 99.579 106.224 131.343 1.00 43.34 515 GLY B CA 1
ATOM 5851 C C . GLY B 1 515 ? 100.378 107.312 132.033 1.00 48.62 515 GLY B C 1
ATOM 5852 O O . GLY B 1 515 ? 101.015 108.138 131.379 1.00 54.84 515 GLY B O 1
ATOM 5853 N N . ALA B 1 516 ? 100.371 107.287 133.370 1.00 45.96 516 ALA B N 1
ATOM 5854 C CA . ALA B 1 516 ? 101.160 108.269 134.150 1.00 50.02 516 ALA B CA 1
ATOM 5855 C C . ALA B 1 516 ? 102.635 108.156 133.759 1.00 58.26 516 ALA B C 1
ATOM 5856 O O . ALA B 1 516 ? 103.171 107.032 133.819 1.00 62.85 516 ALA B O 1
ATOM 5858 N N . ARG B 1 517 ? 103.260 109.270 133.367 1.00 50.32 517 ARG B N 1
ATOM 5859 C CA . ARG B 1 517 ? 104.668 109.226 132.881 1.00 48.43 517 ARG B CA 1
ATOM 5860 C C . ARG B 1 517 ? 105.551 108.443 133.867 1.00 57.15 517 ARG B C 1
ATOM 5861 O O . ARG B 1 517 ? 106.137 107.434 133.426 1.00 63.35 517 ARG B O 1
ATOM 5869 N N . PRO B 1 518 ? 105.702 108.825 135.158 1.00 55.75 518 PRO B N 1
ATOM 5870 C CA . PRO B 1 518 ? 106.485 108.019 136.096 1.00 50.75 518 PRO B CA 1
ATOM 5871 C C . PRO B 1 518 ? 105.705 106.735 136.409 1.00 59.10 518 PRO B C 1
ATOM 5872 O O . PRO B 1 518 ? 104.898 106.752 137.319 1.00 61.48 518 PRO B O 1
ATOM 5876 N N . HIS B 1 519 ? 105.956 105.666 135.648 1.00 56.52 519 HIS B N 1
ATOM 5877 C CA . HIS B 1 519 ? 105.210 104.395 135.843 1.00 57.71 519 HIS B CA 1
ATOM 5878 C C . HIS B 1 519 ? 105.418 103.835 137.252 1.00 58.97 519 HIS B C 1
ATOM 5879 O O . HIS B 1 519 ? 106.557 103.844 137.753 1.00 63.55 519 HIS B O 1
ATOM 5886 N N . PHE B 1 520 ? 104.340 103.369 137.884 1.00 57.44 520 PHE B N 1
ATOM 5887 C CA . PHE B 1 520 ? 104.446 102.729 139.189 1.00 57.72 520 PHE B CA 1
ATOM 5888 C C . PHE B 1 520 ? 105.526 101.659 139.222 1.00 54.91 520 PHE B C 1
ATOM 5889 O O . PHE B 1 520 ? 106.040 101.347 140.300 1.00 59.34 520 PHE B O 1
ATOM 5897 N N . SER B 1 521 ? 105.888 101.103 138.070 1.00 48.69 521 SER B N 1
ATOM 5898 C CA . SER B 1 521 ? 106.943 100.105 137.991 1.00 56.11 521 SER B CA 1
ATOM 5899 C C . SER B 1 521 ? 108.335 100.716 138.015 1.00 54.73 521 SER B C 1
ATOM 5900 O O . SER B 1 521 ? 109.320 99.972 138.035 1.00 56.63 521 SER B O 1
ATOM 5903 N N . ASN B 1 522 ? 108.439 102.044 138.011 1.00 51.32 522 ASN B N 1
ATOM 5904 C CA . ASN B 1 522 ? 109.720 102.735 137.986 1.00 52.52 522 ASN B CA 1
ATOM 5905 C C . ASN B 1 522 ? 110.198 103.122 139.379 1.00 51.68 522 ASN B C 1
ATOM 5906 O O . ASN B 1 522 ? 110.864 104.149 139.532 1.00 55.84 522 ASN B O 1
ATOM 5911 N N . THR B 1 523 ? 109.866 102.327 140.395 1.00 51.93 523 THR B N 1
ATOM 5912 C CA . THR B 1 523 ? 110.289 102.638 141.757 1.00 48.76 523 THR B CA 1
ATOM 5913 C C . THR B 1 523 ? 111.808 102.624 141.872 1.00 48.98 523 THR B C 1
ATOM 5914 O O . THR B 1 523 ? 112.403 103.475 142.540 1.00 58.55 523 THR B O 1
ATOM 5918 N N . VAL B 1 524 ? 112.451 101.649 141.226 1.00 48.89 524 VAL B N 1
ATOM 5919 C CA . VAL B 1 524 ? 113.911 101.588 141.225 1.00 53.39 524 VAL B CA 1
ATOM 5920 C C . VAL B 1 524 ? 114.493 102.807 140.528 1.00 52.09 524 VAL B C 1
ATOM 5921 O O . VAL B 1 524 ? 115.459 103.417 141.004 1.00 51.12 524 VAL B O 1
ATOM 5925 N N . GLU B 1 525 ? 113.910 103.187 139.391 1.00 48.66 525 GLU B N 1
ATOM 5926 C CA . GLU B 1 525 ? 114.418 104.327 138.634 1.00 39.96 525 GLU B CA 1
ATOM 5927 C C . GLU B 1 525 ? 114.258 105.622 139.417 1.00 40.75 525 GLU B C 1
ATOM 5928 O O . GLU B 1 525 ? 115.152 106.473 139.412 1.00 46.42 525 GLU B O 1
ATOM 5934 N N . VAL B 1 526 ? 113.112 105.795 140.082 1.00 45.01 526 VAL B N 1
ATOM 5935 C CA . VAL B 1 526 ? 112.869 107.013 140.845 1.00 44.08 526 VAL B CA 1
ATOM 5936 C C . VAL B 1 526 ? 113.849 107.119 142.004 1.00 47.29 526 VAL B C 1
ATOM 5937 O O . VAL B 1 526 ? 114.386 108.196 142.288 1.00 51.86 526 VAL B O 1
ATOM 5941 N N . ASP B 1 527 ? 114.106 106.003 142.690 1.00 50.05 527 ASP B N 1
ATOM 5942 C CA . ASP B 1 527 ? 115.056 106.023 143.794 1.00 54.52 527 ASP B CA 1
ATOM 5943 C C . ASP B 1 527 ? 116.464 106.346 143.308 1.00 53.40 527 ASP B C 1
ATOM 5944 O O . ASP B 1 527 ? 117.214 107.059 143.982 1.00 57.89 527 ASP B O 1
ATOM 5949 N N . PHE B 1 528 ? 116.844 105.823 142.141 1.00 48.66 528 PHE B N 1
ATOM 5950 C CA . PHE B 1 528 ? 118.201 106.019 141.643 1.00 39.68 528 PHE B CA 1
ATOM 5951 C C . PHE B 1 528 ? 118.442 107.463 141.221 1.00 45.12 528 PHE B C 1
ATOM 5952 O O . PHE B 1 528 ? 119.443 108.075 141.610 1.00 58.98 528 PHE B O 1
ATOM 5960 N N . TYR B 1 529 ? 117.534 108.029 140.427 1.00 38.55 529 TYR B N 1
ATOM 5961 C CA . TYR B 1 529 ? 117.722 109.354 139.856 1.00 38.09 529 TYR B CA 1
ATOM 5962 C C . TYR B 1 529 ? 117.001 110.454 140.618 1.00 44.32 529 TYR B C 1
ATOM 5963 O O . TYR B 1 529 ? 117.285 111.633 140.385 1.00 49.58 529 TYR B O 1
ATOM 5972 N N . GLY B 1 530 ? 116.085 110.109 141.504 1.00 44.13 530 GLY B N 1
ATOM 5973 C CA . GLY B 1 530 ? 115.218 111.139 142.046 1.00 50.71 530 GLY B CA 1
ATOM 5974 C C . GLY B 1 530 ? 113.979 111.327 141.195 1.00 51.16 530 GLY B C 1
ATOM 5975 O O . GLY B 1 530 ? 113.979 111.110 139.985 1.00 50.13 530 GLY B O 1
ATOM 5976 N N . TYR B 1 531 ? 112.893 111.733 141.853 1.00 45.10 531 TYR B N 1
ATOM 5977 C CA . TYR B 1 531 ? 111.631 111.891 141.138 1.00 40.21 531 TYR B CA 1
ATOM 5978 C C . TYR B 1 531 ? 111.726 112.975 140.075 1.00 45.28 531 TYR B C 1
ATOM 5979 O O . TYR B 1 531 ? 111.227 112.804 138.959 1.00 54.24 531 TYR B O 1
ATOM 5988 N N . SER B 1 532 ? 112.364 114.101 140.403 1.00 42.23 532 SER B N 1
ATOM 5989 C CA . SER B 1 532 ? 112.419 115.223 139.473 1.00 44.95 532 SER B CA 1
ATOM 5990 C C . SER B 1 532 ? 113.208 114.868 138.218 1.00 43.19 532 SER B C 1
ATOM 5991 O O . SER B 1 532 ? 112.799 115.208 137.102 1.00 43.71 532 SER B O 1
ATOM 5994 N N . LEU B 1 533 ? 114.344 114.192 138.380 1.00 32.35 533 LEU B N 1
ATOM 5995 C CA . LEU B 1 533 ? 115.159 113.847 137.221 1.00 27.74 533 LEU B CA 1
ATOM 5996 C C . LEU B 1 533 ? 114.494 112.766 136.381 1.00 36.35 533 LEU B C 1
ATOM 5997 O O . LEU B 1 533 ? 114.503 112.842 135.147 1.00 42.67 533 LEU B O 1
ATOM 6002 N N . TRP B 1 534 ? 113.919 111.749 137.024 1.00 32.19 534 TRP B N 1
ATOM 6003 C CA . TRP B 1 534 ? 113.277 110.679 136.270 1.00 30.44 534 TRP B CA 1
ATOM 6004 C C . TRP B 1 534 ? 112.013 111.169 135.579 1.00 36.24 534 TRP B C 1
ATOM 6005 O O . TRP B 1 534 ? 111.729 110.773 134.444 1.00 42.48 534 TRP B O 1
ATOM 6016 N N . ALA B 1 535 ? 111.241 112.029 136.247 1.00 37.27 535 ALA B N 1
ATOM 6017 C CA . ALA B 1 535 ? 110.050 112.588 135.616 1.00 25.71 535 ALA B CA 1
ATOM 6018 C C . ALA B 1 535 ? 110.418 113.405 134.387 1.00 37.68 535 ALA B C 1
ATOM 6019 O O . ALA B 1 535 ? 109.697 113.394 133.384 1.00 46.42 535 ALA B O 1
ATOM 6021 N N . ALA B 1 536 ? 111.534 114.131 134.452 1.00 34.59 536 ALA B N 1
ATOM 6022 C CA . ALA B 1 536 ? 112.018 114.847 133.278 1.00 26.36 536 ALA B CA 1
ATOM 6023 C C . ALA B 1 536 ? 112.392 113.883 132.160 1.00 37.50 536 ALA B C 1
ATOM 6024 O O . ALA B 1 536 ? 112.110 114.144 130.986 1.00 42.34 536 ALA B O 1
ATOM 6026 N N . ILE B 1 537 ? 113.027 112.764 132.509 1.00 36.21 537 ILE B N 1
ATOM 6027 C CA . ILE B 1 537 ? 113.481 111.815 131.496 1.00 30.20 537 ILE B CA 1
ATOM 6028 C C . ILE B 1 537 ? 112.292 111.198 130.771 1.00 29.52 537 ILE B C 1
ATOM 6029 O O . ILE B 1 537 ? 112.257 111.142 129.536 1.00 42.85 537 ILE B O 1
ATOM 6034 N N . VAL B 1 538 ? 111.300 110.724 131.526 1.00 27.25 538 VAL B N 1
ATOM 6035 C CA . VAL B 1 538 ? 110.162 110.053 130.906 1.00 32.70 538 VAL B CA 1
ATOM 6036 C C . VAL B 1 538 ? 109.304 111.044 130.126 1.00 37.37 538 VAL B C 1
ATOM 6037 O O . VAL B 1 538 ? 108.785 110.720 129.054 1.00 30.94 538 VAL B O 1
ATOM 6041 N N . ASN B 1 539 ? 109.151 112.266 130.640 1.00 36.55 539 ASN B N 1
ATOM 6042 C CA . ASN B 1 539 ? 108.323 113.250 129.949 1.00 29.53 539 ASN B CA 1
ATOM 6043 C C . ASN B 1 539 ? 108.967 113.720 128.653 1.00 39.41 539 ASN B C 1
ATOM 6044 O O . ASN B 1 539 ? 108.268 114.216 127.762 1.00 43.56 539 ASN B O 1
ATOM 6049 N N . ILE B 1 540 ? 110.286 113.582 128.525 1.00 26.62 540 ILE B N 1
ATOM 6050 C CA . ILE B 1 540 ? 110.942 113.926 127.272 1.00 29.76 540 ILE B CA 1
ATOM 6051 C C . ILE B 1 540 ? 110.941 112.735 126.325 1.00 34.60 540 ILE B C 1
ATOM 6052 O O . ILE B 1 540 ? 110.669 112.877 125.128 1.00 38.39 540 ILE B O 1
ATOM 6057 N N . CYS B 1 541 ? 111.223 111.543 126.846 1.00 27.78 541 CYS B N 1
ATOM 6058 C CA . CYS B 1 541 ? 111.485 110.379 126.013 1.00 22.31 541 CYS B CA 1
ATOM 6059 C C . CYS B 1 541 ? 110.224 109.593 125.664 1.00 37.37 541 CYS B C 1
ATOM 6060 O O . CYS B 1 541 ? 110.063 109.177 124.512 1.00 42.11 541 CYS B O 1
ATOM 6063 N N . LEU B 1 542 ? 109.334 109.373 126.631 1.00 34.64 542 LEU B N 1
ATOM 6064 C CA . LEU B 1 542 ? 108.132 108.584 126.362 1.00 31.29 542 LEU B CA 1
ATOM 6065 C C . LEU B 1 542 ? 107.247 109.150 125.256 1.00 32.43 542 LEU B C 1
ATOM 6066 O O . LEU B 1 542 ? 106.765 108.354 124.433 1.00 43.79 542 LEU B O 1
ATOM 6071 N N . PRO B 1 543 ? 106.977 110.459 125.174 1.00 22.45 543 PRO B N 1
ATOM 6072 C CA . PRO B 1 543 ? 106.116 110.943 124.082 1.00 24.73 543 PRO B CA 1
ATOM 6073 C C . PRO B 1 543 ? 106.647 110.634 122.696 1.00 26.49 543 PRO B C 1
ATOM 6074 O O . PRO B 1 543 ? 105.857 110.560 121.748 1.00 42.44 543 PRO B O 1
ATOM 6078 N N . PHE B 1 544 ? 107.958 110.459 122.538 1.00 21.99 544 PHE B N 1
ATOM 6079 C CA . PHE B 1 544 ? 108.476 110.044 121.240 1.00 20.41 544 PHE B CA 1
ATOM 6080 C C . PHE B 1 544 ? 108.143 108.588 120.949 1.00 21.80 544 PHE B C 1
ATOM 6081 O O . PHE B 1 544 ? 108.118 108.182 119.783 1.00 34.20 544 PHE B O 1
ATOM 6089 N N . GLY B 1 545 ? 107.905 107.802 122.002 1.00 33.17 545 GLY B N 1
ATOM 6090 C CA . GLY B 1 545 ? 107.459 106.414 121.780 1.00 36.30 545 GLY B CA 1
ATOM 6091 C C . GLY B 1 545 ? 106.125 106.444 121.065 1.00 39.07 545 GLY B C 1
ATOM 6092 O O . GLY B 1 545 ? 105.889 105.572 120.210 1.00 35.45 545 GLY B O 1
ATOM 6093 N N . ILE B 1 546 ? 105.285 107.428 121.399 1.00 36.84 546 ILE B N 1
ATOM 6094 C CA . ILE B 1 546 ? 103.990 107.596 120.681 1.00 27.92 546 ILE B CA 1
ATOM 6095 C C . ILE B 1 546 ? 104.308 107.708 119.188 1.00 30.82 546 ILE B C 1
ATOM 6096 O O . ILE B 1 546 ? 103.750 106.918 118.405 1.00 45.65 546 ILE B O 1
ATOM 6101 N N . PHE B 1 547 ? 105.199 108.635 118.824 1.00 29.48 547 PHE B N 1
ATOM 6102 C CA . PHE B 1 547 ? 105.551 108.795 117.417 1.00 26.63 547 PHE B CA 1
ATOM 6103 C C . PHE B 1 547 ? 105.978 107.469 116.802 1.00 31.93 547 PHE B C 1
ATOM 6104 O O . PHE B 1 547 ? 105.603 107.147 115.669 1.00 39.26 547 PHE B O 1
ATOM 6112 N N . TYR B 1 548 ? 106.773 106.688 117.537 1.00 25.76 548 TYR B N 1
ATOM 6113 C CA . TYR B 1 548 ? 107.262 105.426 116.997 1.00 18.50 548 TYR B CA 1
ATOM 6114 C C . TYR B 1 548 ? 106.124 104.441 116.760 1.00 35.65 548 TYR B C 1
ATOM 6115 O O . TYR B 1 548 ? 106.076 103.778 115.717 1.00 47.85 548 TYR B O 1
ATOM 6124 N N . ARG B 1 549 ? 105.205 104.325 117.720 1.00 39.32 549 ARG B N 1
ATOM 6125 C CA . ARG B 1 549 ? 104.156 103.314 117.621 1.00 25.84 549 ARG B CA 1
ATOM 6126 C C . ARG B 1 549 ? 103.218 103.583 116.454 1.00 29.12 549 ARG B C 1
ATOM 6127 O O . ARG B 1 549 ? 102.854 102.657 115.722 1.00 41.19 549 ARG B O 1
ATOM 6135 N N . MET B 1 550 ? 102.808 104.840 116.261 1.00 27.39 550 MET B N 1
ATOM 6136 C CA . MET B 1 550 ? 101.955 105.156 115.120 1.00 29.75 550 MET B CA 1
ATOM 6137 C C . MET B 1 550 ? 102.659 104.847 113.808 1.00 37.24 550 MET B C 1
ATOM 6138 O O . MET B 1 550 ? 102.065 104.261 112.895 1.00 41.99 550 MET B O 1
ATOM 6143 N N . HIS B 1 551 ? 103.926 105.242 113.689 1.00 37.48 551 HIS B N 1
ATOM 6144 C CA . HIS B 1 551 ? 104.641 105.001 112.443 1.00 31.08 551 HIS B CA 1
ATOM 6145 C C . HIS B 1 551 ? 104.920 103.521 112.239 1.00 41.33 551 HIS B C 1
ATOM 6146 O O . HIS B 1 551 ? 104.904 103.045 111.099 1.00 46.13 551 HIS B O 1
ATOM 6153 N N . ALA B 1 552 ? 105.184 102.783 113.316 1.00 38.70 552 ALA B N 1
ATOM 6154 C CA . ALA B 1 552 ? 105.322 101.338 113.191 1.00 30.30 552 ALA B CA 1
ATOM 6155 C C . ALA B 1 552 ? 104.028 100.709 112.700 1.00 41.50 552 ALA B C 1
ATOM 6156 O O . ALA B 1 552 ? 104.044 99.851 111.812 1.00 55.26 552 ALA B O 1
ATOM 6158 N N . VAL B 1 553 ? 102.891 101.141 113.252 1.00 41.01 553 VAL B N 1
ATOM 6159 C CA . VAL B 1 553 ? 101.603 100.610 112.820 1.00 36.76 553 VAL B CA 1
ATOM 6160 C C . VAL B 1 553 ? 101.329 100.990 111.371 1.00 38.18 553 VAL B C 1
ATOM 6161 O O . VAL B 1 553 ? 100.913 100.154 110.560 1.00 48.69 553 VAL B O 1
ATOM 6165 N N . SER B 1 554 ? 101.562 102.256 111.022 1.00 43.80 554 SER B N 1
ATOM 6166 C CA . SER B 1 554 ? 101.314 102.701 109.655 1.00 43.23 554 SER B CA 1
ATOM 6167 C C . SER B 1 554 ? 102.249 102.011 108.669 1.00 46.90 554 SER B C 1
ATOM 6168 O O . SER B 1 554 ? 101.830 101.625 107.573 1.00 50.50 554 SER B O 1
ATOM 6171 N N . SER B 1 555 ? 103.523 101.857 109.036 1.00 43.79 555 SER B N 1
ATOM 6172 C CA . SER B 1 555 ? 104.458 101.153 108.164 1.00 41.55 555 SER B CA 1
ATOM 6173 C C . SER B 1 555 ? 104.103 99.677 108.049 1.00 46.51 555 SER B C 1
ATOM 6174 O O . SER B 1 555 ? 104.194 99.094 106.962 1.00 54.28 555 SER B O 1
ATOM 6177 N N . LEU B 1 556 ? 103.701 99.053 109.159 1.00 44.20 556 LEU B N 1
ATOM 6178 C CA . LEU B 1 556 ? 103.297 97.653 109.109 1.00 43.93 556 LEU B CA 1
ATOM 6179 C C . LEU B 1 556 ? 102.017 97.476 108.304 1.00 47.84 556 LEU B C 1
ATOM 6180 O O . LEU B 1 556 ? 101.841 96.459 107.625 1.00 59.03 556 LEU B O 1
ATOM 6185 N N . LEU B 1 557 ? 101.110 98.453 108.371 1.00 48.57 557 LEU B N 1
ATOM 6186 C CA . LEU B 1 557 ? 99.900 98.387 107.561 1.00 50.98 557 LEU B CA 1
ATOM 6187 C C . LEU B 1 557 ? 100.232 98.392 106.076 1.00 54.21 557 LEU B C 1
ATOM 6188 O O . LEU B 1 557 ? 99.624 97.656 105.292 1.00 59.09 557 LEU B O 1
ATOM 6193 N N . GLU B 1 558 ? 101.194 99.223 105.671 1.00 62.16 558 GLU B N 1
ATOM 6194 C CA . GLU B 1 558 ? 101.615 99.237 104.275 1.00 63.00 558 GLU B CA 1
ATOM 6195 C C . GLU B 1 558 ? 102.298 97.931 103.894 1.00 64.22 558 GLU B C 1
ATOM 6196 O O . GLU B 1 558 ? 102.108 97.423 102.782 1.00 72.40 558 GLU B O 1
ATOM 6202 N N . VAL B 1 559 ? 103.098 97.368 104.805 1.00 60.42 559 VAL B N 1
ATOM 6203 C CA . VAL B 1 559 ? 103.763 96.096 104.535 1.00 60.70 559 VAL B CA 1
ATOM 6204 C C . VAL B 1 559 ? 102.735 94.987 104.357 1.00 62.06 559 VAL B C 1
ATOM 6205 O O . VAL B 1 559 ? 102.809 94.193 103.412 1.00 65.18 559 VAL B O 1
ATOM 6209 N N . TYR B 1 560 ? 101.755 94.921 105.260 1.00 63.18 560 TYR B N 1
ATOM 6210 C CA . TYR B 1 560 ? 100.718 93.899 105.162 1.00 57.46 560 TYR B CA 1
ATOM 6211 C C . TYR B 1 560 ? 99.906 94.069 103.884 1.00 61.52 560 TYR B C 1
ATOM 6212 O O . TYR B 1 560 ? 99.555 93.084 103.228 1.00 65.45 560 TYR B O 1
ATOM 6221 N N . VAL B 1 561 ? 99.592 95.314 103.522 1.00 71.57 561 VAL B N 1
ATOM 6222 C CA . VAL B 1 561 ? 98.891 95.569 102.267 1.00 71.38 561 VAL B CA 1
ATOM 6223 C C . VAL B 1 561 ? 99.769 95.188 101.081 1.00 70.63 561 VAL B C 1
ATOM 6224 O O . VAL B 1 561 ? 99.294 94.603 100.099 1.00 72.23 561 VAL B O 1
ATOM 6228 N N . LEU B 1 562 ? 101.063 95.505 101.155 1.00 71.20 562 LEU B N 1
ATOM 6229 C CA . LEU B 1 562 ? 101.966 95.206 100.048 1.00 70.75 562 LEU B CA 1
ATOM 6230 C C . LEU B 1 562 ? 102.176 93.705 99.902 1.00 72.76 562 LEU B C 1
ATOM 6231 O O . LEU B 1 562 ? 101.876 93.121 98.854 1.00 79.09 562 LEU B O 1
ATOM 6236 N N . SER B 1 563 ? 102.689 93.060 100.946 1.00 78.76 563 SER B N 1
ATOM 6237 C CA . SER B 1 563 ? 102.959 91.628 100.899 1.00 84.29 563 SER B CA 1
ATOM 6238 C C . SER B 1 563 ? 103.065 91.033 102.296 1.00 88.42 563 SER B C 1
ATOM 6239 O O . SER B 1 563 ? 103.745 91.572 103.168 1.00 86.06 563 SER B O 1
#

B-factor: mean 59.93, std 22.43, range [18.5, 130.54]

InterPro domains:
  IPR004878 Otopetrin [PF03189] (207-429)
  IPR004878 Otopetrin [PF03189] (488-549)
  IPR004878 Otopetrin [PTHR21522] (18-562)

Organism: Mus musculus (NCBI:txid10090)

Secondary structure (DSSP, 8-state):
-THHHHHHHHHHHHHHHHHHHHHHHH-SS----HHHHHHHHHHHHHHHHHHHHHHHHH------SHHHHHHHHHHHHHHHHHHHHHHHHHH--TTS-THHHHHHHHHHHHHHHHHHHHHT---HHHHHHHHHHHHHHHHHHHHHHHHHHHH------TTS--THHHHHHHHHHHHHHHHHTTT-----SSHHHHHHHHHHHHHHHHHHHT-----HHHHHHHHHHHHHHHHHHHHHHHHHHHHHH----S---HHHHHHHHHHHHHHHHHHHHHHHHHHTTS-S-HHHHHHHHHHHHHHHHHHHHHHHHHHHHHH--HHHHHHHHHHHHHHHHHHHHTTHHHHHS-SS-TT-HHHHHHH-HHHHHHHHHHHHHHHHHHHHHHHHHHHHHHHH-/-THHHHHHHHHHHHHHHHHHHHHHHH-SS----HHHHHHHHHHHHHHHHHHHHHHHHH------SHHHHHHHHHHHHHHHHHHHHHHHHHH--TTS-THHHHHHHHHHHHHHHHHHHHHT---HHHHHHHHHHHHHHHHHHHHHHHHHHHH------TTS--THHHHHHHHHHHHHHHHHTTT-----SSHHHHHHHHHHHHHHHHHHHT-----HHHHHHHHHHHHHHHHHHHHHHHHHHHHHH----S---HHHHHHHHHHHHHHHHHHHHHHHHHHTTS-S-HHHHHHHHHHHHHHHHHHHHHHHHHHHHHH--HHHHHHHHHHHHHHHHHHHHTTHHHHHS-SS-TT-HHHHHHH-HHHHHHHHHHHHHHHHHHHHHHHHHHHHHHHH-

Nearest PDB structures (foldseek):
  8ug7-assembly1_B  TM=1.003E+00  e=8.657E-49  Mus musculus
  8uga-assembly1_B  TM=9.981E-01  e=2.492E-44  Mus musculus
  8ug8-assembly1_B  TM=9.209E-01  e=2.066E-33  Mus musculus
  6nf6-assembly1_B  TM=8.887E-01  e=7.361E-21  Gallus gallus
  6o84-assembly1_B  TM=8.299E-01  e=2.788E-17  Xenopus tropicalis

Solvent-accessible surface area: 35341 Å² total; per-residue (Å²): 55,29,105,39,95,0,50,23,64,10,58,34,32,38,40,68,1,32,3,42,2,12,0,6,16,86,12,139,88,47,102,48,50,59,89,14,35,42,31,8,6,72,10,0,74,94,0,6,102,33,0,61,86,48,30,119,104,76,91,225,194,78,34,24,152,30,2,93,43,2,0,47,64,0,2,100,29,0,46,68,19,0,88,67,58,35,27,75,22,70,60,51,102,149,97,51,47,62,32,33,29,88,19,1,82,28,7,16,72,2,4,94,25,0,19,129,1,0,115,94,71,136,97,87,63,81,10,26,21,8,0,11,36,0,22,0,0,1,48,0,10,4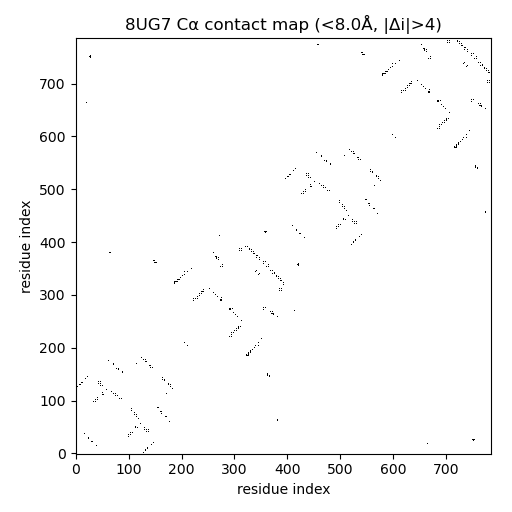3,38,8,10,7,12,56,30,9,61,97,171,186,71,36,112,172,103,41,60,37,23,14,0,1,3,0,13,1,0,8,45,16,0,101,21,28,19,64,40,16,55,146,227,148,24,91,153,60,9,26,82,75,0,103,107,13,51,90,71,4,61,46,8,28,99,109,47,9,62,141,119,92,89,157,140,3,23,43,86,8,1,49,17,4,41,75,0,0,17,46,0,15,115,32,0,73,48,0,16,70,17,12,141,152,130,205,197,67,117,61,81,73,94,26,6,37,31,0,44,34,6,0,36,6,18,14,4,18,1,30,27,8,34,25,0,4,81,58,36,6,110,166,63,83,32,1,60,28,5,60,37,23,2,90,37,12,36,27,0,3,56,71,0,2,65,0,0,28,74,6,6,39,100,61,119,151,93,63,137,64,27,11,30,9,15,0,39,4,0,19,43,0,0,45,7,12,40,21,30,9,2,64,10,42,12,36,12,41,3,19,66,17,1,36,94,3,6,13,58,53,55,1,0,21,14,2,2,66,15,11,1,67,6,0,13,0,9,28,5,0,29,39,3,0,85,50,4,64,108,88,32,56,29,105,40,92,0,48,23,64,9,57,35,34,37,41,70,1,30,3,41,3,12,0,6,15,89,12,137,88,47,102,47,50,59,88,12,36,42,30,9,6,75,12,0,73,91,0,6,102,34,0,60,86,47,30,120,105,76,92,227,196,79,34,23,152,30,1,92,43,2,0,48,65,0,2,99,29,0,45,68,19,0,87,68,59,35,27,73,24,68,61,51,104,149,97,54,46,62,31,34,29,88,19,1,81,28,8,16,72,2,4,95,23,0,18,128,2,0,114,94,72,135,97,88,61,82,10,26,22,9,1,12,35,0,22,1,0,1,49,0,11,44,38,9,10,8,11,55,30,8,62,96,172,187,73,36,114,172,102,41,60,38,23,14,0,2,3,0,13,1,0,9,46,15,0,100,20,30,19,63,40,15,55,145,228,145,25,92,156,61,9,27,83,73,0,105,108,13,52,90,70,4,61,44,8,28,99,111,48,10,62,142,118,92,90,159,140,3,24,41,86,7,2,47,17,4,40,78,0,0,16,47,0,15,113,31,0,75,47,0,15,72,15,12,142,154,129,203,198,69,115,62,82,73,93,27,6,38,30,0,45,34,7,0,36,6,17,16,5,17,1,30,27,8,34,26,0,4,82,58,38,5,108,163,63,83,32,1,59,27,5,60,38,23,2,91,36,11,35,27,0,2,57,73,0,2,65,0,0,28,73,7,6,38,98,60,120,149,93,63,137,65,27,11,30,9,14,0,40,4,0,18,44,0,0,44,8,11,42,21,32,9,2,64,10,41,14,35,12,42,2,19,66,17,0,37,93,3,5,13,58,52,57,1,1,22,13,2,2,65,14,11,1,67,6,0,14,0,8,30,6,0,28,38,3,0,87,50,4,63,108,87,30

Foldseek 3Di:
DFLVVLQVLLVVLLVVLLCCLCVQDVDDPDHDDLVNLVSLLVLLVLLLVVLVVVCVVPVCCQPDPCLLVLLVVLLVLLLVVLVQQLLVCVVDPPPDDPSSNVSSVSVNSSSVSLSVSLNPAAPLRVLLNSLSSVLSSLVSQLSNLLLVQLSPCPVPPNQSRNSSNLNSVSSNVSSVSSSVCRPPPAAPCPQLVVLVVLLVLLVVLCVPAFLHLDDPVNLVSVLVSLLVLLVVLLVLLLVLVVLVVPDAPDDQPVSLLCLLVVLLVLLLLVLVLQQVLLVPFPPPDPLSVSSNSSSVSSVSNSVSLSVSLRVLVHVLVPVSLRSLLSSLNNQLSSLVSVLVRLPNGDQCGSSCPSSCVRQNSSVSSSSSSNRSSSSNSNSVSSNVSSVVSNVRD/DFLVVLQVLLVVLLVVLLCCLCVQDVDDPDHDDLVNLVSLLVLLVLLLVVLVVVCVVPVCCQPDPCLLVLLVVLLVLLLVVLVQQLLVCVVDPPPDDPSSNVSSVSVNSSSVSLSVSLNPAAPLRVLLNSLSSVLSSLVSQLSNLLLVQLSPCPVPPNQSRNSSNLNSVSSNVSSVSSSVCRPPPAAPCPQLVVLVVLLVLLVVLCVPAFLHLDDPVNLVSVLVSLLVLLVVLLVLLLVLVVLVVPDAPDDQPVSLLCLLVVLLVLLLLVLVLQQVLLVPFPPPDPLSVSSNSSSVSSVSNSVSLSVSLRVLVHVLVPVSLRSLLSSLNNQLSSLVSVLVRLPNGDQCGSSCPSSCVRQNSSVSSSSSSNRSSSSNSNSVSSNVSSVVSNVRD